Protein 4LZK (pdb70)

Radius of gyration: 27.12 Å; Cα contacts (8 Å, |Δi|>4): 2802; chains: 6; bounding box: 60×75×78 Å

Sequence (962 aa):
SINLEKAAQSIQILAVIDTNYIIKRSHPNPSLNAQNPTSIPSTALFLNGHAPGVSSSEGNGNLGLKLNVGDKVSLGTSLADNSGDAALIYHVQQYSGAQVFAPFTAVTIEQQVFQAFESVAKSAGSEYLATSFALYTRSQNRKSLFGYFFWVWQAAAAAKVDPNSINLEKAAQSIQILAVIDTNYIIKRSHPNPSLNAQNPTSIPSTTALFLNGHAPGVSSSEGNGNLGLKLNVGDKVSLGTSLADNSGDAALIYHVQQYSGAQVFAPFTTAVTIEQQVFQAFESVAKSAGSEYLATSFALYTRSQNRKSLFGYFFWVWQAAAAINLEKAAQSIQILAVIDTNYIKRSHPNPSLNAQNPTSIPSTALFLNGHAPGVSSSEGNGNLGLKLNVGDKVSLGTSLADNSGDAALIYHVQQYSGAQVFAPFTAVTIEQAGAASAAETPDLIATSQVFQAFESVAKSAGSEYLATSFALYTRSQNRKSLFGYFFWVWQAAAASINLEKAAQSIQILAVIDTNYIIKRSHPNPSLNAQNPTSIPSTALFLNGHAPGVSSSEGNGNLGLKLNVGDKVSLGTSLADNSGDAALIYHVQQYSGAQVFAPFTAVTIEQVFQAFESVAKSAGSEYLATSFALYTRSQNRKSLFGYFFWVWQAAAAINLEKAAQSIQILAVIDTNYIKRSHPNPSLNAQNPTSIPSTALFLNGHAPGVSSSEGNGNLGLKLNVGDKVSLGTSLADNSGDAALIYHVQQYSGAQVFAPFTAVTIEQVFQAFESVAKSAGSEYLATSFALYTRSQNRKSLFGYFFWVWQAAAAPNSINLEKAAQSIQILAVIDTNYIKRSHPNNPSLNAQNPTSIPSTALFLNGHAPGVSSSEGNGNLGLKLNVGDKVSLGTSLADNSGDAALIYHVQQYSGAQVFAPFTAVTIEQQVFQAFESVAKSAGSEYLATSFALYTRSQNRKSLFGYFFWVWQAAAA

Structure (mmCIF, N/CA/C/O backbone):
data_4LZK
#
_entry.id   4LZK
#
_cell.length_a   62.852
_cell.length_b   120.725
_cell.length_c   125.274
_cell.angle_alpha   90.00
_cell.angle_beta   90.00
_cell.angle_gamma   90.00
#
_symmetry.space_group_name_H-M   'P 21 21 21'
#
loop_
_entity.id
_entity.type
_entity.pdbx_description
1 polymer 'PixA inclusion body protein'
2 water water
#
loop_
_atom_site.group_PDB
_atom_site.id
_atom_site.type_symbol
_atom_site.label_atom_id
_atom_site.label_alt_id
_atom_site.label_comp_id
_atom_site.label_asym_id
_atom_site.label_entity_id
_atom_site.label_seq_id
_atom_site.pdbx_PDB_ins_code
_atom_site.Cartn_x
_atom_site.Cartn_y
_atom_site.Cartn_z
_atom_site.occupancy
_atom_site.B_iso_or_equiv
_atom_site.auth_seq_id
_atom_site.auth_comp_id
_atom_site.auth_asym_id
_atom_site.auth_atom_id
_atom_site.pdbx_PDB_model_num
ATOM 1 N N . SER A 1 10 ? -3.565 13.634 -11.761 1.00 52.31 7 SER A N 1
ATOM 2 C CA . SER A 1 10 ? -2.934 12.357 -12.165 1.00 46.21 7 SER A CA 1
ATOM 3 C C . SER A 1 10 ? -1.457 12.556 -12.521 1.00 43.98 7 SER A C 1
ATOM 4 O O . SER A 1 10 ? -1.105 13.134 -13.560 1.00 43.71 7 SER A O 1
ATOM 7 N N . ILE A 1 11 ? -0.552 12.042 -11.702 1.00 36.65 8 ILE A N 1
ATOM 8 C CA . ILE A 1 11 ? 0.807 12.412 -11.987 1.00 30.69 8 ILE A CA 1
ATOM 9 C C . ILE A 1 11 ? 1.598 11.291 -12.596 1.00 23.83 8 ILE A C 1
ATOM 10 O O . ILE A 1 11 ? 1.473 10.172 -12.183 1.00 28.50 8 ILE A O 1
ATOM 15 N N . ASN A 1 12 ? 2.427 11.614 -13.576 1.00 21.11 9 ASN A N 1
ATOM 16 C CA . ASN A 1 12 ? 3.049 10.643 -14.505 1.00 19.44 9 ASN A CA 1
ATOM 17 C C . ASN A 1 12 ? 4.474 10.418 -13.999 1.00 16.74 9 ASN A C 1
ATOM 18 O O . ASN A 1 12 ? 5.272 11.336 -14.075 1.00 14.47 9 ASN A O 1
ATOM 23 N N . LEU A 1 13 ? 4.737 9.251 -13.427 1.00 15.97 10 LEU A N 1
ATOM 24 C CA . LEU A 1 13 ? 6.039 8.899 -12.903 1.00 16.04 10 LEU A CA 1
ATOM 25 C C . LEU A 1 13 ? 6.914 8.239 -13.978 1.00 17.40 10 LEU A C 1
ATOM 26 O O . LEU A 1 13 ? 8.092 8.047 -13.769 1.00 14.89 10 LEU A O 1
ATOM 31 N N . GLU A 1 14 ? 6.278 7.783 -15.057 1.00 16.69 11 GLU A N 1
ATOM 32 C CA . GLU A 1 14 ? 6.968 7.094 -16.157 1.00 19.03 11 GLU A CA 1
ATOM 33 C C . GLU A 1 14 ? 7.742 5.874 -15.703 1.00 16.22 11 GLU A C 1
ATOM 34 O O . GLU A 1 14 ? 8.887 5.671 -16.100 1.00 14.85 11 GLU A O 1
ATOM 40 N N . LYS A 1 15 ? 7.086 5.028 -14.921 1.00 13.71 12 LYS A N 1
ATOM 41 C CA . LYS A 1 15 ? 7.680 3.821 -14.511 1.00 15.34 12 LYS A CA 1
ATOM 42 C C . LYS A 1 15 ? 7.980 2.987 -15.760 1.00 16.04 12 LYS A C 1
ATOM 43 O O . LYS A 1 15 ? 7.165 2.917 -16.649 1.00 16.30 12 LYS A O 1
ATOM 49 N N . ALA A 1 16 ? 9.174 2.457 -15.841 1.00 15.50 13 ALA A N 1
ATOM 50 C CA . ALA A 1 16 ? 9.537 1.441 -16.856 1.00 16.82 13 ALA A CA 1
ATOM 51 C C . ALA A 1 16 ? 10.575 0.468 -16.262 1.00 17.16 13 ALA A C 1
ATOM 52 O O . ALA A 1 16 ? 11.056 0.658 -15.114 1.00 14.57 13 ALA A O 1
ATOM 54 N N . ALA A 1 17 ? 10.910 -0.579 -17.016 1.00 15.30 14 ALA A N 1
ATOM 55 C CA . ALA A 1 17 ? 11.833 -1.610 -16.529 1.00 16.31 14 ALA A CA 1
ATOM 56 C C . ALA A 1 17 ? 13.156 -1.012 -16.222 1.00 16.44 14 ALA A C 1
ATOM 57 O O . ALA A 1 17 ? 13.651 -0.141 -16.956 1.00 16.26 14 ALA A O 1
ATOM 59 N N . GLN A 1 18 ? 13.766 -1.421 -15.120 1.00 15.20 15 GLN A N 1
ATOM 60 C CA . GLN A 1 18 ? 15.135 -1.089 -14.823 1.00 17.03 15 GLN A CA 1
ATOM 61 C C . GLN A 1 18 ? 16.057 -2.223 -15.243 1.00 18.76 15 GLN A C 1
ATOM 62 O O . GLN A 1 18 ? 15.628 -3.392 -15.466 1.00 19.95 15 GLN A O 1
ATOM 68 N N . SER A 1 19 ? 17.318 -1.869 -15.375 1.00 17.77 16 SER A N 1
ATOM 69 C CA . SER A 1 19 ? 18.388 -2.798 -15.669 1.00 19.16 16 SER A CA 1
ATOM 70 C C . SER A 1 19 ? 19.411 -2.716 -14.521 1.00 17.49 16 SER A C 1
ATOM 71 O O . SER A 1 19 ? 20.161 -1.810 -14.443 1.00 17.72 16 SER A O 1
ATOM 74 N N . ILE A 1 20 ? 19.433 -3.703 -13.630 1.00 13.28 17 ILE A N 1
ATOM 75 C CA . ILE A 1 20 ? 20.185 -3.594 -12.411 1.00 12.64 17 ILE A CA 1
ATOM 76 C C . ILE A 1 20 ? 21.469 -4.422 -12.575 1.00 12.54 17 ILE A C 1
ATOM 77 O O . ILE A 1 20 ? 21.377 -5.628 -13.011 1.00 13.65 17 ILE A O 1
ATOM 82 N N . GLN A 1 21 ? 22.615 -3.832 -12.274 1.00 11.54 18 GLN A N 1
ATOM 83 C CA . GLN A 1 21 ? 23.879 -4.606 -12.279 1.00 12.84 18 GLN A CA 1
ATOM 84 C C . GLN A 1 21 ? 24.168 -5.097 -10.825 1.00 11.15 18 GLN A C 1
ATOM 85 O O . GLN A 1 21 ? 24.054 -4.284 -9.853 1.00 11.24 18 GLN A O 1
ATOM 91 N N . ILE A 1 22 ? 24.428 -6.365 -10.657 1.00 10.49 19 ILE A N 1
ATOM 92 C CA . ILE A 1 22 ? 24.733 -6.991 -9.352 1.00 10.19 19 ILE A CA 1
ATOM 93 C C . ILE A 1 22 ? 26.169 -7.548 -9.408 1.00 10.84 19 ILE A C 1
ATOM 94 O O . ILE A 1 22 ? 26.528 -8.264 -10.401 1.00 9.79 19 ILE A O 1
ATOM 99 N N . LEU A 1 23 ? 27.007 -7.235 -8.404 1.00 9.41 20 LEU A N 1
ATOM 100 C CA . LEU A 1 23 ? 28.351 -7.744 -8.329 1.00 9.68 20 LEU A CA 1
ATOM 101 C C . LEU A 1 23 ? 28.508 -8.495 -7.025 1.00 10.97 20 LEU A C 1
ATOM 102 O O . LEU A 1 23 ? 28.225 -7.932 -5.951 1.00 12.92 20 LEU A O 1
ATOM 107 N N . ALA A 1 24 ? 28.865 -9.725 -7.104 1.00 10.06 21 ALA A N 1
ATOM 108 C CA . ALA A 1 24 ? 29.188 -10.504 -5.935 1.00 11.43 21 ALA A CA 1
ATOM 109 C C . ALA A 1 24 ? 30.702 -10.503 -5.748 1.00 12.82 21 ALA A C 1
ATOM 110 O O . ALA A 1 24 ? 31.467 -10.802 -6.693 1.00 14.71 21 ALA A O 1
ATOM 112 N N . VAL A 1 25 ? 31.178 -10.061 -4.582 1.00 11.71 22 VAL A N 1
ATOM 113 C CA . VAL A 1 25 ? 32.571 -9.978 -4.285 1.00 12.32 22 VAL A CA 1
ATOM 114 C C . VAL A 1 25 ? 32.876 -10.998 -3.172 1.00 15.25 22 VAL A C 1
ATOM 115 O O . VAL A 1 25 ? 32.359 -10.908 -2.042 1.00 14.00 22 VAL A O 1
ATOM 119 N N . ILE A 1 26 ? 33.694 -11.977 -3.539 1.00 14.57 23 ILE A N 1
ATOM 120 C CA . ILE A 1 26 ? 33.919 -13.176 -2.765 1.00 14.77 23 ILE A CA 1
ATOM 121 C C . ILE A 1 26 ? 35.254 -13.131 -2.007 1.00 16.30 23 ILE A C 1
ATOM 122 O O . ILE A 1 26 ? 36.306 -12.872 -2.586 1.00 13.47 23 ILE A O 1
ATOM 127 N N . ASP A 1 27 ? 35.201 -13.377 -0.698 1.00 16.16 24 ASP A N 1
ATOM 128 C CA . ASP A 1 27 ? 36.450 -13.383 0.139 1.00 15.38 24 ASP A CA 1
ATOM 129 C C . ASP A 1 27 ? 37.100 -14.765 -0.024 1.00 14.95 24 ASP A C 1
ATOM 130 O O . ASP A 1 27 ? 36.848 -15.681 0.749 1.00 12.64 24 ASP A O 1
ATOM 135 N N . THR A 1 28 ? 37.870 -14.923 -1.082 1.00 14.83 25 THR A N 1
ATOM 136 C CA . THR A 1 28 ? 38.473 -16.202 -1.397 1.00 14.55 25 THR A CA 1
ATOM 137 C C . THR A 1 28 ? 39.481 -16.658 -0.336 1.00 15.76 25 THR A C 1
ATOM 138 O O . THR A 1 28 ? 39.588 -17.858 -0.039 1.00 15.83 25 THR A O 1
ATOM 142 N N . ASN A 1 29 ? 40.157 -15.730 0.294 1.00 17.99 26 ASN A N 1
ATOM 143 C CA . ASN A 1 29 ? 41.123 -16.182 1.371 1.00 19.00 26 ASN A CA 1
ATOM 144 C C . ASN A 1 29 ? 40.369 -16.760 2.584 1.00 17.46 26 ASN A C 1
ATOM 145 O O . ASN A 1 29 ? 40.769 -17.757 3.201 1.00 17.89 26 ASN A O 1
ATOM 150 N N . TYR A 1 30 ? 39.255 -16.150 2.928 1.00 15.07 27 TYR A N 1
ATOM 151 C CA . TYR A 1 30 ? 38.331 -16.715 3.938 1.00 19.09 27 TYR A CA 1
ATOM 152 C C . TYR A 1 30 ? 37.824 -18.113 3.559 1.00 18.15 27 TYR A C 1
ATOM 153 O O . TYR A 1 30 ? 37.849 -19.051 4.348 1.00 17.25 27 TYR A O 1
ATOM 162 N N . ILE A 1 31 ? 37.359 -18.263 2.337 1.00 14.73 28 ILE A N 1
ATOM 163 C CA A ILE A 1 31 ? 36.872 -19.557 1.887 0.29 15.31 28 ILE A CA 1
ATOM 164 C CA B ILE A 1 31 ? 36.850 -19.556 1.928 0.71 15.08 28 ILE A CA 1
ATOM 165 C C . ILE A 1 31 ? 37.939 -20.622 2.022 1.00 14.99 28 ILE A C 1
ATOM 166 O O . ILE A 1 31 ? 37.659 -21.731 2.532 1.00 16.50 28 ILE A O 1
ATOM 175 N N . LYS A 1 32 ? 39.126 -20.306 1.563 1.00 14.85 29 LYS A N 1
ATOM 176 C CA . LYS A 1 32 ? 40.174 -21.334 1.464 1.00 20.02 29 LYS A CA 1
ATOM 177 C C . LYS A 1 32 ? 40.554 -21.844 2.863 1.00 22.25 29 LYS A C 1
ATOM 178 O O . LYS A 1 32 ? 40.793 -23.025 3.032 1.00 21.63 29 LYS A O 1
ATOM 184 N N . ARG A 1 33 ? 40.556 -20.920 3.824 1.00 23.55 30 ARG A N 1
ATOM 185 C CA . ARG A 1 33 ? 40.863 -21.195 5.213 1.00 25.29 30 ARG A CA 1
ATOM 186 C C . ARG A 1 33 ? 39.777 -21.997 5.853 1.00 24.69 30 ARG A C 1
ATOM 187 O O . ARG A 1 33 ? 40.038 -22.883 6.665 1.00 24.60 30 ARG A O 1
ATOM 195 N N . SER A 1 34 ? 38.525 -21.686 5.561 1.00 21.74 31 SER A N 1
ATOM 196 C CA . SER A 1 34 ? 37.440 -22.347 6.296 1.00 21.71 31 SER A CA 1
ATOM 197 C C . SER A 1 34 ? 36.942 -23.607 5.583 1.00 24.18 31 SER A C 1
ATOM 198 O O . SER A 1 34 ? 36.217 -24.416 6.161 1.00 24.07 31 SER A O 1
ATOM 201 N N . HIS A 1 35 ? 37.306 -23.806 4.324 1.00 22.33 32 HIS A N 1
ATOM 202 C CA . HIS A 1 35 ? 36.828 -24.995 3.593 1.00 21.87 32 HIS A CA 1
ATOM 203 C C . HIS A 1 35 ? 37.985 -25.589 2.904 1.00 25.23 32 HIS A C 1
ATOM 204 O O . HIS A 1 35 ? 38.034 -25.551 1.697 1.00 27.45 32 HIS A O 1
ATOM 211 N N . PRO A 1 36 ? 38.942 -26.130 3.661 1.00 24.81 33 PRO A N 1
ATOM 212 C CA . PRO A 1 36 ? 40.226 -26.568 3.136 1.00 27.85 33 PRO A CA 1
ATOM 213 C C . PRO A 1 36 ? 40.148 -27.788 2.207 1.00 28.31 33 PRO A C 1
ATOM 214 O O . PRO A 1 36 ? 41.062 -27.957 1.418 1.00 27.08 33 PRO A O 1
ATOM 218 N N . ASN A 1 37 ? 39.124 -28.638 2.364 1.00 27.19 34 ASN A N 1
ATOM 219 C CA . ASN A 1 37 ? 38.893 -29.783 1.450 1.00 26.01 34 ASN A CA 1
ATOM 220 C C . ASN A 1 37 ? 37.482 -29.727 0.861 1.00 21.09 34 ASN A C 1
ATOM 221 O O . ASN A 1 37 ? 36.597 -30.528 1.175 1.00 16.83 34 ASN A O 1
ATOM 226 N N . PRO A 1 38 ? 37.257 -28.770 -0.074 1.00 17.50 35 PRO A N 1
ATOM 227 C CA . PRO A 1 38 ? 35.948 -28.641 -0.616 1.00 16.52 35 PRO A CA 1
ATOM 228 C C . PRO A 1 38 ? 35.671 -29.640 -1.708 1.00 18.04 35 PRO A C 1
ATOM 229 O O . PRO A 1 38 ? 36.547 -30.417 -2.108 1.00 17.91 35 PRO A O 1
ATOM 233 N N . SER A 1 39 ? 34.463 -29.572 -2.223 1.00 17.50 36 SER A N 1
ATOM 234 C CA . SER A 1 39 ? 34.059 -30.255 -3.358 1.00 17.84 36 SER A CA 1
ATOM 235 C C . SER A 1 39 ? 34.853 -29.929 -4.590 1.00 18.33 36 SER A C 1
ATOM 236 O O . SER A 1 39 ? 35.087 -28.763 -4.886 1.00 16.67 36 SER A O 1
ATOM 239 N N . LEU A 1 40 ? 35.195 -30.999 -5.350 1.00 18.81 37 LEU A N 1
ATOM 240 C CA . LEU A 1 40 ? 35.805 -30.881 -6.631 1.00 19.21 37 LEU A CA 1
ATOM 241 C C . LEU A 1 40 ? 34.830 -31.362 -7.666 1.00 20.60 37 LEU A C 1
ATOM 242 O O . LEU A 1 40 ? 35.185 -31.576 -8.805 1.00 17.18 37 LEU A O 1
ATOM 247 N N . ASN A 1 41 ? 33.578 -31.531 -7.287 1.00 20.60 38 ASN A N 1
ATOM 248 C CA . ASN A 1 41 ? 32.533 -31.873 -8.238 1.00 19.26 38 ASN A CA 1
ATOM 249 C C . ASN A 1 41 ? 31.651 -30.691 -8.553 1.00 18.44 38 ASN A C 1
ATOM 250 O O . ASN A 1 41 ? 30.924 -30.179 -7.670 1.00 18.45 38 ASN A O 1
ATOM 255 N N . ALA A 1 42 ? 31.706 -30.199 -9.790 1.00 18.37 39 ALA A N 1
ATOM 256 C CA . ALA A 1 42 ? 30.904 -29.054 -10.150 1.00 17.95 39 ALA A CA 1
ATOM 257 C C . ALA A 1 42 ? 29.362 -29.294 -10.099 1.00 21.06 39 ALA A C 1
ATOM 258 O O . ALA A 1 42 ? 28.603 -28.351 -10.045 1.00 18.94 39 ALA A O 1
ATOM 260 N N . GLN A 1 43 ? 28.922 -30.551 -10.149 1.00 19.08 40 GLN A N 1
ATOM 261 C CA . GLN A 1 43 ? 27.527 -30.905 -10.049 1.00 20.29 40 GLN A CA 1
ATOM 262 C C . GLN A 1 43 ? 27.112 -30.958 -8.618 1.00 21.04 40 GLN A C 1
ATOM 263 O O . GLN A 1 43 ? 25.935 -31.094 -8.355 1.00 22.51 40 GLN A O 1
ATOM 269 N N . ASN A 1 44 ? 28.064 -30.841 -7.683 1.00 21.23 41 ASN A N 1
ATOM 270 C CA . ASN A 1 44 ? 27.792 -30.940 -6.253 1.00 21.09 41 ASN A CA 1
ATOM 271 C C . ASN A 1 44 ? 28.611 -29.934 -5.372 1.00 18.71 41 ASN A C 1
ATOM 272 O O . ASN A 1 44 ? 29.439 -30.333 -4.523 1.00 17.41 41 ASN A O 1
ATOM 277 N N . PRO A 1 45 ? 28.371 -28.627 -5.565 1.00 17.42 42 PRO A N 1
ATOM 278 C CA . PRO A 1 45 ? 29.245 -27.641 -4.934 1.00 15.22 42 PRO A CA 1
ATOM 279 C C . PRO A 1 45 ? 29.078 -27.578 -3.417 1.00 15.73 42 PRO A C 1
ATOM 280 O O . PRO A 1 45 ? 28.063 -27.948 -2.878 1.00 16.09 42 PRO A O 1
ATOM 284 N N . THR A 1 46 ? 30.083 -27.064 -2.773 1.00 16.82 43 THR A N 1
ATOM 285 C CA . THR A 1 46 ? 30.101 -26.888 -1.346 1.00 18.42 43 THR A CA 1
ATOM 286 C C . THR A 1 46 ? 29.352 -25.630 -0.959 1.00 15.74 43 THR A C 1
ATOM 287 O O . THR A 1 46 ? 29.576 -24.538 -1.480 1.00 14.13 43 THR A O 1
ATOM 291 N N . SER A 1 47 ? 28.467 -25.775 0.007 1.00 16.69 44 SER A N 1
ATOM 292 C CA . SER A 1 47 ? 27.727 -24.614 0.538 1.00 19.09 44 SER A CA 1
ATOM 293 C C . SER A 1 47 ? 28.655 -23.702 1.283 1.00 20.68 44 SER A C 1
ATOM 294 O O . SER A 1 47 ? 29.479 -24.170 2.086 1.00 19.87 44 SER A O 1
ATOM 297 N N . ILE A 1 48 ? 28.586 -22.402 1.045 1.00 20.01 45 ILE A N 1
ATOM 298 C CA . ILE A 1 48 ? 29.325 -21.457 1.894 1.00 18.94 45 ILE A CA 1
ATOM 299 C C . ILE A 1 48 ? 28.326 -20.469 2.496 1.00 17.92 45 ILE A C 1
ATOM 300 O O . ILE A 1 48 ? 27.321 -20.144 1.876 1.00 18.66 45 ILE A O 1
ATOM 305 N N . PRO A 1 49 ? 28.632 -19.962 3.689 1.00 19.02 46 PRO A N 1
ATOM 306 C CA . PRO A 1 49 ? 27.722 -19.010 4.307 1.00 18.74 46 PRO A CA 1
ATOM 307 C C . PRO A 1 49 ? 27.835 -17.637 3.608 1.00 19.49 46 PRO A C 1
ATOM 308 O O . PRO A 1 49 ? 28.851 -17.307 2.979 1.00 18.72 46 PRO A O 1
ATOM 312 N N . SER A 1 50 ? 26.773 -16.848 3.718 1.00 21.46 47 SER A N 1
ATOM 313 C CA . SER A 1 50 ? 26.759 -15.504 3.156 1.00 22.29 47 SER A CA 1
ATOM 314 C C . SER A 1 50 ? 27.756 -14.596 3.821 1.00 19.92 47 SER A C 1
ATOM 315 O O . SER A 1 50 ? 28.115 -13.612 3.231 1.00 20.12 47 SER A O 1
ATOM 318 N N . THR A 1 51 ? 28.316 -14.956 4.947 1.00 18.74 48 THR A N 1
ATOM 319 C CA . THR A 1 51 ? 29.386 -14.137 5.564 1.00 19.31 48 THR A CA 1
ATOM 320 C C . THR A 1 51 ? 30.668 -14.097 4.749 1.00 17.74 48 THR A C 1
ATOM 321 O O . THR A 1 51 ? 31.543 -13.294 5.000 1.00 14.56 48 THR A O 1
ATOM 325 N N . ALA A 1 52 ? 30.827 -15.006 3.801 1.00 14.66 49 ALA A N 1
ATOM 326 C CA . ALA A 1 52 ? 32.076 -15.108 3.063 1.00 16.14 49 ALA A CA 1
ATOM 327 C C . ALA A 1 52 ? 32.116 -14.236 1.789 1.00 15.10 49 ALA A C 1
ATOM 328 O O . ALA A 1 52 ? 33.071 -14.252 1.026 1.00 18.40 49 ALA A O 1
ATOM 330 N N . LEU A 1 53 ? 31.049 -13.556 1.494 1.00 13.70 50 LEU A N 1
ATOM 331 C CA . LEU A 1 53 ? 31.048 -12.660 0.334 1.00 13.60 50 LEU A CA 1
ATOM 332 C C . LEU A 1 53 ? 30.214 -11.458 0.581 1.00 13.13 50 LEU A C 1
ATOM 333 O O . LEU A 1 53 ? 29.566 -11.364 1.626 1.00 11.32 50 LEU A O 1
ATOM 338 N N . PHE A 1 54 ? 30.254 -10.543 -0.393 1.00 11.34 51 PHE A N 1
ATOM 339 C CA . PHE A 1 54 ? 29.517 -9.291 -0.345 1.00 14.94 51 PHE A CA 1
ATOM 340 C C . PHE A 1 54 ? 28.818 -9.079 -1.707 1.00 13.89 51 PHE A C 1
ATOM 341 O O . PHE A 1 54 ? 29.317 -9.519 -2.749 1.00 15.28 51 PHE A O 1
ATOM 357 N N . LEU A 1 56 ? 26.593 -6.405 -4.167 1.00 11.10 53 LEU A N 1
ATOM 358 C CA . LEU A 1 56 ? 26.353 -4.962 -4.355 1.00 11.36 53 LEU A CA 1
ATOM 359 C C . LEU A 1 56 ? 25.446 -4.818 -5.577 1.00 11.93 53 LEU A C 1
ATOM 360 O O . LEU A 1 56 ? 25.612 -5.624 -6.547 1.00 9.53 53 LEU A O 1
ATOM 365 N N . ASN A 1 57 ? 24.614 -3.813 -5.606 1.00 10.82 54 ASN A N 1
ATOM 366 C CA . ASN A 1 57 ? 23.884 -3.507 -6.846 1.00 12.43 54 ASN A CA 1
ATOM 367 C C . ASN A 1 57 ? 23.773 -2.019 -7.068 1.00 14.26 54 ASN A C 1
ATOM 368 O O . ASN A 1 57 ? 23.822 -1.202 -6.100 1.00 13.42 54 ASN A O 1
ATOM 373 N N . GLY A 1 58 ? 23.644 -1.632 -8.326 1.00 14.46 55 GLY A N 1
ATOM 374 C CA . GLY A 1 58 ? 23.387 -0.220 -8.602 1.00 15.96 55 GLY A CA 1
ATOM 375 C C . GLY A 1 58 ? 22.005 0.220 -8.213 1.00 16.96 55 GLY A C 1
ATOM 376 O O . GLY A 1 58 ? 21.046 -0.562 -8.220 1.00 15.13 55 GLY A O 1
ATOM 377 N N . HIS A 1 59 ? 21.906 1.463 -7.767 1.00 20.11 56 HIS A N 1
ATOM 378 C CA . HIS A 1 59 ? 20.637 2.021 -7.347 1.00 23.38 56 HIS A CA 1
ATOM 379 C C . HIS A 1 59 ? 19.712 2.290 -8.561 1.00 21.28 56 HIS A C 1
ATOM 380 O O . HIS A 1 59 ? 20.169 2.480 -9.673 1.00 20.89 56 HIS A O 1
ATOM 387 N N . ALA A 1 60 ? 18.408 2.289 -8.309 1.00 18.81 57 ALA A N 1
ATOM 388 C CA . ALA A 1 60 ? 17.394 2.562 -9.321 1.00 20.44 57 ALA A CA 1
ATOM 389 C C . ALA A 1 60 ? 16.055 2.785 -8.619 1.00 18.07 57 ALA A C 1
ATOM 390 O O . ALA A 1 60 ? 15.844 2.309 -7.501 1.00 16.30 57 ALA A O 1
ATOM 392 N N . PRO A 1 61 ? 15.106 3.481 -9.301 1.00 20.37 58 PRO A N 1
ATOM 393 C CA . PRO A 1 61 ? 13.814 3.763 -8.716 1.00 18.26 58 PRO A CA 1
ATOM 394 C C . PRO A 1 61 ? 13.057 2.500 -8.254 1.00 18.03 58 PRO A C 1
ATOM 395 O O . PRO A 1 61 ? 12.725 1.576 -9.052 1.00 19.12 58 PRO A O 1
ATOM 399 N N . GLY A 1 62 ? 12.749 2.447 -6.996 1.00 15.93 59 GLY A N 1
ATOM 400 C CA . GLY A 1 62 ? 12.029 1.305 -6.474 1.00 16.11 59 GLY A CA 1
ATOM 401 C C . GLY A 1 62 ? 12.880 0.052 -6.267 1.00 17.58 59 GLY A C 1
ATOM 402 O O . GLY A 1 62 ? 12.352 -1.048 -6.020 1.00 17.26 59 GLY A O 1
ATOM 403 N N . VAL A 1 63 ? 14.206 0.159 -6.383 1.00 16.12 60 VAL A N 1
ATOM 404 C CA . VAL A 1 63 ? 15.061 -1.009 -6.095 1.00 16.20 60 VAL A CA 1
ATOM 405 C C . VAL A 1 63 ? 15.786 -0.715 -4.774 1.00 16.39 60 VAL A C 1
ATOM 406 O O . VAL A 1 63 ? 16.255 0.419 -4.563 1.00 16.32 60 VAL A O 1
ATOM 410 N N . SER A 1 64 ? 15.818 -1.706 -3.880 1.00 14.52 61 SER A N 1
ATOM 411 C CA . SER A 1 64 ? 16.598 -1.528 -2.655 1.00 17.05 61 SER A CA 1
ATOM 412 C C . SER A 1 64 ? 17.307 -2.824 -2.313 1.00 16.76 61 SER A C 1
ATOM 413 O O . SER A 1 64 ? 17.019 -3.859 -2.866 1.00 14.50 61 SER A O 1
ATOM 416 N N . SER A 1 65 ? 18.263 -2.752 -1.405 1.00 16.17 62 SER A N 1
ATOM 417 C CA . SER A 1 65 ? 18.971 -3.943 -0.984 1.00 16.90 62 SER A CA 1
ATOM 418 C C . SER A 1 65 ? 19.685 -3.649 0.297 1.00 19.17 62 SER A C 1
ATOM 419 O O . SER A 1 65 ? 19.755 -2.470 0.703 1.00 16.97 62 SER A O 1
ATOM 422 N N . SER A 1 66 ? 20.213 -4.697 0.923 1.00 18.84 63 SER A N 1
ATOM 423 C CA . SER A 1 66 ? 21.198 -4.538 2.023 1.00 22.23 63 SER A CA 1
ATOM 424 C C . SER A 1 66 ? 22.614 -4.492 1.499 1.00 24.39 63 SER A C 1
ATOM 425 O O . SER A 1 66 ? 23.221 -5.566 1.335 1.00 27.34 63 SER A O 1
ATOM 428 N N . GLU A 1 67 ? 23.120 -3.309 1.155 1.00 25.69 64 GLU A N 1
ATOM 429 C CA . GLU A 1 67 ? 24.293 -3.237 0.248 1.00 26.79 64 GLU A CA 1
ATOM 430 C C . GLU A 1 67 ? 25.489 -3.783 1.023 1.00 23.74 64 GLU A C 1
ATOM 431 O O . GLU A 1 67 ? 25.714 -3.395 2.181 1.00 26.67 64 GLU A O 1
ATOM 437 N N . GLY A 1 68 ? 26.210 -4.711 0.426 1.00 21.22 65 GLY A N 1
ATOM 438 C CA . GLY A 1 68 ? 27.415 -5.226 1.038 1.00 21.72 65 GLY A CA 1
ATOM 439 C C . GLY A 1 68 ? 27.080 -6.594 1.681 1.00 21.15 65 GLY A C 1
ATOM 440 O O . GLY A 1 68 ? 27.934 -7.446 1.822 1.00 26.84 65 GLY A O 1
ATOM 441 N N . ASN A 1 69 ? 25.852 -6.808 2.099 1.00 18.35 66 ASN A N 1
ATOM 442 C CA . ASN A 1 69 ? 25.526 -8.132 2.637 1.00 19.38 66 ASN A CA 1
ATOM 443 C C . ASN A 1 69 ? 25.598 -9.280 1.579 1.00 17.02 66 ASN A C 1
ATOM 444 O O . ASN A 1 69 ? 24.989 -9.170 0.534 1.00 14.30 66 ASN A O 1
ATOM 449 N N . GLY A 1 70 ? 26.160 -10.419 1.942 1.00 17.88 67 GLY A N 1
ATOM 450 C CA . GLY A 1 70 ? 26.218 -11.615 1.092 1.00 15.81 67 GLY A CA 1
ATOM 451 C C . GLY A 1 70 ? 24.869 -12.154 0.664 1.00 15.78 67 GLY A C 1
ATOM 452 O O . GLY A 1 70 ? 24.757 -12.802 -0.385 1.00 16.13 67 GLY A O 1
ATOM 453 N N . ASN A 1 71 ? 23.850 -11.913 1.486 1.00 14.18 68 ASN A N 1
ATOM 454 C CA . ASN A 1 71 ? 22.483 -12.280 1.169 1.00 16.72 68 ASN A CA 1
ATOM 455 C C . ASN A 1 71 ? 21.718 -11.371 0.206 1.00 15.37 68 ASN A C 1
ATOM 456 O O . ASN A 1 71 ? 20.620 -11.770 -0.331 1.00 15.62 68 ASN A O 1
ATOM 461 N N . LEU A 1 72 ? 22.230 -10.173 0.081 1.00 14.46 69 LEU A N 1
ATOM 462 C CA . LEU A 1 72 ? 21.708 -9.058 -0.725 1.00 13.52 69 LEU A CA 1
ATOM 463 C C . LEU A 1 72 ? 20.308 -8.503 -0.289 1.00 11.59 69 LEU A C 1
ATOM 464 O O . LEU A 1 72 ? 20.216 -7.297 -0.037 1.00 16.42 69 LEU A O 1
ATOM 469 N N . GLY A 1 73 ? 19.299 -9.325 -0.150 1.00 10.98 70 GLY A N 1
ATOM 470 C CA . GLY A 1 73 ? 17.915 -8.916 0.250 1.00 10.38 70 GLY A CA 1
ATOM 471 C C . GLY A 1 73 ? 17.455 -7.894 -0.831 1.00 10.95 70 GLY A C 1
ATOM 472 O O . GLY A 1 73 ? 16.995 -6.816 -0.502 1.00 9.09 70 GLY A O 1
ATOM 473 N N . LEU A 1 74 ? 17.559 -8.279 -2.119 1.00 9.95 71 LEU A N 1
ATOM 474 C CA . LEU A 1 74 ? 17.245 -7.411 -3.219 1.00 11.14 71 LEU A CA 1
ATOM 475 C C . LEU A 1 74 ? 15.707 -7.224 -3.323 1.00 13.44 71 LEU A C 1
ATOM 476 O O . LEU A 1 74 ? 14.982 -8.163 -3.268 1.00 14.19 71 LEU A O 1
ATOM 481 N N . LYS A 1 75 ? 15.214 -5.994 -3.390 1.00 12.03 72 LYS A N 1
ATOM 482 C CA . LYS A 1 75 ? 13.809 -5.800 -3.581 1.00 13.55 72 LYS A CA 1
ATOM 483 C C . LYS A 1 75 ? 13.637 -4.961 -4.851 1.00 13.70 72 LYS A C 1
ATOM 484 O O . LYS A 1 75 ? 14.170 -3.872 -4.887 1.00 14.26 72 LYS A O 1
ATOM 490 N N . LEU A 1 76 ? 13.003 -5.492 -5.897 1.00 12.23 73 LEU A N 1
ATOM 491 C CA . LEU A 1 76 ? 12.857 -4.728 -7.097 1.00 13.22 73 LEU A CA 1
ATOM 492 C C . LEU A 1 76 ? 11.451 -4.828 -7.693 1.00 13.70 73 LEU A C 1
ATOM 493 O O . LEU A 1 76 ? 10.568 -5.351 -7.055 1.00 13.52 73 LEU A O 1
ATOM 498 N N . ASN A 1 77 ? 11.235 -4.253 -8.845 1.00 11.76 74 ASN A N 1
ATOM 499 C CA . ASN A 1 77 ? 9.976 -4.224 -9.498 1.00 12.68 74 ASN A CA 1
ATOM 500 C C . ASN A 1 77 ? 9.849 -5.408 -10.455 1.00 12.86 74 ASN A C 1
ATOM 501 O O . ASN A 1 77 ? 10.811 -5.736 -11.136 1.00 11.41 74 ASN A O 1
ATOM 506 N N . VAL A 1 78 ? 8.645 -5.970 -10.526 1.00 13.97 75 VAL A N 1
ATOM 507 C CA . VAL A 1 78 ? 8.266 -6.834 -11.660 1.00 14.78 75 VAL A CA 1
ATOM 508 C C . VAL A 1 78 ? 8.564 -6.142 -12.994 1.00 17.06 75 VAL A C 1
ATOM 509 O O . VAL A 1 78 ? 8.230 -4.968 -13.194 1.00 17.00 75 VAL A O 1
ATOM 513 N N . GLY A 1 79 ? 9.262 -6.844 -13.897 1.00 16.96 76 GLY A N 1
ATOM 514 C CA . GLY A 1 79 ? 9.709 -6.247 -15.161 1.00 17.32 76 GLY A CA 1
ATOM 515 C C . GLY A 1 79 ? 11.211 -5.941 -15.179 1.00 16.41 76 GLY A C 1
ATOM 516 O O . GLY A 1 79 ? 11.828 -5.829 -16.237 1.00 14.05 76 GLY A O 1
ATOM 517 N N . ASP A 1 80 ? 11.832 -5.783 -14.009 1.00 14.43 77 ASP A N 1
ATOM 518 C CA . ASP A 1 80 ? 13.257 -5.378 -13.953 1.00 13.70 77 ASP A CA 1
ATOM 519 C C . ASP A 1 80 ? 14.182 -6.496 -14.433 1.00 13.97 77 ASP A C 1
ATOM 520 O O . ASP A 1 80 ? 13.965 -7.706 -14.178 1.00 16.64 77 ASP A O 1
ATOM 525 N N . LYS A 1 81 ? 15.215 -6.088 -15.121 1.00 15.82 78 LYS A N 1
ATOM 526 C CA . LYS A 1 81 ? 16.299 -7.008 -15.578 1.00 18.27 78 LYS A CA 1
ATOM 527 C C . LYS A 1 81 ? 17.386 -7.023 -14.545 1.00 15.54 78 LYS A C 1
ATOM 528 O O . LYS A 1 81 ? 17.665 -5.998 -13.958 1.00 15.69 78 LYS A O 1
ATOM 534 N N . VAL A 1 82 ? 18.040 -8.148 -14.338 1.00 13.90 79 VAL A N 1
ATOM 535 C CA . VAL A 1 82 ? 19.246 -8.165 -13.514 1.00 13.32 79 VAL A CA 1
ATOM 536 C C . VAL A 1 82 ? 20.400 -8.765 -14.268 1.00 14.13 79 VAL A C 1
ATOM 537 O O . VAL A 1 82 ? 20.184 -9.658 -15.146 1.00 11.83 79 VAL A O 1
ATOM 541 N N . SER A 1 83 ? 21.614 -8.330 -13.937 1.00 13.56 80 SER A N 1
ATOM 542 C CA . SER A 1 83 ? 22.803 -8.927 -14.581 1.00 13.05 80 SER A CA 1
ATOM 543 C C . SER A 1 83 ? 23.822 -9.145 -13.482 1.00 12.23 80 SER A C 1
ATOM 544 O O . SER A 1 83 ? 24.201 -8.157 -12.838 1.00 11.69 80 SER A O 1
ATOM 547 N N . LEU A 1 84 ? 24.117 -10.413 -13.163 1.00 11.00 81 LEU A N 1
ATOM 548 C CA . LEU A 1 84 ? 25.001 -10.786 -12.071 1.00 10.72 81 LEU A CA 1
ATOM 549 C C . LEU A 1 84 ? 26.408 -11.169 -12.563 1.00 12.41 81 LEU A C 1
ATOM 550 O O . LEU A 1 84 ? 26.539 -11.969 -13.515 1.00 11.65 81 LEU A O 1
ATOM 563 N N . GLY A 1 86 ? 30.662 -11.966 -10.862 1.00 12.76 83 GLY A N 1
ATOM 564 C CA . GLY A 1 86 ? 31.348 -12.301 -9.648 1.00 15.07 83 GLY A CA 1
ATOM 565 C C . GLY A 1 86 ? 32.836 -12.146 -9.791 1.00 13.99 83 GLY A C 1
ATOM 566 O O . GLY A 1 86 ? 33.391 -12.273 -10.911 1.00 12.80 83 GLY A O 1
ATOM 567 N N . THR A 1 87 ? 33.475 -11.811 -8.679 1.00 12.07 84 THR A N 1
ATOM 568 C CA . THR A 1 87 ? 34.890 -11.604 -8.658 1.00 13.02 84 THR A CA 1
ATOM 569 C C . THR A 1 87 ? 35.395 -11.697 -7.246 1.00 12.12 84 THR A C 1
ATOM 570 O O . THR A 1 87 ? 34.595 -11.799 -6.344 1.00 11.60 84 THR A O 1
ATOM 574 N N . SER A 1 88 ? 36.722 -11.678 -7.034 1.00 10.74 85 SER A N 1
ATOM 575 C CA . SER A 1 88 ? 37.305 -11.792 -5.670 1.00 12.14 85 SER A CA 1
ATOM 576 C C . SER A 1 88 ? 37.579 -10.387 -5.148 1.00 13.91 85 SER A C 1
ATOM 577 O O . SER A 1 88 ? 37.463 -9.420 -5.907 1.00 12.76 85 SER A O 1
ATOM 580 N N . LEU A 1 89 ? 37.986 -10.272 -3.896 1.00 13.15 86 LEU A N 1
ATOM 581 C CA . LEU A 1 89 ? 38.416 -8.975 -3.328 1.00 14.85 86 LEU A CA 1
ATOM 582 C C . LEU A 1 89 ? 39.618 -8.358 -4.053 1.00 15.49 86 LEU A C 1
ATOM 583 O O . LEU A 1 89 ? 39.883 -7.187 -3.894 1.00 15.66 86 LEU A O 1
ATOM 588 N N . ALA A 1 90 ? 40.391 -9.193 -4.774 1.00 14.94 87 ALA A N 1
ATOM 589 C CA . ALA A 1 90 ? 41.517 -8.715 -5.561 1.00 15.73 87 ALA A CA 1
ATOM 590 C C . ALA A 1 90 ? 41.135 -8.783 -7.018 1.00 13.49 87 ALA A C 1
ATOM 591 O O . ALA A 1 90 ? 42.018 -8.782 -7.915 1.00 12.26 87 ALA A O 1
ATOM 593 N N . ASP A 1 91 ? 39.813 -8.716 -7.267 1.00 13.86 88 ASP A N 1
ATOM 594 C CA . ASP A 1 91 ? 39.306 -8.580 -8.621 1.00 12.71 88 ASP A CA 1
ATOM 595 C C . ASP A 1 91 ? 39.758 -9.707 -9.561 1.00 11.81 88 ASP A C 1
ATOM 596 O O . ASP A 1 91 ? 40.013 -9.442 -10.761 1.00 11.92 88 ASP A O 1
ATOM 601 N N . ASN A 1 92 ? 39.868 -10.898 -9.003 1.00 11.01 89 ASN A N 1
ATOM 602 C CA . ASN A 1 92 ? 40.244 -12.094 -9.794 1.00 12.61 89 ASN A CA 1
ATOM 603 C C . ASN A 1 92 ? 41.663 -11.993 -10.393 1.00 13.65 89 ASN A C 1
ATOM 604 O O . ASN A 1 92 ? 41.978 -12.671 -11.362 1.00 15.13 89 ASN A O 1
ATOM 609 N N . SER A 1 93 ? 42.502 -11.211 -9.795 1.00 14.85 90 SER A N 1
ATOM 610 C CA . SER A 1 93 ? 43.843 -11.038 -10.299 1.00 15.46 90 SER A CA 1
ATOM 611 C C . SER A 1 93 ? 44.804 -12.058 -9.744 1.00 18.22 90 SER A C 1
ATOM 612 O O . SER A 1 93 ? 45.878 -12.205 -10.317 1.00 20.17 90 SER A O 1
ATOM 615 N N . GLY A 1 94 ? 44.466 -12.678 -8.605 1.00 17.81 91 GLY A N 1
ATOM 616 C CA . GLY A 1 94 ? 45.275 -13.758 -7.992 1.00 22.11 91 GLY A CA 1
ATOM 617 C C . GLY A 1 94 ? 44.474 -15.058 -7.921 1.00 19.77 91 GLY A C 1
ATOM 618 O O . GLY A 1 94 ? 44.390 -15.768 -8.928 1.00 20.51 91 GLY A O 1
ATOM 619 N N . ASP A 1 95 ? 43.891 -15.365 -6.750 1.00 20.76 92 ASP A N 1
ATOM 620 C CA . ASP A 1 95 ? 42.754 -16.260 -6.676 1.00 21.49 92 ASP A CA 1
ATOM 621 C C . ASP A 1 95 ? 41.706 -15.735 -7.660 1.00 20.78 92 ASP A C 1
ATOM 622 O O . ASP A 1 95 ? 41.613 -14.534 -7.910 1.00 18.77 92 ASP A O 1
ATOM 627 N N . ALA A 1 96 ? 40.859 -16.620 -8.170 1.00 18.15 93 ALA A N 1
ATOM 628 C CA . ALA A 1 96 ? 39.740 -16.143 -8.964 1.00 18.03 93 ALA A CA 1
ATOM 629 C C . ALA A 1 96 ? 38.461 -16.847 -8.553 1.00 16.38 93 ALA A C 1
ATOM 630 O O . ALA A 1 96 ? 38.482 -18.050 -8.271 1.00 17.74 93 ALA A O 1
ATOM 632 N N . ALA A 1 97 ? 37.358 -16.091 -8.502 1.00 13.13 94 ALA A N 1
ATOM 633 C CA . ALA A 1 97 ? 36.029 -16.634 -8.267 1.00 12.06 94 ALA A CA 1
ATOM 634 C C . ALA A 1 97 ? 35.219 -16.422 -9.518 1.00 13.79 94 ALA A C 1
ATOM 635 O O . ALA A 1 97 ? 35.020 -15.293 -9.920 1.00 14.66 94 ALA A O 1
ATOM 637 N N . LEU A 1 98 ? 34.759 -17.510 -10.170 1.00 12.61 95 LEU A N 1
ATOM 638 C CA . LEU A 1 98 ? 34.029 -17.441 -11.423 1.00 12.46 95 LEU A CA 1
ATOM 639 C C . LEU A 1 98 ? 32.675 -18.179 -11.365 1.00 11.57 95 LEU A C 1
ATOM 640 O O . LEU A 1 98 ? 32.619 -19.403 -11.261 1.00 13.29 95 LEU A O 1
ATOM 645 N N . ILE A 1 99 ? 31.598 -17.418 -11.417 1.00 11.23 96 ILE A N 1
ATOM 646 C CA . ILE A 1 99 ? 30.220 -17.954 -11.461 1.00 11.60 96 ILE A CA 1
ATOM 647 C C . ILE A 1 99 ? 30.039 -18.885 -12.662 1.00 11.55 96 ILE A C 1
ATOM 648 O O . ILE A 1 99 ? 30.452 -18.552 -13.805 1.00 10.40 96 ILE A O 1
ATOM 653 N N . TYR A 1 100 ? 29.464 -20.043 -12.389 1.00 12.48 97 TYR A N 1
ATOM 654 C CA . TYR A 1 100 ? 29.049 -20.877 -13.522 1.00 12.53 97 TYR A CA 1
ATOM 655 C C . TYR A 1 100 ? 27.601 -21.253 -13.600 1.00 13.89 97 TYR A C 1
ATOM 656 O O . TYR A 1 100 ? 27.210 -21.842 -14.623 1.00 15.01 97 TYR A O 1
ATOM 665 N N . HIS A 1 101 ? 26.762 -20.897 -12.621 1.00 15.17 98 HIS A N 1
ATOM 666 C CA . HIS A 1 101 ? 25.353 -21.275 -12.670 1.00 16.61 98 HIS A CA 1
ATOM 667 C C . HIS A 1 101 ? 24.549 -20.494 -11.605 1.00 15.68 98 HIS A C 1
ATOM 668 O O . HIS A 1 101 ? 25.059 -20.129 -10.578 1.00 13.77 98 HIS A O 1
ATOM 675 N N . VAL A 1 102 ? 23.332 -20.178 -11.958 1.00 15.58 99 VAL A N 1
ATOM 676 C CA . VAL A 1 102 ? 22.357 -19.551 -11.037 1.00 15.97 99 VAL A CA 1
ATOM 677 C C . VAL A 1 102 ? 21.078 -20.319 -11.102 1.00 18.63 99 VAL A C 1
ATOM 678 O O . VAL A 1 102 ? 20.617 -20.577 -12.188 1.00 16.58 99 VAL A O 1
ATOM 682 N N . GLN A 1 103 ? 20.495 -20.701 -9.957 1.00 16.96 100 GLN A N 1
ATOM 683 C CA . GLN A 1 103 ? 19.230 -21.446 -10.001 1.00 18.07 100 GLN A CA 1
ATOM 684 C C . GLN A 1 103 ? 18.326 -21.143 -8.799 1.00 16.18 100 GLN A C 1
ATOM 685 O O . GLN A 1 103 ? 18.797 -20.652 -7.778 1.00 13.79 100 GLN A O 1
ATOM 691 N N . GLN A 1 104 ? 17.040 -21.455 -8.912 1.00 15.31 101 GLN A N 1
ATOM 692 C CA . GLN A 1 104 ? 16.115 -21.342 -7.806 1.00 15.83 101 GLN A CA 1
ATOM 693 C C . GLN A 1 104 ? 16.538 -22.256 -6.679 1.00 18.58 101 GLN A C 1
ATOM 694 O O . GLN A 1 104 ? 16.896 -23.402 -6.897 1.00 18.40 101 GLN A O 1
ATOM 700 N N . TYR A 1 105 ? 16.502 -21.740 -5.461 1.00 15.79 102 TYR A N 1
ATOM 701 C CA . TYR A 1 105 ? 16.714 -22.536 -4.281 1.00 17.41 102 TYR A CA 1
ATOM 702 C C . TYR A 1 105 ? 15.462 -22.669 -3.434 1.00 19.84 102 TYR A C 1
ATOM 703 O O . TYR A 1 105 ? 15.219 -23.739 -2.853 1.00 19.37 102 TYR A O 1
ATOM 712 N N . SER A 1 106 ? 14.769 -21.541 -3.207 1.00 20.59 103 SER A N 1
ATOM 713 C CA . SER A 1 106 ? 13.518 -21.530 -2.456 1.00 20.81 103 SER A CA 1
ATOM 714 C C . SER A 1 106 ? 12.574 -20.547 -3.050 1.00 19.87 103 SER A C 1
ATOM 715 O O . SER A 1 106 ? 12.964 -19.679 -3.805 1.00 18.12 103 SER A O 1
ATOM 718 N N . GLY A 1 107 ? 11.288 -20.713 -2.776 1.00 20.41 104 GLY A N 1
ATOM 719 C CA . GLY A 1 107 ? 10.364 -19.587 -3.004 1.00 19.84 104 GLY A CA 1
ATOM 720 C C . GLY A 1 107 ? 9.740 -19.634 -4.366 1.00 22.33 104 GLY A C 1
ATOM 721 O O . GLY A 1 107 ? 9.746 -20.683 -5.019 1.00 23.03 104 GLY A O 1
ATOM 722 N N . ALA A 1 108 ? 9.201 -18.508 -4.791 1.00 21.47 105 ALA A N 1
ATOM 723 C CA . ALA A 1 108 ? 8.435 -18.458 -6.014 1.00 25.34 105 ALA A CA 1
ATOM 724 C C . ALA A 1 108 ? 9.374 -18.344 -7.148 1.00 22.93 105 ALA A C 1
ATOM 725 O O . ALA A 1 108 ? 10.540 -18.062 -6.940 1.00 19.82 105 ALA A O 1
ATOM 727 N N . GLN A 1 109 ? 8.891 -18.550 -8.366 1.00 21.27 106 GLN A N 1
ATOM 728 C CA . GLN A 1 109 ? 9.733 -18.356 -9.527 1.00 23.18 106 GLN A CA 1
ATOM 729 C C . GLN A 1 109 ? 9.605 -16.893 -9.997 1.00 21.31 106 GLN A C 1
ATOM 730 O O . GLN A 1 109 ? 8.999 -16.620 -11.015 1.00 18.25 106 GLN A O 1
ATOM 736 N N . VAL A 1 110 ? 10.163 -15.979 -9.209 1.00 16.05 107 VAL A N 1
ATOM 737 C CA . VAL A 1 110 ? 10.204 -14.572 -9.521 1.00 16.20 107 VAL A CA 1
ATOM 738 C C . VAL A 1 110 ? 11.014 -14.316 -10.791 1.00 15.85 107 VAL A C 1
ATOM 739 O O . VAL A 1 110 ? 10.603 -13.547 -11.665 1.00 16.68 107 VAL A O 1
ATOM 743 N N . PHE A 1 111 ? 12.195 -14.930 -10.859 1.00 14.90 108 PHE A N 1
ATOM 744 C CA . PHE A 1 111 ? 13.089 -14.740 -11.972 1.00 14.51 108 PHE A CA 1
ATOM 745 C C . PHE A 1 111 ? 12.954 -15.780 -13.096 1.00 13.24 108 PHE A C 1
ATOM 746 O O . PHE A 1 111 ? 12.653 -16.906 -12.829 1.00 14.32 108 PHE A O 1
ATOM 754 N N . ALA A 1 112 ? 13.093 -15.346 -14.350 1.00 12.76 109 ALA A N 1
ATOM 755 C CA . ALA A 1 112 ? 13.198 -16.298 -15.473 1.00 15.60 109 ALA A CA 1
ATOM 756 C C . ALA A 1 112 ? 14.476 -17.060 -15.265 1.00 16.85 109 ALA A C 1
ATOM 757 O O . ALA A 1 112 ? 15.405 -16.550 -14.574 1.00 15.78 109 ALA A O 1
ATOM 759 N N . PRO A 1 113 ? 14.627 -18.238 -15.897 1.00 21.26 110 PRO A N 1
ATOM 760 C CA . PRO A 1 113 ? 15.911 -18.923 -15.835 1.00 22.12 110 PRO A CA 1
ATOM 761 C C . PRO A 1 113 ? 17.004 -18.036 -16.268 1.00 18.42 110 PRO A C 1
ATOM 762 O O . PRO A 1 113 ? 16.869 -17.313 -17.256 1.00 18.68 110 PRO A O 1
ATOM 766 N N . PHE A 1 114 ? 18.142 -18.082 -15.573 1.00 17.29 111 PHE A N 1
ATOM 767 C CA . PHE A 1 114 ? 19.250 -17.190 -15.895 1.00 15.79 111 PHE A CA 1
ATOM 768 C C . PHE A 1 114 ? 19.934 -17.602 -17.185 1.00 20.23 111 PHE A C 1
ATOM 769 O O . PHE A 1 114 ? 20.006 -18.806 -17.508 1.00 22.02 111 PHE A O 1
ATOM 777 N N . THR A 1 115 ? 20.448 -16.639 -17.929 1.00 18.37 112 THR A N 1
ATOM 778 C CA . THR A 1 115 ? 21.193 -17.036 -19.122 1.00 21.62 112 THR A CA 1
ATOM 779 C C . THR A 1 115 ? 22.543 -16.371 -19.061 1.00 20.65 112 THR A C 1
ATOM 780 O O . THR A 1 115 ? 22.649 -15.211 -18.646 1.00 19.73 112 THR A O 1
ATOM 784 N N . ALA A 1 116 ? 23.575 -17.105 -19.411 1.00 18.99 113 ALA A N 1
ATOM 785 C CA . ALA A 1 116 ? 24.939 -16.639 -19.402 1.00 17.98 113 ALA A CA 1
ATOM 786 C C . ALA A 1 116 ? 25.165 -15.790 -20.613 1.00 20.45 113 ALA A C 1
ATOM 787 O O . ALA A 1 116 ? 24.694 -16.122 -21.723 1.00 20.52 113 ALA A O 1
ATOM 789 N N . VAL A 1 117 ? 25.798 -14.659 -20.416 1.00 20.57 114 VAL A N 1
ATOM 790 C CA . VAL A 1 117 ? 26.249 -13.801 -21.521 1.00 21.36 114 VAL A CA 1
ATOM 791 C C . VAL A 1 117 ? 27.755 -13.595 -21.460 1.00 19.55 114 VAL A C 1
ATOM 792 O O . VAL A 1 117 ? 28.345 -13.400 -20.413 1.00 18.13 114 VAL A O 1
ATOM 796 N N . THR A 1 118 ? 28.384 -13.673 -22.604 1.00 20.55 115 THR A N 1
ATOM 797 C CA . THR A 1 118 ? 29.820 -13.486 -22.737 1.00 21.75 115 THR A CA 1
ATOM 798 C C . THR A 1 118 ? 30.086 -12.065 -23.074 1.00 23.45 115 THR A C 1
ATOM 799 O O . THR A 1 118 ? 29.386 -11.481 -23.899 1.00 22.98 115 THR A O 1
ATOM 803 N N . ILE A 1 119 ? 31.073 -11.454 -22.417 1.00 22.09 116 ILE A N 1
ATOM 804 C CA . ILE A 1 119 ? 31.380 -10.137 -22.794 1.00 23.89 116 ILE A CA 1
ATOM 805 C C . ILE A 1 119 ? 32.866 -10.050 -23.207 1.00 25.76 116 ILE A C 1
ATOM 806 O O . ILE A 1 119 ? 33.777 -10.482 -22.469 1.00 25.78 116 ILE A O 1
ATOM 811 N N . GLU A 1 120 ? 33.066 -9.604 -24.450 1.00 27.28 117 GLU A N 1
ATOM 812 C CA . GLU A 1 120 ? 34.374 -9.593 -25.139 1.00 38.84 117 GLU A CA 1
ATOM 813 C C . GLU A 1 120 ? 35.190 -8.328 -24.924 1.00 42.34 117 GLU A C 1
ATOM 814 O O . GLU A 1 120 ? 34.661 -7.234 -24.591 1.00 39.17 117 GLU A O 1
ATOM 816 N N . GLN A 1 121 ? 36.489 -8.478 -25.192 1.00 49.13 118 GLN A N 1
ATOM 817 C CA . GLN A 1 121 ? 37.585 -7.614 -24.661 1.00 50.23 118 GLN A CA 1
ATOM 818 C C . GLN A 1 121 ? 37.264 -6.165 -24.309 1.00 43.24 118 GLN A C 1
ATOM 819 O O . GLN A 1 121 ? 37.773 -5.261 -24.953 1.00 48.79 118 GLN A O 1
ATOM 821 N N . GLN A 1 141 ? 40.427 -10.525 -19.844 1.00 50.57 138 GLN A N 1
ATOM 822 C CA . GLN A 1 141 ? 39.881 -9.879 -21.015 1.00 42.24 138 GLN A CA 1
ATOM 823 C C . GLN A 1 141 ? 38.423 -10.391 -21.325 1.00 35.35 138 GLN A C 1
ATOM 824 O O . GLN A 1 141 ? 37.607 -9.602 -21.803 1.00 36.75 138 GLN A O 1
ATOM 826 N N . VAL A 1 142 ? 38.118 -11.678 -21.095 1.00 30.44 139 VAL A N 1
ATOM 827 C CA . VAL A 1 142 ? 36.775 -12.213 -21.399 1.00 27.58 139 VAL A CA 1
ATOM 828 C C . VAL A 1 142 ? 35.999 -12.351 -20.113 1.00 25.83 139 VAL A C 1
ATOM 829 O O . VAL A 1 142 ? 36.514 -12.908 -19.143 1.00 29.27 139 VAL A O 1
ATOM 833 N N . PHE A 1 143 ? 34.749 -11.912 -20.115 1.00 23.35 140 PHE A N 1
ATOM 834 C CA . PHE A 1 143 ? 33.948 -11.919 -18.912 1.00 19.71 140 PHE A CA 1
ATOM 835 C C . PHE A 1 143 ? 32.640 -12.593 -19.213 1.00 20.00 140 PHE A C 1
ATOM 836 O O . PHE A 1 143 ? 32.180 -12.712 -20.366 1.00 17.98 140 PHE A O 1
ATOM 844 N N . GLN A 1 144 ? 31.923 -12.897 -18.152 1.00 18.78 141 GLN A N 1
ATOM 845 C CA . GLN A 1 144 ? 30.639 -13.488 -18.296 1.00 19.52 141 GLN A CA 1
ATOM 846 C C . GLN A 1 144 ? 29.684 -12.942 -17.227 1.00 15.88 141 GLN A C 1
ATOM 847 O O . GLN A 1 144 ? 30.111 -12.691 -16.129 1.00 14.20 141 GLN A O 1
ATOM 853 N N . ALA A 1 145 ? 28.414 -12.806 -17.560 1.00 14.75 142 ALA A N 1
ATOM 854 C CA . ALA A 1 145 ? 27.422 -12.250 -16.675 1.00 13.07 142 ALA A CA 1
ATOM 855 C C . ALA A 1 145 ? 26.228 -13.143 -16.794 1.00 15.34 142 ALA A C 1
ATOM 856 O O . ALA A 1 145 ? 26.025 -13.804 -17.848 1.00 16.36 142 ALA A O 1
ATOM 858 N N . PHE A 1 146 ? 25.388 -13.184 -15.755 1.00 12.57 143 PHE A N 1
ATOM 859 C CA . PHE A 1 146 ? 24.282 -14.048 -15.718 1.00 13.40 143 PHE A CA 1
ATOM 860 C C . PHE A 1 146 ? 23.074 -13.198 -15.565 1.00 13.63 143 PHE A C 1
ATOM 861 O O . PHE A 1 146 ? 22.939 -12.509 -14.529 1.00 11.26 143 PHE A O 1
ATOM 869 N N . GLU A 1 147 ? 22.153 -13.321 -16.512 1.00 14.15 144 GLU A N 1
ATOM 870 C CA . GLU A 1 147 ? 21.082 -12.316 -16.703 1.00 15.60 144 GLU A CA 1
ATOM 871 C C . GLU A 1 147 ? 19.735 -12.922 -16.582 1.00 14.07 144 GLU A C 1
ATOM 872 O O . GLU A 1 147 ? 19.499 -14.078 -16.922 1.00 14.17 144 GLU A O 1
ATOM 878 N N . SER A 1 148 ? 18.782 -12.112 -16.142 1.00 14.53 145 SER A N 1
ATOM 879 C CA . SER A 1 148 ? 17.438 -12.587 -16.006 1.00 14.32 145 SER A CA 1
ATOM 880 C C . SER A 1 148 ? 16.501 -11.383 -15.895 1.00 14.23 145 SER A C 1
ATOM 881 O O . SER A 1 148 ? 16.935 -10.238 -16.038 1.00 15.07 145 SER A O 1
ATOM 884 N N . VAL A 1 149 ? 15.243 -11.687 -15.744 1.00 14.17 146 VAL A N 1
ATOM 885 C CA . VAL A 1 149 ? 14.200 -10.667 -15.641 1.00 15.60 146 VAL A CA 1
ATOM 886 C C . VAL A 1 149 ? 13.201 -11.131 -14.601 1.00 13.75 146 VAL A C 1
ATOM 887 O O . VAL A 1 149 ? 12.913 -12.309 -14.492 1.00 15.24 146 VAL A O 1
ATOM 891 N N . ALA A 1 150 ? 12.696 -10.204 -13.787 1.00 12.74 147 ALA A N 1
ATOM 892 C CA . ALA A 1 150 ? 11.779 -10.537 -12.753 1.00 13.38 147 ALA A CA 1
ATOM 893 C C . ALA A 1 150 ? 10.407 -10.579 -13.402 1.00 18.36 147 ALA A C 1
ATOM 894 O O . ALA A 1 150 ? 9.833 -9.556 -13.779 1.00 20.78 147 ALA A O 1
ATOM 896 N N . LYS A 1 151 ? 9.884 -11.755 -13.651 1.00 20.01 148 LYS A N 1
ATOM 897 C CA . LYS A 1 151 ? 8.627 -11.781 -14.384 1.00 20.32 148 LYS A CA 1
ATOM 898 C C . LYS A 1 151 ? 7.430 -12.010 -13.532 1.00 21.02 148 LYS A C 1
ATOM 899 O O . LYS A 1 151 ? 6.289 -11.933 -14.042 1.00 22.12 148 LYS A O 1
ATOM 905 N N . SER A 1 152 ? 7.619 -12.339 -12.264 1.00 18.29 149 SER A N 1
ATOM 906 C CA . SER A 1 152 ? 6.475 -12.553 -11.380 1.00 20.23 149 SER A CA 1
ATOM 907 C C . SER A 1 152 ? 6.715 -11.901 -10.040 1.00 18.41 149 SER A C 1
ATOM 908 O O . SER A 1 152 ? 7.858 -11.840 -9.595 1.00 17.33 149 SER A O 1
ATOM 911 N N . ALA A 1 153 ? 5.661 -11.550 -9.348 1.00 16.46 150 ALA A N 1
ATOM 912 C CA . ALA A 1 153 ? 5.810 -11.018 -7.986 1.00 16.28 150 ALA A CA 1
ATOM 913 C C . ALA A 1 153 ? 6.023 -12.155 -6.958 1.00 17.66 150 ALA A C 1
ATOM 914 O O . ALA A 1 153 ? 5.568 -13.275 -7.132 1.00 19.69 150 ALA A O 1
ATOM 916 N N . GLY A 1 154 ? 6.778 -11.870 -5.920 1.00 14.19 151 GLY A N 1
ATOM 917 C CA . GLY A 1 154 ? 6.912 -12.794 -4.799 1.00 15.09 151 GLY A CA 1
ATOM 918 C C . GLY A 1 154 ? 8.350 -12.759 -4.293 1.00 13.87 151 GLY A C 1
ATOM 919 O O . GLY A 1 154 ? 9.105 -11.836 -4.614 1.00 12.98 151 GLY A O 1
ATOM 920 N N . SER A 1 155 ? 8.716 -13.730 -3.474 1.00 14.83 152 SER A N 1
ATOM 921 C CA . SER A 1 155 ? 10.050 -13.796 -2.888 1.00 16.30 152 SER A CA 1
ATOM 922 C C . SER A 1 155 ? 10.742 -15.071 -3.392 1.00 14.41 152 SER A C 1
ATOM 923 O O . SER A 1 155 ? 10.148 -16.147 -3.412 1.00 12.47 152 SER A O 1
ATOM 926 N N . GLU A 1 156 ? 12.005 -14.960 -3.812 1.00 14.24 153 GLU A N 1
ATOM 927 C CA . GLU A 1 156 ? 12.755 -16.080 -4.297 1.00 13.42 153 GLU A CA 1
ATOM 928 C C . GLU A 1 156 ? 14.140 -16.113 -3.709 1.00 13.60 153 GLU A C 1
ATOM 929 O O . GLU A 1 156 ? 14.742 -15.043 -3.493 1.00 12.44 153 GLU A O 1
ATOM 935 N N . TYR A 1 157 ? 14.626 -17.290 -3.330 1.00 12.65 154 TYR A N 1
ATOM 936 C CA . TYR A 1 157 ? 16.014 -17.407 -2.902 1.00 11.68 154 TYR A CA 1
ATOM 937 C C . TYR A 1 157 ? 16.735 -18.112 -4.062 1.00 12.53 154 TYR A C 1
ATOM 938 O O . TYR A 1 157 ? 16.185 -19.097 -4.637 1.00 12.91 154 TYR A O 1
ATOM 947 N N . LEU A 1 158 ? 17.921 -17.635 -4.384 1.00 12.88 155 LEU A N 1
ATOM 948 C CA . LEU A 1 158 ? 18.640 -18.099 -5.590 1.00 14.11 155 LEU A CA 1
ATOM 949 C C . LEU A 1 158 ? 19.952 -18.643 -5.127 1.00 13.83 155 LEU A C 1
ATOM 950 O O . LEU A 1 158 ? 20.551 -18.139 -4.197 1.00 13.35 155 LEU A O 1
ATOM 955 N N . ALA A 1 159 ? 20.381 -19.744 -5.723 1.00 13.41 156 ALA A N 1
ATOM 956 C CA . ALA A 1 159 ? 21.686 -20.297 -5.427 1.00 13.30 156 ALA A CA 1
ATOM 957 C C . ALA A 1 159 ? 22.642 -20.029 -6.565 1.00 12.77 156 ALA A C 1
ATOM 958 O O . ALA A 1 159 ? 22.302 -20.313 -7.710 1.00 17.14 156 ALA A O 1
ATOM 960 N N . THR A 1 160 ? 23.816 -19.492 -6.298 1.00 12.01 157 THR A N 1
ATOM 961 C CA . THR A 1 160 ? 24.817 -19.142 -7.315 1.00 11.80 157 THR A CA 1
ATOM 962 C C . THR A 1 160 ? 26.003 -20.011 -7.059 1.00 13.02 157 THR A C 1
ATOM 963 O O . THR A 1 160 ? 26.569 -19.960 -5.967 1.00 11.29 157 THR A O 1
ATOM 967 N N . SER A 1 161 ? 26.340 -20.897 -8.036 1.00 12.13 158 SER A N 1
ATOM 968 C CA . SER A 1 161 ? 27.504 -21.738 -7.978 1.00 11.90 158 SER A CA 1
ATOM 969 C C . SER A 1 161 ? 28.735 -21.119 -8.672 1.00 11.34 158 SER A C 1
ATOM 970 O O . SER A 1 161 ? 28.644 -20.502 -9.752 1.00 11.22 158 SER A O 1
ATOM 973 N N . PHE A 1 162 ? 29.927 -21.302 -8.082 1.00 11.53 159 PHE A N 1
ATOM 974 C CA . PHE A 1 162 ? 31.135 -20.709 -8.664 1.00 10.64 159 PHE A CA 1
ATOM 975 C C . PHE A 1 162 ? 32.315 -21.606 -8.447 1.00 10.63 159 PHE A C 1
ATOM 976 O O . PHE A 1 162 ? 32.349 -22.454 -7.505 1.00 9.87 159 PHE A O 1
ATOM 984 N N . ALA A 1 163 ? 33.293 -21.467 -9.326 1.00 11.17 160 ALA A N 1
ATOM 985 C CA . ALA A 1 163 ? 34.584 -22.173 -9.211 1.00 11.17 160 ALA A CA 1
ATOM 986 C C . ALA A 1 163 ? 35.608 -21.221 -8.592 1.00 12.77 160 ALA A C 1
ATOM 987 O O . ALA A 1 163 ? 35.717 -20.034 -8.997 1.00 13.37 160 ALA A O 1
ATOM 989 N N . LEU A 1 164 ? 36.411 -21.702 -7.677 1.00 12.10 161 LEU A N 1
ATOM 990 C CA . LEU A 1 164 ? 37.439 -20.906 -7.031 1.00 13.47 161 LEU A CA 1
ATOM 991 C C . LEU A 1 164 ? 38.814 -21.518 -7.455 1.00 13.17 161 LEU A C 1
ATOM 992 O O . LEU A 1 164 ? 39.077 -22.693 -7.259 1.00 13.22 161 LEU A O 1
ATOM 997 N N . TYR A 1 165 ? 39.658 -20.702 -8.094 1.00 13.60 162 TYR A N 1
ATOM 998 C CA . TYR A 1 165 ? 41.005 -21.048 -8.555 1.00 13.73 162 TYR A CA 1
ATOM 999 C C . TYR A 1 165 ? 42.027 -20.318 -7.752 1.00 17.26 162 TYR A C 1
ATOM 1000 O O . TYR A 1 165 ? 41.784 -19.163 -7.361 1.00 18.36 162 TYR A O 1
ATOM 1009 N N . THR A 1 166 ? 43.179 -20.957 -7.512 1.00 17.10 163 THR A N 1
ATOM 1010 C CA . THR A 1 166 ? 44.301 -20.263 -6.917 1.00 19.43 163 THR A CA 1
ATOM 1011 C C . THR A 1 166 ? 45.345 -20.117 -7.987 1.00 21.08 163 THR A C 1
ATOM 1012 O O . THR A 1 166 ? 45.322 -20.775 -9.050 1.00 18.30 163 THR A O 1
ATOM 1016 N N . ARG A 1 167 ? 46.297 -19.259 -7.723 1.00 20.26 164 ARG A N 1
ATOM 1017 C CA . ARG A 1 167 ? 47.254 -18.923 -8.701 1.00 25.67 164 ARG A CA 1
ATOM 1018 C C . ARG A 1 167 ? 48.562 -19.340 -8.122 1.00 29.19 164 ARG A C 1
ATOM 1019 O O . ARG A 1 167 ? 48.870 -18.963 -7.026 1.00 25.71 164 ARG A O 1
ATOM 1027 N N . SER A 1 168 ? 49.332 -20.052 -8.903 1.00 32.34 165 SER A N 1
ATOM 1028 C CA . SER A 1 168 ? 50.626 -20.567 -8.463 1.00 43.81 165 SER A CA 1
ATOM 1029 C C . SER A 1 168 ? 51.534 -20.404 -9.674 1.00 38.73 165 SER A C 1
ATOM 1030 O O . SER A 1 168 ? 51.198 -20.871 -10.739 1.00 35.51 165 SER A O 1
ATOM 1033 N N . GLN A 1 169 ? 52.613 -19.653 -9.546 1.00 46.92 166 GLN A N 1
ATOM 1034 C CA . GLN A 1 169 ? 53.572 -19.496 -10.672 1.00 51.10 166 GLN A CA 1
ATOM 1035 C C . GLN A 1 169 ? 52.948 -19.107 -12.014 1.00 49.30 166 GLN A C 1
ATOM 1036 O O . GLN A 1 169 ? 53.206 -19.759 -13.044 1.00 44.10 166 GLN A O 1
ATOM 1042 N N . ASN A 1 170 ? 52.134 -18.054 -12.005 1.00 42.90 167 ASN A N 1
ATOM 1043 C CA . ASN A 1 170 ? 51.509 -17.572 -13.224 1.00 43.78 167 ASN A CA 1
ATOM 1044 C C . ASN A 1 170 ? 50.571 -18.595 -13.894 1.00 41.15 167 ASN A C 1
ATOM 1045 O O . ASN A 1 170 ? 50.118 -18.395 -15.042 1.00 33.71 167 ASN A O 1
ATOM 1050 N N . ARG A 1 171 ? 50.249 -19.658 -13.155 1.00 36.70 168 ARG A N 1
ATOM 1051 C CA . ARG A 1 171 ? 49.255 -20.609 -13.577 1.00 35.00 168 ARG A CA 1
ATOM 1052 C C . ARG A 1 171 ? 48.088 -20.779 -12.531 1.00 33.93 168 ARG A C 1
ATOM 1053 O O . ARG A 1 171 ? 48.312 -20.895 -11.312 1.00 33.09 168 ARG A O 1
ATOM 1055 N N . LYS A 1 172 ? 46.872 -20.847 -13.042 1.00 25.03 169 LYS A N 1
ATOM 1056 C CA . LYS A 1 172 ? 45.685 -21.197 -12.246 1.00 25.72 169 LYS A CA 1
ATOM 1057 C C . LYS A 1 172 ? 45.450 -22.683 -11.983 1.00 24.21 169 LYS A C 1
ATOM 1058 O O . LYS A 1 172 ? 45.676 -23.501 -12.837 1.00 24.90 169 LYS A O 1
ATOM 1064 N N . SER A 1 173 ? 44.943 -22.989 -10.794 1.00 20.30 170 SER A N 1
ATOM 1065 C CA . SER A 1 173 ? 44.654 -24.343 -10.321 1.00 21.86 170 SER A CA 1
ATOM 1066 C C . SER A 1 173 ? 43.311 -24.317 -9.638 1.00 18.48 170 SER A C 1
ATOM 1067 O O . SER A 1 173 ? 42.991 -23.321 -8.913 1.00 15.32 170 SER A O 1
ATOM 1070 N N . LEU A 1 174 ? 42.526 -25.337 -9.855 1.00 16.56 171 LEU A N 1
ATOM 1071 C CA . LEU A 1 174 ? 41.189 -25.409 -9.228 1.00 16.41 171 LEU A CA 1
ATOM 1072 C C . LEU A 1 174 ? 41.395 -25.639 -7.724 1.00 16.49 171 LEU A C 1
ATOM 1073 O O . LEU A 1 174 ? 42.180 -26.461 -7.322 1.00 15.60 171 LEU A O 1
ATOM 1078 N N . PHE A 1 175 ? 40.694 -24.878 -6.913 1.00 13.87 172 PHE A N 1
ATOM 1079 C CA . PHE A 1 175 ? 40.667 -25.085 -5.486 1.00 14.27 172 PHE A CA 1
ATOM 1080 C C . PHE A 1 175 ? 39.357 -25.835 -5.175 1.00 15.38 172 PHE A C 1
ATOM 1081 O O . PHE A 1 175 ? 39.388 -26.835 -4.469 1.00 14.44 172 PHE A O 1
ATOM 1089 N N . GLY A 1 176 ? 38.219 -25.398 -5.743 1.00 12.94 173 GLY A N 1
ATOM 1090 C CA . GLY A 1 176 ? 36.993 -26.079 -5.443 1.00 14.35 173 GLY A CA 1
ATOM 1091 C C . GLY A 1 176 ? 35.760 -25.426 -6.036 1.00 12.98 173 GLY A C 1
ATOM 1092 O O . GLY A 1 176 ? 35.853 -24.399 -6.697 1.00 14.99 173 GLY A O 1
ATOM 1093 N N . TYR A 1 177 ? 34.619 -26.062 -5.871 1.00 12.99 174 TYR A N 1
ATOM 1094 C CA . TYR A 1 177 ? 33.397 -25.565 -6.459 1.00 12.50 174 TYR A CA 1
ATOM 1095 C C . TYR A 1 177 ? 32.482 -25.301 -5.309 1.00 12.18 174 TYR A C 1
ATOM 1096 O O . TYR A 1 177 ? 32.367 -26.151 -4.399 1.00 11.80 174 TYR A O 1
ATOM 1105 N N . PHE A 1 178 ? 31.906 -24.117 -5.320 1.00 12.03 175 PHE A N 1
ATOM 1106 C CA . PHE A 1 178 ? 31.088 -23.675 -4.147 1.00 13.08 175 PHE A CA 1
ATOM 1107 C C . PHE A 1 178 ? 29.765 -23.095 -4.589 1.00 12.33 175 PHE A C 1
ATOM 1108 O O . PHE A 1 178 ? 29.604 -22.663 -5.761 1.00 10.97 175 PHE A O 1
ATOM 1116 N N . PHE A 1 179 ? 28.835 -22.935 -3.645 1.00 13.01 176 PHE A N 1
ATOM 1117 C CA . PHE A 1 179 ? 27.649 -22.120 -3.883 1.00 12.20 176 PHE A CA 1
ATOM 1118 C C . PHE A 1 179 ? 27.181 -21.296 -2.692 1.00 12.34 176 PHE A C 1
ATOM 1119 O O . PHE A 1 179 ? 27.418 -21.711 -1.541 1.00 11.90 176 PHE A O 1
ATOM 1127 N N . TRP A 1 180 ? 26.570 -20.159 -2.971 1.00 10.06 177 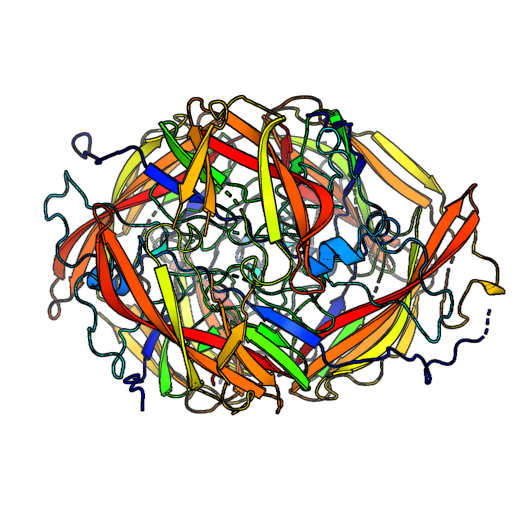TRP A N 1
ATOM 1128 C CA . TRP A 1 180 ? 25.912 -19.383 -1.886 1.00 10.84 177 TRP A CA 1
ATOM 1129 C C . TRP A 1 180 ? 24.452 -19.163 -2.256 1.00 11.84 177 TRP A C 1
ATOM 1130 O O . TRP A 1 180 ? 24.040 -19.338 -3.381 1.00 10.71 177 TRP A O 1
ATOM 1141 N N . VAL A 1 181 ? 23.629 -18.836 -1.266 1.00 10.48 178 VAL A N 1
ATOM 1142 C CA . VAL A 1 181 ? 22.226 -18.661 -1.474 1.00 9.93 178 VAL A CA 1
ATOM 1143 C C . VAL A 1 181 ? 21.904 -17.154 -1.134 1.00 10.45 178 VAL A C 1
ATOM 1144 O O . VAL A 1 181 ? 22.401 -16.627 -0.117 1.00 10.38 178 VAL A O 1
ATOM 1148 N N . TRP A 1 182 ? 21.260 -16.449 -2.049 1.00 10.42 179 TRP A N 1
ATOM 1149 C CA . TRP A 1 182 ? 20.841 -15.065 -1.758 1.00 11.13 179 TRP A CA 1
ATOM 1150 C C . TRP A 1 182 ? 19.321 -14.883 -1.975 1.00 11.65 179 TRP A C 1
ATOM 1151 O O . TRP A 1 182 ? 18.626 -15.755 -2.527 1.00 13.46 179 TRP A O 1
ATOM 1162 N N . GLN A 1 183 ? 18.814 -13.748 -1.568 1.00 11.27 180 GLN A N 1
ATOM 1163 C CA . GLN A 1 183 ? 17.357 -13.507 -1.437 1.00 13.48 180 GLN A CA 1
ATOM 1164 C C . GLN A 1 183 ? 16.972 -12.284 -2.273 1.00 12.50 180 GLN A C 1
ATOM 1165 O O . GLN A 1 183 ? 17.662 -11.296 -2.213 1.00 13.59 180 GLN A O 1
ATOM 1171 N N . ALA A 1 184 ? 15.843 -12.378 -2.971 1.00 13.07 181 ALA A N 1
ATOM 1172 C CA . ALA A 1 184 ? 15.359 -11.331 -3.844 1.00 14.95 181 ALA A CA 1
ATOM 1173 C C . ALA A 1 184 ? 13.820 -11.342 -3.759 1.00 17.21 181 ALA A C 1
ATOM 1174 O O . ALA A 1 184 ? 13.224 -12.363 -3.394 1.00 19.56 181 ALA A O 1
ATOM 1176 N N . ALA A 1 185 ? 13.190 -10.223 -4.074 1.00 16.09 182 ALA A N 1
ATOM 1177 C CA . ALA A 1 185 ? 11.741 -10.127 -4.027 1.00 14.49 182 ALA A CA 1
ATOM 1178 C C . ALA A 1 185 ? 11.384 -9.093 -5.125 1.00 14.47 182 ALA A C 1
ATOM 1179 O O . ALA A 1 185 ? 12.172 -8.171 -5.468 1.00 14.17 182 ALA A O 1
ATOM 1181 N N . ALA A 1 186 ? 10.263 -9.332 -5.805 1.00 14.22 183 ALA A N 1
ATOM 1182 C CA . ALA A 1 186 ? 9.779 -8.361 -6.780 1.00 13.51 183 ALA A CA 1
ATOM 1183 C C . ALA A 1 186 ? 8.356 -7.996 -6.428 1.00 14.77 183 ALA A C 1
ATOM 1184 O O . ALA A 1 186 ? 7.580 -8.876 -5.981 1.00 13.39 183 ALA A O 1
ATOM 1186 N N . ALA A 1 187 ? 7.992 -6.733 -6.673 1.00 18.18 184 ALA A N 1
ATOM 1187 C CA . ALA A 1 187 ? 6.615 -6.249 -6.482 1.00 19.68 184 ALA A CA 1
ATOM 1188 C C . ALA A 1 187 ? 6.065 -5.688 -7.807 1.00 21.11 184 ALA A C 1
ATOM 1189 O O . ALA A 1 187 ? 4.822 -5.641 -7.997 1.00 22.36 184 ALA A O 1
ATOM 1192 N N . ALA B 1 3 ? 37.517 -27.345 -20.602 1.00 49.67 0 ALA B N 1
ATOM 1193 C CA . ALA B 1 3 ? 36.263 -27.691 -21.315 1.00 44.99 0 ALA B CA 1
ATOM 1194 C C . ALA B 1 3 ? 35.567 -28.927 -20.727 1.00 35.09 0 ALA B C 1
ATOM 1195 O O . ALA B 1 3 ? 34.955 -29.666 -21.449 1.00 35.64 0 ALA B O 1
ATOM 1205 N N . LYS B 1 5 ? 32.590 -31.012 -19.318 1.00 31.79 2 LYS B N 1
ATOM 1206 C CA . LYS B 1 5 ? 31.140 -30.869 -19.458 1.00 34.75 2 LYS B CA 1
ATOM 1207 C C . LYS B 1 5 ? 30.529 -30.740 -18.097 1.00 32.31 2 LYS B C 1
ATOM 1208 O O . LYS B 1 5 ? 30.694 -31.623 -17.254 1.00 36.14 2 LYS B O 1
ATOM 1210 N N . VAL B 1 6 ? 29.810 -29.654 -17.865 1.00 29.86 3 VAL B N 1
ATOM 1211 C CA . VAL B 1 6 ? 29.027 -29.550 -16.676 1.00 28.06 3 VAL B CA 1
ATOM 1212 C C . VAL B 1 6 ? 27.598 -29.516 -17.158 1.00 28.14 3 VAL B C 1
ATOM 1213 O O . VAL B 1 6 ? 27.276 -28.786 -18.083 1.00 32.24 3 VAL B O 1
ATOM 1217 N N . ASP B 1 7 ? 26.755 -30.326 -16.554 1.00 28.46 4 ASP B N 1
ATOM 1218 C CA . ASP B 1 7 ? 25.332 -30.310 -16.907 1.00 34.58 4 ASP B CA 1
ATOM 1219 C C . ASP B 1 7 ? 24.561 -29.301 -16.007 1.00 27.88 4 ASP B C 1
ATOM 1220 O O . ASP B 1 7 ? 24.380 -29.510 -14.809 1.00 25.26 4 ASP B O 1
ATOM 1225 N N . PRO B 1 8 ? 24.129 -28.207 -16.595 1.00 30.96 5 PRO B N 1
ATOM 1226 C CA . PRO B 1 8 ? 23.445 -27.104 -15.821 1.00 29.86 5 PRO B CA 1
ATOM 1227 C C . PRO B 1 8 ? 22.137 -27.540 -15.208 1.00 34.69 5 PRO B C 1
ATOM 1228 O O . PRO B 1 8 ? 21.590 -26.834 -14.337 1.00 41.20 5 PRO B O 1
ATOM 1232 N N . ASN B 1 9 ? 21.631 -28.708 -15.600 1.00 38.27 6 ASN B N 1
ATOM 1233 C CA . ASN B 1 9 ? 20.367 -29.184 -15.075 1.00 39.70 6 ASN B CA 1
ATOM 1234 C C . ASN B 1 9 ? 20.480 -30.202 -13.985 1.00 37.15 6 ASN B C 1
ATOM 1235 O O . ASN B 1 9 ? 19.461 -30.642 -13.484 1.00 37.88 6 ASN B O 1
ATOM 1240 N N . SER B 1 10 ? 21.686 -30.617 -13.615 1.00 40.91 7 SER B N 1
ATOM 1241 C CA . SER B 1 10 ? 21.854 -31.490 -12.437 1.00 36.00 7 SER B CA 1
ATOM 1242 C C . SER B 1 10 ? 22.939 -30.984 -11.493 1.00 31.11 7 SER B C 1
ATOM 1243 O O . SER B 1 10 ? 23.764 -31.711 -11.005 1.00 27.63 7 SER B O 1
ATOM 1246 N N . ILE B 1 11 ? 22.898 -29.700 -11.197 1.00 28.85 8 ILE B N 1
ATOM 1247 C CA . ILE B 1 11 ? 23.742 -29.161 -10.172 1.00 27.38 8 ILE B CA 1
ATOM 1248 C C . ILE B 1 11 ? 22.964 -29.336 -8.890 1.00 31.95 8 ILE B C 1
ATOM 1249 O O . ILE B 1 11 ? 22.034 -28.605 -8.621 1.00 29.85 8 ILE B O 1
ATOM 1254 N N . ASN B 1 12 ? 23.380 -30.291 -8.082 1.00 33.51 9 ASN B N 1
ATOM 1255 C CA . ASN B 1 12 ? 22.639 -30.634 -6.902 1.00 37.74 9 ASN B CA 1
ATOM 1256 C C . ASN B 1 12 ? 23.188 -29.989 -5.623 1.00 33.72 9 ASN B C 1
ATOM 1257 O O . ASN B 1 12 ? 24.367 -30.130 -5.271 1.00 32.33 9 ASN B O 1
ATOM 1262 N N . LEU B 1 13 ? 22.309 -29.262 -4.924 1.00 30.51 10 LEU B N 1
ATOM 1263 C CA . LEU B 1 13 ? 22.686 -28.427 -3.746 1.00 29.58 10 LEU B CA 1
ATOM 1264 C C . LEU B 1 13 ? 22.419 -29.084 -2.400 1.00 31.92 10 LEU B C 1
ATOM 1265 O O . LEU B 1 13 ? 22.615 -28.475 -1.314 1.00 28.29 10 LEU B O 1
ATOM 1270 N N . GLU B 1 14 ? 21.834 -30.274 -2.447 1.00 31.50 11 GLU B N 1
ATOM 1271 C CA . GLU B 1 14 ? 21.488 -31.017 -1.223 1.00 35.39 11 GLU B CA 1
ATOM 1272 C C . GLU B 1 14 ? 20.838 -30.107 -0.123 1.00 35.23 11 GLU B C 1
ATOM 1273 O O . GLU B 1 14 ? 21.285 -30.060 1.037 1.00 32.54 11 GLU B O 1
ATOM 1279 N N . LYS B 1 15 ? 19.774 -29.420 -0.519 1.00 25.99 12 LYS B N 1
ATOM 1280 C CA . LYS B 1 15 ? 18.979 -28.622 0.394 1.00 24.34 12 LYS B CA 1
ATOM 1281 C C . LYS B 1 15 ? 18.398 -29.491 1.480 1.00 24.19 12 LYS B C 1
ATOM 1282 O O . LYS B 1 15 ? 17.871 -30.546 1.219 1.00 23.28 12 LYS B O 1
ATOM 1288 N N . ALA B 1 16 ? 18.546 -29.086 2.719 1.00 22.30 13 ALA B N 1
ATOM 1289 C CA . ALA B 1 16 ? 18.002 -29.848 3.845 1.00 24.17 13 ALA B CA 1
ATOM 1290 C C . ALA B 1 16 ? 17.445 -28.789 4.794 1.00 24.52 13 ALA B C 1
ATOM 1291 O O . ALA B 1 16 ? 17.879 -27.619 4.758 1.00 20.95 13 ALA B O 1
ATOM 1293 N N . ALA B 1 17 ? 16.499 -29.201 5.616 1.00 23.55 14 ALA B N 1
ATOM 1294 C CA . ALA B 1 17 ? 15.929 -28.300 6.622 1.00 22.87 14 ALA B CA 1
ATOM 1295 C C . ALA B 1 17 ? 17.020 -27.875 7.578 1.00 22.19 14 ALA B C 1
ATOM 1296 O O . ALA B 1 17 ? 17.818 -28.667 7.945 1.00 19.25 14 ALA B O 1
ATOM 1298 N N . GLN B 1 18 ? 17.066 -26.607 7.974 1.00 19.33 15 GLN B N 1
ATOM 1299 C CA . GLN B 1 18 ? 18.077 -26.151 8.926 1.00 20.85 15 GLN B CA 1
ATOM 1300 C C . GLN B 1 18 ? 17.458 -26.041 10.304 1.00 19.66 15 GLN B C 1
ATOM 1301 O O . GLN B 1 18 ? 16.301 -25.731 10.396 1.00 17.76 15 GLN B O 1
ATOM 1307 N N . SER B 1 19 ? 18.238 -26.249 11.358 1.00 18.96 16 SER B N 1
ATOM 1308 C CA . SER B 1 19 ? 17.799 -25.957 12.686 1.00 20.49 16 SER B CA 1
ATOM 1309 C C . SER B 1 19 ? 18.417 -24.648 13.048 1.00 19.33 16 SER B C 1
ATOM 1310 O O . SER B 1 19 ? 19.644 -24.552 13.157 1.00 20.29 16 SER B O 1
ATOM 1313 N N . ILE B 1 20 ? 17.602 -23.620 13.169 1.00 15.12 17 ILE B N 1
ATOM 1314 C CA . ILE B 1 20 ? 18.127 -22.307 13.475 1.00 14.68 17 ILE B CA 1
ATOM 1315 C C . ILE B 1 20 ? 18.026 -22.037 14.975 1.00 14.70 17 ILE B C 1
ATOM 1316 O O . ILE B 1 20 ? 16.920 -22.001 15.521 1.00 15.41 17 ILE B O 1
ATOM 1321 N N . GLN B 1 21 ? 19.119 -21.762 15.613 1.00 14.05 18 GLN B N 1
ATOM 1322 C CA . GLN B 1 21 ? 19.062 -21.335 17.016 1.00 14.77 18 GLN B CA 1
ATOM 1323 C C . GLN B 1 21 ? 18.978 -19.823 17.099 1.00 13.54 18 GLN B C 1
ATOM 1324 O O . GLN B 1 21 ? 19.732 -19.105 16.404 1.00 14.33 18 GLN B O 1
ATOM 1330 N N . ILE B 1 22 ? 18.039 -19.326 17.895 1.00 12.59 19 ILE B N 1
ATOM 1331 C CA . ILE B 1 22 ? 17.768 -17.900 18.068 1.00 12.32 19 ILE B CA 1
ATOM 1332 C C . ILE B 1 22 ? 17.871 -17.588 19.550 1.00 12.83 19 ILE B C 1
ATOM 1333 O O . ILE B 1 22 ? 17.297 -18.296 20.379 1.00 13.69 19 ILE B O 1
ATOM 1338 N N . LEU B 1 23 ? 18.624 -16.557 19.868 1.00 11.91 20 LEU B N 1
ATOM 1339 C CA . LEU B 1 23 ? 18.747 -16.082 21.250 1.00 12.07 20 LEU B CA 1
ATOM 1340 C C . LEU B 1 23 ? 18.204 -14.684 21.357 1.00 12.83 20 LEU B C 1
ATOM 1341 O O . LEU B 1 23 ? 18.584 -13.796 20.581 1.00 14.36 20 LEU B O 1
ATOM 1346 N N . ALA B 1 24 ? 17.243 -14.480 22.240 1.00 11.89 21 ALA B N 1
ATOM 1347 C CA . ALA B 1 24 ? 16.784 -13.177 22.579 1.00 12.17 21 ALA B CA 1
ATOM 1348 C C . ALA B 1 24 ? 17.540 -12.702 23.783 1.00 13.74 21 ALA B C 1
ATOM 1349 O O . ALA B 1 24 ? 17.529 -13.376 24.835 1.00 13.83 21 ALA B O 1
ATOM 1351 N N . VAL B 1 25 ? 18.179 -11.539 23.657 1.00 13.78 22 VAL B N 1
ATOM 1352 C CA . VAL B 1 25 ? 18.947 -10.979 24.805 1.00 14.40 22 VAL B CA 1
ATOM 1353 C C . VAL B 1 25 ? 18.278 -9.693 25.239 1.00 13.27 22 VAL B C 1
ATOM 1354 O O . VAL B 1 25 ? 18.231 -8.713 24.480 1.00 12.49 22 VAL B O 1
ATOM 1358 N N . ILE B 1 26 ? 17.725 -9.730 26.441 1.00 13.56 23 ILE B N 1
ATOM 1359 C CA . ILE B 1 26 ? 16.866 -8.683 26.951 1.00 14.27 23 ILE B CA 1
ATOM 1360 C C . ILE B 1 26 ? 17.594 -7.716 27.900 1.00 14.77 23 ILE B C 1
ATOM 1361 O O . ILE B 1 26 ? 18.273 -8.130 28.834 1.00 15.59 23 ILE B O 1
ATOM 1366 N N . ASP B 1 27 ? 17.490 -6.439 27.643 1.00 13.77 24 ASP B N 1
ATOM 1367 C CA . ASP B 1 27 ? 18.145 -5.439 28.517 1.00 15.36 24 ASP B CA 1
ATOM 1368 C C . ASP B 1 27 ? 17.232 -5.185 29.693 1.00 15.30 24 ASP B C 1
ATOM 1369 O O . ASP B 1 27 ? 16.372 -4.308 29.660 1.00 15.48 24 ASP B O 1
ATOM 1374 N N . THR B 1 28 ? 17.365 -6.008 30.721 1.00 13.88 25 THR B N 1
ATOM 1375 C CA . THR B 1 28 ? 16.424 -6.047 31.768 1.00 14.62 25 THR B CA 1
ATOM 1376 C C . THR B 1 28 ? 16.509 -4.750 32.602 1.00 17.39 25 THR B C 1
ATOM 1377 O O . THR B 1 28 ? 15.516 -4.323 33.211 1.00 20.24 25 THR B O 1
ATOM 1381 N N . ASN B 1 29 ? 17.671 -4.156 32.624 1.00 18.62 26 ASN B N 1
ATOM 1382 C CA . ASN B 1 29 ? 17.845 -2.907 33.364 1.00 20.68 26 ASN B CA 1
ATOM 1383 C C . ASN B 1 29 ? 17.041 -1.787 32.732 1.00 23.52 26 ASN B C 1
ATOM 1384 O O . ASN B 1 29 ? 16.437 -0.975 33.422 1.00 22.00 26 ASN B O 1
ATOM 1389 N N . TYR B 1 30 ? 16.990 -1.771 31.412 1.00 19.93 27 TYR B N 1
ATOM 1390 C CA . TYR B 1 30 ? 16.193 -0.810 30.718 1.00 22.82 27 TYR B CA 1
ATOM 1391 C C . TYR B 1 30 ? 14.647 -0.995 30.955 1.00 24.12 27 TYR B C 1
ATOM 1392 O O . TYR B 1 30 ? 13.910 -0.012 31.216 1.00 26.99 27 TYR B O 1
ATOM 1401 N N . ILE B 1 31 ? 14.185 -2.231 30.900 1.00 22.10 28 ILE B N 1
ATOM 1402 C CA A ILE B 1 31 ? 12.802 -2.586 31.179 0.27 23.01 28 ILE B CA 1
ATOM 1403 C CA B ILE B 1 31 ? 12.803 -2.532 31.132 0.73 22.76 28 ILE B CA 1
ATOM 1404 C C . ILE B 1 31 ? 12.353 -2.089 32.550 1.00 23.58 28 ILE B C 1
ATOM 1405 O O . ILE B 1 31 ? 11.268 -1.535 32.704 1.00 20.77 28 ILE B O 1
ATOM 1414 N N . LYS B 1 32 ? 13.176 -2.341 33.551 1.00 25.30 29 LYS B N 1
ATOM 1415 C CA . LYS B 1 32 ? 12.805 -1.966 34.931 1.00 28.01 29 LYS B CA 1
ATOM 1416 C C . LYS B 1 32 ? 12.662 -0.464 35.047 1.00 28.07 29 LYS B C 1
ATOM 1417 O O . LYS B 1 32 ? 11.778 -0.018 35.714 1.00 32.10 29 LYS B O 1
ATOM 1423 N N . ARG B 1 33 ? 13.514 0.297 34.366 1.00 26.79 30 ARG B N 1
ATOM 1424 C CA . ARG B 1 33 ? 13.509 1.750 34.510 1.00 28.38 30 ARG B CA 1
ATOM 1425 C C . ARG B 1 33 ? 12.335 2.245 33.733 1.00 27.15 30 ARG B C 1
ATOM 1426 O O . ARG B 1 33 ? 11.647 3.116 34.196 1.00 30.71 30 ARG B O 1
ATOM 1434 N N . SER B 1 34 ? 12.089 1.689 32.544 1.00 24.14 31 SER B N 1
ATOM 1435 C CA . SER B 1 34 ? 11.101 2.285 31.625 1.00 26.38 31 SER B CA 1
ATOM 1436 C C . SER B 1 34 ? 9.691 1.704 31.790 1.00 29.38 31 SER B C 1
ATOM 1437 O O . SER B 1 34 ? 8.728 2.229 31.236 1.00 28.89 31 SER B O 1
ATOM 1440 N N . HIS B 1 35 ? 9.565 0.624 32.555 1.00 28.01 32 HIS B N 1
ATOM 1441 C CA . HIS B 1 35 ? 8.290 -0.016 32.749 1.00 27.45 32 HIS B CA 1
ATOM 1442 C C . HIS B 1 35 ? 8.145 -0.314 34.227 1.00 30.65 32 HIS B C 1
ATOM 1443 O O . HIS B 1 35 ? 8.096 -1.467 34.651 1.00 26.83 32 HIS B O 1
ATOM 1450 N N . PRO B 1 36 ? 8.109 0.757 35.033 1.00 31.77 33 PRO B N 1
ATOM 1451 C CA . PRO B 1 36 ? 8.142 0.566 36.479 1.00 32.84 33 PRO B CA 1
ATOM 1452 C C . PRO B 1 36 ? 6.853 -0.049 37.049 1.00 33.09 33 PRO B C 1
ATOM 1453 O O . PRO B 1 36 ? 6.899 -0.572 38.141 1.00 37.19 33 PRO B O 1
ATOM 1457 N N . ASN B 1 37 ? 5.729 -0.005 36.330 1.00 30.92 34 ASN B N 1
ATOM 1458 C CA . ASN B 1 37 ? 4.459 -0.630 36.809 1.00 31.08 34 ASN B CA 1
ATOM 1459 C C . ASN B 1 37 ? 3.936 -1.704 35.873 1.00 26.40 34 ASN B C 1
ATOM 1460 O O . ASN B 1 37 ? 2.919 -1.530 35.196 1.00 20.59 34 ASN B O 1
ATOM 1465 N N . PRO B 1 38 ? 4.645 -2.815 35.790 1.00 24.73 35 PRO B N 1
ATOM 1466 C CA . PRO B 1 38 ? 4.250 -3.826 34.780 1.00 23.95 35 PRO B CA 1
ATOM 1467 C C . PRO B 1 38 ? 3.146 -4.715 35.255 1.00 23.40 35 PRO B C 1
ATOM 1468 O O . PRO B 1 38 ? 2.814 -4.728 36.433 1.00 21.42 35 PRO B O 1
ATOM 1472 N N . SER B 1 39 ? 2.625 -5.525 34.348 1.00 19.94 36 SER B N 1
ATOM 1473 C CA . SER B 1 39 ? 1.674 -6.527 34.699 1.00 20.07 36 SER B CA 1
ATOM 1474 C C . SER B 1 39 ? 2.216 -7.637 35.532 1.00 19.22 36 SER B C 1
ATOM 1475 O O . SER B 1 39 ? 3.310 -8.112 35.321 1.00 16.63 36 SER B O 1
ATOM 1478 N N . LEU B 1 40 ? 1.426 -8.084 36.511 1.00 18.79 37 LEU B N 1
ATOM 1479 C CA . LEU B 1 40 ? 1.775 -9.162 37.380 1.00 20.92 37 LEU B CA 1
ATOM 1480 C C . LEU B 1 40 ? 0.850 -10.312 37.100 1.00 20.18 37 LEU B C 1
ATOM 1481 O O . LEU B 1 40 ? 0.794 -11.296 37.847 1.00 25.28 37 LEU B O 1
ATOM 1486 N N . ASN B 1 41 ? 0.186 -10.217 35.955 1.00 19.79 38 ASN B N 1
ATOM 1487 C CA . ASN B 1 41 ? -0.703 -11.231 35.484 1.00 20.79 38 ASN B CA 1
ATOM 1488 C C . ASN B 1 41 ? -0.154 -11.752 34.125 1.00 20.28 38 ASN B C 1
ATOM 1489 O O . ASN B 1 41 ? -0.074 -11.021 33.163 1.00 19.14 38 ASN B O 1
ATOM 1494 N N . ALA B 1 42 ? 0.168 -13.018 34.110 1.00 19.86 39 ALA B N 1
ATOM 1495 C CA . ALA B 1 42 ? 0.888 -13.628 33.013 1.00 22.16 39 ALA B CA 1
ATOM 1496 C C . ALA B 1 42 ? 0.017 -13.855 31.777 1.00 22.31 39 ALA B C 1
ATOM 1497 O O . ALA B 1 42 ? 0.501 -13.918 30.676 1.00 20.51 39 ALA B O 1
ATOM 1499 N N . GLN B 1 43 ? -1.291 -13.866 31.942 1.00 22.65 40 GLN B N 1
ATOM 1500 C CA . GLN B 1 43 ? -2.216 -13.934 30.788 1.00 22.94 40 GLN B CA 1
ATOM 1501 C C . GLN B 1 43 ? -2.401 -12.567 30.168 1.00 20.50 40 GLN B C 1
ATOM 1502 O O . GLN B 1 43 ? -3.000 -12.458 29.087 1.00 19.37 40 GLN B O 1
ATOM 1508 N N . ASN B 1 44 ? -1.924 -11.495 30.830 1.00 19.02 41 ASN B N 1
ATOM 1509 C CA . ASN B 1 44 ? -1.975 -10.153 30.269 1.00 18.43 41 ASN B CA 1
ATOM 1510 C C . ASN B 1 44 ? -0.625 -9.463 30.355 1.00 17.25 41 ASN B C 1
ATOM 1511 O O . ASN B 1 44 ? -0.453 -8.548 31.144 1.00 15.72 41 ASN B O 1
ATOM 1516 N N . PRO B 1 45 ? 0.347 -9.904 29.554 1.00 15.68 42 PRO B N 1
ATOM 1517 C CA . PRO B 1 45 ? 1.674 -9.327 29.754 1.00 15.81 42 PRO B CA 1
ATOM 1518 C C . PRO B 1 45 ? 1.734 -7.876 29.193 1.00 16.12 42 PRO B C 1
ATOM 1519 O O . PRO B 1 45 ? 0.964 -7.521 28.325 1.00 16.58 42 PRO B O 1
ATOM 1523 N N . THR B 1 46 ? 2.693 -7.109 29.673 1.00 15.00 43 THR B N 1
ATOM 1524 C CA . THR B 1 46 ? 2.922 -5.779 29.312 1.00 16.66 43 THR B CA 1
ATOM 1525 C C . THR B 1 46 ? 3.796 -5.719 28.009 1.00 15.65 43 THR B C 1
ATOM 1526 O O . THR B 1 46 ? 4.855 -6.258 27.979 1.00 15.26 43 THR B O 1
ATOM 1530 N N . SER B 1 47 ? 3.372 -4.934 27.051 1.00 17.97 44 SER B N 1
ATOM 1531 C CA . SER B 1 47 ? 4.123 -4.682 25.778 1.00 18.01 44 SER B CA 1
ATOM 1532 C C . SER B 1 47 ? 5.409 -3.901 25.988 1.00 18.06 44 SER B C 1
ATOM 1533 O O . SER B 1 47 ? 5.419 -2.853 26.649 1.00 20.81 44 SER B O 1
ATOM 1536 N N . ILE B 1 48 ? 6.504 -4.363 25.417 1.00 17.33 45 ILE B N 1
ATOM 1537 C CA . ILE B 1 48 ? 7.737 -3.627 25.444 1.00 18.47 45 ILE B CA 1
ATOM 1538 C C . ILE B 1 48 ? 8.224 -3.430 24.001 1.00 18.34 45 ILE B C 1
ATOM 1539 O O . ILE B 1 48 ? 7.924 -4.250 23.098 1.00 15.98 45 ILE B O 1
ATOM 1544 N N . PRO B 1 49 ? 8.912 -2.335 23.752 1.00 20.16 46 PRO B N 1
ATOM 1545 C CA . PRO B 1 49 ? 9.347 -2.092 22.360 1.00 21.60 46 PRO B CA 1
ATOM 1546 C C . PRO B 1 49 ? 10.476 -3.013 21.980 1.00 20.39 46 PRO B C 1
ATOM 1547 O O . PRO B 1 49 ? 11.207 -3.477 22.828 1.00 20.32 46 PRO B O 1
ATOM 1551 N N . SER B 1 50 ? 10.658 -3.307 20.693 1.00 20.50 47 SER B N 1
ATOM 1552 C CA . SER B 1 50 ? 11.712 -4.234 20.323 1.00 20.38 47 SER B CA 1
ATOM 1553 C C . SER B 1 50 ? 13.091 -3.599 20.549 1.00 21.33 47 SER B C 1
ATOM 1554 O O . SER B 1 50 ? 14.120 -4.303 20.579 1.00 19.81 47 SER B O 1
ATOM 1557 N N . THR B 1 51 ? 13.129 -2.283 20.816 1.00 20.22 48 THR B N 1
ATOM 1558 C CA A THR B 1 51 ? 14.325 -1.583 21.241 0.32 20.26 48 THR B CA 1
ATOM 1559 C CA B THR B 1 51 ? 14.379 -1.670 21.202 0.68 21.38 48 THR B CA 1
ATOM 1560 C C . THR B 1 51 ? 14.894 -2.022 22.593 1.00 20.02 48 THR B C 1
ATOM 1561 O O . THR B 1 51 ? 16.060 -1.733 22.947 1.00 18.34 48 THR B O 1
ATOM 1568 N N . ALA B 1 52 ? 14.077 -2.670 23.378 1.00 18.39 49 ALA B N 1
ATOM 1569 C CA . ALA B 1 52 ? 14.499 -3.109 24.674 1.00 17.35 49 ALA B CA 1
ATOM 1570 C C . ALA B 1 52 ? 15.372 -4.348 24.655 1.00 18.16 49 ALA B C 1
ATOM 1571 O O . ALA B 1 52 ? 15.746 -4.860 25.738 1.00 16.69 49 ALA B O 1
ATOM 1573 N N . LEU B 1 53 ? 15.575 -4.947 23.458 1.00 16.09 50 LEU B N 1
ATOM 1574 C CA . LEU B 1 53 ? 16.183 -6.260 23.400 1.00 16.08 50 LEU B CA 1
ATOM 1575 C C . LEU B 1 53 ? 16.914 -6.445 22.082 1.00 14.10 50 LEU B C 1
ATOM 1576 O O . LEU B 1 53 ? 16.848 -5.548 21.221 1.00 14.08 50 LEU B O 1
ATOM 1581 N N . PHE B 1 54 ? 17.663 -7.528 21.998 1.00 13.25 51 PHE B N 1
ATOM 1582 C CA . PHE B 1 54 ? 18.438 -7.854 20.775 1.00 13.58 51 PHE B CA 1
ATOM 1583 C C . PHE B 1 54 ? 18.063 -9.260 20.411 1.00 13.93 51 PHE B C 1
ATOM 1584 O O . PHE B 1 54 ? 17.834 -10.091 21.309 1.00 13.06 51 PHE B O 1
ATOM 1600 N N . LEU B 1 56 ? 19.428 -12.643 18.046 1.00 12.62 53 LEU B N 1
ATOM 1601 C CA . LEU B 1 56 ? 20.556 -13.169 17.269 1.00 13.53 53 LEU B CA 1
ATOM 1602 C C . LEU B 1 56 ? 20.203 -14.536 16.742 1.00 14.24 53 LEU B C 1
ATOM 1603 O O . LEU B 1 56 ? 19.524 -15.331 17.460 1.00 15.06 53 LEU B O 1
ATOM 1608 N N . ASN B 1 57 ? 20.711 -14.899 15.579 1.00 13.66 54 ASN B N 1
ATOM 1609 C CA . ASN B 1 57 ? 20.501 -16.270 15.058 1.00 14.18 54 ASN B CA 1
ATOM 1610 C C . ASN B 1 57 ? 21.725 -16.809 14.392 1.00 13.77 54 ASN B C 1
ATOM 1611 O O . ASN B 1 57 ? 22.543 -16.057 13.936 1.00 13.57 54 ASN B O 1
ATOM 1616 N N . GLY B 1 58 ? 21.838 -18.113 14.344 1.00 14.84 55 GLY B N 1
ATOM 1617 C CA . GLY B 1 58 ? 22.970 -18.750 13.655 1.00 17.72 55 GLY B CA 1
ATOM 1618 C C . GLY B 1 58 ? 22.828 -18.623 12.152 1.00 17.75 55 GLY B C 1
ATOM 1619 O O . GLY B 1 58 ? 21.705 -18.489 11.626 1.00 16.16 55 GLY B O 1
ATOM 1620 N N . HIS B 1 59 ? 23.950 -18.697 11.469 1.00 24.61 56 HIS B N 1
ATOM 1621 C CA . HIS B 1 59 ? 23.936 -18.596 10.011 1.00 27.52 56 HIS B CA 1
ATOM 1622 C C . HIS B 1 59 ? 23.586 -19.945 9.385 1.00 23.42 56 HIS B C 1
ATOM 1623 O O . HIS B 1 59 ? 23.816 -21.000 9.964 1.00 23.74 56 HIS B O 1
ATOM 1630 N N . ALA B 1 60 ? 22.989 -19.890 8.207 1.00 20.20 57 ALA B N 1
ATOM 1631 C CA . ALA B 1 60 ? 22.613 -21.073 7.438 1.00 18.74 57 ALA B CA 1
ATOM 1632 C C . ALA B 1 60 ? 22.245 -20.615 6.045 1.00 17.64 57 ALA B C 1
ATOM 1633 O O . ALA B 1 60 ? 21.940 -19.450 5.858 1.00 16.96 57 ALA B O 1
ATOM 1635 N N . PRO B 1 61 ? 22.337 -21.500 5.030 1.00 19.77 58 PRO B N 1
ATOM 1636 C CA . PRO B 1 61 ? 21.945 -21.125 3.688 1.00 18.96 58 PRO B CA 1
ATOM 1637 C C . PRO B 1 61 ? 20.491 -20.727 3.566 1.00 17.26 58 PRO B C 1
ATOM 1638 O O . PRO B 1 61 ? 19.615 -21.483 4.036 1.00 15.42 58 PRO B O 1
ATOM 1642 N N . GLY B 1 62 ? 20.217 -19.601 2.891 1.00 13.83 59 GLY B N 1
ATOM 1643 C CA . GLY B 1 62 ? 18.917 -19.087 2.734 1.00 13.88 59 GLY B CA 1
ATOM 1644 C C . GLY B 1 62 ? 18.368 -18.510 4.024 1.00 13.75 59 GLY B C 1
ATOM 1645 O O . GLY B 1 62 ? 17.179 -18.321 4.163 1.00 14.05 59 GLY B O 1
ATOM 1646 N N . VAL B 1 63 ? 19.201 -18.299 5.013 1.00 12.97 60 VAL B N 1
ATOM 1647 C CA . VAL B 1 63 ? 18.680 -17.693 6.273 1.00 13.83 60 VAL B CA 1
ATOM 1648 C C . VAL B 1 63 ? 19.334 -16.384 6.486 1.00 15.01 60 VAL B C 1
ATOM 1649 O O . VAL B 1 63 ? 20.552 -16.281 6.341 1.00 17.68 60 VAL B O 1
ATOM 1653 N N . SER B 1 64 ? 18.556 -15.348 6.801 1.00 14.28 61 SER B N 1
ATOM 1654 C CA . SER B 1 64 ? 19.157 -14.037 7.014 1.00 15.99 61 SER B CA 1
ATOM 1655 C C . SER B 1 64 ? 18.381 -13.285 8.038 1.00 15.58 61 SER B C 1
ATOM 1656 O O . SER B 1 64 ? 17.267 -13.629 8.374 1.00 12.62 61 SER B O 1
ATOM 1659 N N . SER B 1 65 ? 18.995 -12.272 8.610 1.00 15.69 62 SER B N 1
ATOM 1660 C CA . SER B 1 65 ? 18.281 -11.482 9.593 1.00 16.34 62 SER B CA 1
ATOM 1661 C C . SER B 1 65 ? 18.968 -10.137 9.745 1.00 18.28 62 SER B C 1
ATOM 1662 O O . SER B 1 65 ? 20.055 -9.944 9.234 1.00 14.36 62 SER B O 1
ATOM 1665 N N . SER B 1 66 ? 18.322 -9.253 10.494 1.00 20.74 63 SER B N 1
ATOM 1666 C CA . SER B 1 66 ? 18.939 -8.018 10.981 1.00 23.81 63 SER B CA 1
ATOM 1667 C C . SER B 1 66 ? 19.543 -8.356 12.291 1.00 25.45 63 SER B C 1
ATOM 1668 O O . SER B 1 66 ? 18.857 -8.180 13.357 1.00 30.33 63 SER B O 1
ATOM 1671 N N . GLU B 1 67 ? 20.808 -8.792 12.267 1.00 24.04 64 GLU B N 1
ATOM 1672 C CA . GLU B 1 67 ? 21.431 -9.375 13.444 1.00 27.29 64 GLU B CA 1
ATOM 1673 C C . GLU B 1 67 ? 21.552 -8.279 14.549 1.00 23.48 64 GLU B C 1
ATOM 1674 O O . GLU B 1 67 ? 22.062 -7.207 14.333 1.00 26.77 64 GLU B O 1
ATOM 1680 N N . GLY B 1 68 ? 21.015 -8.547 15.701 1.00 23.64 65 GLY B N 1
ATOM 1681 C CA . GLY B 1 68 ? 21.156 -7.625 16.783 1.00 24.91 65 GLY B CA 1
ATOM 1682 C C . GLY B 1 68 ? 19.805 -7.010 17.023 1.00 24.54 65 GLY B C 1
ATOM 1683 O O . GLY B 1 68 ? 19.404 -6.842 18.157 1.00 25.76 65 GLY B O 1
ATOM 1684 N N . ASN B 1 69 ? 19.100 -6.678 15.964 1.00 20.59 66 ASN B N 1
ATOM 1685 C CA . ASN B 1 69 ? 17.819 -5.978 16.138 1.00 22.31 66 ASN B CA 1
ATOM 1686 C C . ASN B 1 69 ? 16.763 -6.796 16.940 1.00 19.00 66 ASN B C 1
ATOM 1687 O O . ASN B 1 69 ? 16.590 -7.941 16.709 1.00 19.57 66 ASN B O 1
ATOM 1692 N N . GLY B 1 70 ? 16.051 -6.184 17.868 1.00 16.11 67 GLY B N 1
ATOM 1693 C CA . GLY B 1 70 ? 15.024 -6.886 18.654 1.00 17.17 67 GLY B CA 1
ATOM 1694 C C . GLY B 1 70 ? 13.853 -7.424 17.781 1.00 16.27 67 GLY B C 1
ATOM 1695 O O . GLY B 1 70 ? 13.152 -8.301 18.137 1.00 13.17 67 GLY B O 1
ATOM 1696 N N . ASN B 1 71 ? 13.632 -6.794 16.657 1.00 13.51 68 ASN B N 1
ATOM 1697 C CA . ASN B 1 71 ? 12.613 -7.210 15.707 1.00 17.04 68 ASN B CA 1
ATOM 1698 C C . ASN B 1 71 ? 13.000 -8.447 14.842 1.00 13.06 68 ASN B C 1
ATOM 1699 O O . ASN B 1 71 ? 12.122 -9.093 14.213 1.00 13.15 68 ASN B O 1
ATOM 1704 N N . LEU B 1 72 ? 14.274 -8.722 14.780 1.00 11.69 69 LEU B N 1
ATOM 1705 C CA . LEU B 1 72 ? 14.960 -9.844 14.023 1.00 12.45 69 LEU B CA 1
ATOM 1706 C C . LEU B 1 72 ? 14.848 -9.712 12.489 1.00 11.55 69 LEU B C 1
ATOM 1707 O O . LEU B 1 72 ? 15.857 -9.760 11.776 1.00 14.16 69 LEU B O 1
ATOM 1712 N N . GLY B 1 73 ? 13.637 -9.662 11.992 1.00 9.45 70 GLY B N 1
ATOM 1713 C CA . GLY B 1 73 ? 13.461 -9.615 10.509 1.00 11.34 70 GLY B CA 1
ATOM 1714 C C . GLY B 1 73 ? 14.001 -10.891 9.908 1.00 11.26 70 GLY B C 1
ATOM 1715 O O . GLY B 1 73 ? 14.754 -10.906 8.954 1.00 11.65 70 GLY B O 1
ATOM 1716 N N . LEU B 1 74 ? 13.667 -12.009 10.521 1.00 11.12 71 LEU B N 1
ATOM 1717 C CA . LEU B 1 74 ? 14.216 -13.221 10.136 1.00 11.67 71 LEU B CA 1
ATOM 1718 C C . LEU B 1 74 ? 13.651 -13.646 8.747 1.00 11.37 71 LEU B C 1
ATOM 1719 O O . LEU B 1 74 ? 12.450 -13.598 8.496 1.00 12.59 71 LEU B O 1
ATOM 1724 N N . LYS B 1 75 ? 14.530 -14.075 7.864 1.00 11.51 72 LYS B N 1
ATOM 1725 C CA . LYS B 1 75 ? 14.109 -14.702 6.605 1.00 12.93 72 LYS B CA 1
ATOM 1726 C C . LYS B 1 75 ? 14.628 -16.064 6.533 1.00 13.70 72 LYS B C 1
ATOM 1727 O O . LYS B 1 75 ? 15.856 -16.260 6.646 1.00 15.78 72 LYS B O 1
ATOM 1733 N N . LEU B 1 76 ? 13.759 -17.069 6.400 1.00 13.34 73 LEU B N 1
ATOM 1734 C CA . LEU B 1 76 ? 14.221 -18.458 6.391 1.00 14.40 73 LEU B CA 1
ATOM 1735 C C . LEU B 1 76 ? 13.499 -19.312 5.285 1.00 12.69 73 LEU B C 1
ATOM 1736 O O . LEU B 1 76 ? 12.725 -18.789 4.467 1.00 12.39 73 LEU B O 1
ATOM 1741 N N . ASN B 1 77 ? 13.836 -20.587 5.264 1.00 13.16 74 ASN B N 1
ATOM 1742 C CA . ASN B 1 77 ? 13.279 -21.506 4.222 1.00 12.72 74 ASN B CA 1
ATOM 1743 C C . ASN B 1 77 ? 12.095 -22.215 4.840 1.00 15.26 74 ASN B C 1
ATOM 1744 O O . ASN B 1 77 ? 12.146 -22.630 6.002 1.00 13.47 74 ASN B O 1
ATOM 1749 N N . VAL B 1 78 ? 11.056 -22.402 4.072 1.00 14.76 75 VAL B N 1
ATOM 1750 C CA . VAL B 1 78 ? 9.993 -23.296 4.471 1.00 16.28 75 VAL B CA 1
ATOM 1751 C C . VAL B 1 78 ? 10.619 -24.648 4.766 1.00 14.59 75 VAL B C 1
ATOM 1752 O O . VAL B 1 78 ? 11.459 -25.116 4.016 1.00 17.14 75 VAL B O 1
ATOM 1756 N N . GLY B 1 79 ? 10.329 -25.231 5.914 1.00 13.09 76 GLY B N 1
ATOM 1757 C CA . GLY B 1 79 ? 10.955 -26.460 6.313 1.00 14.14 76 GLY B CA 1
ATOM 1758 C C . GLY B 1 79 ? 11.935 -26.334 7.432 1.00 13.09 76 GLY B C 1
ATOM 1759 O O . GLY B 1 79 ? 12.152 -27.258 8.213 1.00 14.93 76 GLY B O 1
ATOM 1760 N N . ASP B 1 80 ? 12.563 -25.186 7.559 1.00 16.12 77 ASP B N 1
ATOM 1761 C CA . ASP B 1 80 ? 13.470 -24.942 8.666 1.00 15.73 77 ASP B CA 1
ATOM 1762 C C . ASP B 1 80 ? 12.780 -24.937 10.015 1.00 13.90 77 ASP B C 1
ATOM 1763 O O . ASP B 1 80 ? 11.610 -24.542 10.178 1.00 15.31 77 ASP B O 1
ATOM 1768 N N . LYS B 1 81 ? 13.531 -25.338 10.995 1.00 13.28 78 LYS B N 1
ATOM 1769 C CA . LYS B 1 81 ? 13.060 -25.233 12.394 1.00 16.00 78 LYS B CA 1
ATOM 1770 C C . LYS B 1 81 ? 13.756 -24.108 13.237 1.00 15.02 78 LYS B C 1
ATOM 1771 O O . LYS B 1 81 ? 15.009 -23.906 13.191 1.00 18.35 78 LYS B O 1
ATOM 1777 N N . VAL B 1 82 ? 12.975 -23.343 13.978 1.00 14.44 79 VAL B N 1
ATOM 1778 C CA . VAL B 1 82 ? 13.576 -22.343 14.817 1.00 13.23 79 VAL B CA 1
ATOM 1779 C C . VAL B 1 82 ? 13.530 -22.900 16.240 1.00 17.06 79 VAL B C 1
ATOM 1780 O O . VAL B 1 82 ? 12.629 -23.657 16.611 1.00 15.22 79 VAL B O 1
ATOM 1784 N N . SER B 1 83 ? 14.513 -22.512 17.032 1.00 15.92 80 SER B N 1
ATOM 1785 C CA . SER B 1 83 ? 14.515 -22.794 18.443 1.00 16.94 80 SER B CA 1
ATOM 1786 C C . SER B 1 83 ? 14.942 -21.509 19.211 1.00 14.34 80 SER B C 1
ATOM 1787 O O . SER B 1 83 ? 16.114 -21.059 19.145 1.00 14.32 80 SER B O 1
ATOM 1790 N N . LEU B 1 84 ? 14.030 -20.935 19.944 1.00 13.61 81 LEU B N 1
ATOM 1791 C CA . LEU B 1 84 ? 14.165 -19.646 20.578 1.00 14.97 81 LEU B CA 1
ATOM 1792 C C . LEU B 1 84 ? 14.435 -19.784 22.049 1.00 15.70 81 LEU B C 1
ATOM 1793 O O . LEU B 1 84 ? 13.709 -20.488 22.743 1.00 14.38 81 LEU B O 1
ATOM 1806 N N . GLY B 1 86 ? 15.792 -17.272 25.613 1.00 14.81 83 GLY B N 1
ATOM 1807 C CA . GLY B 1 86 ? 15.828 -15.890 26.098 1.00 15.60 83 GLY B CA 1
ATOM 1808 C C . GLY B 1 86 ? 16.793 -15.755 27.269 1.00 16.82 83 GLY B C 1
ATOM 1809 O O . GLY B 1 86 ? 16.854 -16.654 28.097 1.00 16.09 83 GLY B O 1
ATOM 1810 N N . THR B 1 87 ? 17.521 -14.658 27.341 1.00 15.25 84 THR B N 1
ATOM 1811 C CA . THR B 1 87 ? 18.381 -14.398 28.492 1.00 16.72 84 THR B CA 1
ATOM 1812 C C . THR B 1 87 ? 18.581 -12.931 28.664 1.00 16.68 84 THR B C 1
ATOM 1813 O O . THR B 1 87 ? 18.170 -12.154 27.784 1.00 19.83 84 THR B O 1
ATOM 1817 N N . SER B 1 88 ? 19.182 -12.479 29.766 1.00 16.24 85 SER B N 1
ATOM 1818 C CA . SER B 1 88 ? 19.497 -11.069 29.949 1.00 14.34 85 SER B CA 1
ATOM 1819 C C . SER B 1 88 ? 20.878 -10.741 29.442 1.00 14.13 85 SER B C 1
ATOM 1820 O O . SER B 1 88 ? 21.645 -11.640 29.017 1.00 13.14 85 SER B O 1
ATOM 1823 N N . LEU B 1 89 ? 21.249 -9.460 29.521 1.00 14.70 86 LEU B N 1
ATOM 1824 C CA . LEU B 1 89 ? 22.611 -9.034 29.187 1.00 15.57 86 LEU B CA 1
ATOM 1825 C C . LEU B 1 89 ? 23.655 -9.598 30.084 1.00 18.31 86 LEU B C 1
ATOM 1826 O O . LEU B 1 89 ? 24.838 -9.707 29.670 1.00 17.10 86 LEU B O 1
ATOM 1831 N N . ALA B 1 90 ? 23.262 -10.026 31.273 1.00 16.54 87 ALA B N 1
ATOM 1832 C CA . ALA B 1 90 ? 24.214 -10.668 32.178 1.00 18.26 87 ALA B CA 1
ATOM 1833 C C . ALA B 1 90 ? 23.972 -12.165 32.233 1.00 15.89 87 ALA B C 1
ATOM 1834 O O . ALA B 1 90 ? 24.287 -12.839 33.218 1.00 14.18 87 ALA B O 1
ATOM 1836 N N . ASP B 1 91 ? 23.337 -12.661 31.178 1.00 17.61 88 ASP B N 1
ATOM 1837 C CA . ASP B 1 91 ? 23.079 -14.057 30.947 1.00 15.57 88 ASP B CA 1
ATOM 1838 C C . ASP B 1 91 ? 22.241 -14.728 32.059 1.00 16.86 88 ASP B C 1
ATOM 1839 O O . ASP B 1 91 ? 22.527 -15.836 32.518 1.00 17.78 88 ASP B O 1
ATOM 1844 N N . ASN B 1 92 ? 21.271 -13.974 32.535 1.00 15.71 89 ASN B N 1
ATOM 1845 C CA . ASN B 1 92 ? 20.398 -14.384 33.629 1.00 15.70 89 ASN B CA 1
ATOM 1846 C C . ASN B 1 92 ? 21.110 -14.703 34.922 1.00 18.47 89 ASN B C 1
ATOM 1847 O O . ASN B 1 92 ? 20.593 -15.477 35.741 1.00 19.40 89 ASN B O 1
ATOM 1852 N N . SER B 1 93 ? 22.265 -14.097 35.163 1.00 19.67 90 SER B N 1
ATOM 1853 C CA . SER B 1 93 ? 23.003 -14.367 36.391 1.00 22.60 90 SER B CA 1
ATOM 1854 C C . SER B 1 93 ? 22.510 -13.464 37.509 1.00 26.20 90 SER B C 1
ATOM 1855 O O . SER B 1 93 ? 22.620 -13.825 38.668 1.00 31.60 90 SER B O 1
ATOM 1858 N N . GLY B 1 94 ? 22.024 -12.271 37.195 1.00 24.89 91 GLY B N 1
ATOM 1859 C CA . GLY B 1 94 ? 21.356 -11.454 38.244 1.00 27.70 91 GLY B CA 1
ATOM 1860 C C . GLY B 1 94 ? 19.836 -11.443 38.034 1.00 21.41 91 GLY B C 1
ATOM 1861 O O . GLY B 1 94 ? 19.126 -12.331 38.395 1.00 19.90 91 GLY B O 1
ATOM 1862 N N . ASP B 1 95 ? 19.350 -10.403 37.418 1.00 20.33 92 ASP B N 1
ATOM 1863 C CA . ASP B 1 95 ? 17.988 -10.454 36.947 1.00 20.09 92 ASP B CA 1
ATOM 1864 C C . ASP B 1 95 ? 17.881 -11.627 35.957 1.00 20.75 92 ASP B C 1
ATOM 1865 O O . ASP B 1 95 ? 18.885 -12.123 35.482 1.00 19.78 92 ASP B O 1
ATOM 1870 N N . ALA B 1 96 ? 16.689 -12.147 35.721 1.00 19.46 93 ALA B N 1
ATOM 1871 C CA . ALA B 1 96 ? 16.547 -13.185 34.748 1.00 18.99 93 ALA B CA 1
ATOM 1872 C C . ALA B 1 96 ? 15.286 -12.998 33.933 1.00 18.20 93 ALA B C 1
ATOM 1873 O O . ALA B 1 96 ? 14.190 -12.737 34.478 1.00 20.45 93 ALA B O 1
ATOM 1875 N N . ALA B 1 97 ? 15.395 -13.232 32.646 1.00 15.26 94 ALA B N 1
ATOM 1876 C CA . ALA B 1 97 ? 14.274 -13.042 31.749 1.00 15.69 94 ALA B CA 1
ATOM 1877 C C . ALA B 1 97 ? 14.034 -14.451 31.236 1.00 15.76 94 ALA B C 1
ATOM 1878 O O . ALA B 1 97 ? 14.969 -15.035 30.707 1.00 14.66 94 ALA B O 1
ATOM 1880 N N . LEU B 1 98 ? 12.824 -14.983 31.417 1.00 14.12 95 LEU B N 1
ATOM 1881 C CA . LEU B 1 98 ? 12.474 -16.321 31.082 1.00 15.62 95 LEU B CA 1
ATOM 1882 C C . LEU B 1 98 ? 11.212 -16.389 30.228 1.00 13.92 95 LEU B C 1
ATOM 1883 O O . LEU B 1 98 ? 10.114 -16.093 30.668 1.00 12.82 95 LEU B O 1
ATOM 1888 N N . ILE B 1 99 ? 11.380 -16.880 28.999 1.00 13.21 96 ILE B N 1
ATOM 1889 C CA . ILE B 1 99 ? 10.225 -16.940 28.068 1.00 13.34 96 ILE B CA 1
ATOM 1890 C C . ILE B 1 99 ? 9.265 -17.984 28.554 1.00 13.27 96 ILE B C 1
ATOM 1891 O O . ILE B 1 99 ? 9.686 -19.035 28.955 1.00 12.36 96 ILE B O 1
ATOM 1896 N N . TYR B 1 100 ? 7.970 -17.729 28.465 1.00 15.91 97 TYR B N 1
ATOM 1897 C CA . TYR B 1 100 ? 7.008 -18.755 28.733 1.00 15.99 97 TYR B CA 1
ATOM 1898 C C . TYR B 1 100 ? 6.009 -19.014 27.607 1.00 17.69 97 TYR B C 1
ATOM 1899 O O . TYR B 1 100 ? 5.227 -19.990 27.697 1.00 13.96 97 TYR B O 1
ATOM 1908 N N . HIS B 1 101 ? 5.964 -18.153 26.574 1.00 15.92 98 HIS B N 1
ATOM 1909 C CA . HIS B 1 101 ? 5.054 -18.427 25.478 1.00 15.71 98 HIS B CA 1
ATOM 1910 C C . HIS B 1 101 ? 5.476 -17.667 24.202 1.00 15.76 98 HIS B C 1
ATOM 1911 O O . HIS B 1 101 ? 5.981 -16.556 24.273 1.00 16.83 98 HIS B O 1
ATOM 1918 N N . VAL B 1 102 ? 5.174 -18.272 23.032 1.00 12.51 99 VAL B N 1
ATOM 1919 C CA . VAL B 1 102 ? 5.349 -17.601 21.747 1.00 12.85 99 VAL B CA 1
ATOM 1920 C C . VAL B 1 102 ? 4.054 -17.869 20.986 1.00 14.90 99 VAL B C 1
ATOM 1921 O O . VAL B 1 102 ? 3.550 -19.045 20.938 1.00 15.56 99 VAL B O 1
ATOM 1925 N N . GLN B 1 103 ? 3.503 -16.847 20.372 1.00 15.33 100 GLN B N 1
ATOM 1926 C CA . GLN B 1 103 ? 2.234 -16.991 19.656 1.00 15.50 100 GLN B CA 1
ATOM 1927 C C . GLN B 1 103 ? 2.233 -16.044 18.440 1.00 14.53 100 GLN B C 1
ATOM 1928 O O . GLN B 1 103 ? 3.000 -15.109 18.337 1.00 15.61 100 GLN B O 1
ATOM 1934 N N . GLN B 1 104 ? 1.325 -16.301 17.534 1.00 16.60 101 GLN B N 1
ATOM 1935 C CA . GLN B 1 104 ? 1.027 -15.419 16.380 1.00 16.54 101 GLN B CA 1
ATOM 1936 C C . GLN B 1 104 ? 0.512 -14.113 16.879 1.00 17.58 101 GLN B C 1
ATOM 1937 O O . GLN B 1 104 ? -0.378 -14.077 17.714 1.00 19.29 101 GLN B O 1
ATOM 1943 N N . TYR B 1 105 ? 1.024 -13.029 16.331 1.00 14.42 102 TYR B N 1
ATOM 1944 C CA . TYR B 1 105 ? 0.538 -11.695 16.556 1.00 14.46 102 TYR B CA 1
ATOM 1945 C C . TYR B 1 105 ? -0.101 -11.102 15.274 1.00 15.49 102 TYR B C 1
ATOM 1946 O O . TYR B 1 105 ? -1.159 -10.527 15.326 1.00 15.03 102 TYR B O 1
ATOM 1955 N N . SER B 1 106 ? 0.522 -11.216 14.131 1.00 16.57 103 SER B N 1
ATOM 1956 C CA . SER B 1 106 ? -0.110 -10.779 12.876 1.00 16.49 103 SER B CA 1
ATOM 1957 C C . SER B 1 106 ? 0.340 -11.673 11.757 1.00 16.24 103 SER B C 1
ATOM 1958 O O . SER B 1 106 ? 1.341 -12.337 11.885 1.00 13.81 103 SER B O 1
ATOM 1961 N N . GLY B 1 107 ? -0.378 -11.626 10.629 1.00 16.03 104 GLY B N 1
ATOM 1962 C CA . GLY B 1 107 ? 0.074 -12.211 9.403 1.00 17.47 104 GLY B CA 1
ATOM 1963 C C . GLY B 1 107 ? -0.279 -13.667 9.269 1.00 19.08 104 GLY B C 1
ATOM 1964 O O . GLY B 1 107 ? -1.145 -14.164 9.954 1.00 19.62 104 GLY B O 1
ATOM 1965 N N . ALA B 1 108 ? 0.455 -14.366 8.410 1.00 20.68 105 ALA B N 1
ATOM 1966 C CA . ALA B 1 108 ? 0.101 -15.734 7.993 1.00 20.47 105 ALA B CA 1
ATOM 1967 C C . ALA B 1 108 ? 0.579 -16.649 9.082 1.00 21.67 105 ALA B C 1
ATOM 1968 O O . ALA B 1 108 ? 1.382 -16.221 9.970 1.00 20.35 105 ALA B O 1
ATOM 1970 N N . GLN B 1 109 ? 0.136 -17.884 9.051 1.00 17.89 106 GLN B N 1
ATOM 1971 C CA . GLN B 1 109 ? 0.602 -18.875 10.006 1.00 20.18 106 GLN B CA 1
ATOM 1972 C C . GLN B 1 109 ? 1.843 -19.558 9.435 1.00 19.12 106 GLN B C 1
ATOM 1973 O O . GLN B 1 109 ? 1.767 -20.669 8.912 1.00 21.43 106 GLN B O 1
ATOM 1979 N N . VAL B 1 110 ? 2.979 -18.886 9.479 1.00 16.10 107 VAL B N 1
ATOM 1980 C CA . VAL B 1 110 ? 4.186 -19.407 8.919 1.00 15.21 107 VAL B CA 1
ATOM 1981 C C . VAL B 1 110 ? 4.594 -20.550 9.811 1.00 15.97 107 VAL B C 1
ATOM 1982 O O . VAL B 1 110 ? 5.032 -21.607 9.288 1.00 16.89 107 VAL B O 1
ATOM 1986 N N . PHE B 1 111 ? 4.463 -20.365 11.119 1.00 14.70 108 PHE B N 1
ATOM 1987 C CA . PHE B 1 111 ? 4.938 -21.361 12.074 1.00 15.93 108 PHE B CA 1
ATOM 1988 C C . PHE B 1 111 ? 3.788 -22.073 12.637 1.00 18.71 108 PHE B C 1
ATOM 1989 O O . PHE B 1 111 ? 2.733 -21.471 12.902 1.00 17.90 108 PHE B O 1
ATOM 1997 N N . ALA B 1 112 ? 4.038 -23.365 12.877 1.00 22.10 109 ALA B N 1
ATOM 1998 C CA . ALA B 1 112 ? 3.169 -24.166 13.656 1.00 22.66 109 ALA B CA 1
ATOM 1999 C C . ALA B 1 112 ? 3.223 -23.606 15.087 1.00 24.70 109 ALA B C 1
ATOM 2000 O O . ALA B 1 112 ? 4.188 -22.976 15.441 1.00 20.98 109 ALA B O 1
ATOM 2002 N N . PRO B 1 113 ? 2.223 -23.902 15.912 1.00 25.24 110 PRO B N 1
ATOM 2003 C CA . PRO B 1 113 ? 2.235 -23.521 17.306 1.00 23.27 110 PRO B CA 1
ATOM 2004 C C . PRO B 1 113 ? 3.501 -23.996 17.994 1.00 20.69 110 PRO B C 1
ATOM 2005 O O . PRO B 1 113 ? 3.941 -25.133 17.798 1.00 20.82 110 PRO B O 1
ATOM 2009 N N . PHE B 1 114 ? 4.132 -23.120 18.786 1.00 17.49 111 PHE B N 1
ATOM 2010 C CA . PHE B 1 114 ? 5.428 -23.437 19.310 1.00 16.84 111 PHE B CA 1
ATOM 2011 C C . PHE B 1 114 ? 5.323 -24.459 20.449 1.00 17.39 111 PHE B C 1
ATOM 2012 O O . PHE B 1 114 ? 4.290 -24.537 21.116 1.00 16.33 111 PHE B O 1
ATOM 2020 N N . THR B 1 115 ? 6.348 -25.268 20.579 1.00 17.86 112 THR B N 1
ATOM 2021 C CA A THR B 1 115 ? 6.427 -26.289 21.635 0.39 18.05 112 THR B CA 1
ATOM 2022 C CA B THR B 1 115 ? 6.433 -26.313 21.632 0.61 18.65 112 THR B CA 1
ATOM 2023 C C . THR B 1 115 ? 7.583 -25.956 22.574 1.00 18.00 112 THR B C 1
ATOM 2024 O O . THR B 1 115 ? 8.659 -25.560 22.140 1.00 19.00 112 THR B O 1
ATOM 2031 N N . ALA B 1 116 ? 7.361 -26.086 23.880 1.00 19.93 113 ALA B N 1
ATOM 2032 C CA . ALA B 1 116 ? 8.415 -25.790 24.835 1.00 22.52 113 ALA B CA 1
ATOM 2033 C C . ALA B 1 116 ? 9.183 -27.057 25.010 1.00 24.13 113 ALA B C 1
ATOM 2034 O O . ALA B 1 116 ? 8.601 -28.133 25.182 1.00 25.24 113 ALA B O 1
ATOM 2036 N N . VAL B 1 117 ? 10.488 -26.990 24.866 1.00 19.98 114 VAL B N 1
ATOM 2037 C CA . VAL B 1 117 ? 11.253 -28.162 25.101 1.00 24.10 114 VAL B CA 1
ATOM 2038 C C . VAL B 1 117 ? 12.273 -27.918 26.184 1.00 25.83 114 VAL B C 1
ATOM 2039 O O . VAL B 1 117 ? 12.969 -26.872 26.209 1.00 20.01 114 VAL B O 1
ATOM 2043 N N . THR B 1 118 ? 12.390 -28.927 27.043 1.00 22.81 115 THR B N 1
ATOM 2044 C CA . THR B 1 118 ? 13.335 -28.874 28.131 1.00 28.55 115 THR B CA 1
ATOM 2045 C C . THR B 1 118 ? 14.693 -29.387 27.727 1.00 30.83 115 THR B C 1
ATOM 2046 O O . THR B 1 118 ? 14.803 -30.403 27.056 1.00 34.40 115 THR B O 1
ATOM 2050 N N . ILE B 1 119 ? 15.743 -28.691 28.113 1.00 34.91 116 ILE B N 1
ATOM 2051 C CA . ILE B 1 119 ? 17.073 -29.222 27.897 1.00 39.56 116 ILE B CA 1
ATOM 2052 C C . ILE B 1 119 ? 17.878 -29.188 29.222 1.00 47.74 116 ILE B C 1
ATOM 2053 O O . ILE B 1 119 ? 17.974 -28.160 29.905 1.00 47.13 116 ILE B O 1
ATOM 2058 N N . GLU B 1 120 ? 18.480 -30.318 29.576 1.00 61.15 117 GLU B N 1
ATOM 2059 C CA . GLU B 1 120 ? 18.864 -30.556 30.987 1.00 60.57 117 GLU B CA 1
ATOM 2060 C C . GLU B 1 120 ? 20.332 -30.366 31.367 1.00 63.18 117 GLU B C 1
ATOM 2061 O O . GLU B 1 120 ? 20.779 -29.243 31.647 1.00 59.98 117 GLU B O 1
ATOM 2063 N N . GLN B 1 121 ? 21.046 -31.493 31.394 1.00 63.70 118 GLN B N 1
ATOM 2064 C CA . GLN B 1 121 ? 22.365 -31.624 32.011 1.00 63.12 118 GLN B CA 1
ATOM 2065 C C . GLN B 1 121 ? 23.335 -30.495 31.710 1.00 63.45 118 GLN B C 1
ATOM 2066 O O . GLN B 1 121 ? 23.832 -29.861 32.641 1.00 64.96 118 GLN B O 1
ATOM 2068 N N . GLN B 1 141 ? 21.846 -26.502 35.790 1.00 51.24 138 GLN B N 1
ATOM 2069 C CA . GLN B 1 141 ? 20.763 -25.640 35.333 1.00 48.69 138 GLN B CA 1
ATOM 2070 C C . GLN B 1 141 ? 19.872 -26.316 34.275 1.00 48.48 138 GLN B C 1
ATOM 2071 O O . GLN B 1 141 ? 20.353 -27.037 33.386 1.00 47.17 138 GLN B O 1
ATOM 2073 N N . VAL B 1 142 ? 18.563 -26.072 34.382 1.00 50.97 139 VAL B N 1
ATOM 2074 C CA . VAL B 1 142 ? 17.573 -26.526 33.381 1.00 47.19 139 VAL B CA 1
ATOM 2075 C C . VAL B 1 142 ? 17.184 -25.386 32.419 1.00 40.12 139 VAL B C 1
ATOM 2076 O O . VAL B 1 142 ? 16.942 -24.247 32.819 1.00 36.72 139 VAL B O 1
ATOM 2080 N N . PHE B 1 143 ? 17.182 -25.697 31.126 1.00 35.00 140 PHE B N 1
ATOM 2081 C CA . PHE B 1 143 ? 17.072 -24.675 30.091 1.00 26.93 140 PHE B CA 1
ATOM 2082 C C . PHE B 1 143 ? 15.831 -25.026 29.302 1.00 26.15 140 PHE B C 1
ATOM 2083 O O . PHE B 1 143 ? 15.423 -26.183 29.297 1.00 27.72 140 PHE B O 1
ATOM 2091 N N . GLN B 1 144 ? 15.121 -24.044 28.770 1.00 22.20 141 GLN B N 1
ATOM 2092 C CA . GLN B 1 144 ? 13.949 -24.363 27.952 1.00 22.16 141 GLN B CA 1
ATOM 2093 C C . GLN B 1 144 ? 14.058 -23.559 26.637 1.00 22.01 141 GLN B C 1
ATOM 2094 O O . GLN B 1 144 ? 14.548 -22.460 26.658 1.00 22.92 141 GLN B O 1
ATOM 2100 N N . ALA B 1 145 ? 13.645 -24.158 25.525 1.00 19.32 142 ALA B N 1
ATOM 2101 C CA . ALA B 1 145 ? 13.645 -23.515 24.250 1.00 17.80 142 ALA B CA 1
ATOM 2102 C C . ALA B 1 145 ? 12.273 -23.679 23.693 1.00 17.28 142 ALA B C 1
ATOM 2103 O O . ALA B 1 145 ? 11.537 -24.582 24.110 1.00 19.85 142 ALA B O 1
ATOM 2105 N N . PHE B 1 146 ? 11.880 -22.774 22.806 1.00 16.09 143 PHE B N 1
ATOM 2106 C CA . PHE B 1 146 ? 10.579 -22.770 22.231 1.00 14.42 143 PHE B CA 1
ATOM 2107 C C . PHE B 1 146 ? 10.802 -22.995 20.720 1.00 16.97 143 PHE B C 1
ATOM 2108 O O . PHE B 1 146 ? 11.459 -22.154 20.036 1.00 15.30 143 PHE B O 1
ATOM 2116 N N . GLU B 1 147 ? 10.312 -24.135 20.236 1.00 17.28 144 GLU B N 1
ATOM 2117 C CA . GLU B 1 147 ? 10.598 -24.605 18.888 1.00 15.48 144 GLU B CA 1
ATOM 2118 C C . GLU B 1 147 ? 9.397 -24.692 17.969 1.00 15.49 144 GLU B C 1
ATOM 2119 O O . GLU B 1 147 ? 8.292 -25.069 18.382 1.00 13.17 144 GLU B O 1
ATOM 2125 N N . SER B 1 148 ? 9.604 -24.299 16.694 1.00 13.49 145 SER B N 1
ATOM 2126 C CA . SER B 1 148 ? 8.588 -24.480 15.685 1.00 13.06 145 SER B CA 1
ATOM 2127 C C . SER B 1 148 ? 9.171 -24.647 14.279 1.00 12.81 145 SER B C 1
ATOM 2128 O O . SER B 1 148 ? 10.258 -24.180 14.006 1.00 14.19 145 SER B O 1
ATOM 2131 N N . VAL B 1 149 ? 8.458 -25.297 13.397 1.00 12.09 146 VAL B N 1
ATOM 2132 C CA . VAL B 1 149 ? 8.885 -25.482 12.024 1.00 13.01 146 VAL B CA 1
ATOM 2133 C C . VAL B 1 149 ? 8.174 -24.427 11.186 1.00 12.14 146 VAL B C 1
ATOM 2134 O O . VAL B 1 149 ? 6.980 -24.214 11.329 1.00 13.32 146 VAL B O 1
ATOM 2138 N N . ALA B 1 150 ? 8.885 -23.776 10.280 1.00 11.44 147 ALA B N 1
ATOM 2139 C CA . ALA B 1 150 ? 8.266 -22.908 9.310 1.00 12.23 147 ALA B CA 1
ATOM 2140 C C . ALA B 1 150 ? 7.553 -23.818 8.278 1.00 13.21 147 ALA B C 1
ATOM 2141 O O . ALA B 1 150 ? 8.167 -24.400 7.385 1.00 13.54 147 ALA B O 1
ATOM 2143 N N . LYS B 1 151 ? 6.250 -23.895 8.411 1.00 15.18 148 LYS B N 1
ATOM 2144 C CA . LYS B 1 151 ? 5.406 -24.801 7.647 1.00 16.87 148 LYS B CA 1
ATOM 2145 C C . LYS B 1 151 ? 4.839 -24.208 6.391 1.00 18.47 148 LYS B C 1
ATOM 2146 O O . LYS B 1 151 ? 4.432 -24.986 5.530 1.00 20.41 148 LYS B O 1
ATOM 2152 N N . SER B 1 152 ? 4.706 -22.886 6.288 1.00 18.07 149 SER B N 1
ATOM 2153 C CA . SER B 1 152 ? 4.152 -22.269 5.086 1.00 20.38 149 SER B CA 1
ATOM 2154 C C . SER B 1 152 ? 4.927 -21.006 4.712 1.00 20.27 149 SER B C 1
ATOM 2155 O O . SER B 1 152 ? 5.429 -20.318 5.592 1.00 19.31 149 SER B O 1
ATOM 2158 N N . ALA B 1 153 ? 4.914 -20.658 3.426 1.00 16.92 150 ALA B N 1
ATOM 2159 C CA . ALA B 1 153 ? 5.542 -19.453 2.918 1.00 16.02 150 ALA B CA 1
ATOM 2160 C C . ALA B 1 153 ? 4.698 -18.263 3.312 1.00 15.61 150 ALA B C 1
ATOM 2161 O O . ALA B 1 153 ? 3.490 -18.330 3.378 1.00 17.52 150 ALA B O 1
ATOM 2163 N N . GLY B 1 154 ? 5.327 -17.153 3.614 1.00 14.62 151 GLY B N 1
ATOM 2164 C CA . GLY B 1 154 ? 4.585 -15.940 3.946 1.00 14.02 151 GLY B CA 1
ATOM 2165 C C . GLY B 1 154 ? 5.327 -15.196 5.076 1.00 16.05 151 GLY B C 1
ATOM 2166 O O . GLY B 1 154 ? 6.522 -15.461 5.335 1.00 12.01 151 GLY B O 1
ATOM 2167 N N . SER B 1 155 ? 4.616 -14.265 5.711 1.00 14.36 152 SER B N 1
ATOM 2168 C CA . SER B 1 155 ? 5.239 -13.364 6.660 1.00 15.57 152 SER B CA 1
ATOM 2169 C C . SER B 1 155 ? 4.381 -13.361 7.891 1.00 14.73 152 SER B C 1
ATOM 2170 O O . SER B 1 155 ? 3.138 -13.243 7.840 1.00 13.76 152 SER B O 1
ATOM 2173 N N . GLU B 1 156 ? 5.027 -13.531 9.037 1.00 13.21 153 GLU B N 1
ATOM 2174 C CA . GLU B 1 156 ? 4.306 -13.619 10.286 1.00 11.67 153 GLU B CA 1
ATOM 2175 C C . GLU B 1 156 ? 4.983 -12.768 11.337 1.00 11.35 153 GLU B C 1
ATOM 2176 O O . GLU B 1 156 ? 6.233 -12.717 11.402 1.00 11.79 153 GLU B O 1
ATOM 2182 N N . TYR B 1 157 ? 4.207 -12.108 12.157 1.00 10.13 154 TYR B N 1
ATOM 2183 C CA . TYR B 1 157 ? 4.806 -11.430 13.303 1.00 10.62 154 TYR B CA 1
ATOM 2184 C C . TYR B 1 157 ? 4.438 -12.333 14.551 1.00 10.69 154 TYR B C 1
ATOM 2185 O O . TYR B 1 157 ? 3.265 -12.760 14.690 1.00 10.55 154 TYR B O 1
ATOM 2194 N N . LEU B 1 158 ? 5.409 -12.572 15.407 1.00 9.04 155 LEU B N 1
ATOM 2195 C CA . LEU B 1 158 ? 5.266 -13.427 16.570 1.00 10.61 155 LEU B CA 1
ATOM 2196 C C . LEU B 1 158 ? 5.393 -12.525 17.858 1.00 10.62 155 LEU B C 1
ATOM 2197 O O . LEU B 1 158 ? 6.245 -11.599 17.925 1.00 12.24 155 LEU B O 1
ATOM 2202 N N . ALA B 1 159 ? 4.598 -12.842 18.859 1.00 10.60 156 ALA B N 1
ATOM 2203 C CA . ALA B 1 159 ? 4.687 -12.217 20.191 1.00 10.92 156 ALA B CA 1
ATOM 2204 C C . ALA B 1 159 ? 5.310 -13.223 21.133 1.00 13.54 156 ALA B C 1
ATOM 2205 O O . ALA B 1 159 ? 4.823 -14.361 21.218 1.00 15.81 156 ALA B O 1
ATOM 2207 N N . THR B 1 160 ? 6.362 -12.816 21.882 1.00 13.74 157 THR B N 1
ATOM 2208 C CA . THR B 1 160 ? 7.022 -13.738 22.825 1.00 13.26 157 THR B CA 1
ATOM 2209 C C . THR B 1 160 ? 6.845 -13.093 24.202 1.00 13.29 157 THR B C 1
ATOM 2210 O O . THR B 1 160 ? 7.127 -11.915 24.371 1.00 10.76 157 THR B O 1
ATOM 2214 N N . SER B 1 161 ? 6.250 -13.870 25.102 1.00 12.72 158 SER B N 1
ATOM 2215 C CA . SER B 1 161 ? 6.011 -13.388 26.460 1.00 12.00 158 SER B CA 1
ATOM 2216 C C . SER B 1 161 ? 7.051 -13.983 27.382 1.00 12.42 158 SER B C 1
ATOM 2217 O O . SER B 1 161 ? 7.444 -15.136 27.204 1.00 12.41 158 SER B O 1
ATOM 2220 N N . PHE B 1 162 ? 7.538 -13.176 28.345 1.00 12.21 159 PHE B N 1
ATOM 2221 C CA . PHE B 1 162 ? 8.516 -13.601 29.221 1.00 11.92 159 PHE B CA 1
ATOM 2222 C C . PHE B 1 162 ? 8.262 -13.019 30.662 1.00 13.12 159 PHE B C 1
ATOM 2223 O O . PHE B 1 162 ? 7.634 -11.977 30.807 1.00 14.03 159 PHE B O 1
ATOM 2231 N N . ALA B 1 163 ? 8.744 -13.749 31.664 1.00 14.43 160 ALA B N 1
ATOM 2232 C CA . ALA B 1 163 ? 8.732 -13.276 33.050 1.00 15.25 160 ALA B CA 1
ATOM 2233 C C . ALA B 1 163 ? 10.111 -12.663 33.328 1.00 15.70 160 ALA B C 1
ATOM 2234 O O . ALA B 1 163 ? 11.159 -13.258 32.979 1.00 16.38 160 ALA B O 1
ATOM 2236 N N . LEU B 1 164 ? 10.113 -11.525 34.009 1.00 14.88 161 LEU B N 1
ATOM 2237 C CA . LEU B 1 164 ? 11.347 -10.851 34.440 1.00 14.16 161 LEU B CA 1
ATOM 2238 C C . LEU B 1 164 ? 11.347 -10.995 35.952 1.00 15.98 161 LEU B C 1
ATOM 2239 O O . LEU B 1 164 ? 10.381 -10.543 36.605 1.00 13.67 161 LEU B O 1
ATOM 2244 N N . TYR B 1 165 ? 12.389 -11.615 36.486 1.00 15.13 162 TYR B N 1
ATOM 2245 C CA . TYR B 1 165 ? 12.572 -11.797 37.935 1.00 17.66 162 TYR B CA 1
ATOM 2246 C C . TYR B 1 165 ? 13.771 -10.959 38.332 1.00 19.08 162 TYR B C 1
ATOM 2247 O O . TYR B 1 165 ? 14.755 -10.882 37.579 1.00 19.00 162 TYR B O 1
ATOM 2256 N N . THR B 1 166 ? 13.691 -10.267 39.454 1.00 18.22 163 THR B N 1
ATOM 2257 C CA . THR B 1 166 ? 14.819 -9.482 39.939 1.00 22.07 163 THR B CA 1
ATOM 2258 C C . THR B 1 166 ? 15.473 -10.249 41.059 1.00 25.01 163 THR B C 1
ATOM 2259 O O . THR B 1 166 ? 14.825 -11.095 41.650 1.00 21.52 163 THR B O 1
ATOM 2263 N N . ARG B 1 167 ? 16.752 -9.947 41.319 1.00 23.07 164 ARG B N 1
ATOM 2264 C CA . ARG B 1 167 ? 17.412 -10.364 42.530 1.00 25.89 164 ARG B CA 1
ATOM 2265 C C . ARG B 1 167 ? 17.856 -9.041 43.156 1.00 24.31 164 ARG B C 1
ATOM 2266 O O . ARG B 1 167 ? 18.489 -8.196 42.539 1.00 36.24 164 ARG B O 1
ATOM 2274 N N . SER B 1 168 ? 17.394 -8.768 44.325 1.00 21.91 165 SER B N 1
ATOM 2275 C CA . SER B 1 168 ? 17.923 -7.634 45.079 1.00 17.71 165 SER B CA 1
ATOM 2276 C C . SER B 1 168 ? 18.417 -8.269 46.355 1.00 14.76 165 SER B C 1
ATOM 2277 O O . SER B 1 168 ? 17.651 -8.918 47.018 1.00 14.08 165 SER B O 1
ATOM 2280 N N . GLN B 1 169 ? 19.685 -8.080 46.668 1.00 13.23 166 GLN B N 1
ATOM 2281 C CA . GLN B 1 169 ? 20.252 -8.568 47.907 1.00 14.77 166 GLN B CA 1
ATOM 2282 C C . GLN B 1 169 ? 20.004 -10.065 47.976 1.00 15.15 166 GLN B C 1
ATOM 2283 O O . GLN B 1 169 ? 19.716 -10.626 48.976 1.00 14.86 166 GLN B O 1
ATOM 2289 N N . ASN B 1 170 ? 20.155 -10.696 46.808 1.00 15.30 167 ASN B N 1
ATOM 2290 C CA . ASN B 1 170 ? 20.070 -12.100 46.634 1.00 15.77 167 ASN B CA 1
ATOM 2291 C C . ASN B 1 170 ? 18.707 -12.667 46.894 1.00 18.36 167 ASN B C 1
ATOM 2292 O O . ASN B 1 170 ? 18.620 -13.854 47.201 1.00 20.96 167 ASN B O 1
ATOM 2297 N N . ARG B 1 171 ? 17.655 -11.815 46.859 1.00 20.19 168 ARG B N 1
ATOM 2298 C CA . ARG B 1 171 ? 16.251 -12.246 47.058 1.00 18.84 168 ARG B CA 1
ATOM 2299 C C . ARG B 1 171 ? 15.634 -12.240 45.667 1.00 21.44 168 ARG B C 1
ATOM 2300 O O . ARG B 1 171 ? 15.665 -11.245 44.983 1.00 21.84 168 ARG B O 1
ATOM 2308 N N . LYS B 1 172 ? 15.078 -13.333 45.242 1.00 22.05 169 LYS B N 1
ATOM 2309 C CA . LYS B 1 172 ? 14.556 -13.406 43.902 1.00 25.50 169 LYS B CA 1
ATOM 2310 C C . LYS B 1 172 ? 13.046 -13.105 43.999 1.00 23.67 169 LYS B C 1
ATOM 2311 O O . LYS B 1 172 ? 12.360 -13.646 44.878 1.00 27.63 169 LYS B O 1
ATOM 2317 N N . SER B 1 173 ? 12.527 -12.213 43.175 1.00 17.79 170 SER B N 1
ATOM 2318 C CA . SER B 1 173 ? 11.051 -12.073 43.091 1.00 19.62 170 SER B CA 1
ATOM 2319 C C . SER B 1 173 ? 10.632 -11.671 41.711 1.00 16.90 170 SER B C 1
ATOM 2320 O O . SER B 1 173 ? 11.468 -11.231 40.888 1.00 16.53 170 SER B O 1
ATOM 2323 N N . LEU B 1 174 ? 9.351 -11.801 41.435 1.00 16.20 171 LEU B N 1
ATOM 2324 C CA . LEU B 1 174 ? 8.825 -11.479 40.119 1.00 15.32 171 LEU B CA 1
ATOM 2325 C C . LEU B 1 174 ? 8.713 -10.000 39.925 1.00 15.79 171 LEU B C 1
ATOM 2326 O O . LEU B 1 174 ? 8.105 -9.305 40.757 1.00 18.24 171 LEU B O 1
ATOM 2331 N N . PHE B 1 175 ? 9.263 -9.441 38.855 1.00 14.79 172 PHE B N 1
ATOM 2332 C CA . PHE B 1 175 ? 9.082 -8.012 38.610 1.00 14.86 172 PHE B CA 1
ATOM 2333 C C . PHE B 1 175 ? 7.862 -7.785 37.723 1.00 16.12 172 PHE B C 1
ATOM 2334 O O . PHE B 1 175 ? 7.032 -6.961 38.011 1.00 16.37 172 PHE B O 1
ATOM 2342 N N . GLY B 1 176 ? 7.751 -8.521 36.601 1.00 16.90 173 GLY B N 1
ATOM 2343 C CA . GLY B 1 176 ? 6.551 -8.468 35.811 1.00 16.73 173 GLY B CA 1
ATOM 2344 C C . GLY B 1 176 ? 6.615 -9.449 34.620 1.00 15.22 173 GLY B C 1
ATOM 2345 O O . GLY B 1 176 ? 7.570 -10.169 34.491 1.00 14.86 173 GLY B O 1
ATOM 2346 N N . TYR B 1 177 ? 5.502 -9.531 33.908 1.00 13.83 174 TYR B N 1
ATOM 2347 C CA . TYR B 1 177 ? 5.343 -10.282 32.665 1.00 14.28 174 TYR B CA 1
ATOM 2348 C C . TYR B 1 177 ? 5.231 -9.298 31.501 1.00 14.13 174 TYR B C 1
ATOM 2349 O O . TYR B 1 177 ? 4.523 -8.305 31.561 1.00 15.09 174 TYR B O 1
ATOM 2358 N N . PHE B 1 178 ? 5.994 -9.581 30.410 1.00 12.68 175 PHE B N 1
ATOM 2359 C CA . PHE B 1 178 ? 6.167 -8.681 29.331 1.00 12.32 175 PHE B CA 1
ATOM 2360 C C . PHE B 1 178 ? 6.100 -9.453 28.025 1.00 12.03 175 PHE B C 1
ATOM 2361 O O . PHE B 1 178 ? 6.178 -10.699 28.047 1.00 11.60 175 PHE B O 1
ATOM 2369 N N . PHE B 1 179 ? 5.852 -8.730 26.945 1.00 11.45 176 PHE B N 1
ATOM 2370 C CA . PHE B 1 179 ? 5.981 -9.371 25.613 1.00 12.98 176 PHE B CA 1
ATOM 2371 C C . PHE B 1 179 ? 6.509 -8.379 24.595 1.00 12.05 176 PHE B C 1
ATOM 2372 O O . PHE B 1 179 ? 6.309 -7.168 24.713 1.00 11.18 176 PHE B O 1
ATOM 2380 N N . TRP B 1 180 ? 7.207 -8.902 23.598 1.00 11.66 177 TRP B N 1
ATOM 2381 C CA . TRP B 1 180 ? 7.646 -8.071 22.483 1.00 10.52 177 TRP B CA 1
ATOM 2382 C C . TRP B 1 180 ? 7.203 -8.830 21.236 1.00 11.14 177 TRP B C 1
ATOM 2383 O O . TRP B 1 180 ? 6.878 -10.009 21.280 1.00 8.86 177 TRP B O 1
ATOM 2394 N N . VAL B 1 181 ? 7.195 -8.103 20.122 1.00 11.38 178 VAL B N 1
ATOM 2395 C CA . VAL B 1 181 ? 6.823 -8.676 18.868 1.00 11.78 178 VAL B CA 1
ATOM 2396 C C . VAL B 1 181 ? 8.005 -8.673 17.908 1.00 12.41 178 VAL B C 1
ATOM 2397 O O . VAL B 1 181 ? 8.707 -7.676 17.806 1.00 12.57 178 VAL B O 1
ATOM 2401 N N . TRP B 1 182 ? 8.221 -9.767 17.214 1.00 11.68 179 TRP B N 1
ATOM 2402 C CA . TRP B 1 182 ? 9.313 -9.875 16.220 1.00 10.87 179 TRP B CA 1
ATOM 2403 C C . TRP B 1 182 ? 8.760 -10.399 14.943 1.00 11.42 179 TRP B C 1
ATOM 2404 O O . TRP B 1 182 ? 7.599 -10.837 14.901 1.00 10.00 179 TRP B O 1
ATOM 2415 N N . GLN B 1 183 ? 9.523 -10.275 13.872 1.00 12.82 180 GLN B N 1
ATOM 2416 C CA . GLN B 1 183 ? 9.059 -10.543 12.550 1.00 12.95 180 GLN B CA 1
ATOM 2417 C C . GLN B 1 183 ? 9.862 -11.601 11.828 1.00 12.81 180 GLN B C 1
ATOM 2418 O O . GLN B 1 183 ? 11.099 -11.690 11.962 1.00 14.59 180 GLN B O 1
ATOM 2424 N N . ALA B 1 184 ? 9.175 -12.437 11.055 1.00 11.61 181 ALA B N 1
ATOM 2425 C CA . ALA B 1 184 ? 9.812 -13.523 10.325 1.00 12.09 181 ALA B CA 1
ATOM 2426 C C . ALA B 1 184 ? 9.078 -13.753 9.005 1.00 13.24 181 ALA B C 1
ATOM 2427 O O . ALA B 1 184 ? 7.888 -13.389 8.858 1.00 15.82 181 ALA B O 1
ATOM 2429 N N . ALA B 1 185 ? 9.800 -14.313 8.057 1.00 11.49 182 ALA B N 1
ATOM 2430 C CA . ALA B 1 185 ? 9.233 -14.641 6.748 1.00 11.50 182 ALA B CA 1
ATOM 2431 C C . ALA B 1 185 ? 9.880 -15.884 6.226 1.00 14.55 182 ALA B C 1
ATOM 2432 O O . ALA B 1 185 ? 11.104 -16.143 6.459 1.00 14.69 182 ALA B O 1
ATOM 2434 N N . ALA B 1 186 ? 9.121 -16.680 5.484 1.00 14.03 183 ALA B N 1
ATOM 2435 C CA . ALA B 1 186 ? 9.649 -17.898 4.995 1.00 13.27 183 ALA B CA 1
ATOM 2436 C C . ALA B 1 186 ? 9.292 -18.011 3.533 1.00 14.35 183 ALA B C 1
ATOM 2437 O O . ALA B 1 186 ? 8.196 -17.655 3.162 1.00 14.92 183 ALA B O 1
ATOM 2439 N N . ALA B 1 187 ? 10.199 -18.587 2.770 1.00 16.69 184 ALA B N 1
ATOM 2440 C CA . ALA B 1 187 ? 9.924 -18.839 1.352 1.00 18.72 184 ALA B CA 1
ATOM 2441 C C . ALA B 1 187 ? 10.255 -20.292 1.021 1.00 20.69 184 ALA B C 1
ATOM 2442 O O . ALA B 1 187 ? 9.611 -20.924 0.196 1.00 26.22 184 ALA B O 1
ATOM 2445 N N . ILE C 1 11 ? 49.212 -15.204 28.026 1.00 47.88 8 ILE C N 1
ATOM 2446 C CA . ILE C 1 11 ? 48.590 -15.886 26.839 1.00 43.04 8 ILE C CA 1
ATOM 2447 C C . ILE C 1 11 ? 49.233 -15.401 25.532 1.00 40.16 8 ILE C C 1
ATOM 2448 O O . ILE C 1 11 ? 49.339 -14.198 25.291 1.00 37.23 8 ILE C O 1
ATOM 2453 N N . ASN C 1 12 ? 49.664 -16.345 24.696 1.00 41.16 9 ASN C N 1
ATOM 2454 C CA . ASN C 1 12 ? 50.314 -16.009 23.413 1.00 39.59 9 ASN C CA 1
ATOM 2455 C C . ASN C 1 12 ? 49.270 -15.875 22.323 1.00 41.04 9 ASN C C 1
ATOM 2456 O O . ASN C 1 12 ? 48.589 -16.848 22.014 1.00 45.00 9 ASN C O 1
ATOM 2458 N N . LEU C 1 13 ? 49.149 -14.694 21.729 1.00 34.89 10 LEU C N 1
ATOM 2459 C CA . LEU C 1 13 ? 48.189 -14.504 20.636 1.00 36.33 10 LEU C CA 1
ATOM 2460 C C . LEU C 1 13 ? 48.856 -14.500 19.270 1.00 35.39 10 LEU C C 1
ATOM 2461 O O . LEU C 1 13 ? 48.180 -14.476 18.248 1.00 35.63 10 LEU C O 1
ATOM 2466 N N . GLU C 1 14 ? 50.182 -14.430 19.255 1.00 36.46 11 GLU C N 1
ATOM 2467 C CA . GLU C 1 14 ? 50.942 -14.463 18.001 1.00 37.87 11 GLU C CA 1
ATOM 2468 C C . GLU C 1 14 ? 50.447 -13.381 17.034 1.00 36.94 11 GLU C C 1
ATOM 2469 O O . GLU C 1 14 ? 50.158 -13.669 15.877 1.00 36.33 11 GLU C O 1
ATOM 2471 N N . LYS C 1 15 ? 50.331 -12.143 17.524 1.00 33.39 12 LYS C N 1
ATOM 2472 C CA . LYS C 1 15 ? 49.859 -11.023 16.718 1.00 29.58 12 LYS C CA 1
ATOM 2473 C C . LYS C 1 15 ? 50.841 -10.781 15.606 1.00 32.40 12 LYS C C 1
ATOM 2474 O O . LYS C 1 15 ? 52.025 -10.722 15.840 1.00 32.75 12 LYS C O 1
ATOM 2480 N N . ALA C 1 16 ? 50.370 -10.647 14.380 1.00 27.60 13 ALA C N 1
ATOM 2481 C CA . ALA C 1 16 ? 51.263 -10.468 13.274 1.00 29.81 13 ALA C CA 1
ATOM 2482 C C . ALA C 1 16 ? 50.603 -9.474 12.357 1.00 29.78 13 ALA C C 1
ATOM 2483 O O . ALA C 1 16 ? 49.379 -9.316 12.372 1.00 29.56 13 ALA C O 1
ATOM 2485 N N . ALA C 1 17 ? 51.393 -8.841 11.529 1.00 24.65 14 ALA C N 1
ATOM 2486 C CA . ALA C 1 17 ? 50.876 -7.880 10.596 1.00 22.66 14 ALA C CA 1
ATOM 2487 C C . ALA C 1 17 ? 49.967 -8.600 9.601 1.00 25.39 14 ALA C C 1
ATOM 2488 O O . ALA C 1 17 ? 50.386 -9.591 9.011 1.00 24.13 14 ALA C O 1
ATOM 2490 N N . GLN C 1 18 ? 48.714 -8.127 9.458 1.00 23.06 15 GLN C N 1
ATOM 2491 C CA . GLN C 1 18 ? 47.769 -8.674 8.454 1.00 22.85 15 GLN C CA 1
ATOM 2492 C C . GLN C 1 18 ? 47.971 -7.993 7.084 1.00 23.01 15 GLN C C 1
ATOM 2493 O O . GLN C 1 18 ? 48.641 -6.949 6.969 1.00 22.00 15 GLN C O 1
ATOM 2499 N N . SER C 1 19 ? 47.508 -8.641 6.022 1.00 22.84 16 SER C N 1
ATOM 2500 C CA . SER C 1 19 ? 47.462 -8.083 4.673 1.00 22.24 16 SER C CA 1
ATOM 2501 C C . SER C 1 19 ? 46.003 -8.061 4.222 1.00 20.59 16 SER C C 1
ATOM 2502 O O . SER C 1 19 ? 45.425 -9.100 3.993 1.00 23.34 16 SER C O 1
ATOM 2505 N N . ILE C 1 20 ? 45.441 -6.874 4.139 1.00 16.79 17 ILE C N 1
ATOM 2506 C CA . ILE C 1 20 ? 44.041 -6.660 3.928 1.00 15.61 17 ILE C CA 1
ATOM 2507 C C . ILE C 1 20 ? 43.839 -6.250 2.467 1.00 16.20 17 ILE C C 1
ATOM 2508 O O . ILE C 1 20 ? 44.513 -5.421 1.956 1.00 14.33 17 ILE C O 1
ATOM 2513 N N . GLN C 1 21 ? 42.953 -6.921 1.791 1.00 15.29 18 GLN C N 1
ATOM 2514 C CA . GLN C 1 21 ? 42.619 -6.531 0.470 1.00 16.02 18 GLN C CA 1
ATOM 2515 C C . GLN C 1 21 ? 41.380 -5.663 0.473 1.00 13.79 18 GLN C C 1
ATOM 2516 O O . GLN C 1 21 ? 40.352 -6.001 1.098 1.00 12.08 18 GLN C O 1
ATOM 2522 N N . ILE C 1 22 ? 41.417 -4.574 -0.311 1.00 12.52 19 ILE C N 1
ATOM 2523 C CA . ILE C 1 22 ? 40.323 -3.685 -0.305 1.00 12.30 19 ILE C CA 1
ATOM 2524 C C . ILE C 1 22 ? 39.857 -3.533 -1.755 1.00 11.10 19 ILE C C 1
ATOM 2525 O O . ILE C 1 22 ? 40.688 -3.351 -2.584 1.00 10.67 19 ILE C O 1
ATOM 2530 N N . LEU C 1 23 ? 38.544 -3.610 -2.015 1.00 10.97 20 LEU C N 1
ATOM 2531 C CA . LEU C 1 23 ? 37.972 -3.411 -3.332 1.00 11.02 20 LEU C CA 1
ATOM 2532 C C . LEU C 1 23 ? 36.990 -2.261 -3.321 1.00 11.23 20 LEU C C 1
ATOM 2533 O O . LEU C 1 23 ? 35.953 -2.255 -2.577 1.00 11.04 20 LEU C O 1
ATOM 2538 N N . ALA C 1 24 ? 37.227 -1.287 -4.180 1.00 11.16 21 ALA C N 1
ATOM 2539 C CA . ALA C 1 24 ? 36.274 -0.244 -4.387 1.00 11.88 21 ALA C CA 1
ATOM 2540 C C . ALA C 1 24 ? 35.484 -0.579 -5.634 1.00 11.58 21 ALA C C 1
ATOM 2541 O O . ALA C 1 24 ? 36.057 -0.829 -6.649 1.00 11.09 21 ALA C O 1
ATOM 2543 N N . VAL C 1 25 ? 34.162 -0.592 -5.479 1.00 12.99 22 VAL C N 1
ATOM 2544 C CA . VAL C 1 25 ? 33.230 -0.907 -6.558 1.00 14.36 22 VAL C CA 1
ATOM 2545 C C . VAL C 1 25 ? 32.391 0.319 -6.879 1.00 15.01 22 VAL C C 1
ATOM 2546 O O . VAL C 1 25 ? 31.591 0.734 -6.065 1.00 13.81 22 VAL C O 1
ATOM 2550 N N . ILE C 1 26 ? 32.523 0.865 -8.070 1.00 14.75 23 ILE C N 1
ATOM 2551 C CA . ILE C 1 26 ? 32.013 2.183 -8.373 1.00 14.78 23 ILE C CA 1
ATOM 2552 C C . ILE C 1 26 ? 30.822 2.046 -9.296 1.00 14.86 23 ILE C C 1
ATOM 2553 O O . ILE C 1 26 ? 30.879 1.243 -10.264 1.00 13.62 23 ILE C O 1
ATOM 2558 N N . ASP C 1 27 ? 29.728 2.721 -8.963 1.00 13.94 24 ASP C N 1
ATOM 2559 C CA . ASP C 1 27 ? 28.488 2.751 -9.791 1.00 14.66 24 ASP C CA 1
ATOM 2560 C C . ASP C 1 27 ? 28.691 3.802 -10.935 1.00 15.72 24 ASP C C 1
ATOM 2561 O O . ASP C 1 27 ? 28.368 4.991 -10.814 1.00 14.68 24 ASP C O 1
ATOM 2566 N N . THR C 1 28 ? 29.304 3.348 -12.006 1.00 15.94 25 THR C N 1
ATOM 2567 C CA . THR C 1 28 ? 29.701 4.215 -13.073 1.00 16.80 25 THR C CA 1
ATOM 2568 C C . THR C 1 28 ? 28.485 4.815 -13.765 1.00 16.85 25 THR C C 1
ATOM 2569 O O . THR C 1 28 ? 28.527 5.934 -14.207 1.00 22.77 25 THR C O 1
ATOM 2573 N N . ASN C 1 29 ? 27.379 4.063 -13.870 1.00 19.81 26 ASN C N 1
ATOM 2574 C CA . ASN C 1 29 ? 26.134 4.618 -14.431 1.00 19.28 26 ASN C CA 1
ATOM 2575 C C . ASN C 1 29 ? 25.593 5.786 -13.622 1.00 19.58 26 ASN C C 1
ATOM 2576 O O . ASN C 1 29 ? 25.112 6.774 -14.165 1.00 18.53 26 ASN C O 1
ATOM 2581 N N . TYR C 1 30 ? 25.665 5.684 -12.321 1.00 17.13 27 TYR C N 1
ATOM 2582 C CA . TYR C 1 30 ? 25.257 6.751 -11.472 1.00 22.09 27 TYR C CA 1
ATOM 2583 C C . TYR C 1 30 ? 26.129 7.999 -11.669 1.00 23.10 27 TYR C C 1
ATOM 2584 O O . TYR C 1 30 ? 25.606 9.156 -11.768 1.00 22.41 27 TYR C O 1
ATOM 2593 N N . ILE C 1 31 ? 27.450 7.802 -11.748 1.00 19.39 28 ILE C N 1
ATOM 2594 C CA . ILE C 1 31 ? 28.365 8.905 -11.971 1.00 21.77 28 ILE C CA 1
ATOM 2595 C C . ILE C 1 31 ? 28.070 9.633 -13.280 1.00 19.16 28 ILE C C 1
ATOM 2596 O O . ILE C 1 31 ? 28.037 10.859 -13.364 1.00 20.66 28 ILE C O 1
ATOM 2601 N N . LYS C 1 32 ? 27.898 8.866 -14.314 1.00 18.18 29 LYS C N 1
ATOM 2602 C CA . LYS C 1 32 ? 27.711 9.435 -15.641 1.00 20.35 29 LYS C CA 1
ATOM 2603 C C . LYS C 1 32 ? 26.419 10.264 -15.685 1.00 23.90 29 LYS C C 1
ATOM 2604 O O . LYS C 1 32 ? 26.394 11.323 -16.326 1.00 24.79 29 LYS C O 1
ATOM 2610 N N . ARG C 1 33 ? 25.373 9.798 -15.011 1.00 23.99 30 ARG C N 1
ATOM 2611 C CA . ARG C 1 33 ? 24.122 10.570 -14.902 1.00 26.70 30 ARG C CA 1
ATOM 2612 C C . ARG C 1 33 ? 24.269 11.817 -14.020 1.00 26.36 30 ARG C C 1
ATOM 2613 O O . ARG C 1 33 ? 23.715 12.867 -14.300 1.00 25.28 30 ARG C O 1
ATOM 2621 N N . SER C 1 34 ? 24.964 11.696 -12.922 1.00 21.30 31 SER C N 1
ATOM 2622 C CA . SER C 1 34 ? 25.025 12.840 -11.997 1.00 24.02 31 SER C CA 1
ATOM 2623 C C . SER C 1 34 ? 26.172 13.828 -12.295 1.00 22.74 31 SER C C 1
ATOM 2624 O O . SER C 1 34 ? 26.136 14.941 -11.780 1.00 21.91 31 SER C O 1
ATOM 2627 N N . HIS C 1 35 ? 27.177 13.416 -13.085 1.00 20.83 32 HIS C N 1
ATOM 2628 C CA . HIS C 1 35 ? 28.322 14.232 -13.456 1.00 21.06 32 HIS C CA 1
ATOM 2629 C C . HIS C 1 35 ? 28.581 14.230 -14.916 1.00 21.35 32 HIS C C 1
ATOM 2630 O O . HIS C 1 35 ? 29.625 13.736 -15.358 1.00 21.92 32 HIS C O 1
ATOM 2637 N N . PRO C 1 36 ? 27.667 14.810 -15.687 1.00 23.45 33 PRO C N 1
ATOM 2638 C CA . PRO C 1 36 ? 27.757 14.652 -17.148 1.00 26.19 33 PRO C CA 1
ATOM 2639 C C . PRO C 1 36 ? 28.855 15.461 -17.777 1.00 26.48 33 PRO C C 1
ATOM 2640 O O . PRO C 1 36 ? 29.176 15.216 -18.948 1.00 24.25 33 PRO C O 1
ATOM 2644 N N . ASN C 1 37 ? 29.387 16.468 -17.067 1.00 26.89 34 ASN C N 1
ATOM 2645 C CA . ASN C 1 37 ? 30.487 17.289 -17.634 1.00 29.01 34 ASN C CA 1
ATOM 2646 C C . ASN C 1 37 ? 31.677 17.341 -16.681 1.00 31.16 34 ASN C C 1
ATOM 2647 O O . ASN C 1 37 ? 31.916 18.367 -16.049 1.00 24.89 34 ASN C O 1
ATOM 2652 N N . PRO C 1 38 ? 32.380 16.217 -16.529 1.00 25.17 35 PRO C N 1
ATOM 2653 C CA . PRO C 1 38 ? 33.372 16.145 -15.452 1.00 26.14 35 PRO C CA 1
ATOM 2654 C C . PRO C 1 38 ? 34.716 16.684 -15.921 1.00 24.28 35 PRO C C 1
ATOM 2655 O O . PRO C 1 38 ? 34.845 17.080 -17.053 1.00 20.89 35 PRO C O 1
ATOM 2659 N N . SER C 1 39 ? 35.705 16.710 -15.060 1.00 24.71 36 SER C N 1
ATOM 2660 C CA . SER C 1 39 ? 37.044 17.166 -15.442 1.00 23.88 36 SER C CA 1
ATOM 2661 C C . SER C 1 39 ? 37.725 16.172 -16.378 1.00 25.48 36 SER C C 1
ATOM 2662 O O . SER C 1 39 ? 37.604 14.958 -16.226 1.00 24.62 36 SER C O 1
ATOM 2665 N N . LEU C 1 40 ? 38.430 16.679 -17.385 1.00 23.35 37 LEU C N 1
ATOM 2666 C CA . LEU C 1 40 ? 39.245 15.826 -18.206 1.00 24.07 37 LEU C CA 1
ATOM 2667 C C . LEU C 1 40 ? 40.691 16.114 -17.964 1.00 25.11 37 LEU C C 1
ATOM 2668 O O . LEU C 1 40 ? 41.515 15.752 -18.772 1.00 24.74 37 LEU C O 1
ATOM 2673 N N . ASN C 1 41 ? 40.998 16.781 -16.856 1.00 24.65 38 ASN C N 1
ATOM 2674 C CA . ASN C 1 41 ? 42.340 16.952 -16.388 1.00 25.31 38 ASN C CA 1
ATOM 2675 C C . ASN C 1 41 ? 42.643 16.069 -15.118 1.00 25.34 38 ASN C C 1
ATOM 2676 O O . ASN C 1 41 ? 42.150 16.330 -14.031 1.00 21.79 38 ASN C O 1
ATOM 2681 N N . ALA C 1 42 ? 43.466 15.075 -15.279 1.00 23.67 39 ALA C N 1
ATOM 2682 C CA . ALA C 1 42 ? 43.722 14.100 -14.202 1.00 25.37 39 ALA C CA 1
ATOM 2683 C C . ALA C 1 42 ? 44.397 14.698 -13.017 1.00 26.80 39 ALA C C 1
ATOM 2684 O O . ALA C 1 42 ? 44.414 14.108 -11.916 1.00 24.27 39 ALA C O 1
ATOM 2686 N N . GLN C 1 43 ? 44.958 15.887 -13.167 1.00 26.23 40 GLN C N 1
ATOM 2687 C CA . GLN C 1 43 ? 45.540 16.543 -12.006 1.00 27.02 40 GLN C CA 1
ATOM 2688 C C . GLN C 1 43 ? 44.488 17.301 -11.251 1.00 25.24 40 GLN C C 1
ATOM 2689 O O . GLN C 1 43 ? 44.754 17.840 -10.180 1.00 24.46 40 GLN C O 1
ATOM 2695 N N . ASN C 1 44 ? 43.287 17.367 -11.798 1.00 21.82 41 ASN C N 1
ATOM 2696 C CA . ASN C 1 44 ? 42.215 18.080 -11.152 1.00 26.22 41 ASN C CA 1
ATOM 2697 C C . ASN C 1 44 ? 40.923 17.285 -11.207 1.00 22.33 41 ASN C C 1
ATOM 2698 O O . ASN C 1 44 ? 39.937 17.714 -11.865 1.00 22.85 41 ASN C O 1
ATOM 2703 N N . PRO C 1 45 ? 40.847 16.175 -10.446 1.00 17.38 42 PRO C N 1
ATOM 2704 C CA . PRO C 1 45 ? 39.681 15.296 -10.595 1.00 16.22 42 PRO C CA 1
ATOM 2705 C C . PRO C 1 45 ? 38.404 15.844 -9.994 1.00 16.00 42 PRO C C 1
ATOM 2706 O O . PRO C 1 45 ? 38.452 16.666 -9.078 1.00 14.47 42 PRO C O 1
ATOM 2710 N N . THR C 1 46 ? 37.276 15.405 -10.556 1.00 14.22 43 THR C N 1
ATOM 2711 C CA . THR C 1 46 ? 35.958 15.785 -10.099 1.00 15.65 43 THR C CA 1
ATOM 2712 C C . THR C 1 46 ? 35.533 14.994 -8.818 1.00 16.00 43 THR C C 1
ATOM 2713 O O . THR C 1 46 ? 35.541 13.809 -8.782 1.00 13.39 43 THR C O 1
ATOM 2717 N N . SER C 1 47 ? 35.196 15.763 -7.798 1.00 15.77 44 SER C N 1
ATOM 2718 C CA . SER C 1 47 ? 34.674 15.237 -6.530 1.00 18.39 44 SER C CA 1
ATOM 2719 C C . SER C 1 47 ? 33.388 14.469 -6.741 1.00 19.57 44 SER C C 1
ATOM 2720 O O . SER C 1 47 ? 32.472 14.980 -7.381 1.00 20.42 44 SER C O 1
ATOM 2723 N N . ILE C 1 48 ? 33.272 13.266 -6.194 1.00 17.74 45 ILE C N 1
ATOM 2724 C CA . ILE C 1 48 ? 32.035 12.516 -6.151 1.00 17.93 45 ILE C CA 1
ATOM 2725 C C . ILE C 1 48 ? 31.715 12.105 -4.735 1.00 19.48 45 ILE C C 1
ATOM 2726 O O . ILE C 1 48 ? 32.620 11.902 -3.915 1.00 16.30 45 ILE C O 1
ATOM 2731 N N . PRO C 1 49 ? 30.410 11.978 -4.409 1.00 19.15 46 PRO C N 1
ATOM 2732 C CA . PRO C 1 49 ? 30.077 11.548 -3.052 1.00 19.29 46 PRO C CA 1
ATOM 2733 C C . PRO C 1 49 ? 30.391 10.113 -2.838 1.00 20.01 46 PRO C C 1
ATOM 2734 O O . PRO C 1 49 ? 30.400 9.350 -3.802 1.00 18.36 46 PRO C O 1
ATOM 2738 N N . SER C 1 50 ? 30.604 9.691 -1.589 1.00 20.33 47 SER C N 1
ATOM 2739 C CA . SER C 1 50 ? 30.887 8.293 -1.307 1.00 21.22 47 SER C CA 1
ATOM 2740 C C . SER C 1 50 ? 29.646 7.428 -1.531 1.00 19.04 47 SER C C 1
ATOM 2741 O O . SER C 1 50 ? 29.712 6.239 -1.591 1.00 23.92 47 SER C O 1
ATOM 2744 N N . THR C 1 51 ? 28.529 8.083 -1.708 1.00 19.38 48 THR C N 1
ATOM 2745 C CA . THR C 1 51 ? 27.259 7.472 -2.025 1.00 21.78 48 THR C CA 1
ATOM 2746 C C . THR C 1 51 ? 27.268 6.739 -3.420 1.00 20.70 48 THR C C 1
ATOM 2747 O O . THR C 1 51 ? 26.474 5.802 -3.711 1.00 20.45 48 THR C O 1
ATOM 2751 N N . ALA C 1 52 ? 28.189 7.150 -4.264 1.00 19.07 49 ALA C N 1
ATOM 2752 C CA . ALA C 1 52 ? 28.318 6.628 -5.619 1.00 20.39 49 ALA C CA 1
ATOM 2753 C C . ALA C 1 52 ? 29.136 5.348 -5.708 1.00 18.83 49 ALA C C 1
ATOM 2754 O O . ALA C 1 52 ? 29.389 4.853 -6.793 1.00 19.18 49 ALA C O 1
ATOM 2756 N N . LEU C 1 53 ? 29.596 4.815 -4.599 1.00 15.81 50 LEU C N 1
ATOM 2757 C CA . LEU C 1 53 ? 30.402 3.656 -4.691 1.00 15.15 50 LEU C CA 1
ATOM 2758 C C . LEU C 1 53 ? 30.257 2.826 -3.445 1.00 13.83 50 LEU C C 1
ATOM 2759 O O . LEU C 1 53 ? 29.581 3.233 -2.514 1.00 14.59 50 LEU C O 1
ATOM 2764 N N . PHE C 1 54 ? 30.887 1.670 -3.413 1.00 12.63 51 PHE C N 1
ATOM 2765 C CA . PHE C 1 54 ? 30.855 0.767 -2.264 1.00 13.59 51 PHE C CA 1
ATOM 2766 C C . PHE C 1 54 ? 32.323 0.328 -2.003 1.00 13.86 51 PHE C C 1
ATOM 2767 O O . PHE C 1 54 ? 33.093 0.166 -2.952 1.00 16.25 51 PHE C O 1
ATOM 2783 N N . LEU C 1 56 ? 34.726 -2.609 0.070 1.00 12.56 53 LEU C N 1
ATOM 2784 C CA . LEU C 1 56 ? 34.721 -3.885 0.774 1.00 13.03 53 LEU C CA 1
ATOM 2785 C C . LEU C 1 56 ? 36.144 -4.217 1.178 1.00 13.55 53 LEU C C 1
ATOM 2786 O O . LEU C 1 56 ? 37.115 -3.804 0.462 1.00 12.30 53 LEU C O 1
ATOM 2791 N N . ASN C 1 57 ? 36.306 -4.971 2.245 1.00 11.90 54 ASN C N 1
ATOM 2792 C CA . ASN C 1 57 ? 37.611 -5.417 2.648 1.00 12.87 54 ASN C CA 1
ATOM 2793 C C . ASN C 1 57 ? 37.518 -6.819 3.271 1.00 13.81 54 ASN C C 1
ATOM 2794 O O . ASN C 1 57 ? 36.485 -7.235 3.789 1.00 14.15 54 ASN C O 1
ATOM 2799 N N . GLY C 1 58 ? 38.565 -7.584 3.145 1.00 15.30 55 GLY C N 1
ATOM 2800 C CA . GLY C 1 58 ? 38.570 -8.924 3.729 1.00 17.94 55 GLY C CA 1
ATOM 2801 C C . GLY C 1 58 ? 38.731 -8.879 5.231 1.00 19.59 55 GLY C C 1
ATOM 2802 O O . GLY C 1 58 ? 39.193 -7.908 5.820 1.00 15.76 55 GLY C O 1
ATOM 2803 N N . HIS C 1 59 ? 38.282 -9.925 5.875 1.00 28.57 56 HIS C N 1
ATOM 2804 C CA . HIS C 1 59 ? 38.341 -9.937 7.354 1.00 32.82 56 HIS C CA 1
ATOM 2805 C C . HIS C 1 59 ? 39.705 -10.323 7.891 1.00 26.45 56 HIS C C 1
ATOM 2806 O O . HIS C 1 59 ? 40.416 -11.067 7.284 1.00 27.20 56 HIS C O 1
ATOM 2813 N N . ALA C 1 60 ? 40.041 -9.830 9.067 1.00 29.66 57 ALA C N 1
ATOM 2814 C CA . ALA C 1 60 ? 41.290 -10.164 9.748 1.00 27.40 57 ALA C CA 1
ATOM 2815 C C . ALA C 1 60 ? 41.169 -9.782 11.230 1.00 27.04 57 ALA C C 1
ATOM 2816 O O . ALA C 1 60 ? 40.376 -8.915 11.558 1.00 23.24 57 ALA C O 1
ATOM 2818 N N . PRO C 1 61 ? 41.978 -10.381 12.125 1.00 27.00 58 PRO C N 1
ATOM 2819 C CA . PRO C 1 61 ? 41.787 -10.006 13.548 1.00 25.34 58 PRO C CA 1
ATOM 2820 C C . PRO C 1 61 ? 42.146 -8.549 13.811 1.00 23.59 58 PRO C C 1
ATOM 2821 O O . PRO C 1 61 ? 43.188 -8.099 13.385 1.00 21.85 58 PRO C O 1
ATOM 2825 N N . GLY C 1 62 ? 41.242 -7.795 14.414 1.00 19.94 59 GLY C N 1
ATOM 2826 C CA . GLY C 1 62 ? 41.473 -6.418 14.750 1.00 19.55 59 GLY C CA 1
ATOM 2827 C C . GLY C 1 62 ? 41.184 -5.474 13.580 1.00 19.73 59 GLY C C 1
ATOM 2828 O O . GLY C 1 62 ? 41.475 -4.287 13.640 1.00 18.99 59 GLY C O 1
ATOM 2829 N N . VAL C 1 63 ? 40.610 -6.004 12.506 1.00 19.47 60 VAL C N 1
ATOM 2830 C CA . VAL C 1 63 ? 40.243 -5.215 11.387 1.00 16.96 60 VAL C CA 1
ATOM 2831 C C . VAL C 1 63 ? 38.693 -5.150 11.329 1.00 18.31 60 VAL C C 1
ATOM 2832 O O . VAL C 1 63 ? 38.066 -6.150 11.442 1.00 16.98 60 VAL C O 1
ATOM 2836 N N . SER C 1 64 ? 38.094 -3.982 11.180 1.00 18.47 61 SER C N 1
ATOM 2837 C CA . SER C 1 64 ? 36.610 -3.893 10.989 1.00 17.91 61 SER C CA 1
ATOM 2838 C C . SER C 1 64 ? 36.347 -2.794 10.000 1.00 16.95 61 SER C C 1
ATOM 2839 O O . SER C 1 64 ? 37.213 -1.981 9.719 1.00 15.36 61 SER C O 1
ATOM 2842 N N . SER C 1 65 ? 35.143 -2.751 9.486 1.00 16.98 62 SER C N 1
ATOM 2843 C CA . SER C 1 65 ? 34.755 -1.666 8.590 1.00 18.17 62 SER C CA 1
ATOM 2844 C C . SER C 1 65 ? 33.269 -1.642 8.472 1.00 20.12 62 SER C C 1
ATOM 2845 O O . SER C 1 65 ? 32.581 -2.524 9.010 1.00 19.69 62 SER C O 1
ATOM 2848 N N . SER C 1 66 ? 32.782 -0.651 7.737 1.00 22.27 63 SER C N 1
ATOM 2849 C CA . SER C 1 66 ? 31.344 -0.501 7.424 1.00 28.20 63 SER C CA 1
ATOM 2850 C C . SER C 1 66 ? 31.132 -1.112 6.060 1.00 31.16 63 SER C C 1
ATOM 2851 O O . SER C 1 66 ? 30.990 -0.383 5.052 1.00 37.48 63 SER C O 1
ATOM 2854 N N . GLU C 1 67 ? 31.153 -2.434 6.013 1.00 33.57 64 GLU C N 1
ATOM 2855 C CA . GLU C 1 67 ? 31.199 -3.180 4.744 1.00 30.85 64 GLU C CA 1
ATOM 2856 C C . GLU C 1 67 ? 30.137 -2.675 3.775 1.00 27.82 64 GLU C C 1
ATOM 2857 O O . GLU C 1 67 ? 28.966 -2.647 4.100 1.00 34.63 64 GLU C O 1
ATOM 2863 N N . GLY C 1 68 ? 30.527 -2.258 2.597 1.00 26.59 65 GLY C N 1
ATOM 2864 C CA . GLY C 1 68 ? 29.591 -1.778 1.635 1.00 25.94 65 GLY C CA 1
ATOM 2865 C C . GLY C 1 68 ? 29.606 -0.302 1.480 1.00 24.03 65 GLY C C 1
ATOM 2866 O O . GLY C 1 68 ? 29.394 0.201 0.409 1.00 33.37 65 GLY C O 1
ATOM 2867 N N . ASN C 1 69 ? 29.761 0.438 2.562 1.00 23.29 66 ASN C N 1
ATOM 2868 C CA . ASN C 1 69 ? 29.723 1.882 2.459 1.00 20.70 66 ASN C CA 1
ATOM 2869 C C . ASN C 1 69 ? 30.903 2.470 1.668 1.00 19.24 66 ASN C C 1
ATOM 2870 O O . ASN C 1 69 ? 32.061 2.006 1.856 1.00 18.56 66 ASN C O 1
ATOM 2875 N N . GLY C 1 70 ? 30.706 3.502 0.842 1.00 14.78 67 GLY C N 1
ATOM 2876 C CA . GLY C 1 70 ? 31.784 4.014 0.039 1.00 15.08 67 GLY C CA 1
ATOM 2877 C C . GLY C 1 70 ? 32.875 4.729 0.857 1.00 16.13 67 GLY C C 1
ATOM 2878 O O . GLY C 1 70 ? 34.014 4.963 0.407 1.00 17.68 67 GLY C O 1
ATOM 2879 N N . ASN C 1 71 ? 32.504 5.085 2.088 1.00 16.82 68 ASN C N 1
ATOM 2880 C CA . ASN C 1 71 ? 33.394 5.655 3.059 1.00 20.65 68 ASN C CA 1
ATOM 2881 C C . ASN C 1 71 ? 34.286 4.661 3.847 1.00 20.39 68 ASN C C 1
ATOM 2882 O O . ASN C 1 71 ? 35.295 5.065 4.497 1.00 20.72 68 ASN C O 1
ATOM 2887 N N . LEU C 1 72 ? 33.953 3.397 3.753 1.00 18.50 69 LEU C N 1
ATOM 2888 C CA . LEU C 1 72 ? 34.594 2.269 4.411 1.00 17.87 69 LEU C CA 1
ATOM 2889 C C . LEU C 1 72 ? 34.639 2.312 5.943 1.00 16.31 69 LEU C C 1
ATOM 2890 O O . LEU C 1 72 ? 34.170 1.367 6.587 1.00 15.44 69 LEU C O 1
ATOM 2895 N N . GLY C 1 73 ? 35.179 3.376 6.534 1.00 15.86 70 GLY C N 1
ATOM 2896 C CA . GLY C 1 73 ? 35.282 3.412 8.019 1.00 16.71 70 GLY C CA 1
ATOM 2897 C C . GLY C 1 73 ? 36.205 2.305 8.496 1.00 15.62 70 GLY C C 1
ATOM 2898 O O . GLY C 1 73 ? 35.914 1.569 9.466 1.00 14.04 70 GLY C O 1
ATOM 2899 N N . LEU C 1 74 ? 37.334 2.122 7.814 1.00 14.09 71 LEU C N 1
ATOM 2900 C CA . LEU C 1 74 ? 38.218 0.989 8.087 1.00 14.76 71 LEU C CA 1
ATOM 2901 C C . LEU C 1 74 ? 38.943 1.219 9.408 1.00 15.19 71 LEU C C 1
ATOM 2902 O O . LEU C 1 74 ? 39.400 2.324 9.699 1.00 15.63 71 LEU C O 1
ATOM 2907 N N . LYS C 1 75 ? 39.018 0.188 10.207 1.00 15.60 72 LYS C N 1
ATOM 2908 C CA . LYS C 1 75 ? 39.809 0.274 11.446 1.00 19.78 72 LYS C CA 1
ATOM 2909 C C . LYS C 1 75 ? 40.722 -0.872 11.466 1.00 18.46 72 LYS C C 1
ATOM 2910 O O . LYS C 1 75 ? 40.283 -1.992 11.368 1.00 21.62 72 LYS C O 1
ATOM 2916 N N . LEU C 1 76 ? 42.011 -0.630 11.605 1.00 16.40 73 LEU C N 1
ATOM 2917 C CA . LEU C 1 76 ? 42.931 -1.741 11.582 1.00 16.88 73 LEU C CA 1
ATOM 2918 C C . LEU C 1 76 ? 44.142 -1.530 12.557 1.00 16.59 73 LEU C C 1
ATOM 2919 O O . LEU C 1 76 ? 44.134 -0.604 13.338 1.00 15.88 73 LEU C O 1
ATOM 2924 N N . ASN C 1 77 ? 45.097 -2.424 12.527 1.00 18.82 74 ASN C N 1
ATOM 2925 C CA . ASN C 1 77 ? 46.271 -2.361 13.411 1.00 18.41 74 ASN C CA 1
ATOM 2926 C C . ASN C 1 77 ? 47.461 -1.668 12.748 1.00 19.02 74 ASN C C 1
ATOM 2927 O O . ASN C 1 77 ? 47.751 -1.948 11.581 1.00 13.27 74 ASN C O 1
ATOM 2932 N N . VAL C 1 78 ? 48.139 -0.752 13.460 1.00 16.20 75 VAL C N 1
ATOM 2933 C CA . VAL C 1 78 ? 49.448 -0.343 12.982 1.00 17.42 75 VAL C CA 1
ATOM 2934 C C . VAL C 1 78 ? 50.276 -1.583 12.599 1.00 15.35 75 VAL C C 1
ATOM 2935 O O . VAL C 1 78 ? 50.383 -2.540 13.370 1.00 15.77 75 VAL C O 1
ATOM 2939 N N . GLY C 1 79 ? 50.916 -1.573 11.464 1.00 13.84 76 GLY C N 1
ATOM 2940 C CA . GLY C 1 79 ? 51.569 -2.751 10.957 1.00 13.49 76 GLY C CA 1
ATOM 2941 C C . GLY C 1 79 ? 50.874 -3.437 9.783 1.00 13.98 76 GLY C C 1
ATOM 2942 O O . GLY C 1 79 ? 51.531 -4.044 8.967 1.00 12.05 76 GLY C O 1
ATOM 2943 N N . ASP C 1 80 ? 49.539 -3.363 9.718 1.00 14.75 77 ASP C N 1
ATOM 2944 C CA . ASP C 1 80 ? 48.762 -4.042 8.704 1.00 14.62 77 ASP C CA 1
ATOM 2945 C C . ASP C 1 80 ? 49.050 -3.405 7.357 1.00 17.02 77 ASP C C 1
ATOM 2946 O O . ASP C 1 80 ? 49.097 -2.166 7.231 1.00 16.12 77 ASP C O 1
ATOM 2951 N N . LYS C 1 81 ? 49.241 -4.274 6.365 1.00 18.17 78 LYS C N 1
ATOM 2952 C CA . LYS C 1 81 ? 49.359 -3.890 4.994 1.00 18.76 78 LYS C CA 1
ATOM 2953 C C . LYS C 1 81 ? 47.974 -3.773 4.332 1.00 15.32 78 LYS C C 1
ATOM 2954 O O . LYS C 1 81 ? 47.050 -4.482 4.708 1.00 13.92 78 LYS C O 1
ATOM 2960 N N . VAL C 1 82 ? 47.834 -2.883 3.359 1.00 14.73 79 VAL C N 1
ATOM 2961 C CA . VAL C 1 82 ? 46.533 -2.777 2.639 1.00 15.24 79 VAL C CA 1
ATOM 2962 C C . VAL C 1 82 ? 46.819 -2.776 1.147 1.00 13.33 79 VAL C C 1
ATOM 2963 O O . VAL C 1 82 ? 47.963 -2.474 0.748 1.00 11.96 79 VAL C O 1
ATOM 2967 N N . SER C 1 83 ? 45.890 -3.278 0.364 1.00 12.57 80 SER C N 1
ATOM 2968 C CA . SER C 1 83 ? 46.077 -3.320 -1.076 1.00 13.41 80 SER C CA 1
ATOM 2969 C C . SER C 1 83 ? 44.722 -2.983 -1.645 1.00 13.95 80 SER C C 1
ATOM 2970 O O . SER C 1 83 ? 43.743 -3.692 -1.362 1.00 12.18 80 SER C O 1
ATOM 2973 N N . LEU C 1 84 ? 44.669 -1.888 -2.419 1.00 12.87 81 LEU C N 1
ATOM 2974 C CA . LEU C 1 84 ? 43.440 -1.275 -2.878 1.00 12.43 81 LEU C CA 1
ATOM 2975 C C . LEU C 1 84 ? 43.338 -1.441 -4.394 1.00 11.63 81 LEU C C 1
ATOM 2976 O O . LEU C 1 84 ? 44.304 -1.142 -5.116 1.00 12.19 81 LEU C O 1
ATOM 2989 N N . GLY C 1 86 ? 40.168 -1.065 -7.761 1.00 12.66 83 GLY C N 1
ATOM 2990 C CA . GLY C 1 86 ? 38.887 -0.463 -8.074 1.00 11.55 83 GLY C CA 1
ATOM 2991 C C . GLY C 1 86 ? 38.286 -1.109 -9.312 1.00 12.29 83 GLY C C 1
ATOM 2992 O O . GLY C 1 86 ? 39.000 -1.496 -10.235 1.00 12.13 83 GLY C O 1
ATOM 2993 N N . THR C 1 87 ? 36.985 -1.183 -9.363 1.00 11.49 84 THR C N 1
ATOM 2994 C CA . THR C 1 87 ? 36.344 -1.728 -10.517 1.00 14.73 84 THR C CA 1
ATOM 2995 C C . THR C 1 87 ? 34.913 -1.255 -10.586 1.00 14.99 84 THR C C 1
ATOM 2996 O O . THR C 1 87 ? 34.400 -0.666 -9.635 1.00 14.51 84 THR C O 1
ATOM 3000 N N . SER C 1 88 ? 34.208 -1.545 -11.681 1.00 15.53 85 SER C N 1
ATOM 3001 C CA . SER C 1 88 ? 32.827 -1.094 -11.747 1.00 14.66 85 SER C CA 1
ATOM 3002 C C . SER C 1 88 ? 31.907 -2.198 -11.282 1.00 14.02 85 SER C C 1
ATOM 3003 O O . SER C 1 88 ? 32.367 -3.347 -10.949 1.00 12.97 85 SER C O 1
ATOM 3006 N N . LEU C 1 89 ? 30.621 -1.916 -11.311 1.00 14.45 86 LEU C N 1
ATOM 3007 C CA . LEU C 1 89 ? 29.596 -2.879 -10.974 1.00 14.34 86 LEU C CA 1
ATOM 3008 C C . LEU C 1 89 ? 29.532 -4.012 -11.994 1.00 14.47 86 LEU C C 1
ATOM 3009 O O . LEU C 1 89 ? 29.053 -5.108 -11.667 1.00 14.39 86 LEU C O 1
ATOM 3014 N N . ALA C 1 90 ? 30.016 -3.761 -13.206 1.00 12.12 87 ALA C N 1
ATOM 3015 C CA . ALA C 1 90 ? 30.181 -4.865 -14.145 1.00 13.17 87 ALA C CA 1
ATOM 3016 C C . ALA C 1 90 ? 31.614 -5.247 -14.300 1.00 12.81 87 ALA C C 1
ATOM 3017 O O . ALA C 1 90 ? 32.056 -5.660 -15.368 1.00 14.25 87 ALA C O 1
ATOM 3019 N N . ASP C 1 91 ? 32.365 -5.097 -13.212 1.00 12.26 88 ASP C N 1
ATOM 3020 C CA . ASP C 1 91 ? 33.750 -5.555 -13.120 1.00 14.69 88 ASP C CA 1
ATOM 3021 C C . ASP C 1 91 ? 34.656 -5.051 -14.217 1.00 14.27 88 ASP C C 1
ATOM 3022 O O . ASP C 1 91 ? 35.537 -5.796 -14.708 1.00 14.33 88 ASP C O 1
ATOM 3027 N N . ASN C 1 92 ? 34.455 -3.782 -14.610 1.00 13.80 89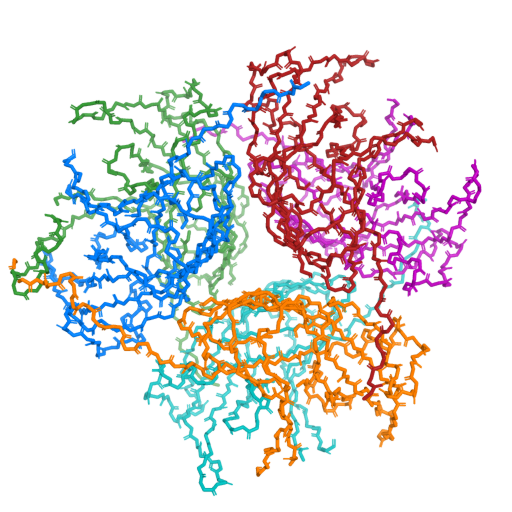 ASN C N 1
ATOM 3028 C CA . ASN C 1 92 ? 35.262 -3.148 -15.690 1.00 13.61 89 ASN C CA 1
ATOM 3029 C C . ASN C 1 92 ? 35.165 -3.884 -17.030 1.00 14.52 89 ASN C C 1
ATOM 3030 O O . ASN C 1 92 ? 36.082 -3.778 -17.873 1.00 15.45 89 ASN C O 1
ATOM 3035 N N . SER C 1 93 ? 34.066 -4.570 -17.239 1.00 14.68 90 SER C N 1
ATOM 3036 C CA . SER C 1 93 ? 33.819 -5.295 -18.524 1.00 18.20 90 SER C CA 1
ATOM 3037 C C . SER C 1 93 ? 33.266 -4.335 -19.635 1.00 20.15 90 SER C C 1
ATOM 3038 O O . SER C 1 93 ? 33.339 -4.638 -20.777 1.00 25.55 90 SER C O 1
ATOM 3041 N N . GLY C 1 94 ? 32.683 -3.229 -19.238 1.00 20.11 91 GLY C N 1
ATOM 3042 C CA . GLY C 1 94 ? 32.083 -2.229 -20.135 1.00 24.74 91 GLY C CA 1
ATOM 3043 C C . GLY C 1 94 ? 32.691 -0.876 -19.840 1.00 21.54 91 GLY C C 1
ATOM 3044 O O . GLY C 1 94 ? 33.847 -0.620 -20.259 1.00 25.16 91 GLY C O 1
ATOM 3045 N N . ASP C 1 95 ? 32.001 -0.045 -19.071 1.00 22.47 92 ASP C N 1
ATOM 3046 C CA . ASP C 1 95 ? 32.691 1.120 -18.480 1.00 23.40 92 ASP C CA 1
ATOM 3047 C C . ASP C 1 95 ? 33.804 0.518 -17.605 1.00 22.68 92 ASP C C 1
ATOM 3048 O O . ASP C 1 95 ? 33.673 -0.614 -17.127 1.00 22.06 92 ASP C O 1
ATOM 3053 N N . ALA C 1 96 ? 34.918 1.217 -17.448 1.00 23.63 93 ALA C N 1
ATOM 3054 C CA . ALA C 1 96 ? 35.972 0.743 -16.513 1.00 20.37 93 ALA C CA 1
ATOM 3055 C C . ALA C 1 96 ? 36.267 1.924 -15.580 1.00 22.40 93 ALA C C 1
ATOM 3056 O O . ALA C 1 96 ? 36.347 3.097 -16.048 1.00 21.71 93 ALA C O 1
ATOM 3058 N N . ALA C 1 97 ? 36.423 1.656 -14.299 1.00 18.09 94 ALA C N 1
ATOM 3059 C CA . ALA C 1 97 ? 36.853 2.667 -13.376 1.00 17.95 94 ALA C CA 1
ATOM 3060 C C . ALA C 1 97 ? 38.229 2.239 -12.927 1.00 17.14 94 ALA C C 1
ATOM 3061 O O . ALA C 1 97 ? 38.372 1.153 -12.348 1.00 14.86 94 ALA C O 1
ATOM 3063 N N . LEU C 1 98 ? 39.230 3.030 -13.235 1.00 15.34 95 LEU C N 1
ATOM 3064 C CA . LEU C 1 98 ? 40.627 2.657 -12.979 1.00 16.25 95 LEU C CA 1
ATOM 3065 C C . LEU C 1 98 ? 41.280 3.695 -12.072 1.00 15.06 95 LEU C C 1
ATOM 3066 O O . LEU C 1 98 ? 41.458 4.824 -12.443 1.00 13.65 95 LEU C O 1
ATOM 3071 N N . ILE C 1 99 ? 41.668 3.261 -10.891 1.00 13.70 96 ILE C N 1
ATOM 3072 C CA . ILE C 1 99 ? 42.360 4.099 -9.936 1.00 14.07 96 ILE C CA 1
ATOM 3073 C C . ILE C 1 99 ? 43.769 4.490 -10.475 1.00 13.91 96 ILE C C 1
ATOM 3074 O O . ILE C 1 99 ? 44.467 3.640 -10.998 1.00 13.69 96 ILE C O 1
ATOM 3079 N N . TYR C 1 100 ? 44.154 5.739 -10.306 1.00 13.47 97 TYR C N 1
ATOM 3080 C CA . T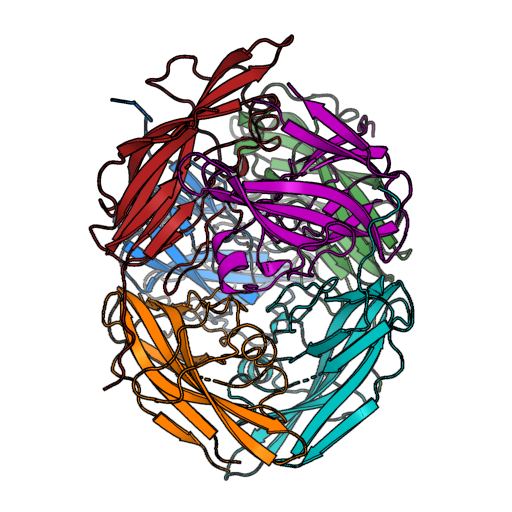YR C 1 100 ? 45.509 6.175 -10.673 1.00 14.91 97 TYR C CA 1
ATOM 3081 C C . TYR C 1 100 ? 46.220 6.867 -9.557 1.00 16.27 97 TYR C C 1
ATOM 3082 O O . TYR C 1 100 ? 47.422 7.047 -9.588 1.00 14.22 97 TYR C O 1
ATOM 3091 N N . HIS C 1 101 ? 45.533 7.150 -8.483 1.00 16.33 98 HIS C N 1
ATOM 3092 C CA . HIS C 1 101 ? 46.214 7.788 -7.351 1.00 17.66 98 HIS C CA 1
ATOM 3093 C C . HIS C 1 101 ? 45.518 7.701 -6.001 1.00 16.79 98 HIS C C 1
ATOM 3094 O O . HIS C 1 101 ? 44.297 7.700 -5.936 1.00 13.67 98 HIS C O 1
ATOM 3101 N N . VAL C 1 102 ? 46.289 7.617 -4.915 1.00 14.89 99 VAL C N 1
ATOM 3102 C CA . VAL C 1 102 ? 45.736 7.712 -3.561 1.00 15.29 99 VAL C CA 1
ATOM 3103 C C . VAL C 1 102 ? 46.564 8.701 -2.774 1.00 18.29 99 VAL C C 1
ATOM 3104 O O . VAL C 1 102 ? 47.810 8.698 -2.874 1.00 18.33 99 VAL C O 1
ATOM 3108 N N . GLN C 1 103 ? 45.921 9.557 -2.006 1.00 16.74 100 GLN C N 1
ATOM 3109 C CA . GLN C 1 103 ? 46.597 10.543 -1.171 1.00 16.67 100 GLN C CA 1
ATOM 3110 C C . GLN C 1 103 ? 45.890 10.886 0.091 1.00 18.56 100 GLN C C 1
ATOM 3111 O O . GLN C 1 103 ? 44.668 10.635 0.257 1.00 16.09 100 GLN C O 1
ATOM 3117 N N . GLN C 1 104 ? 46.633 11.454 1.039 1.00 18.15 101 GLN C N 1
ATOM 3118 C CA . GLN C 1 104 ? 46.043 11.953 2.236 1.00 17.99 101 GLN C CA 1
ATOM 3119 C C . GLN C 1 104 ? 45.161 13.115 1.950 1.00 17.91 101 GLN C C 1
ATOM 3120 O O . GLN C 1 104 ? 45.537 14.037 1.274 1.00 21.04 101 GLN C O 1
ATOM 3126 N N . TYR C 1 105 ? 43.969 13.111 2.521 1.00 17.57 102 TYR C N 1
ATOM 3127 C CA . TYR C 1 105 ? 43.036 14.217 2.394 1.00 16.82 102 TYR C CA 1
ATOM 3128 C C . TYR C 1 105 ? 42.963 15.011 3.723 1.00 16.70 102 TYR C C 1
ATOM 3129 O O . TYR C 1 105 ? 42.885 16.207 3.702 1.00 20.28 102 TYR C O 1
ATOM 3138 N N . SER C 1 106 ? 42.870 14.330 4.865 1.00 17.22 103 SER C N 1
ATOM 3139 C CA . SER C 1 106 ? 42.709 14.995 6.185 1.00 18.77 103 SER C CA 1
ATOM 3140 C C . SER C 1 106 ? 43.345 14.087 7.203 1.00 17.77 103 SER C C 1
ATOM 3141 O O . SER C 1 106 ? 43.491 12.929 6.989 1.00 18.42 103 SER C O 1
ATOM 3144 N N . GLY C 1 107 ? 43.656 14.629 8.366 1.00 19.07 104 GLY C N 1
ATOM 3145 C CA . GLY C 1 107 ? 44.063 13.822 9.461 1.00 18.49 104 GLY C CA 1
ATOM 3146 C C . GLY C 1 107 ? 45.509 13.445 9.572 1.00 17.36 104 GLY C C 1
ATOM 3147 O O . GLY C 1 107 ? 46.342 14.054 8.992 1.00 19.40 104 GLY C O 1
ATOM 3148 N N . ALA C 1 108 ? 45.784 12.435 10.372 1.00 18.07 105 ALA C N 1
ATOM 3149 C CA . ALA C 1 108 ? 47.158 11.950 10.575 1.00 19.77 105 ALA C CA 1
ATOM 3150 C C . ALA C 1 108 ? 47.609 11.153 9.327 1.00 21.00 105 ALA C C 1
ATOM 3151 O O . ALA C 1 108 ? 46.764 10.587 8.608 1.00 17.91 105 ALA C O 1
ATOM 3153 N N . GLN C 1 109 ? 48.914 11.046 9.096 1.00 19.15 106 GLN C N 1
ATOM 3154 C CA . GLN C 1 109 ? 49.393 10.140 8.006 1.00 18.15 106 GLN C CA 1
ATOM 3155 C C . GLN C 1 109 ? 49.427 8.742 8.592 1.00 17.23 106 GLN C C 1
ATOM 3156 O O . GLN C 1 109 ? 50.476 8.229 8.899 1.00 18.46 106 GLN C O 1
ATOM 3162 N N . VAL C 1 110 ? 48.267 8.129 8.793 1.00 13.90 107 VAL C N 1
ATOM 3163 C CA . VAL C 1 110 ? 48.207 6.797 9.250 1.00 14.90 107 VAL C CA 1
ATOM 3164 C C . VAL C 1 110 ? 48.864 5.817 8.236 1.00 13.00 107 VAL C C 1
ATOM 3165 O O . VAL C 1 110 ? 49.591 4.983 8.590 1.00 13.52 107 VAL C O 1
ATOM 3169 N N . PHE C 1 111 ? 48.620 5.998 6.978 1.00 14.39 108 PHE C N 1
ATOM 3170 C CA . PHE C 1 111 ? 49.155 5.089 5.969 1.00 15.70 108 PHE C CA 1
ATOM 3171 C C . PHE C 1 111 ? 50.383 5.769 5.339 1.00 13.90 108 PHE C C 1
ATOM 3172 O O . PHE C 1 111 ? 50.413 7.003 5.099 1.00 14.95 108 PHE C O 1
ATOM 3180 N N . ALA C 1 112 ? 51.320 4.914 4.922 1.00 12.64 109 ALA C N 1
ATOM 3181 C CA . ALA C 1 112 ? 52.440 5.364 4.114 1.00 12.60 109 ALA C CA 1
ATOM 3182 C C . ALA C 1 112 ? 51.877 5.786 2.797 1.00 12.53 109 ALA C C 1
ATOM 3183 O O . ALA C 1 112 ? 50.712 5.435 2.528 1.00 12.64 109 ALA C O 1
ATOM 3185 N N . PRO C 1 113 ? 52.595 6.616 2.038 1.00 11.96 110 PRO C N 1
ATOM 3186 C CA . PRO C 1 113 ? 52.155 6.915 0.673 1.00 13.57 110 PRO C CA 1
ATOM 3187 C C . PRO C 1 113 ? 52.032 5.560 -0.118 1.00 13.71 110 PRO C C 1
ATOM 3188 O O . PRO C 1 113 ? 52.777 4.600 0.150 1.00 13.73 110 PRO C O 1
ATOM 3192 N N . PHE C 1 114 ? 51.087 5.487 -1.020 1.00 12.83 111 PHE C N 1
ATOM 3193 C CA . PHE C 1 114 ? 50.753 4.254 -1.695 1.00 14.41 111 PHE C CA 1
ATOM 3194 C C . PHE C 1 114 ? 51.645 3.967 -2.872 1.00 15.51 111 PHE C C 1
ATOM 3195 O O . PHE C 1 114 ? 52.137 4.876 -3.515 1.00 14.71 111 PHE C O 1
ATOM 3203 N N . THR C 1 115 ? 51.800 2.701 -3.191 1.00 15.71 112 THR C N 1
ATOM 3204 C CA . THR C 1 115 ? 52.636 2.327 -4.328 1.00 18.75 112 THR C CA 1
ATOM 3205 C C . THR C 1 115 ? 51.766 1.517 -5.308 1.00 17.22 112 THR C C 1
ATOM 3206 O O . THR C 1 115 ? 51.117 0.565 -4.926 1.00 16.38 112 THR C O 1
ATOM 3210 N N . ALA C 1 116 ? 51.791 1.923 -6.555 1.00 17.30 113 ALA C N 1
ATOM 3211 C CA . ALA C 1 116 ? 51.136 1.216 -7.631 1.00 18.05 113 ALA C CA 1
ATOM 3212 C C . ALA C 1 116 ? 51.928 0.011 -7.996 1.00 19.92 113 ALA C C 1
ATOM 3213 O O . ALA C 1 116 ? 53.144 0.108 -8.223 1.00 18.19 113 ALA C O 1
ATOM 3215 N N . VAL C 1 117 ? 51.288 -1.128 -8.071 1.00 16.90 114 VAL C N 1
ATOM 3216 C CA . VAL C 1 117 ? 51.942 -2.367 -8.449 1.00 19.78 114 VAL C CA 1
ATOM 3217 C C . VAL C 1 117 ? 51.152 -3.053 -9.564 1.00 20.71 114 VAL C C 1
ATOM 3218 O O . VAL C 1 117 ? 49.939 -3.219 -9.488 1.00 16.53 114 VAL C O 1
ATOM 3222 N N . THR C 1 118 ? 51.875 -3.548 -10.545 1.00 21.96 115 THR C N 1
ATOM 3223 C CA . THR C 1 118 ? 51.277 -4.204 -11.703 1.00 22.38 115 THR C CA 1
ATOM 3224 C C . THR C 1 118 ? 51.129 -5.684 -11.461 1.00 22.64 115 THR C C 1
ATOM 3225 O O . THR C 1 118 ? 52.019 -6.342 -10.956 1.00 21.30 115 THR C O 1
ATOM 3229 N N . ILE C 1 119 ? 49.968 -6.229 -11.767 1.00 21.15 116 ILE C N 1
ATOM 3230 C CA . ILE C 1 119 ? 49.763 -7.643 -11.599 1.00 23.33 116 ILE C CA 1
ATOM 3231 C C . ILE C 1 119 ? 49.410 -8.228 -12.966 1.00 25.42 116 ILE C C 1
ATOM 3232 O O . ILE C 1 119 ? 48.538 -7.753 -13.652 1.00 24.95 116 ILE C O 1
ATOM 3237 N N . GLU C 1 120 ? 50.103 -9.275 -13.335 1.00 29.58 117 GLU C N 1
ATOM 3238 C CA . GLU C 1 120 ? 49.708 -9.970 -14.578 1.00 34.56 117 GLU C CA 1
ATOM 3239 C C . GLU C 1 120 ? 48.824 -11.138 -14.185 1.00 31.06 117 GLU C C 1
ATOM 3240 O O . GLU C 1 120 ? 49.225 -11.941 -13.425 1.00 27.04 117 GLU C O 1
ATOM 3242 N N . GLN C 1 121 ? 47.587 -11.183 -14.674 1.00 43.74 118 GLN C N 1
ATOM 3243 C CA . GLN C 1 121 ? 46.695 -12.384 -14.521 1.00 44.75 118 GLN C CA 1
ATOM 3244 C C . GLN C 1 121 ? 47.309 -13.723 -14.991 1.00 40.44 118 GLN C C 1
ATOM 3245 O O . GLN C 1 121 ? 47.966 -13.797 -16.013 1.00 33.41 118 GLN C O 1
ATOM 3247 N N . ALA C 1 122 ? 47.039 -14.787 -14.255 1.00 45.12 119 ALA C N 1
ATOM 3248 C CA . ALA C 1 122 ? 47.598 -16.078 -14.615 1.00 47.85 119 ALA C CA 1
ATOM 3249 C C . ALA C 1 122 ? 46.985 -16.646 -15.906 1.00 42.81 119 ALA C C 1
ATOM 3250 O O . ALA C 1 122 ? 45.926 -16.233 -16.335 1.00 41.12 119 ALA C O 1
ATOM 3252 N N . GLY C 1 123 ? 47.658 -17.604 -16.513 1.00 38.88 120 GLY C N 1
ATOM 3253 C CA . GLY C 1 123 ? 47.056 -18.361 -17.599 1.00 41.19 120 GLY C CA 1
ATOM 3254 C C . GLY C 1 123 ? 45.878 -19.183 -17.050 1.00 42.03 120 GLY C C 1
ATOM 3255 O O . GLY C 1 123 ? 45.626 -19.263 -15.842 1.00 39.64 120 GLY C O 1
ATOM 3256 N N . ALA C 1 124 ? 45.168 -19.833 -17.939 1.00 39.86 121 ALA C N 1
ATOM 3257 C CA . ALA C 1 124 ? 43.987 -20.544 -17.549 1.00 34.11 121 ALA C CA 1
ATOM 3258 C C . ALA C 1 124 ? 44.333 -21.881 -16.845 1.00 31.15 121 ALA C C 1
ATOM 3259 O O . ALA C 1 124 ? 45.485 -22.384 -16.871 1.00 26.04 121 ALA C O 1
ATOM 3261 N N . ALA C 1 125 ? 43.338 -22.433 -16.167 1.00 23.56 122 ALA C N 1
ATOM 3262 C CA . ALA C 1 125 ? 43.485 -23.740 -15.545 1.00 21.09 122 ALA C CA 1
ATOM 3263 C C . ALA C 1 125 ? 43.317 -24.824 -16.663 1.00 22.91 122 ALA C C 1
ATOM 3264 O O . ALA C 1 125 ? 42.874 -24.501 -17.758 1.00 22.42 122 ALA C O 1
ATOM 3266 N N . SER C 1 126 ? 43.686 -26.078 -16.428 1.00 21.62 123 SER C N 1
ATOM 3267 C CA . SER C 1 126 ? 43.541 -27.093 -17.514 1.00 21.45 123 SER C CA 1
ATOM 3268 C C . SER C 1 126 ? 42.067 -27.245 -17.816 1.00 20.94 123 SER C C 1
ATOM 3269 O O . SER C 1 126 ? 41.181 -26.803 -17.016 1.00 18.37 123 SER C O 1
ATOM 3272 N N . ALA C 1 127 ? 41.757 -27.907 -18.933 1.00 17.88 124 ALA C N 1
ATOM 3273 C CA . ALA C 1 127 ? 40.372 -28.077 -19.337 1.00 17.45 124 ALA C CA 1
ATOM 3274 C C . ALA C 1 127 ? 39.607 -28.930 -18.281 1.00 15.76 124 ALA C C 1
ATOM 3275 O O . ALA C 1 127 ? 38.393 -28.726 -18.005 1.00 17.16 124 ALA C O 1
ATOM 3277 N N . ALA C 1 128 ? 40.338 -29.891 -17.674 1.00 15.84 125 ALA C N 1
ATOM 3278 C CA . ALA C 1 128 ? 39.744 -30.848 -16.724 1.00 15.41 125 ALA C CA 1
ATOM 3279 C C . ALA C 1 128 ? 39.224 -30.126 -15.455 1.00 17.31 125 ALA C C 1
ATOM 3280 O O . ALA C 1 128 ? 38.369 -30.661 -14.728 1.00 16.98 125 ALA C O 1
ATOM 3282 N N . GLU C 1 129 ? 39.823 -28.970 -15.209 1.00 15.91 126 GLU C N 1
ATOM 3283 C CA . GLU C 1 129 ? 39.578 -28.101 -14.059 1.00 18.55 126 GLU C CA 1
ATOM 3284 C C . GLU C 1 129 ? 38.630 -26.908 -14.424 1.00 18.12 126 GLU C C 1
ATOM 3285 O O . GLU C 1 129 ? 38.479 -25.992 -13.639 1.00 17.53 126 GLU C O 1
ATOM 3291 N N . THR C 1 130 ? 38.130 -26.836 -15.655 1.00 18.20 127 THR C N 1
ATOM 3292 C CA . THR C 1 130 ? 37.322 -25.689 -16.067 1.00 19.83 127 THR C CA 1
ATOM 3293 C C . THR C 1 130 ? 35.970 -26.182 -16.562 1.00 19.07 127 THR C C 1
ATOM 3294 O O . THR C 1 130 ? 35.902 -26.918 -17.571 1.00 18.10 127 THR C O 1
ATOM 3298 N N . PRO C 1 131 ? 34.890 -25.863 -15.841 1.00 18.96 128 PRO C N 1
ATOM 3299 C CA . PRO C 1 131 ? 33.583 -26.068 -16.472 1.00 19.17 128 PRO C CA 1
ATOM 3300 C C . PRO C 1 131 ? 33.472 -25.406 -17.853 1.00 23.15 128 PRO C C 1
ATOM 3301 O O . PRO C 1 131 ? 33.849 -24.254 -18.042 1.00 20.32 128 PRO C O 1
ATOM 3305 N N . ASP C 1 132 ? 32.899 -26.135 -18.804 1.00 24.41 129 ASP C N 1
ATOM 3306 C CA . ASP C 1 132 ? 32.613 -25.560 -20.119 1.00 28.90 129 ASP C CA 1
ATOM 3307 C C . ASP C 1 132 ? 31.676 -24.367 -19.969 1.00 30.70 129 ASP C C 1
ATOM 3308 O O . ASP C 1 132 ? 31.744 -23.444 -20.760 1.00 33.44 129 ASP C O 1
ATOM 3313 N N . LEU C 1 133 ? 30.835 -24.404 -18.937 1.00 28.55 130 LEU C N 1
ATOM 3314 C CA . LEU C 1 133 ? 29.879 -23.323 -18.671 1.00 33.65 130 LEU C CA 1
ATOM 3315 C C . LEU C 1 133 ? 30.573 -21.956 -18.488 1.00 35.67 130 LEU C C 1
ATOM 3316 O O . LEU C 1 133 ? 29.914 -20.922 -18.602 1.00 36.47 130 LEU C O 1
ATOM 3321 N N . ILE C 1 134 ? 31.892 -21.944 -18.230 1.00 33.99 131 ILE C N 1
ATOM 3322 C CA . ILE C 1 134 ? 32.614 -20.698 -17.975 1.00 36.12 131 ILE C CA 1
ATOM 3323 C C . ILE C 1 134 ? 33.322 -20.176 -19.228 1.00 38.71 131 ILE C C 1
ATOM 3324 O O . ILE C 1 134 ? 34.114 -20.875 -19.841 1.00 42.74 131 ILE C O 1
ATOM 3329 N N . ALA C 1 135 ? 33.019 -18.926 -19.578 1.00 38.82 132 ALA C N 1
ATOM 3330 C CA . ALA C 1 135 ? 33.864 -18.101 -20.442 1.00 37.13 132 ALA C CA 1
ATOM 3331 C C . ALA C 1 135 ? 35.028 -17.478 -19.599 1.00 43.54 132 ALA C C 1
ATOM 3332 O O . ALA C 1 135 ? 34.814 -16.810 -18.521 1.00 37.34 132 ALA C O 1
ATOM 3334 N N . THR C 1 136 ? 36.273 -17.740 -20.002 1.00 44.74 133 THR C N 1
ATOM 3335 C CA . THR C 1 136 ? 37.383 -16.972 -19.388 1.00 43.64 133 THR C CA 1
ATOM 3336 C C . THR C 1 136 ? 38.460 -16.644 -20.388 1.00 45.31 133 THR C C 1
ATOM 3337 O O . THR C 1 136 ? 38.546 -17.280 -21.402 1.00 50.60 133 THR C O 1
ATOM 3341 N N . SER C 1 140 ? 43.588 -12.483 -19.653 1.00 49.54 137 SER C N 1
ATOM 3342 C CA . SER C 1 140 ? 44.572 -11.694 -20.395 1.00 48.47 137 SER C CA 1
ATOM 3343 C C . SER C 1 140 ? 44.970 -10.396 -19.663 1.00 44.28 137 SER C C 1
ATOM 3344 O O . SER C 1 140 ? 45.947 -9.732 -20.013 1.00 35.48 137 SER C O 1
ATOM 3346 N N . GLN C 1 141 ? 44.215 -10.065 -18.631 1.00 39.90 138 GLN C N 1
ATOM 3347 C CA . GLN C 1 141 ? 44.159 -8.701 -18.135 1.00 37.71 138 GLN C CA 1
ATOM 3348 C C . GLN C 1 141 ? 45.456 -8.306 -17.410 1.00 33.44 138 GLN C C 1
ATOM 3349 O O . GLN C 1 141 ? 46.077 -9.131 -16.784 1.00 36.62 138 GLN C O 1
ATOM 3355 N N . VAL C 1 142 ? 45.888 -7.059 -17.523 1.00 28.03 139 VAL C N 1
ATOM 3356 C CA . VAL C 1 142 ? 46.827 -6.538 -16.562 1.00 25.78 139 VAL C CA 1
ATOM 3357 C C . VAL C 1 142 ? 46.030 -5.758 -15.534 1.00 23.41 139 VAL C C 1
ATOM 3358 O O . VAL C 1 142 ? 45.071 -5.061 -15.874 1.00 26.56 139 VAL C O 1
ATOM 3362 N N . PHE C 1 143 ? 46.400 -5.888 -14.273 1.00 20.74 140 PHE C N 1
ATOM 3363 C CA . PHE C 1 143 ? 45.716 -5.165 -13.195 1.00 18.62 140 PHE C CA 1
ATOM 3364 C C . PHE C 1 143 ? 46.721 -4.281 -12.508 1.00 20.86 140 PHE C C 1
ATOM 3365 O O . PHE C 1 143 ? 47.957 -4.511 -12.571 1.00 18.70 140 PHE C O 1
ATOM 3373 N N . GLN C 1 144 ? 46.213 -3.295 -11.757 1.00 20.52 141 GLN C N 1
ATOM 3374 C CA . GLN C 1 144 ? 47.026 -2.514 -10.908 1.00 18.99 141 GLN C CA 1
ATOM 3375 C C . GLN C 1 144 ? 46.433 -2.477 -9.533 1.00 15.67 141 GLN C C 1
ATOM 3376 O O . GLN C 1 144 ? 45.235 -2.349 -9.418 1.00 15.64 141 GLN C O 1
ATOM 3382 N N . ALA C 1 145 ? 47.239 -2.587 -8.502 1.00 14.11 142 ALA C N 1
ATOM 3383 C CA . ALA C 1 145 ? 46.751 -2.437 -7.114 1.00 13.53 142 ALA C CA 1
ATOM 3384 C C . ALA C 1 145 ? 47.592 -1.348 -6.471 1.00 15.03 142 ALA C C 1
ATOM 3385 O O . ALA C 1 145 ? 48.685 -1.039 -6.968 1.00 14.99 142 ALA C O 1
ATOM 3387 N N . PHE C 1 146 ? 47.117 -0.729 -5.408 1.00 14.54 143 PHE C N 1
ATOM 3388 C CA . PHE C 1 146 ? 47.792 0.387 -4.751 1.00 14.18 143 PHE C CA 1
ATOM 3389 C C . PHE C 1 146 ? 48.077 -0.081 -3.334 1.00 14.40 143 PHE C C 1
ATOM 3390 O O . PHE C 1 146 ? 47.134 -0.388 -2.585 1.00 12.65 143 PHE C O 1
ATOM 3398 N N . GLU C 1 147 ? 49.329 -0.305 -2.992 1.00 14.41 144 GLU C N 1
ATOM 3399 C CA . GLU C 1 147 ? 49.647 -0.952 -1.705 1.00 16.03 144 GLU C CA 1
ATOM 3400 C C . GLU C 1 147 ? 50.172 0.088 -0.693 1.00 12.39 144 GLU C C 1
ATOM 3401 O O . GLU C 1 147 ? 50.911 1.023 -1.056 1.00 14.02 144 GLU C O 1
ATOM 3407 N N . SER C 1 148 ? 49.858 -0.088 0.558 1.00 13.96 145 SER C N 1
ATOM 3408 C CA . SER C 1 148 ? 50.471 0.685 1.607 1.00 13.81 145 SER C CA 1
ATOM 3409 C C . SER C 1 148 ? 50.540 -0.126 2.884 1.00 12.31 145 SER C C 1
ATOM 3410 O O . SER C 1 148 ? 50.281 -1.304 2.898 1.00 10.95 145 SER C O 1
ATOM 3413 N N . VAL C 1 149 ? 50.894 0.532 4.001 1.00 12.76 146 VAL C N 1
ATOM 3414 C CA . VAL C 1 149 ? 50.942 -0.118 5.287 1.00 13.40 146 VAL C CA 1
ATOM 3415 C C . VAL C 1 149 ? 50.508 0.969 6.293 1.00 14.22 146 VAL C C 1
ATOM 3416 O O . VAL C 1 149 ? 50.763 2.158 6.080 1.00 13.66 146 VAL C O 1
ATOM 3420 N N . ALA C 1 150 ? 49.806 0.568 7.332 1.00 14.19 147 ALA C N 1
ATOM 3421 C CA . ALA C 1 150 ? 49.499 1.487 8.421 1.00 15.79 147 ALA C CA 1
ATOM 3422 C C . ALA C 1 150 ? 50.764 1.675 9.253 1.00 15.00 147 ALA C C 1
ATOM 3423 O O . ALA C 1 150 ? 51.316 0.681 9.720 1.00 16.35 147 ALA C O 1
ATOM 3425 N N . LYS C 1 151 ? 51.183 2.900 9.497 1.00 13.59 148 LYS C N 1
ATOM 3426 C CA . LYS C 1 151 ? 52.430 3.103 10.228 1.00 16.17 148 LYS C CA 1
ATOM 3427 C C . LYS C 1 151 ? 52.321 4.076 11.367 1.00 17.18 148 LYS C C 1
ATOM 3428 O O . LYS C 1 151 ? 53.290 4.212 12.124 1.00 16.66 148 LYS C O 1
ATOM 3434 N N . SER C 1 152 ? 51.208 4.805 11.468 1.00 15.59 149 SER C N 1
ATOM 3435 C CA . SER C 1 152 ? 51.039 5.629 12.682 1.00 17.44 149 SER C CA 1
ATOM 3436 C C . SER C 1 152 ? 49.617 5.488 13.203 1.00 17.43 149 SER C C 1
ATOM 3437 O O . SER C 1 152 ? 48.678 5.299 12.421 1.00 15.10 149 SER C O 1
ATOM 3440 N N . ALA C 1 153 ? 49.442 5.559 14.536 1.00 17.75 150 ALA C N 1
ATOM 3441 C CA . ALA C 1 153 ? 48.114 5.468 15.117 1.00 18.12 150 ALA C CA 1
ATOM 3442 C C . ALA C 1 153 ? 47.358 6.740 14.872 1.00 19.67 150 ALA C C 1
ATOM 3443 O O . ALA C 1 153 ? 47.975 7.812 14.774 1.00 20.06 150 ALA C O 1
ATOM 3445 N N . GLY C 1 154 ? 46.027 6.643 14.730 1.00 17.41 151 GLY C N 1
ATOM 3446 C CA . GLY C 1 154 ? 45.201 7.790 14.535 1.00 16.70 151 GLY C CA 1
ATOM 3447 C C . GLY C 1 154 ? 44.190 7.597 13.402 1.00 15.74 151 GLY C C 1
ATOM 3448 O O . GLY C 1 154 ? 43.964 6.468 12.953 1.00 14.71 151 GLY C O 1
ATOM 3449 N N . SER C 1 155 ? 43.631 8.703 12.978 1.00 13.84 152 SER C N 1
ATOM 3450 C CA . SER C 1 155 ? 42.562 8.713 11.999 1.00 14.58 152 SER C CA 1
ATOM 3451 C C . SER C 1 155 ? 42.965 9.439 10.776 1.00 14.04 152 SER C C 1
ATOM 3452 O O . SER C 1 155 ? 43.460 10.557 10.860 1.00 18.57 152 SER C O 1
ATOM 3455 N N . GLU C 1 156 ? 42.707 8.857 9.605 1.00 14.02 153 GLU C N 1
ATOM 3456 C CA . GLU C 1 156 ? 43.073 9.494 8.318 1.00 13.99 153 GLU C CA 1
ATOM 3457 C C . GLU C 1 156 ? 41.890 9.444 7.326 1.00 13.19 153 GLU C C 1
ATOM 3458 O O . GLU C 1 156 ? 41.223 8.445 7.255 1.00 14.14 153 GLU C O 1
ATOM 3464 N N . TYR C 1 157 ? 41.694 10.511 6.596 1.00 13.07 154 TYR C N 1
ATOM 3465 C CA . TYR C 1 157 ? 40.860 10.480 5.419 1.00 14.54 154 TYR C CA 1
ATOM 3466 C C . TYR C 1 157 ? 41.770 10.487 4.183 1.00 14.46 154 TYR C C 1
ATOM 3467 O O . TYR C 1 157 ? 42.632 11.309 4.101 1.00 14.65 154 TYR C O 1
ATOM 3476 N N . LEU C 1 158 ? 41.517 9.569 3.246 1.00 13.21 155 LEU C N 1
ATOM 3477 C CA . LEU C 1 158 ? 42.222 9.401 1.992 1.00 14.08 155 LEU C CA 1
ATOM 3478 C C . LEU C 1 158 ? 41.377 9.769 0.793 1.00 14.89 155 LEU C C 1
ATOM 3479 O O . LEU C 1 158 ? 40.162 9.471 0.777 1.00 13.65 155 LEU C O 1
ATOM 3484 N N . ALA C 1 159 ? 41.965 10.484 -0.201 1.00 13.00 156 ALA C N 1
ATOM 3485 C CA . ALA C 1 159 ? 41.337 10.689 -1.443 1.00 12.97 156 ALA C CA 1
ATOM 3486 C C . ALA C 1 159 ? 41.836 9.704 -2.469 1.00 13.95 156 ALA C C 1
ATOM 3487 O O . ALA C 1 159 ? 43.057 9.612 -2.648 1.00 15.97 156 ALA C O 1
ATOM 3489 N N . THR C 1 160 ? 40.951 9.020 -3.167 1.00 12.58 157 THR C N 1
ATOM 3490 C CA . THR C 1 160 ? 41.353 8.078 -4.232 1.00 12.73 157 THR C CA 1
ATOM 3491 C C . THR C 1 160 ? 40.796 8.638 -5.551 1.00 13.05 157 THR C C 1
ATOM 3492 O O . THR C 1 160 ? 39.565 8.831 -5.673 1.00 11.34 157 THR C O 1
ATOM 3496 N N . SER C 1 161 ? 41.665 8.894 -6.520 1.00 11.52 158 SER C N 1
ATOM 3497 C CA . SER C 1 161 ? 41.285 9.423 -7.799 1.00 12.88 158 SER C CA 1
ATOM 3498 C C . SER C 1 161 ? 41.316 8.303 -8.867 1.00 13.88 158 SER C C 1
ATOM 3499 O O . SER C 1 161 ? 42.158 7.416 -8.823 1.00 16.56 158 SER C O 1
ATOM 3502 N N . PHE C 1 162 ? 40.331 8.306 -9.747 1.00 15.61 159 PHE C N 1
ATOM 3503 C CA . PHE C 1 162 ? 40.192 7.278 -10.744 1.00 13.59 159 PHE C CA 1
ATOM 3504 C C . PHE C 1 162 ? 39.723 7.850 -12.055 1.00 14.10 159 PHE C C 1
ATOM 3505 O O . PHE C 1 162 ? 39.087 8.891 -12.137 1.00 15.77 159 PHE C O 1
ATOM 3513 N N . ALA C 1 163 ? 40.079 7.144 -13.120 1.00 13.83 160 ALA C N 1
ATOM 3514 C CA . ALA C 1 163 ? 39.600 7.523 -14.467 1.00 15.27 160 ALA C CA 1
ATOM 3515 C C . ALA C 1 163 ? 38.420 6.659 -14.789 1.00 17.91 160 ALA C C 1
ATOM 3516 O O . ALA C 1 163 ? 38.435 5.439 -14.549 1.00 19.11 160 ALA C O 1
ATOM 3518 N N . LEU C 1 164 ? 37.357 7.276 -15.290 1.00 16.76 161 LEU C N 1
ATOM 3519 C CA . LEU C 1 164 ? 36.209 6.552 -15.759 1.00 16.14 161 LEU C CA 1
ATOM 3520 C C . LEU C 1 164 ? 36.257 6.494 -17.320 1.00 19.05 161 LEU C C 1
ATOM 3521 O O . LEU C 1 164 ? 36.221 7.539 -18.018 1.00 16.11 161 LEU C O 1
ATOM 3526 N N . TYR C 1 165 ? 36.337 5.286 -17.854 1.00 19.35 162 TYR C N 1
ATOM 3527 C CA . TYR C 1 165 ? 36.363 5.127 -19.333 1.00 25.16 162 TYR C CA 1
ATOM 3528 C C . TYR C 1 165 ? 35.052 4.544 -19.771 1.00 27.95 162 TYR C C 1
ATOM 3529 O O . TYR C 1 165 ? 34.454 3.736 -19.026 1.00 27.07 162 TYR C O 1
ATOM 3538 N N . THR C 1 166 ? 34.519 4.973 -20.929 1.00 27.38 163 THR C N 1
ATOM 3539 C CA . THR C 1 166 ? 33.349 4.271 -21.385 1.00 29.25 163 THR C CA 1
ATOM 3540 C C . THR C 1 166 ? 33.713 3.361 -22.550 1.00 27.34 163 THR C C 1
ATOM 3541 O O . THR C 1 166 ? 34.698 3.579 -23.226 1.00 32.42 163 THR C O 1
ATOM 3545 N N . ARG C 1 167 ? 32.893 2.349 -22.735 1.00 30.21 164 ARG C N 1
ATOM 3546 C CA . ARG C 1 167 ? 33.053 1.359 -23.832 1.00 37.90 164 ARG C CA 1
ATOM 3547 C C . ARG C 1 167 ? 32.198 1.826 -24.945 1.00 33.79 164 ARG C C 1
ATOM 3548 O O . ARG C 1 167 ? 30.979 1.922 -24.779 1.00 36.96 164 ARG C O 1
ATOM 3556 N N . SER C 1 168 ? 32.814 2.151 -26.059 1.00 40.48 165 SER C N 1
ATOM 3557 C CA . SER C 1 168 ? 32.081 2.724 -27.200 1.00 46.99 165 SER C CA 1
ATOM 3558 C C . SER C 1 168 ? 31.812 1.681 -28.249 1.00 46.27 165 SER C C 1
ATOM 3559 O O . SER C 1 168 ? 30.654 1.489 -28.566 1.00 48.09 165 SER C O 1
ATOM 3562 N N . GLN C 1 169 ? 32.839 1.033 -28.822 1.00 41.49 166 GLN C N 1
ATOM 3563 C CA . GLN C 1 169 ? 32.557 -0.126 -29.718 1.00 53.39 166 GLN C CA 1
ATOM 3564 C C . GLN C 1 169 ? 33.760 -1.032 -29.798 1.00 56.89 166 GLN C C 1
ATOM 3565 O O . GLN C 1 169 ? 34.635 -0.917 -30.710 1.00 50.03 166 GLN C O 1
ATOM 3571 N N . ASN C 1 170 ? 33.800 -1.918 -28.819 1.00 58.61 167 ASN C N 1
ATOM 3572 C CA . ASN C 1 170 ? 34.980 -2.673 -28.524 1.00 58.85 167 ASN C CA 1
ATOM 3573 C C . ASN C 1 170 ? 36.207 -1.752 -28.367 1.00 51.18 167 ASN C C 1
ATOM 3574 O O . ASN C 1 170 ? 37.316 -2.154 -28.633 1.00 45.84 167 ASN C O 1
ATOM 3579 N N . ARG C 1 171 ? 35.966 -0.530 -27.866 1.00 49.81 168 ARG C N 1
ATOM 3580 C CA . ARG C 1 171 ? 37.008 0.495 -27.598 1.00 49.65 168 ARG C CA 1
ATOM 3581 C C . ARG C 1 171 ? 36.652 1.487 -26.448 1.00 52.72 168 ARG C C 1
ATOM 3582 O O . ARG C 1 171 ? 35.517 1.975 -26.377 1.00 46.36 168 ARG C O 1
ATOM 3584 N N . LYS C 1 172 ? 37.641 1.788 -25.586 1.00 55.70 169 LYS C N 1
ATOM 3585 C CA . LYS C 1 172 ? 37.480 2.705 -24.436 1.00 50.77 169 LYS C CA 1
ATOM 3586 C C . LYS C 1 172 ? 37.644 4.166 -24.843 1.00 39.79 169 LYS C C 1
ATOM 3587 O O . LYS C 1 172 ? 38.436 4.457 -25.681 1.00 50.54 169 LYS C O 1
ATOM 3593 N N . SER C 1 173 ? 36.875 5.076 -24.229 1.00 40.61 170 SER C N 1
ATOM 3594 C CA . SER C 1 173 ? 37.039 6.540 -24.383 1.00 32.32 170 SER C CA 1
ATOM 3595 C C . SER C 1 173 ? 36.980 7.177 -22.979 1.00 26.24 170 SER C C 1
ATOM 3596 O O . SER C 1 173 ? 36.143 6.821 -22.191 1.00 25.43 170 SER C O 1
ATOM 3599 N N . LEU C 1 174 ? 37.809 8.146 -22.705 1.00 27.76 171 LEU C N 1
ATOM 3600 C CA . LEU C 1 174 ? 37.736 8.862 -21.422 1.00 27.15 171 LEU C CA 1
ATOM 3601 C C . LEU C 1 174 ? 36.428 9.617 -21.201 1.00 28.30 171 LEU C C 1
ATOM 3602 O O . LEU C 1 174 ? 36.064 10.480 -21.998 1.00 23.19 171 LEU C O 1
ATOM 3607 N N . PHE C 1 175 ? 35.720 9.289 -20.123 1.00 21.02 172 PHE C N 1
ATOM 3608 C CA . PHE C 1 175 ? 34.600 10.099 -19.742 1.00 21.69 172 PHE C CA 1
ATOM 3609 C C . PHE C 1 175 ? 35.038 11.224 -18.803 1.00 22.51 172 PHE C C 1
ATOM 3610 O O . PHE C 1 175 ? 34.616 12.372 -18.977 1.00 22.75 172 PHE C O 1
ATOM 3618 N N . GLY C 1 176 ? 35.797 10.884 -17.748 1.00 19.86 173 GLY C N 1
ATOM 3619 C CA . GLY C 1 176 ? 36.319 11.883 -16.833 1.00 21.17 173 GLY C CA 1
ATOM 3620 C C . GLY C 1 176 ? 37.223 11.359 -15.712 1.00 18.13 173 GLY C C 1
ATOM 3621 O O . GLY C 1 176 ? 37.406 10.145 -15.570 1.00 17.61 173 GLY C O 1
ATOM 3622 N N . TYR C 1 177 ? 37.811 12.296 -14.968 1.00 15.61 174 TYR C N 1
ATOM 3623 C CA . TYR C 1 177 ? 38.618 11.955 -13.816 1.00 15.88 174 TYR C CA 1
ATOM 3624 C C . TYR C 1 177 ? 37.898 12.384 -12.545 1.00 14.52 174 TYR C C 1
ATOM 3625 O O . TYR C 1 177 ? 37.390 13.486 -12.456 1.00 13.72 174 TYR C O 1
ATOM 3634 N N . PHE C 1 178 ? 37.843 11.494 -11.566 1.00 13.58 175 PHE C N 1
ATOM 3635 C CA . PHE C 1 178 ? 37.024 11.679 -10.414 1.00 13.30 175 PHE C CA 1
ATOM 3636 C C . PHE C 1 178 ? 37.771 11.232 -9.161 1.00 14.55 175 PHE C C 1
ATOM 3637 O O . PHE C 1 178 ? 38.757 10.558 -9.272 1.00 14.79 175 PHE C O 1
ATOM 3645 N N . PHE C 1 179 ? 37.360 11.747 -7.962 1.00 13.60 176 PHE C N 1
ATOM 3646 C CA . PHE C 1 179 ? 37.844 11.234 -6.732 1.00 13.08 176 PHE C CA 1
ATOM 3647 C C . PHE C 1 179 ? 36.806 11.186 -5.644 1.00 12.31 176 PHE C C 1
ATOM 3648 O O . PHE C 1 179 ? 35.836 11.978 -5.650 1.00 12.47 176 PHE C O 1
ATOM 3656 N N . TRP C 1 180 ? 36.996 10.264 -4.710 1.00 11.96 177 TRP C N 1
ATOM 3657 C CA . TRP C 1 180 ? 36.138 10.189 -3.538 1.00 12.46 177 TRP C CA 1
ATOM 3658 C C . TRP C 1 180 ? 37.025 10.118 -2.292 1.00 14.17 177 TRP C C 1
ATOM 3659 O O . TRP C 1 180 ? 38.259 9.831 -2.382 1.00 11.88 177 TRP C O 1
ATOM 3670 N N . VAL C 1 181 ? 36.440 10.399 -1.141 1.00 12.83 178 VAL C N 1
ATOM 3671 C CA . VAL C 1 181 ? 37.173 10.376 0.079 1.00 12.56 178 VAL C CA 1
ATOM 3672 C C . VAL C 1 181 ? 36.616 9.296 0.932 1.00 12.83 178 VAL C C 1
ATOM 3673 O O . VAL C 1 181 ? 35.379 9.143 1.028 1.00 11.40 178 VAL C O 1
ATOM 3677 N N . TRP C 1 182 ? 37.497 8.545 1.584 1.00 12.28 179 TRP C N 1
ATOM 3678 C CA . TRP C 1 182 ? 37.119 7.505 2.486 1.00 11.31 179 TRP C CA 1
ATOM 3679 C C . TRP C 1 182 ? 37.900 7.668 3.767 1.00 13.10 179 TRP C C 1
ATOM 3680 O O . TRP C 1 182 ? 38.831 8.470 3.819 1.00 13.17 179 TRP C O 1
ATOM 3691 N N . GLN C 1 183 ? 37.570 6.905 4.782 1.00 14.38 180 GLN C N 1
ATOM 3692 C CA . GLN C 1 183 ? 38.092 7.131 6.130 1.00 17.02 180 GLN C CA 1
ATOM 3693 C C . GLN C 1 183 ? 38.626 5.828 6.734 1.00 16.75 180 GLN C C 1
ATOM 3694 O O . GLN C 1 183 ? 38.071 4.731 6.538 1.00 15.69 180 GLN C O 1
ATOM 3700 N N . ALA C 1 184 ? 39.740 5.952 7.443 1.00 16.24 181 ALA C N 1
ATOM 3701 C CA . ALA C 1 184 ? 40.385 4.819 8.033 1.00 14.52 181 ALA C CA 1
ATOM 3702 C C . ALA C 1 184 ? 41.087 5.287 9.354 1.00 16.58 181 ALA C C 1
ATOM 3703 O O . ALA C 1 184 ? 41.283 6.495 9.563 1.00 17.99 181 ALA C O 1
ATOM 3705 N N . ALA C 1 185 ? 41.372 4.340 10.247 1.00 15.00 182 ALA C N 1
ATOM 3706 C CA . ALA C 1 185 ? 42.030 4.555 11.513 1.00 16.34 182 ALA C CA 1
ATOM 3707 C C . ALA C 1 185 ? 42.848 3.316 11.848 1.00 16.43 182 ALA C C 1
ATOM 3708 O O . ALA C 1 185 ? 42.523 2.195 11.483 1.00 15.70 182 ALA C O 1
ATOM 3710 N N . ALA C 1 186 ? 43.921 3.524 12.577 1.00 16.54 183 ALA C N 1
ATOM 3711 C CA . ALA C 1 186 ? 44.748 2.449 13.018 1.00 15.56 183 ALA C CA 1
ATOM 3712 C C . ALA C 1 186 ? 45.011 2.617 14.483 1.00 18.49 183 ALA C C 1
ATOM 3713 O O . ALA C 1 186 ? 45.084 3.759 14.955 1.00 13.96 183 ALA C O 1
ATOM 3715 N N . ALA C 1 187 ? 45.115 1.476 15.175 1.00 17.85 184 ALA C N 1
ATOM 3716 C CA . ALA C 1 187 ? 45.481 1.418 16.580 1.00 23.07 184 ALA C CA 1
ATOM 3717 C C . ALA C 1 187 ? 46.752 0.584 16.751 1.00 27.26 184 ALA C C 1
ATOM 3718 O O . ALA C 1 187 ? 47.527 0.981 17.645 1.00 30.45 184 ALA C O 1
ATOM 3721 N N . SER D 1 10 ? -3.895 -18.907 26.856 1.00 48.91 7 SER D N 1
ATOM 3722 C CA . SER D 1 10 ? -4.970 -17.862 26.805 1.00 44.46 7 SER D CA 1
ATOM 3723 C C . SER D 1 10 ? -4.413 -16.442 26.983 1.00 42.82 7 SER D C 1
ATOM 3724 O O . SER D 1 10 ? -5.061 -15.592 27.605 1.00 40.73 7 SER D O 1
ATOM 3726 N N . ILE D 1 11 ? -3.249 -16.166 26.410 1.00 37.42 8 ILE D N 1
ATOM 3727 C CA . ILE D 1 11 ? -2.599 -14.901 26.654 1.00 31.84 8 ILE D CA 1
ATOM 3728 C C . ILE D 1 11 ? -3.159 -13.793 25.829 1.00 30.24 8 ILE D C 1
ATOM 3729 O O . ILE D 1 11 ? -3.153 -13.871 24.624 1.00 31.23 8 ILE D O 1
ATOM 3734 N N . ASN D 1 12 ? -3.611 -12.749 26.495 1.00 25.37 9 ASN D N 1
ATOM 3735 C CA . ASN D 1 12 ? -4.160 -11.600 25.843 1.00 29.29 9 ASN D CA 1
ATOM 3736 C C . ASN D 1 12 ? -3.094 -10.565 25.564 1.00 28.09 9 ASN D C 1
ATOM 3737 O O . ASN D 1 12 ? -2.534 -9.982 26.487 1.00 28.06 9 ASN D O 1
ATOM 3742 N N . LEU D 1 13 ? -2.902 -10.240 24.304 1.00 23.02 10 LEU D N 1
ATOM 3743 C CA . LEU D 1 13 ? -1.995 -9.162 23.948 1.00 25.10 10 LEU D CA 1
ATOM 3744 C C . LEU D 1 13 ? -2.622 -7.788 23.785 1.00 23.39 10 LEU D C 1
ATOM 3745 O O . LEU D 1 13 ? -1.934 -6.825 23.467 1.00 24.86 10 LEU D O 1
ATOM 3750 N N . GLU D 1 14 ? -3.939 -7.697 23.846 1.00 24.44 11 GLU D N 1
ATOM 3751 C CA . GLU D 1 14 ? -4.586 -6.442 23.603 1.00 23.17 11 GLU D CA 1
ATOM 3752 C C . GLU D 1 14 ? -4.091 -5.738 22.314 1.00 22.40 11 GLU D C 1
ATOM 3753 O O . GLU D 1 14 ? -3.813 -4.531 22.315 1.00 19.61 11 GLU D O 1
ATOM 3755 N N . LYS D 1 15 ? -3.995 -6.480 21.217 1.00 17.87 12 LYS D N 1
ATOM 3756 C CA . LYS D 1 15 ? -3.520 -5.895 19.984 1.00 18.07 12 LYS D CA 1
ATOM 3757 C C . LYS D 1 15 ? -4.400 -4.738 19.541 1.00 19.40 12 LYS D C 1
ATOM 3758 O O . LYS D 1 15 ? -5.599 -4.843 19.500 1.00 19.83 12 LYS D O 1
ATOM 3764 N N . ALA D 1 16 ? -3.807 -3.605 19.253 1.00 20.98 13 ALA D N 1
ATOM 3765 C CA . ALA D 1 16 ? -4.541 -2.434 18.790 1.00 22.51 13 ALA D CA 1
ATOM 3766 C C . ALA D 1 16 ? -3.879 -1.872 17.506 1.00 19.31 13 ALA D C 1
ATOM 3767 O O . ALA D 1 16 ? -2.684 -1.992 17.320 1.00 18.08 13 ALA D O 1
ATOM 3769 N N . ALA D 1 17 ? -4.671 -1.254 16.653 1.00 20.83 14 ALA D N 1
ATOM 3770 C CA . ALA D 1 17 ? -4.153 -0.412 15.550 1.00 18.84 14 ALA D CA 1
ATOM 3771 C C . ALA D 1 17 ? -3.208 0.657 16.045 1.00 19.45 14 ALA D C 1
ATOM 3772 O O . ALA D 1 17 ? -3.523 1.414 16.963 1.00 17.72 14 ALA D O 1
ATOM 3774 N N . GLN D 1 18 ? -2.054 0.756 15.437 1.00 17.12 15 GLN D N 1
ATOM 3775 C CA . GLN D 1 18 ? -1.040 1.701 15.857 1.00 19.57 15 GLN D CA 1
ATOM 3776 C C . GLN D 1 18 ? -1.094 2.937 14.924 1.00 22.62 15 GLN D C 1
ATOM 3777 O O . GLN D 1 18 ? -1.536 2.816 13.773 1.00 18.57 15 GLN D O 1
ATOM 3783 N N . SER D 1 19 ? -0.754 4.125 15.414 1.00 18.80 16 SER D N 1
ATOM 3784 C CA . SER D 1 19 ? -0.679 5.335 14.554 1.00 20.74 16 SER D CA 1
ATOM 3785 C C . SER D 1 19 ? 0.787 5.770 14.385 1.00 18.65 16 SER D C 1
ATOM 3786 O O . SER D 1 19 ? 1.370 6.315 15.303 1.00 18.55 16 SER D O 1
ATOM 3789 N N . ILE D 1 20 ? 1.406 5.445 13.265 1.00 15.49 17 ILE D N 1
ATOM 3790 C CA . ILE D 1 20 ? 2.842 5.666 13.043 1.00 14.11 17 ILE D CA 1
ATOM 3791 C C . ILE D 1 20 ? 3.092 6.993 12.371 1.00 14.92 17 ILE D C 1
ATOM 3792 O O . ILE D 1 20 ? 2.492 7.260 11.294 1.00 14.30 17 ILE D O 1
ATOM 3797 N N . GLN D 1 21 ? 4.025 7.780 12.915 1.00 12.05 18 GLN D N 1
ATOM 3798 C CA . GLN D 1 21 ? 4.404 9.047 12.308 1.00 13.33 18 GLN D CA 1
ATOM 3799 C C . GLN D 1 21 ? 5.672 8.769 11.540 1.00 11.85 18 GLN D C 1
ATOM 3800 O O . GLN D 1 21 ? 6.614 8.265 12.087 1.00 10.94 18 GLN D O 1
ATOM 3806 N N . ILE D 1 22 ? 5.705 9.210 10.297 1.00 11.09 19 ILE D N 1
ATOM 3807 C CA . ILE D 1 22 ? 6.867 9.061 9.414 1.00 10.82 19 ILE D CA 1
ATOM 3808 C C . ILE D 1 22 ? 7.314 10.441 8.932 1.00 10.15 19 ILE D C 1
ATOM 3809 O O . ILE D 1 22 ? 6.506 11.241 8.467 1.00 9.98 19 ILE D O 1
ATOM 3814 N N . LEU D 1 23 ? 8.607 10.689 8.989 1.00 11.14 20 LEU D N 1
ATOM 3815 C CA . LEU D 1 23 ? 9.207 11.911 8.597 1.00 11.62 20 LEU D CA 1
ATOM 3816 C C . LEU D 1 23 ? 10.259 11.586 7.522 1.00 11.29 20 LEU D C 1
ATOM 3817 O O . LEU D 1 23 ? 11.131 10.712 7.749 1.00 11.82 20 LEU D O 1
ATOM 3822 N N . ALA D 1 24 ? 10.123 12.230 6.367 1.00 12.85 21 ALA D N 1
ATOM 3823 C CA . ALA D 1 24 ? 11.052 12.151 5.244 1.00 12.96 21 ALA D CA 1
ATOM 3824 C C . ALA D 1 24 ? 11.893 13.406 5.358 1.00 13.41 21 ALA D C 1
ATOM 3825 O O . ALA D 1 24 ? 11.346 14.520 5.351 1.00 13.14 21 ALA D O 1
ATOM 3827 N N . VAL D 1 25 ? 13.206 13.241 5.485 1.00 13.58 22 VAL D N 1
ATOM 3828 C CA . VAL D 1 25 ? 14.140 14.357 5.573 1.00 12.71 22 VAL D CA 1
ATOM 3829 C C . VAL D 1 25 ? 15.027 14.367 4.335 1.00 12.29 22 VAL D C 1
ATOM 3830 O O . VAL D 1 25 ? 15.800 13.501 4.127 1.00 12.46 22 VAL D O 1
ATOM 3834 N N . ILE D 1 26 ? 14.879 15.405 3.515 1.00 13.72 23 ILE D N 1
ATOM 3835 C CA . ILE D 1 26 ? 15.399 15.424 2.196 1.00 13.92 23 ILE D CA 1
ATOM 3836 C C . ILE D 1 26 ? 16.741 16.215 2.173 1.00 14.53 23 ILE D C 1
ATOM 3837 O O . ILE D 1 26 ? 16.805 17.348 2.706 1.00 13.20 23 ILE D O 1
ATOM 3842 N N . ASP D 1 27 ? 17.777 15.656 1.574 1.00 14.92 24 ASP D N 1
ATOM 3843 C CA . ASP D 1 27 ? 19.086 16.386 1.490 1.00 16.01 24 ASP D CA 1
ATOM 3844 C C . ASP D 1 27 ? 19.014 17.314 0.243 1.00 15.34 24 ASP D C 1
ATOM 3845 O O . ASP D 1 27 ? 19.435 16.944 -0.832 1.00 14.56 24 ASP D O 1
ATOM 3850 N N . THR D 1 28 ? 18.389 18.444 0.403 1.00 16.44 25 THR D N 1
ATOM 3851 C CA . THR D 1 28 ? 18.078 19.327 -0.746 1.00 17.90 25 THR D CA 1
ATOM 3852 C C . THR D 1 28 ? 19.363 19.835 -1.454 1.00 19.80 25 THR D C 1
ATOM 3853 O O . THR D 1 28 ? 19.355 19.915 -2.668 1.00 20.01 25 THR D O 1
ATOM 3857 N N . ASN D 1 29 ? 20.465 20.045 -0.724 1.00 20.39 26 ASN D N 1
ATOM 3858 C CA . ASN D 1 29 ? 21.754 20.466 -1.366 1.00 22.65 26 ASN D CA 1
ATOM 3859 C C . ASN D 1 29 ? 22.329 19.412 -2.292 1.00 22.31 26 ASN D C 1
ATOM 3860 O O . ASN D 1 29 ? 22.864 19.729 -3.366 1.00 21.35 26 ASN D O 1
ATOM 3865 N N . TYR D 1 30 ? 22.244 18.149 -1.883 1.00 19.89 27 TYR D N 1
ATOM 3866 C CA . TYR D 1 30 ? 22.661 17.028 -2.706 1.00 22.05 27 TYR D CA 1
ATOM 3867 C C . TYR D 1 30 ? 21.839 16.991 -3.983 1.00 21.89 27 TYR D C 1
ATOM 3868 O O . TYR D 1 30 ? 22.390 16.814 -5.077 1.00 20.43 27 TYR D O 1
ATOM 3877 N N . ILE D 1 31 ? 20.516 17.233 -3.857 1.00 18.30 28 ILE D N 1
ATOM 3878 C CA A ILE D 1 31 ? 19.625 17.225 -4.984 0.33 18.36 28 ILE D CA 1
ATOM 3879 C CA B ILE D 1 31 ? 19.641 17.193 -4.990 0.67 17.40 28 ILE D CA 1
ATOM 3880 C C . ILE D 1 31 ? 19.962 18.326 -5.968 1.00 18.52 28 ILE D C 1
ATOM 3881 O O . ILE D 1 31 ? 20.113 18.056 -7.183 1.00 17.69 28 ILE D O 1
ATOM 3890 N N . LYS D 1 32 ? 20.086 19.539 -5.444 1.00 19.85 29 LYS D N 1
ATOM 3891 C CA . LYS D 1 32 ? 20.308 20.697 -6.305 1.00 22.44 29 LYS D CA 1
ATOM 3892 C C . LYS D 1 32 ? 21.627 20.513 -7.045 1.00 29.54 29 LYS D C 1
ATOM 3893 O O . LYS D 1 32 ? 21.695 20.737 -8.258 1.00 27.57 29 LYS D O 1
ATOM 3899 N N . ARG D 1 33 ? 22.670 20.042 -6.367 1.00 25.61 30 ARG D N 1
ATOM 3900 C CA . ARG D 1 33 ? 23.893 19.931 -7.092 1.00 31.81 30 ARG D CA 1
ATOM 3901 C C . ARG D 1 33 ? 23.860 18.771 -8.088 1.00 30.91 30 ARG D C 1
ATOM 3902 O O . ARG D 1 33 ? 24.507 18.828 -9.134 1.00 33.98 30 ARG D O 1
ATOM 3910 N N . SER D 1 34 ? 22.997 17.776 -7.890 1.00 28.26 31 SER D N 1
ATOM 3911 C CA . SER D 1 34 ? 23.006 16.634 -8.773 1.00 24.98 31 SER D CA 1
ATOM 3912 C C . SER D 1 34 ? 21.922 16.670 -9.857 1.00 28.43 31 SER D C 1
ATOM 3913 O O . SER D 1 34 ? 21.910 15.816 -10.722 1.00 27.55 31 SER D O 1
ATOM 3916 N N . HIS D 1 35 ? 21.006 17.624 -9.771 1.00 27.09 32 HIS D N 1
ATOM 3917 C CA . HIS D 1 35 ? 19.892 17.784 -10.708 1.00 29.57 32 HIS D CA 1
ATOM 3918 C C . HIS D 1 35 ? 19.766 19.267 -11.095 1.00 36.41 32 HIS D C 1
ATOM 3919 O O . HIS D 1 35 ? 18.875 19.978 -10.618 1.00 38.66 32 HIS D O 1
ATOM 3926 N N . PRO D 1 36 ? 20.705 19.749 -11.910 1.00 36.90 33 PRO D N 1
ATOM 3927 C CA . PRO D 1 36 ? 20.654 21.162 -12.241 1.00 40.97 33 PRO D CA 1
ATOM 3928 C C . PRO D 1 36 ? 19.472 21.526 -13.121 1.00 42.45 33 PRO D C 1
ATOM 3929 O O . PRO D 1 36 ? 18.998 22.662 -13.016 1.00 45.93 33 PRO D O 1
ATOM 3933 N N . ASN D 1 37 ? 18.985 20.600 -13.954 1.00 40.59 34 ASN D N 1
ATOM 3934 C CA . ASN D 1 37 ? 17.815 20.890 -14.796 1.00 38.59 34 ASN D CA 1
ATOM 3935 C C . ASN D 1 37 ? 16.631 19.949 -14.535 1.00 30.88 34 ASN D C 1
ATOM 3936 O O . ASN D 1 37 ? 16.304 19.060 -15.331 1.00 32.36 34 ASN D O 1
ATOM 3941 N N . PRO D 1 38 ? 15.976 20.130 -13.390 1.00 23.96 35 PRO D N 1
ATOM 3942 C CA . PRO D 1 38 ? 14.922 19.160 -13.030 1.00 24.47 35 PRO D CA 1
ATOM 3943 C C . PRO D 1 38 ? 13.610 19.502 -13.705 1.00 22.95 35 PRO D C 1
ATOM 3944 O O . PRO D 1 38 ? 13.489 20.610 -14.226 1.00 21.36 35 PRO D O 1
ATOM 3948 N N . SER D 1 39 ? 12.626 18.615 -13.632 1.00 21.36 36 SER D N 1
ATOM 3949 C CA . SER D 1 39 ? 11.284 18.955 -14.073 1.00 22.38 36 SER D CA 1
ATOM 3950 C C . SER D 1 39 ? 10.716 20.202 -13.410 1.00 25.37 36 SER D C 1
ATOM 3951 O O . SER D 1 39 ? 10.753 20.333 -12.197 1.00 23.33 36 SER D O 1
ATOM 3954 N N . LEU D 1 40 ? 10.176 21.126 -14.216 1.00 22.99 37 LEU D N 1
ATOM 3955 C CA . LEU D 1 40 ? 9.351 22.224 -13.670 1.00 24.40 37 LEU D CA 1
ATOM 3956 C C . LEU D 1 40 ? 7.861 21.985 -13.840 1.00 23.91 37 LEU D C 1
ATOM 3957 O O . LEU D 1 40 ? 7.095 22.901 -13.704 1.00 25.43 37 LEU D O 1
ATOM 3962 N N . ASN D 1 41 ? 7.443 20.764 -14.144 1.00 23.26 38 ASN D N 1
ATOM 3963 C CA . ASN D 1 41 ? 6.027 20.463 -14.272 1.00 24.04 38 ASN D CA 1
ATOM 3964 C C . ASN D 1 41 ? 5.660 19.467 -13.168 1.00 22.02 38 ASN D C 1
ATOM 3965 O O . ASN D 1 41 ? 6.208 18.359 -13.153 1.00 16.75 38 ASN D O 1
ATOM 3970 N N . ALA D 1 42 ? 4.707 19.845 -12.319 1.00 19.08 39 ALA D N 1
ATOM 3971 C CA . ALA D 1 42 ? 4.302 19.028 -11.162 1.00 18.80 39 ALA D CA 1
ATOM 3972 C C . ALA D 1 42 ? 3.658 17.709 -11.510 1.00 20.24 39 ALA D C 1
ATOM 3973 O O . ALA D 1 42 ? 3.657 16.770 -10.680 1.00 17.74 39 ALA D O 1
ATOM 3975 N N . GLN D 1 43 ? 3.154 17.564 -12.747 1.00 18.45 40 GLN D N 1
ATOM 3976 C CA . GLN D 1 43 ? 2.608 16.305 -13.199 1.00 20.98 40 GLN D CA 1
ATOM 3977 C C . GLN D 1 43 ? 3.629 15.310 -13.702 1.00 16.82 40 GLN D C 1
ATOM 3978 O O . GLN D 1 43 ? 3.290 14.177 -13.993 1.00 17.28 40 GLN D O 1
ATOM 3984 N N . ASN D 1 44 ? 4.855 15.750 -13.925 1.00 15.97 41 ASN D N 1
ATOM 3985 C CA . ASN D 1 44 ? 5.946 14.901 -14.334 1.00 14.86 41 ASN D CA 1
ATOM 3986 C C . ASN D 1 44 ? 7.157 15.107 -13.457 1.00 14.04 41 ASN D C 1
ATOM 3987 O O . ASN D 1 44 ? 8.164 15.656 -13.882 1.00 12.99 41 ASN D O 1
ATOM 3992 N N . PRO D 1 45 ? 7.094 14.632 -12.201 1.00 12.26 42 PRO D N 1
ATOM 3993 C CA . PRO D 1 45 ? 8.234 14.938 -11.277 1.00 13.19 42 PRO D CA 1
ATOM 3994 C C . PRO D 1 45 ? 9.464 14.122 -11.606 1.00 11.79 42 PRO D C 1
ATOM 3995 O O . PRO D 1 45 ? 9.324 12.948 -12.014 1.00 13.23 42 PRO D O 1
ATOM 3999 N N . THR D 1 46 ? 10.629 14.689 -11.343 1.00 14.45 43 THR D N 1
ATOM 4000 C CA . THR D 1 46 ? 11.956 13.998 -11.650 1.00 13.48 43 THR D CA 1
ATOM 4001 C C . THR D 1 46 ? 12.288 12.981 -10.532 1.00 14.25 43 THR D C 1
ATOM 4002 O O . THR D 1 46 ? 12.357 13.358 -9.354 1.00 10.17 43 THR D O 1
ATOM 4006 N N . SER D 1 47 ? 12.533 11.738 -10.919 1.00 11.97 44 SER D N 1
ATOM 4007 C CA . SER D 1 47 ? 12.935 10.714 -9.971 1.00 12.90 44 SER D CA 1
ATOM 4008 C C . SER D 1 47 ? 14.272 11.052 -9.288 1.00 13.16 44 SER D C 1
ATOM 4009 O O . SER D 1 47 ? 15.216 11.530 -9.956 1.00 13.07 44 SER D O 1
ATOM 4012 N N . ILE D 1 48 ? 14.358 10.861 -7.973 1.00 12.51 45 ILE D N 1
ATOM 4013 C CA . ILE D 1 48 ? 15.620 10.966 -7.275 1.00 12.25 45 ILE D CA 1
ATOM 4014 C C . ILE D 1 48 ? 15.890 9.648 -6.576 1.00 11.72 45 ILE D C 1
ATOM 4015 O O . ILE D 1 48 ? 14.929 8.909 -6.203 1.00 12.82 45 ILE D O 1
ATOM 4020 N N . PRO D 1 49 ? 17.180 9.332 -6.354 1.00 13.67 46 PRO D N 1
ATOM 4021 C CA . PRO D 1 49 ? 17.570 8.105 -5.696 1.00 16.21 46 PRO D CA 1
ATOM 4022 C C . PRO D 1 49 ? 17.237 8.186 -4.217 1.00 14.78 46 PRO D C 1
ATOM 4023 O O . PRO D 1 49 ? 17.234 9.294 -3.648 1.00 14.58 46 PRO D O 1
ATOM 4027 N N . SER D 1 50 ? 16.963 7.053 -3.607 1.00 17.20 47 SER D N 1
ATOM 4028 C CA . SER D 1 50 ? 16.634 7.035 -2.191 1.00 18.35 47 SER D CA 1
ATOM 4029 C C . SER D 1 50 ? 17.810 7.431 -1.309 1.00 19.76 47 SER D C 1
ATOM 4030 O O . SER D 1 50 ? 17.588 7.838 -0.140 1.00 20.40 47 SER D O 1
ATOM 4033 N N . THR D 1 51 ? 19.024 7.434 -1.880 1.00 19.53 48 THR D N 1
ATOM 4034 C CA . THR D 1 51 ? 20.224 7.979 -1.202 1.00 21.24 48 THR D CA 1
ATOM 4035 C C . THR D 1 51 ? 20.167 9.493 -0.924 1.00 19.36 48 THR D C 1
ATOM 4036 O O . THR D 1 51 ? 20.914 9.988 -0.122 1.00 18.77 48 THR D O 1
ATOM 4040 N N . ALA D 1 52 ? 19.282 10.209 -1.613 1.00 15.96 49 ALA D N 1
ATOM 4041 C CA . ALA D 1 52 ? 19.092 11.645 -1.454 1.00 15.45 49 ALA D CA 1
ATOM 4042 C C . ALA D 1 52 ? 18.237 12.084 -0.248 1.00 14.57 49 ALA D C 1
ATOM 4043 O O . ALA D 1 52 ? 18.013 13.298 -0.066 1.00 16.28 49 ALA D O 1
ATOM 4045 N N . LEU D 1 53 ? 17.745 11.133 0.538 1.00 11.75 50 LEU D N 1
ATOM 4046 C CA . LEU D 1 53 ? 16.922 11.491 1.689 1.00 12.30 50 LEU D CA 1
ATOM 4047 C C . LEU D 1 53 ? 17.010 10.398 2.728 1.00 12.15 50 LEU D C 1
ATOM 4048 O O . LEU D 1 53 ? 17.554 9.365 2.470 1.00 10.46 50 LEU D O 1
ATOM 4053 N N . PHE D 1 54 ? 16.396 10.657 3.843 1.00 11.76 51 PHE D N 1
ATOM 4054 C CA . PHE D 1 54 ? 16.303 9.733 4.965 1.00 13.71 51 PHE D CA 1
ATOM 4055 C C . PHE D 1 54 ? 14.833 9.627 5.408 1.00 15.09 51 PHE D C 1
ATOM 4056 O O . PHE D 1 54 ? 14.078 10.624 5.324 1.00 13.77 51 PHE D O 1
ATOM 4072 N N . LEU D 1 56 ? 12.310 8.364 8.613 1.00 12.62 53 LEU D N 1
ATOM 4073 C CA . LEU D 1 56 ? 12.245 8.002 9.949 1.00 12.72 53 LEU D CA 1
ATOM 4074 C C . LEU D 1 56 ? 10.837 7.681 10.395 1.00 12.63 53 LEU D C 1
ATOM 4075 O O . LEU D 1 56 ? 9.883 8.260 9.917 1.00 11.41 53 LEU D O 1
ATOM 4080 N N . ASN D 1 57 ? 10.672 6.754 11.358 1.00 12.84 54 ASN D N 1
ATOM 4081 C CA . ASN D 1 57 ? 9.312 6.542 11.897 1.00 12.66 54 ASN D CA 1
ATOM 4082 C C . ASN D 1 57 ? 9.405 6.215 13.387 1.00 14.01 54 ASN D C 1
ATOM 4083 O O . ASN D 1 57 ? 10.446 5.763 13.834 1.00 13.19 54 ASN D O 1
ATOM 4088 N N . GLY D 1 58 ? 8.328 6.441 14.126 1.00 15.15 55 GLY D N 1
ATOM 4089 C CA . GLY D 1 58 ? 8.296 6.090 15.527 1.00 16.45 55 GLY D CA 1
ATOM 4090 C C . GLY D 1 58 ? 8.078 4.620 15.669 1.00 17.75 55 GLY D C 1
ATOM 4091 O O . GLY D 1 58 ? 7.552 3.989 14.763 1.00 15.18 55 GLY D O 1
ATOM 4092 N N . HIS D 1 59 ? 8.540 4.066 16.777 1.00 23.84 56 HIS D N 1
ATOM 4093 C CA . HIS D 1 59 ? 8.428 2.638 17.058 1.00 26.94 56 HIS D CA 1
ATOM 4094 C C . HIS D 1 59 ? 7.037 2.278 17.558 1.00 23.87 56 HIS D C 1
ATOM 4095 O O . HIS D 1 59 ? 6.350 3.118 18.096 1.00 24.21 56 HIS D O 1
ATOM 4102 N N . ALA D 1 60 ? 6.631 1.018 17.374 1.00 22.39 57 ALA D N 1
ATOM 4103 C CA . ALA D 1 60 ? 5.346 0.471 17.840 1.00 20.40 57 ALA D CA 1
ATOM 4104 C C . ALA D 1 60 ? 5.470 -1.061 17.723 1.00 19.90 57 ALA D C 1
ATOM 4105 O O . ALA D 1 60 ? 6.283 -1.550 16.945 1.00 18.59 57 ALA D O 1
ATOM 4107 N N . PRO D 1 61 ? 4.687 -1.831 18.511 1.00 19.14 58 PRO D N 1
ATOM 4108 C CA . PRO D 1 61 ? 4.739 -3.294 18.370 1.00 18.89 58 PRO D CA 1
ATOM 4109 C C . PRO D 1 61 ? 4.371 -3.830 16.989 1.00 15.52 58 PRO D C 1
ATOM 4110 O O . PRO D 1 61 ? 3.338 -3.485 16.448 1.00 16.19 58 PRO D O 1
ATOM 4114 N N . GLY D 1 62 ? 5.207 -4.655 16.441 1.00 14.81 59 GLY D N 1
ATOM 4115 C CA . GLY D 1 62 ? 5.024 -5.221 15.107 1.00 14.04 59 GLY D CA 1
ATOM 4116 C C . GLY D 1 62 ? 5.364 -4.231 13.990 1.00 14.67 59 GLY D C 1
ATOM 4117 O O . GLY D 1 62 ? 5.137 -4.511 12.806 1.00 18.12 59 GLY D O 1
ATOM 4118 N N . VAL D 1 63 ? 5.996 -3.111 14.350 1.00 13.87 60 VAL D N 1
ATOM 4119 C CA . VAL D 1 63 ? 6.416 -2.128 13.376 1.00 14.52 60 VAL D CA 1
ATOM 4120 C C . VAL D 1 63 ? 7.935 -2.111 13.274 1.00 16.52 60 VAL D C 1
ATOM 4121 O O . VAL D 1 63 ? 8.607 -2.068 14.300 1.00 16.07 60 VAL D O 1
ATOM 4125 N N . SER D 1 64 ? 8.520 -2.216 12.089 1.00 15.73 61 SER D N 1
ATOM 4126 C CA . SER D 1 64 ? 9.976 -2.062 11.996 1.00 16.51 61 SER D CA 1
ATOM 4127 C C . SER D 1 64 ? 10.309 -1.315 10.685 1.00 16.88 61 SER D C 1
ATOM 4128 O O . SER D 1 64 ? 9.464 -1.086 9.884 1.00 14.00 61 SER D O 1
ATOM 4131 N N . SER D 1 65 ? 11.545 -0.885 10.551 1.00 15.89 62 SER D N 1
ATOM 4132 C CA . SER D 1 65 ? 11.989 -0.224 9.341 1.00 17.54 62 SER D CA 1
ATOM 4133 C C . SER D 1 65 ? 13.508 -0.243 9.358 1.00 18.53 62 SER D C 1
ATOM 4134 O O . SER D 1 65 ? 14.108 -0.594 10.385 1.00 14.42 62 SER D O 1
ATOM 4137 N N . SER D 1 66 ? 14.118 0.178 8.273 1.00 19.48 63 SER D N 1
ATOM 4138 C CA . SER D 1 66 ? 15.539 0.471 8.230 1.00 22.98 63 SER D CA 1
ATOM 4139 C C . SER D 1 66 ? 15.697 1.968 8.563 1.00 25.63 63 SER D C 1
ATOM 4140 O O . SER D 1 66 ? 15.658 2.840 7.641 1.00 30.56 63 SER D O 1
ATOM 4143 N N . GLU D 1 67 ? 15.838 2.311 9.833 1.00 25.06 64 GLU D N 1
ATOM 4144 C CA . GLU D 1 67 ? 15.691 3.729 10.281 1.00 26.06 64 GLU D CA 1
ATOM 4145 C C . GLU D 1 67 ? 16.763 4.602 9.644 1.00 26.93 64 GLU D C 1
ATOM 4146 O O . GLU D 1 67 ? 17.983 4.373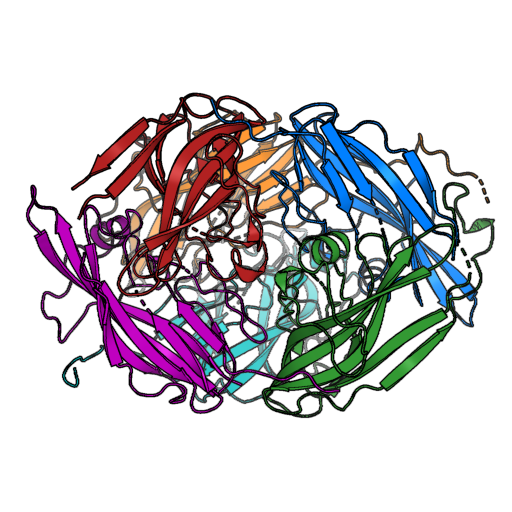 9.796 1.00 29.94 64 GLU D O 1
ATOM 4152 N N . GLY D 1 68 ? 16.330 5.561 8.872 1.00 23.44 65 GLY D N 1
ATOM 4153 C CA . GLY D 1 68 ? 17.26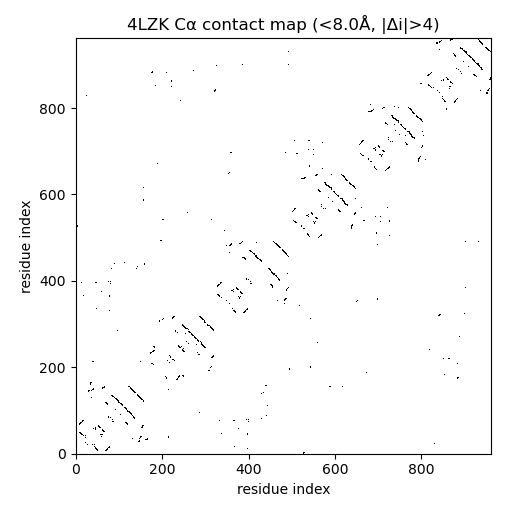1 6.479 8.308 1.00 22.85 65 GLY D CA 1
ATOM 4154 C C . GLY D 1 68 ? 17.402 6.289 6.825 1.00 26.31 65 GLY D C 1
ATOM 4155 O O . GLY D 1 68 ? 17.739 7.229 6.144 1.00 30.29 65 GLY D O 1
ATOM 4156 N N . ASN D 1 69 ? 17.209 5.081 6.319 1.00 21.13 66 ASN D N 1
ATOM 4157 C CA . ASN D 1 69 ? 17.268 4.853 4.892 1.00 21.25 66 ASN D CA 1
ATOM 4158 C C . ASN D 1 69 ? 16.150 5.517 4.098 1.00 19.23 66 ASN D C 1
ATOM 4159 O O . ASN D 1 69 ? 14.955 5.399 4.462 1.00 19.31 66 ASN D O 1
ATOM 4164 N N . GLY D 1 70 ? 16.473 6.102 2.936 1.00 16.48 67 GLY D N 1
ATOM 4165 C CA . GLY D 1 70 ? 15.475 6.775 2.116 1.00 14.88 67 GLY D CA 1
ATOM 4166 C C . GLY D 1 70 ? 14.381 5.870 1.555 1.00 14.82 67 GLY D C 1
ATOM 4167 O O . GLY D 1 70 ? 13.230 6.277 1.228 1.00 12.80 67 GLY D O 1
ATOM 4168 N N . ASN D 1 71 ? 14.678 4.609 1.535 1.00 15.73 68 ASN D N 1
ATOM 4169 C CA . ASN D 1 71 ? 13.700 3.598 1.066 1.00 16.54 68 ASN D CA 1
ATOM 4170 C C . ASN D 1 71 ? 12.767 3.133 2.202 1.00 17.84 68 ASN D C 1
ATOM 4171 O O . ASN D 1 71 ? 11.699 2.525 1.966 1.00 16.15 68 ASN D O 1
ATOM 4176 N N . LEU D 1 72 ? 13.167 3.397 3.411 1.00 15.28 69 LEU D N 1
ATOM 4177 C CA . LEU D 1 72 ? 12.412 3.039 4.646 1.00 14.28 69 LEU D CA 1
ATOM 4178 C C . LEU D 1 72 ? 12.292 1.535 4.948 1.00 14.15 69 LEU D C 1
ATOM 4179 O O . LEU D 1 72 ? 12.632 1.110 6.075 1.00 12.00 69 LEU D O 1
ATOM 4184 N N . GLY D 1 73 ? 11.741 0.726 4.029 1.00 12.47 70 GLY D N 1
ATOM 4185 C CA . GLY D 1 73 ? 11.589 -0.701 4.331 1.00 12.62 70 GLY D CA 1
ATOM 4186 C C . GLY D 1 73 ? 10.619 -0.943 5.486 1.00 12.60 70 GLY D C 1
ATOM 4187 O O . GLY D 1 73 ? 10.839 -1.787 6.410 1.00 11.40 70 GLY D O 1
ATOM 4188 N N . LEU D 1 74 ? 9.524 -0.192 5.483 1.00 11.76 71 LEU D N 1
ATOM 4189 C CA . LEU D 1 74 ? 8.563 -0.248 6.609 1.00 13.62 71 LEU D CA 1
ATOM 4190 C C . LEU D 1 74 ? 7.838 -1.564 6.665 1.00 13.87 71 LEU D C 1
ATOM 4191 O O . LEU D 1 74 ? 7.382 -2.048 5.642 1.00 14.07 71 LEU D O 1
ATOM 4196 N N . LYS D 1 75 ? 7.784 -2.201 7.822 1.00 13.25 72 LYS D N 1
ATOM 4197 C CA . LYS D 1 75 ? 6.941 -3.355 7.950 1.00 13.95 72 LYS D CA 1
ATOM 4198 C C . LYS D 1 75 ? 6.014 -3.072 9.087 1.00 14.75 72 LYS D C 1
ATOM 4199 O O . LYS D 1 75 ? 6.489 -2.782 10.190 1.00 17.71 72 LYS D O 1
ATOM 4205 N N . LEU D 1 76 ? 4.694 -3.119 8.841 1.00 13.91 73 LEU D N 1
ATOM 4206 C CA . LEU D 1 76 ? 3.752 -2.843 9.831 1.00 13.91 73 LEU D CA 1
ATOM 4207 C C . LEU D 1 76 ? 2.584 -3.863 9.819 1.00 12.44 73 LEU D C 1
ATOM 4208 O O . LEU D 1 76 ? 2.602 -4.850 9.109 1.00 13.56 73 LEU D O 1
ATOM 4213 N N . ASN D 1 77 ? 1.608 -3.609 10.641 1.00 13.02 74 ASN D N 1
ATOM 4214 C CA . ASN D 1 77 ? 0.432 -4.508 10.792 1.00 14.91 74 ASN D CA 1
ATOM 4215 C C . ASN D 1 77 ? -0.701 -3.964 9.902 1.00 12.72 74 ASN D C 1
ATOM 4216 O O . ASN D 1 77 ? -0.922 -2.780 9.913 1.00 12.92 74 ASN D O 1
ATOM 4221 N N . VAL D 1 78 ? -1.496 -4.835 9.287 1.00 14.63 75 VAL D N 1
ATOM 4222 C CA . VAL D 1 78 ? -2.770 -4.448 8.691 1.00 15.16 75 VAL D CA 1
ATOM 4223 C C . VAL D 1 78 ? -3.579 -3.815 9.799 1.00 15.33 75 VAL D C 1
ATOM 4224 O O . VAL D 1 78 ? -3.568 -4.359 10.933 1.00 12.49 75 VAL D O 1
ATOM 4228 N N . GLY D 1 79 ? -4.221 -2.690 9.495 1.00 12.88 76 GLY D N 1
ATOM 4229 C CA . GLY D 1 79 ? -4.914 -1.875 10.462 1.00 11.52 76 GLY D CA 1
ATOM 4230 C C . GLY D 1 79 ? -4.156 -0.710 11.033 1.00 10.71 76 GLY D C 1
ATOM 4231 O O . GLY D 1 79 ? -4.763 0.226 11.532 1.00 12.48 76 GLY D O 1
ATOM 4232 N N . ASP D 1 80 ? -2.844 -0.676 10.880 1.00 10.85 77 ASP D N 1
ATOM 4233 C CA . ASP D 1 80 ? -2.027 0.464 11.332 1.00 11.87 77 ASP D CA 1
ATOM 4234 C C . ASP D 1 80 ? -2.222 1.681 10.392 1.00 13.74 77 ASP D C 1
ATOM 4235 O O . ASP D 1 80 ? -2.297 1.567 9.152 1.00 14.06 77 ASP D O 1
ATOM 4240 N N . LYS D 1 81 ? -2.290 2.862 10.985 1.00 12.68 78 LYS D N 1
ATOM 4241 C CA . LYS D 1 81 ? -2.351 4.094 10.242 1.00 14.24 78 LYS D CA 1
ATOM 4242 C C . LYS D 1 81 ? -0.939 4.655 10.121 1.00 13.65 78 LYS D C 1
ATOM 4243 O O . LYS D 1 81 ? -0.101 4.447 10.998 1.00 13.66 78 LYS D O 1
ATOM 4249 N N . VAL D 1 82 ? -0.708 5.411 9.062 1.00 13.51 79 VAL D N 1
ATOM 4250 C CA . VAL D 1 82 ? 0.514 6.153 8.854 1.00 12.49 79 VAL D CA 1
ATOM 4251 C C . VAL D 1 82 ? 0.208 7.648 8.528 1.00 12.89 79 VAL D C 1
ATOM 4252 O O . VAL D 1 82 ? -0.828 8.006 7.975 1.00 10.75 79 VAL D O 1
ATOM 4256 N N . SER D 1 83 ? 1.142 8.505 8.918 1.00 12.62 80 SER D N 1
ATOM 4257 C CA . SER D 1 83 ? 1.064 9.891 8.628 1.00 13.15 80 SER D CA 1
ATOM 4258 C C . SER D 1 83 ? 2.457 10.320 8.211 1.00 12.72 80 SER D C 1
ATOM 4259 O O . SER D 1 83 ? 3.387 10.303 9.040 1.00 11.44 80 SER D O 1
ATOM 4262 N N . LEU D 1 84 ? 2.591 10.776 6.957 1.00 11.90 81 LEU D N 1
ATOM 4263 C CA . LEU D 1 84 ? 3.825 11.152 6.409 1.00 11.72 81 LEU D CA 1
ATOM 4264 C C . LEU D 1 84 ? 3.947 12.654 6.273 1.00 12.26 81 LEU D C 1
ATOM 4265 O O . LEU D 1 84 ? 2.999 13.295 5.780 1.00 10.27 81 LEU D O 1
ATOM 4278 N N . GLY D 1 86 ? 7.190 15.733 5.222 1.00 12.11 83 GLY D N 1
ATOM 4279 C CA . GLY D 1 86 ? 8.506 15.918 4.661 1.00 11.89 83 GLY D CA 1
ATOM 4280 C C . GLY D 1 86 ? 9.101 17.268 5.010 1.00 12.96 83 GLY D C 1
ATOM 4281 O O . GLY D 1 86 ? 8.377 18.218 5.192 1.00 15.15 83 GLY D O 1
ATOM 4282 N N . THR D 1 87 ? 10.424 17.315 5.117 1.00 13.50 84 THR D N 1
ATOM 4283 C CA . THR D 1 87 ? 11.161 18.479 5.489 1.00 14.34 84 THR D CA 1
ATOM 4284 C C . THR D 1 87 ? 12.606 18.316 5.011 1.00 13.72 84 THR D C 1
ATOM 4285 O O . THR D 1 87 ? 13.002 17.230 4.552 1.00 17.02 84 THR D O 1
ATOM 4289 N N . SER D 1 88 ? 13.371 19.381 5.045 1.00 13.59 85 SER D N 1
ATOM 4290 C CA . SER D 1 88 ? 14.763 19.405 4.572 1.00 14.17 85 SER D CA 1
ATOM 4291 C C . SER D 1 88 ? 15.618 19.172 5.788 1.00 12.90 85 SER D C 1
ATOM 4292 O O . SER D 1 88 ? 15.103 19.157 6.898 1.00 12.63 85 SER D O 1
ATOM 4295 N N . LEU D 1 89 ? 16.920 19.070 5.586 1.00 13.96 86 LEU D N 1
ATOM 4296 C CA . LEU D 1 89 ? 17.858 19.000 6.710 1.00 14.17 86 LEU D CA 1
ATOM 4297 C C . LEU D 1 89 ? 17.855 20.214 7.637 1.00 16.17 86 LEU D C 1
ATOM 4298 O O . LEU D 1 89 ? 18.335 20.103 8.774 1.00 16.60 86 LEU D O 1
ATOM 4303 N N . ALA D 1 90 ? 17.406 21.372 7.131 1.00 17.18 87 ALA D N 1
ATOM 4304 C CA . ALA D 1 90 ? 17.337 22.564 8.036 1.00 17.98 87 ALA D CA 1
ATOM 4305 C C . ALA D 1 90 ? 15.879 22.852 8.297 1.00 18.30 87 ALA D C 1
ATOM 4306 O O . ALA D 1 90 ? 15.472 24.003 8.421 1.00 16.91 87 ALA D O 1
ATOM 4308 N N . ASP D 1 91 ? 15.088 21.761 8.298 1.00 17.29 88 ASP D N 1
ATOM 4309 C CA . ASP D 1 91 ? 13.701 21.764 8.654 1.00 17.06 88 ASP D CA 1
ATOM 4310 C C . ASP D 1 91 ? 12.872 22.773 7.829 1.00 14.94 88 ASP D C 1
ATOM 4311 O O . ASP D 1 91 ? 11.998 23.417 8.334 1.00 16.09 88 ASP D O 1
ATOM 4316 N N . ASN D 1 92 ? 13.129 22.869 6.544 1.00 15.07 89 ASN D N 1
ATOM 4317 C CA . ASN D 1 92 ? 12.420 23.787 5.659 1.00 14.78 89 ASN D CA 1
ATOM 4318 C C . ASN D 1 92 ? 12.592 25.288 6.003 1.00 19.68 89 ASN D C 1
ATOM 4319 O O . ASN D 1 92 ? 11.761 26.098 5.625 1.00 22.35 89 ASN D O 1
ATOM 4324 N N . SER D 1 93 ? 13.664 25.647 6.704 1.00 19.11 90 SER D N 1
ATOM 4325 C CA . SER D 1 93 ? 13.919 27.040 7.112 1.00 23.25 90 SER D CA 1
ATOM 4326 C C . SER D 1 93 ? 14.696 27.770 6.004 1.00 22.91 90 SER D C 1
ATOM 4327 O O . SER D 1 93 ? 14.775 28.970 5.968 1.00 25.27 90 SER D O 1
ATOM 4330 N N . GLY D 1 94 ? 15.261 27.000 5.095 1.00 22.63 91 GLY D N 1
ATOM 4331 C CA . GLY D 1 94 ? 16.055 27.562 4.013 1.00 21.71 91 GLY D CA 1
ATOM 4332 C C . GLY D 1 94 ? 15.464 27.028 2.765 1.00 19.16 91 GLY D C 1
ATOM 4333 O O . GLY D 1 94 ? 14.293 27.347 2.519 1.00 24.72 91 GLY D O 1
ATOM 4334 N N . ASP D 1 95 ? 16.178 26.155 2.053 1.00 18.29 92 ASP D N 1
ATOM 4335 C CA . ASP D 1 95 ? 15.536 25.375 0.978 1.00 22.55 92 ASP D CA 1
ATOM 4336 C C . ASP D 1 95 ? 14.304 24.671 1.641 1.00 24.35 92 ASP D C 1
ATOM 4337 O O . ASP D 1 95 ? 14.310 24.454 2.864 1.00 24.80 92 ASP D O 1
ATOM 4342 N N . ALA D 1 96 ? 13.245 24.400 0.895 1.00 21.50 93 ALA D N 1
ATOM 4343 C CA . ALA D 1 96 ? 12.096 23.686 1.489 1.00 19.06 93 ALA D CA 1
ATOM 4344 C C . ALA D 1 96 ? 11.718 22.531 0.574 1.00 18.96 93 ALA D C 1
ATOM 4345 O O . ALA D 1 96 ? 11.670 22.696 -0.631 1.00 23.36 93 ALA D O 1
ATOM 4347 N N . ALA D 1 97 ? 11.446 21.378 1.163 1.00 16.58 94 ALA D N 1
ATOM 4348 C CA . ALA D 1 97 ? 10.917 20.273 0.448 1.00 15.67 94 ALA D CA 1
ATOM 4349 C C . ALA D 1 97 ? 9.469 20.082 0.908 1.00 16.21 94 ALA D C 1
ATOM 4350 O O . ALA D 1 97 ? 9.256 19.778 2.056 1.00 17.65 94 ALA D O 1
ATOM 4352 N N . LEU D 1 98 ? 8.491 20.224 0.006 1.00 16.29 95 LEU D N 1
ATOM 4353 C CA . LEU D 1 98 ? 7.054 20.120 0.367 1.00 15.40 95 LEU D CA 1
ATOM 4354 C C . LEU D 1 98 ? 6.353 19.066 -0.444 1.00 14.30 95 LEU D C 1
ATOM 4355 O O . LEU D 1 98 ? 6.223 19.167 -1.703 1.00 13.47 95 LEU D O 1
ATOM 4360 N N . ILE D 1 99 ? 5.953 17.998 0.252 1.00 13.17 96 ILE D N 1
ATOM 4361 C CA . ILE D 1 99 ? 5.240 16.908 -0.365 1.00 13.60 96 ILE D CA 1
ATOM 4362 C C . ILE D 1 99 ? 3.904 17.404 -0.920 1.00 13.77 96 ILE D C 1
ATOM 4363 O O . ILE D 1 99 ? 3.179 18.182 -0.229 1.00 13.53 96 ILE D O 1
ATOM 4368 N N . TYR D 1 100 ? 3.538 16.912 -2.107 1.00 12.63 97 TYR D N 1
ATOM 4369 C CA . TYR D 1 100 ? 2.230 17.190 -2.649 1.00 13.00 97 TYR D CA 1
ATOM 4370 C C . TYR D 1 100 ? 1.442 15.985 -3.115 1.00 15.70 97 TYR D C 1
ATOM 4371 O O . TYR D 1 100 ? 0.239 16.096 -3.387 1.00 18.24 97 TYR D O 1
ATOM 4380 N N . HIS D 1 101 ? 2.027 14.808 -3.185 1.00 13.43 98 HIS D N 1
ATOM 4381 C CA . HIS D 1 101 ? 1.282 13.641 -3.551 1.00 16.00 98 HIS D CA 1
ATOM 4382 C C . HIS D 1 101 ? 1.990 12.380 -3.134 1.00 14.21 98 HIS D C 1
ATOM 4383 O O . HIS D 1 101 ? 3.214 12.372 -3.077 1.00 12.90 98 HIS D O 1
ATOM 4390 N N . VAL D 1 102 ? 1.241 11.345 -2.835 1.00 12.90 99 VAL D N 1
ATOM 4391 C CA . VAL D 1 102 ? 1.725 9.993 -2.572 1.00 13.24 99 VAL D CA 1
ATOM 4392 C C . VAL D 1 102 ? 0.867 9.038 -3.405 1.00 15.37 99 VAL D C 1
ATOM 4393 O O . VAL D 1 102 ? -0.357 9.166 -3.392 1.00 15.66 99 VAL D O 1
ATOM 4397 N N . GLN D 1 103 ? 1.448 8.108 -4.150 1.00 13.88 100 GLN D N 1
ATOM 4398 C CA . GLN D 1 103 ? 0.695 7.200 -4.944 1.00 16.87 100 GLN D CA 1
ATOM 4399 C C . GLN D 1 103 ? 1.381 5.840 -5.037 1.00 16.40 100 GLN D C 1
ATOM 4400 O O . GLN D 1 103 ? 2.555 5.726 -4.729 1.00 13.58 100 GLN D O 1
ATOM 4406 N N . GLN D 1 104 ? 0.672 4.838 -5.490 1.00 15.66 101 GLN D N 1
ATOM 4407 C CA . GLN D 1 104 ? 1.217 3.466 -5.576 1.00 16.77 101 GLN D CA 1
ATOM 4408 C C . GLN D 1 104 ? 2.170 3.472 -6.756 1.00 16.34 101 GLN D C 1
ATOM 4409 O O . GLN D 1 104 ? 1.835 4.001 -7.796 1.00 16.56 101 GLN D O 1
ATOM 4415 N N . TYR D 1 105 ? 3.373 2.927 -6.585 1.00 15.06 102 TYR D N 1
ATOM 4416 C CA . TYR D 1 105 ? 4.329 2.710 -7.661 1.00 14.23 102 TYR D CA 1
ATOM 4417 C C . TYR D 1 105 ? 4.317 1.266 -8.165 1.00 16.85 102 TYR D C 1
ATOM 4418 O O . TYR D 1 105 ? 4.342 1.028 -9.376 1.00 15.31 102 TYR D O 1
ATOM 4427 N N . SER D 1 106 ? 4.333 0.292 -7.244 1.00 14.20 103 SER D N 1
ATOM 4428 C CA . SER D 1 106 ? 4.334 -1.102 -7.647 1.00 14.18 103 SER D CA 1
ATOM 4429 C C . SER D 1 106 ? 3.682 -1.927 -6.561 1.00 14.49 103 SER D C 1
ATOM 4430 O O . SER D 1 106 ? 3.558 -1.440 -5.405 1.00 14.47 103 SER D O 1
ATOM 4433 N N . GLY D 1 107 ? 3.297 -3.169 -6.839 1.00 13.85 104 GLY D N 1
ATOM 4434 C CA . GLY D 1 107 ? 2.975 -4.038 -5.773 1.00 16.91 104 GLY D CA 1
ATOM 4435 C C . GLY D 1 107 ? 1.469 -4.013 -5.447 1.00 18.23 104 GLY D C 1
ATOM 4436 O O . GLY D 1 107 ? 0.632 -3.546 -6.237 1.00 15.32 104 GLY D O 1
ATOM 4437 N N . ALA D 1 108 ? 1.147 -4.480 -4.249 1.00 16.31 105 ALA D N 1
ATOM 4438 C CA . ALA D 1 108 ? -0.222 -4.626 -3.825 1.00 17.19 105 ALA D CA 1
ATOM 4439 C C . ALA D 1 108 ? -0.734 -3.277 -3.290 1.00 17.56 105 ALA D C 1
ATOM 4440 O O . ALA D 1 108 ? 0.064 -2.425 -2.920 1.00 16.57 105 ALA D O 1
ATOM 4442 N N . GLN D 1 109 ? -2.035 -3.123 -3.212 1.00 17.04 106 GLN D N 1
ATOM 4443 C CA . GLN D 1 109 ? -2.624 -1.929 -2.629 1.00 20.43 106 GLN D CA 1
ATOM 4444 C C . GLN D 1 109 ? -2.706 -2.102 -1.124 1.00 16.39 106 GLN D C 1
ATOM 4445 O O . GLN D 1 109 ? -3.801 -2.177 -0.557 1.00 13.28 106 GLN D O 1
ATOM 4451 N N . VAL D 1 110 ? -1.538 -2.183 -0.491 1.00 14.14 107 VAL D N 1
ATOM 4452 C CA . VAL D 1 110 ? -1.453 -2.298 0.965 1.00 13.48 107 VAL D CA 1
ATOM 4453 C C . VAL D 1 110 ? -2.188 -1.117 1.623 1.00 14.13 107 VAL D C 1
ATOM 4454 O O . VAL D 1 110 ? -2.936 -1.314 2.591 1.00 15.74 107 VAL D O 1
ATOM 4458 N N . PHE D 1 111 ? -1.901 0.088 1.161 1.00 12.49 108 PHE D N 1
ATOM 4459 C CA . PHE D 1 111 ? -2.431 1.295 1.744 1.00 14.34 108 PHE D CA 1
ATOM 4460 C C . PHE D 1 111 ? -3.603 1.862 0.889 1.00 16.20 108 PHE D C 1
ATOM 4461 O O . PHE D 1 111 ? -3.602 1.783 -0.379 1.00 14.83 108 PHE D O 1
ATOM 4469 N N . ALA D 1 112 ? -4.554 2.502 1.571 1.00 13.39 109 ALA D N 1
ATOM 4470 C CA . ALA D 1 112 ? -5.600 3.182 0.887 1.00 11.98 109 ALA D CA 1
ATOM 4471 C C . ALA D 1 112 ? -4.971 4.414 0.290 1.00 11.85 109 ALA D C 1
ATOM 4472 O O . ALA D 1 112 ? -3.886 4.831 0.711 1.00 10.83 109 ALA D O 1
ATOM 4474 N N . PRO D 1 113 ? -5.633 5.025 -0.680 1.00 13.09 110 PRO D N 1
ATOM 4475 C CA . PRO D 1 113 ? -5.154 6.311 -1.237 1.00 13.41 110 PRO D CA 1
ATOM 4476 C C . PRO D 1 113 ? -4.932 7.307 -0.069 1.00 12.76 110 PRO D C 1
ATOM 4477 O O . PRO D 1 113 ? -5.680 7.280 0.912 1.00 13.14 110 PRO D O 1
ATOM 4481 N N . PHE D 1 114 ? -3.940 8.153 -0.168 1.00 11.37 111 PHE D N 1
ATOM 4482 C CA . PHE D 1 114 ? -3.579 9.027 0.946 1.00 12.35 111 PHE D CA 1
ATOM 4483 C C . PHE D 1 114 ? -4.430 10.252 1.004 1.00 13.16 111 PHE D C 1
ATOM 4484 O O . PHE D 1 114 ? -4.864 10.728 -0.033 1.00 16.56 111 PHE D O 1
ATOM 4492 N N . THR D 1 115 ? -4.606 10.832 2.198 1.00 13.45 112 THR D N 1
ATOM 4493 C CA . THR D 1 115 ? -5.407 11.995 2.405 1.00 14.85 112 THR D CA 1
ATOM 4494 C C . THR D 1 115 ? -4.460 13.060 2.881 1.00 13.92 112 THR D C 1
ATOM 4495 O O . THR D 1 115 ? -3.690 12.824 3.776 1.00 14.49 112 THR D O 1
ATOM 4499 N N . ALA D 1 116 ? -4.530 14.240 2.281 1.00 12.62 113 ALA D N 1
ATOM 4500 C CA . ALA D 1 116 ? -3.786 15.355 2.694 1.00 13.66 113 ALA D CA 1
ATOM 4501 C C . ALA D 1 116 ? -4.517 16.030 3.817 1.00 15.42 113 ALA D C 1
ATOM 4502 O O . ALA D 1 116 ? -5.684 16.359 3.720 1.00 19.03 113 ALA D O 1
ATOM 4504 N N . VAL D 1 117 ? -3.877 16.208 4.933 1.00 16.09 114 VAL D N 1
ATOM 4505 C CA . VAL D 1 117 ? -4.507 16.828 6.075 1.00 19.79 114 VAL D CA 1
ATOM 4506 C C . VAL D 1 117 ? -3.726 18.038 6.438 1.00 21.53 114 VAL D C 1
ATOM 4507 O O . VAL D 1 117 ? -2.519 18.057 6.441 1.00 20.62 114 VAL D O 1
ATOM 4511 N N . THR D 1 118 ? -4.439 19.113 6.713 1.00 23.18 115 THR D N 1
ATOM 4512 C CA . THR D 1 118 ? -3.795 20.388 6.978 1.00 23.69 115 THR D CA 1
ATOM 4513 C C . THR D 1 118 ? -3.802 20.641 8.488 1.00 27.06 115 THR D C 1
ATOM 4514 O O . THR D 1 118 ? -4.813 20.496 9.137 1.00 25.81 115 THR D O 1
ATOM 4518 N N . ILE D 1 119 ? -2.668 21.058 9.022 1.00 27.33 116 ILE D N 1
ATOM 4519 C CA . ILE D 1 119 ? -2.510 21.255 10.450 1.00 33.62 116 ILE D CA 1
ATOM 4520 C C . ILE D 1 119 ? -1.982 22.667 10.719 1.00 35.79 116 ILE D C 1
ATOM 4521 O O . ILE D 1 119 ? -1.109 23.146 10.042 1.00 32.99 116 ILE D O 1
ATOM 4526 N N . GLU D 1 120 ? -2.515 23.313 11.737 1.00 42.22 117 GLU D N 1
ATOM 4527 C CA . GLU D 1 120 ? -2.050 24.630 12.146 1.00 39.53 117 GLU D CA 1
ATOM 4528 C C . GLU D 1 120 ? -1.363 24.457 13.487 1.00 33.22 117 GLU D C 1
ATOM 4529 O O . GLU D 1 120 ? -1.829 23.646 14.299 1.00 28.02 117 GLU D O 1
ATOM 4531 N N . GLN D 1 141 ? 3.604 28.234 10.109 1.00 45.49 138 GLN D N 1
ATOM 4532 C CA . GLN D 1 141 ? 2.593 27.852 11.079 1.00 46.76 138 GLN D CA 1
ATOM 4533 C C . GLN D 1 141 ? 1.638 26.811 10.455 1.00 41.43 138 GLN D C 1
ATOM 4534 O O . GLN D 1 141 ? 0.887 26.183 11.169 1.00 48.81 138 GLN D O 1
ATOM 4536 N N . VAL D 1 142 ? 1.606 26.681 9.133 1.00 40.77 139 VAL D N 1
ATOM 4537 C CA . VAL D 1 142 ? 0.733 25.680 8.510 1.00 36.19 139 VAL D CA 1
ATOM 4538 C C . VAL D 1 142 ? 1.556 24.476 8.062 1.00 33.66 139 VAL D C 1
ATOM 4539 O O . VAL D 1 142 ? 2.574 24.628 7.385 1.00 34.39 139 VAL D O 1
ATOM 4543 N N . PHE D 1 143 ? 1.123 23.271 8.441 1.00 28.56 140 PHE D N 1
ATOM 4544 C CA . PHE D 1 143 ? 1.774 22.054 7.993 1.00 24.22 140 PHE D CA 1
ATOM 4545 C C . PHE D 1 143 ? 0.766 21.213 7.196 1.00 23.45 140 PHE D C 1
ATOM 4546 O O . PHE D 1 143 ? -0.440 21.400 7.292 1.00 21.44 140 PHE D O 1
ATOM 4554 N N . GLN D 1 144 ? 1.276 20.257 6.465 1.00 21.54 141 GLN D N 1
ATOM 4555 C CA . GLN D 1 144 ? 0.472 19.268 5.789 1.00 21.54 141 GLN D CA 1
ATOM 4556 C C . GLN D 1 144 ? 1.035 17.862 6.030 1.00 19.20 141 GLN D C 1
ATOM 4557 O O . GLN D 1 144 ? 2.254 17.657 5.901 1.00 20.26 141 GLN D O 1
ATOM 4563 N N . ALA D 1 145 ? 0.181 16.928 6.382 1.00 15.47 142 ALA D N 1
ATOM 4564 C CA . ALA D 1 145 ? 0.535 15.530 6.592 1.00 15.34 142 ALA D CA 1
ATOM 4565 C C . ALA D 1 145 ? -0.237 14.698 5.542 1.00 15.58 142 ALA D C 1
ATOM 4566 O O . ALA D 1 145 ? -1.326 15.115 5.042 1.00 17.12 142 ALA D O 1
ATOM 4568 N N . PHE D 1 146 ? 0.294 13.544 5.203 1.00 11.18 143 PHE D N 1
ATOM 4569 C CA . PHE D 1 146 ? -0.300 12.643 4.186 1.00 10.63 143 PHE D CA 1
ATOM 4570 C C . PHE D 1 146 ? -0.549 11.326 4.882 1.00 10.17 143 PHE D C 1
ATOM 4571 O O . PHE D 1 146 ? 0.369 10.671 5.321 1.00 9.88 143 PHE D O 1
ATOM 4579 N N . GLU D 1 147 ? -1.830 11.035 5.110 1.00 10.85 144 GLU D N 1
ATOM 4580 C CA . GLU D 1 147 ? -2.259 9.975 6.002 1.00 11.77 144 GLU D CA 1
ATOM 4581 C C . GLU D 1 147 ? -2.957 8.840 5.236 1.00 10.91 144 GLU D C 1
ATOM 4582 O O . GLU D 1 147 ? -3.610 9.080 4.213 1.00 9.80 144 GLU D O 1
ATOM 4588 N N . SER D 1 148 ? -2.792 7.605 5.738 1.00 10.91 145 SER D N 1
ATOM 4589 C CA . SER D 1 148 ? -3.440 6.463 5.192 1.00 10.23 145 SER D CA 1
ATOM 4590 C C . SER D 1 148 ? -3.494 5.336 6.219 1.00 11.35 145 SER D C 1
ATOM 4591 O O . SER D 1 148 ? -3.118 5.496 7.352 1.00 10.64 145 SER D O 1
ATOM 4594 N N . VAL D 1 149 ? -3.988 4.184 5.810 1.00 11.69 146 VAL D N 1
ATOM 4595 C CA . VAL D 1 149 ? -4.114 3.057 6.682 1.00 11.84 146 VAL D CA 1
ATOM 4596 C C . VAL D 1 149 ? -3.748 1.849 5.873 1.00 11.48 146 VAL D C 1
ATOM 4597 O O . VAL D 1 149 ? -4.018 1.834 4.668 1.00 11.51 146 VAL D O 1
ATOM 4601 N N . ALA D 1 150 ? -3.074 0.866 6.482 1.00 11.67 147 ALA D N 1
ATOM 4602 C CA . ALA D 1 150 ? -2.838 -0.443 5.810 1.00 12.48 147 ALA D CA 1
ATOM 4603 C C . ALA D 1 150 ? -4.080 -1.281 5.845 1.00 13.58 147 ALA D C 1
ATOM 4604 O O . ALA D 1 150 ? -4.519 -1.776 6.945 1.00 13.50 147 ALA D O 1
ATOM 4606 N N . LYS D 1 151 ? -4.694 -1.400 4.722 1.00 13.62 148 LYS D N 1
ATOM 4607 C CA . LYS D 1 151 ? -5.980 -2.053 4.580 1.00 16.51 148 LYS D CA 1
ATOM 4608 C C . LYS D 1 151 ? -5.800 -3.510 4.094 1.00 16.80 148 LYS D C 1
ATOM 4609 O O . LYS D 1 151 ? -6.700 -4.270 4.267 1.00 15.54 148 LYS D O 1
ATOM 4615 N N . SER D 1 152 ? -4.690 -3.849 3.483 1.00 14.14 149 SER D N 1
ATOM 4616 C CA . SER D 1 152 ? -4.442 -5.155 2.897 1.00 16.94 149 SER D CA 1
ATOM 4617 C C . SER D 1 152 ? -3.040 -5.687 3.215 1.00 16.17 149 SER D C 1
ATOM 4618 O O . SER D 1 152 ? -2.138 -4.904 3.344 1.00 13.18 149 SER D O 1
ATOM 4621 N N . ALA D 1 153 ? -2.864 -7.012 3.369 1.00 15.67 150 ALA D N 1
ATOM 4622 C CA . ALA D 1 153 ? -1.556 -7.604 3.563 1.00 16.47 150 ALA D CA 1
ATOM 4623 C C . ALA D 1 153 ? -0.815 -7.607 2.279 1.00 17.58 150 ALA D C 1
ATOM 4624 O O . ALA D 1 153 ? -1.428 -7.801 1.222 1.00 19.52 150 ALA D O 1
ATOM 4626 N N . GLY D 1 154 ? 0.503 -7.514 2.316 1.00 15.37 151 GLY D N 1
ATOM 4627 C CA . GLY D 1 154 ? 1.305 -7.574 1.087 1.00 16.01 151 GLY D CA 1
ATOM 4628 C C . GLY D 1 154 ? 2.438 -6.565 1.077 1.00 16.36 151 GLY D C 1
ATOM 4629 O O . GLY D 1 154 ? 2.741 -5.990 2.108 1.00 14.78 151 GLY D O 1
ATOM 4630 N N . SER D 1 155 ? 3.035 -6.357 -0.076 1.00 15.31 152 SER D N 1
ATOM 4631 C CA . SER D 1 155 ? 4.184 -5.518 -0.183 1.00 17.08 152 SER D CA 1
ATOM 4632 C C . SER D 1 155 ? 3.894 -4.431 -1.203 1.00 16.27 152 SER D C 1
ATOM 4633 O O . SER D 1 155 ? 3.439 -4.708 -2.335 1.00 15.18 152 SER D O 1
ATOM 4636 N N . GLU D 1 156 ? 4.107 -3.196 -0.832 1.00 12.05 153 GLU D N 1
ATOM 4637 C CA . GLU D 1 156 ? 3.833 -2.077 -1.776 1.00 12.25 153 GLU D CA 1
ATOM 4638 C C . GLU D 1 156 ? 5.010 -1.123 -1.898 1.00 11.47 153 GLU D C 1
ATOM 4639 O O . GLU D 1 156 ? 5.652 -0.777 -0.878 1.00 13.15 153 GLU D O 1
ATOM 4645 N N . TYR D 1 157 ? 5.265 -0.613 -3.095 1.00 10.77 154 TYR D N 1
ATOM 4646 C CA . TYR D 1 157 ? 6.193 0.501 -3.288 1.00 11.57 154 TYR D CA 1
ATOM 4647 C C . TYR D 1 157 ? 5.370 1.729 -3.566 1.00 12.38 154 TYR D C 1
ATOM 4648 O O . TYR D 1 157 ? 4.515 1.734 -4.423 1.00 13.52 154 TYR D O 1
ATOM 4657 N N . LEU D 1 158 ? 5.676 2.804 -2.847 1.00 11.50 155 LEU D N 1
ATOM 4658 C CA . LEU D 1 158 ? 4.982 4.079 -2.930 1.00 12.69 155 LEU D CA 1
ATOM 4659 C C . LEU D 1 158 ? 5.858 5.184 -3.492 1.00 12.44 155 LEU D C 1
ATOM 4660 O O . LEU D 1 158 ? 7.046 5.266 -3.162 1.00 13.05 155 LEU D O 1
ATOM 4665 N N . ALA D 1 159 ? 5.321 6.046 -4.335 1.00 11.18 156 ALA D N 1
ATOM 4666 C CA . ALA D 1 159 ? 6.041 7.156 -4.871 1.00 11.30 156 ALA D CA 1
ATOM 4667 C C . ALA D 1 159 ? 5.521 8.437 -4.202 1.00 11.74 156 ALA D C 1
ATOM 4668 O O . ALA D 1 159 ? 4.312 8.694 -4.239 1.00 13.06 156 ALA D O 1
ATOM 4670 N N . THR D 1 160 ? 6.375 9.180 -3.557 1.00 11.04 157 THR D N 1
ATOM 4671 C CA . THR D 1 160 ? 6.036 10.474 -2.964 1.00 10.27 157 THR D CA 1
ATOM 4672 C C . THR D 1 160 ? 6.643 11.613 -3.763 1.00 9.52 157 THR D C 1
ATOM 4673 O O . THR D 1 160 ? 7.862 11.682 -3.959 1.00 9.04 157 THR D O 1
ATOM 4677 N N . SER D 1 161 ? 5.812 12.515 -4.279 1.00 10.87 158 SER D N 1
ATOM 4678 C CA . SER D 1 161 ? 6.250 13.661 -5.073 1.00 10.84 158 SER D CA 1
ATOM 4679 C C . SER D 1 161 ? 6.288 14.904 -4.226 1.00 12.39 158 SER D C 1
ATOM 4680 O O . SER D 1 161 ? 5.386 15.078 -3.371 1.00 12.93 158 SER D O 1
ATOM 4683 N N . PHE D 1 162 ? 7.347 15.703 -4.375 1.00 12.04 159 PHE D N 1
ATOM 4684 C CA . PHE D 1 162 ? 7.516 16.929 -3.579 1.00 12.54 159 PHE D CA 1
ATOM 4685 C C . PHE D 1 162 ? 8.089 18.066 -4.427 1.00 13.54 159 PHE D C 1
ATOM 4686 O O . PHE D 1 162 ? 8.739 17.822 -5.447 1.00 15.16 159 PHE D O 1
ATOM 4694 N N . ALA D 1 163 ? 7.892 19.274 -3.969 1.00 13.40 160 ALA D N 1
ATOM 4695 C CA . ALA D 1 163 ? 8.348 20.509 -4.656 1.00 15.73 160 ALA D CA 1
ATOM 4696 C C . ALA D 1 163 ? 9.540 20.896 -3.801 1.00 16.64 160 ALA D C 1
ATOM 4697 O O . ALA D 1 163 ? 9.471 20.832 -2.576 1.00 16.52 160 ALA D O 1
ATOM 4699 N N . LEU D 1 164 ? 10.644 21.233 -4.435 1.00 17.94 161 LEU D N 1
ATOM 4700 C CA . LEU D 1 164 ? 11.830 21.706 -3.766 1.00 17.88 161 LEU D CA 1
ATOM 4701 C C . LEU D 1 164 ? 11.930 23.217 -4.108 1.00 19.96 161 LEU D C 1
ATOM 4702 O O . LEU D 1 164 ? 11.976 23.591 -5.294 1.00 17.11 161 LEU D O 1
ATOM 4707 N N . TYR D 1 165 ? 11.927 24.073 -3.090 1.00 19.17 162 TYR D N 1
ATOM 4708 C CA . TYR D 1 165 ? 12.061 25.496 -3.309 1.00 19.47 162 TYR D CA 1
ATOM 4709 C C . TYR D 1 165 ? 13.371 25.965 -2.727 1.00 23.11 162 TYR D C 1
ATOM 4710 O O . TYR D 1 165 ? 13.778 25.484 -1.649 1.00 20.99 162 TYR D O 1
ATOM 4719 N N . THR D 1 166 ? 14.046 26.892 -3.421 1.00 24.36 163 THR D N 1
ATOM 4720 C CA . THR D 1 166 ? 15.250 27.529 -2.861 1.00 27.42 163 THR D CA 1
ATOM 4721 C C . THR D 1 166 ? 14.968 28.871 -2.257 1.00 33.42 163 THR D C 1
ATOM 4722 O O . THR D 1 166 ? 14.084 29.571 -2.689 1.00 31.71 163 THR D O 1
ATOM 4726 N N . ARG D 1 167 ? 15.740 29.227 -1.238 1.00 31.33 164 ARG D N 1
ATOM 4727 C CA . ARG D 1 167 ? 15.583 30.492 -0.579 1.00 39.18 164 ARG D CA 1
ATOM 4728 C C . ARG D 1 167 ? 16.676 31.394 -1.115 1.00 45.81 164 ARG D C 1
ATOM 4729 O O . ARG D 1 167 ? 17.869 31.032 -1.115 1.00 36.17 164 ARG D O 1
ATOM 4737 N N . SER D 1 168 ? 16.256 32.567 -1.520 1.00 54.11 165 SER D N 1
ATOM 4738 C CA . SER D 1 168 ? 17.026 33.460 -2.334 1.00 62.34 165 SER D CA 1
ATOM 4739 C C . SER D 1 168 ? 17.334 34.552 -1.370 1.00 69.34 165 SER D C 1
ATOM 4740 O O . SER D 1 168 ? 18.260 34.412 -0.607 1.00 79.02 165 SER D O 1
ATOM 4743 N N . GLN D 1 169 ? 16.514 35.589 -1.332 1.00 66.05 166 GLN D N 1
ATOM 4744 C CA . GLN D 1 169 ? 16.790 36.668 -0.446 1.00 63.98 166 GLN D CA 1
ATOM 4745 C C . GLN D 1 169 ? 15.569 37.022 0.369 1.00 57.76 166 GLN D C 1
ATOM 4746 O O . GLN D 1 169 ? 14.823 37.880 0.019 1.00 51.70 166 GLN D O 1
ATOM 4752 N N . ASN D 1 170 ? 15.423 36.331 1.483 1.00 52.29 167 ASN D N 1
ATOM 4753 C CA . ASN D 1 170 ? 14.202 36.255 2.198 1.00 50.35 167 ASN D CA 1
ATOM 4754 C C . ASN D 1 170 ? 13.025 35.942 1.233 1.00 47.74 167 ASN D C 1
ATOM 4755 O O . ASN D 1 170 ? 11.928 36.340 1.483 1.00 49.61 167 ASN D O 1
ATOM 4760 N N . ARG D 1 171 ? 13.287 35.203 0.152 1.00 48.96 168 ARG D N 1
ATOM 4761 C CA . ARG D 1 171 ? 12.275 34.803 -0.872 1.00 50.93 168 ARG D CA 1
ATOM 4762 C C . ARG D 1 171 ? 12.448 33.394 -1.411 1.00 52.60 168 ARG D C 1
ATOM 4763 O O . ARG D 1 171 ? 13.560 32.991 -1.637 1.00 54.08 168 ARG D O 1
ATOM 4771 N N . LYS D 1 172 ? 11.351 32.676 -1.671 1.00 46.20 169 LYS D N 1
ATOM 4772 C CA . LYS D 1 172 ? 11.409 31.293 -2.124 1.00 40.99 169 LYS D CA 1
ATOM 4773 C C . LYS D 1 172 ? 10.999 31.048 -3.566 1.00 30.61 169 LYS D C 1
ATOM 4774 O O . LYS D 1 172 ? 9.975 31.447 -3.965 1.00 30.29 169 LYS D O 1
ATOM 4780 N N . SER D 1 173 ? 11.802 30.353 -4.311 1.00 26.42 170 SER D N 1
ATOM 4781 C CA . SER D 1 173 ? 11.535 30.106 -5.711 1.00 28.18 170 SER D CA 1
ATOM 4782 C C . S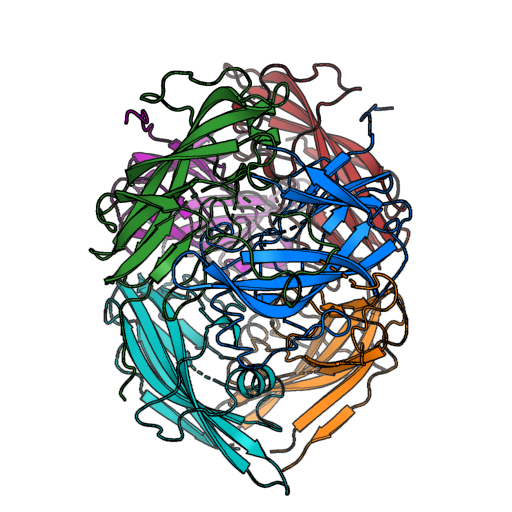ER D 1 173 ? 11.586 28.644 -6.028 1.00 26.24 170 SER D C 1
ATOM 4783 O O . SER D 1 173 ? 12.405 27.939 -5.484 1.00 25.96 170 SER D O 1
ATOM 4786 N N . LEU D 1 174 ? 10.711 28.185 -6.921 1.00 23.81 171 LEU D N 1
ATOM 4787 C CA . LEU D 1 174 ? 10.755 26.800 -7.374 1.00 25.37 171 LEU D CA 1
ATOM 4788 C C . LEU D 1 174 ? 12.095 26.388 -7.925 1.00 25.30 171 LEU D C 1
ATOM 4789 O O . LEU D 1 174 ? 12.612 27.049 -8.807 1.00 24.09 171 LEU D O 1
ATOM 4794 N N . PHE D 1 175 ? 12.650 25.277 -7.438 1.00 18.83 172 PHE D N 1
ATOM 4795 C CA . PHE D 1 175 ? 13.784 24.702 -8.052 1.00 19.71 172 PHE D CA 1
ATOM 4796 C C . PHE D 1 175 ? 13.318 23.560 -8.939 1.00 19.01 172 PHE D C 1
ATOM 4797 O O . PHE D 1 175 ? 13.781 23.399 -10.010 1.00 19.28 172 PHE D O 1
ATOM 4805 N N . GLY D 1 176 ? 12.400 22.746 -8.454 1.00 17.14 173 GLY D N 1
ATOM 4806 C CA . GLY D 1 176 ? 11.880 21.646 -9.235 1.00 16.28 173 GLY D CA 1
ATOM 4807 C C . GLY D 1 176 ? 10.898 20.743 -8.495 1.00 14.81 173 GLY D C 1
ATOM 4808 O O . GLY D 1 176 ? 10.639 20.904 -7.316 1.00 15.81 173 GLY D O 1
ATOM 4809 N N . TYR D 1 177 ? 10.354 19.805 -9.243 1.00 15.24 174 TYR D N 1
ATOM 4810 C CA . TYR D 1 177 ? 9.479 18.817 -8.762 1.00 16.67 174 TYR D CA 1
ATOM 4811 C C . TYR D 1 177 ? 10.157 17.468 -8.885 1.00 14.33 174 TYR D C 1
ATOM 4812 O O . TYR D 1 177 ? 10.652 17.124 -9.943 1.00 11.53 174 TYR D O 1
ATOM 4821 N N . PHE D 1 178 ? 10.086 16.690 -7.799 1.00 11.72 175 PHE D N 1
ATOM 4822 C CA . PHE D 1 178 ? 10.798 15.429 -7.706 1.00 12.42 175 PHE D CA 1
ATOM 4823 C C . PHE D 1 178 ? 9.913 14.343 -7.087 1.00 12.08 175 PHE D C 1
ATOM 4824 O O . PHE D 1 178 ? 8.910 14.660 -6.412 1.00 12.30 175 PHE D O 1
ATOM 4832 N N . PHE D 1 179 ? 10.260 13.082 -7.263 1.00 11.02 176 PHE D N 1
ATOM 4833 C CA . PHE D 1 179 ? 9.711 12.010 -6.415 1.00 10.63 176 PHE D CA 1
ATOM 4834 C C . PHE D 1 179 ? 10.729 10.993 -6.019 1.00 11.41 176 PHE D C 1
ATOM 4835 O O . PHE D 1 179 ? 11.687 10.805 -6.711 1.00 11.24 176 PHE D O 1
ATOM 4843 N N . TRP D 1 180 ? 10.512 10.282 -4.921 1.00 12.94 177 TRP D N 1
ATOM 4844 C CA . TRP D 1 180 ? 11.308 9.114 -4.572 1.00 12.15 177 TRP D CA 1
ATOM 4845 C C . TRP D 1 180 ? 10.340 7.996 -4.357 1.00 11.63 177 TRP D C 1
ATOM 4846 O O . TRP D 1 180 ? 9.114 8.210 -4.129 1.00 10.49 177 TRP D O 1
ATOM 4857 N N . VAL D 1 181 ? 10.885 6.792 -4.365 1.00 9.77 178 VAL D N 1
ATOM 4858 C CA . VAL D 1 181 ? 10.131 5.599 -4.148 1.00 9.97 178 VAL D CA 1
ATOM 4859 C C . VAL D 1 181 ? 10.555 4.950 -2.881 1.00 11.09 178 VAL D C 1
ATOM 4860 O O . VAL D 1 181 ? 11.748 4.811 -2.631 1.00 9.85 178 VAL D O 1
ATOM 4864 N N . TRP D 1 182 ? 9.614 4.584 -2.037 1.00 10.38 179 TRP D N 1
ATOM 4865 C CA . TRP D 1 182 ? 9.938 3.863 -0.822 1.00 10.96 179 TRP D CA 1
ATOM 4866 C C . TRP D 1 182 ? 9.108 2.604 -0.687 1.00 11.25 179 TRP D C 1
ATOM 4867 O O . TRP D 1 182 ? 8.145 2.434 -1.458 1.00 12.03 179 TRP D O 1
ATOM 4878 N N . GLN D 1 183 ? 9.444 1.710 0.257 1.00 10.00 180 GLN D N 1
ATOM 4879 C CA . GLN D 1 183 ? 8.879 0.383 0.303 1.00 11.67 180 GLN D CA 1
ATOM 4880 C C . GLN D 1 183 ? 8.300 0.103 1.640 1.00 11.80 180 GLN D C 1
ATOM 4881 O O . GLN D 1 183 ? 8.821 0.513 2.663 1.00 12.62 180 GLN D O 1
ATOM 4887 N N . ALA D 1 184 ? 7.208 -0.587 1.621 1.00 12.80 181 ALA D N 1
ATOM 4888 C CA . ALA D 1 184 ? 6.418 -0.872 2.851 1.00 14.82 181 ALA D CA 1
ATOM 4889 C C . ALA D 1 184 ? 5.765 -2.261 2.664 1.00 17.17 181 ALA D C 1
ATOM 4890 O O . ALA D 1 184 ? 5.594 -2.769 1.508 1.00 18.19 181 ALA D O 1
ATOM 4892 N N . ALA D 1 185 ? 5.510 -2.935 3.791 1.00 15.08 182 ALA D N 1
ATOM 4893 C CA . ALA D 1 185 ? 4.765 -4.183 3.787 1.00 14.33 182 ALA D CA 1
ATOM 4894 C C . ALA D 1 185 ? 3.898 -4.220 5.011 1.00 14.06 182 ALA D C 1
ATOM 4895 O O . ALA D 1 185 ? 4.231 -3.620 6.064 1.00 16.53 182 ALA D O 1
ATOM 4897 N N . ALA D 1 186 ? 2.739 -4.814 4.850 1.00 12.61 183 ALA D N 1
ATOM 4898 C CA . ALA D 1 186 ? 1.864 -5.127 5.971 1.00 13.50 183 ALA D CA 1
ATOM 4899 C C . ALA D 1 186 ? 1.638 -6.606 6.110 1.00 14.89 183 ALA D C 1
ATOM 4900 O O . ALA D 1 186 ? 1.395 -7.309 5.118 1.00 13.02 183 ALA D O 1
ATOM 4902 N N . ALA D 1 187 ? 1.579 -7.045 7.362 1.00 18.10 184 ALA D N 1
ATOM 4903 C CA . ALA D 1 187 ? 1.111 -8.349 7.728 1.00 19.66 184 ALA D CA 1
ATOM 4904 C C . ALA D 1 187 ? -0.039 -8.209 8.782 1.00 23.14 184 ALA D C 1
ATOM 4905 O O . ALA D 1 187 ? -1.039 -8.990 8.664 1.00 28.26 184 ALA D O 1
ATOM 4907 N N . ILE E 1 11 ? 46.099 14.782 -7.653 1.00 39.56 8 ILE E N 1
ATOM 4908 C CA . ILE E 1 11 ? 47.090 15.835 -7.151 1.00 40.02 8 ILE E CA 1
ATOM 4909 C C . ILE E 1 11 ? 46.362 17.045 -6.519 1.00 34.53 8 ILE E C 1
ATOM 4910 O O . ILE E 1 11 ? 46.383 17.153 -5.316 1.00 38.93 8 ILE E O 1
ATOM 4912 N N . ASN E 1 12 ? 45.691 17.901 -7.293 1.00 33.75 9 ASN E N 1
ATOM 4913 C CA . ASN E 1 12 ? 44.852 19.003 -6.706 1.00 33.74 9 ASN E CA 1
ATOM 4914 C C . ASN E 1 12 ? 43.405 18.565 -6.415 1.00 35.28 9 ASN E C 1
ATOM 4915 O O . ASN E 1 12 ? 42.603 18.406 -7.318 1.00 37.54 9 ASN E O 1
ATOM 4920 N N . LEU E 1 13 ? 43.031 18.459 -5.151 1.00 31.14 10 LEU E N 1
ATOM 4921 C CA . LEU E 1 13 ? 41.663 18.106 -4.822 1.00 33.86 10 LEU E CA 1
ATOM 4922 C C . LEU E 1 13 ? 40.804 19.332 -4.403 1.00 36.14 10 LEU E C 1
ATOM 4923 O O . LEU E 1 13 ? 39.608 19.214 -4.091 1.00 39.26 10 LEU E O 1
ATOM 4928 N N . GLU E 1 14 ? 41.428 20.497 -4.357 1.00 38.67 11 GLU E N 1
ATOM 4929 C CA . GLU E 1 14 ? 40.754 21.738 -3.920 1.00 43.08 11 GLU E CA 1
ATOM 4930 C C . GLU E 1 14 ? 39.803 21.486 -2.701 1.00 34.49 11 GLU E C 1
ATOM 4931 O O . GLU E 1 14 ? 38.630 21.807 -2.645 1.00 41.65 11 GLU E O 1
ATOM 4937 N N . LYS E 1 15 ? 40.376 20.886 -1.701 1.00 26.42 12 LYS E N 1
ATOM 4938 C CA . LYS E 1 15 ? 39.651 20.575 -0.512 1.00 23.92 12 LYS E CA 1
ATOM 4939 C C . LYS E 1 15 ? 39.066 21.835 0.121 1.00 25.89 12 LYS E C 1
ATOM 4940 O O . LYS E 1 15 ? 39.808 22.740 0.446 1.00 27.05 12 LYS E O 1
ATOM 4946 N N . ALA E 1 16 ? 37.743 21.837 0.291 1.00 21.36 13 ALA E N 1
ATOM 4947 C CA . ALA E 1 16 ? 36.943 22.982 0.740 1.00 24.49 13 ALA E CA 1
ATOM 4948 C C . ALA E 1 16 ? 36.340 22.646 2.116 1.00 22.53 13 ALA E C 1
ATOM 4949 O O . ALA E 1 16 ? 35.916 21.511 2.318 1.00 19.14 13 ALA E O 1
ATOM 4951 N N . ALA E 1 17 ? 36.308 23.628 3.028 1.00 21.32 14 ALA E N 1
ATOM 4952 C CA . ALA E 1 17 ? 35.616 23.486 4.288 1.00 20.40 14 ALA E CA 1
ATOM 4953 C C . ALA E 1 17 ? 34.107 23.235 4.039 1.00 19.93 14 ALA E C 1
ATOM 4954 O O . ALA E 1 17 ? 33.527 23.881 3.221 1.00 18.35 14 ALA E O 1
ATOM 4956 N N . GLN E 1 18 ? 33.484 22.285 4.720 1.00 16.39 15 GLN E N 1
ATOM 4957 C CA . GLN E 1 18 ? 32.082 21.920 4.413 1.00 20.17 15 GLN E CA 1
ATOM 4958 C C . GLN E 1 18 ? 31.137 22.564 5.437 1.00 18.75 15 GLN E C 1
ATOM 4959 O O . GLN E 1 18 ? 31.502 22.808 6.539 1.00 21.79 15 GLN E O 1
ATOM 4965 N N . SER E 1 19 ? 29.928 22.832 5.029 1.00 19.01 16 SER E N 1
ATOM 4966 C CA . SER E 1 19 ? 28.870 23.288 5.907 1.00 20.72 16 SER E CA 1
ATOM 4967 C C . SER E 1 19 ? 27.787 22.204 6.076 1.00 20.44 16 SER E C 1
ATOM 4968 O O . SER E 1 19 ? 26.964 21.959 5.191 1.00 19.95 16 SER E O 1
ATOM 4971 N N . ILE E 1 20 ? 27.815 21.520 7.229 1.00 17.58 17 ILE E N 1
ATOM 4972 C CA . ILE E 1 20 ? 27.017 20.365 7.442 1.00 15.54 17 ILE E CA 1
ATOM 4973 C C . ILE E 1 20 ? 25.758 20.722 8.232 1.00 17.09 17 ILE E C 1
ATOM 4974 O O . ILE E 1 20 ? 25.858 21.262 9.354 1.00 15.11 17 ILE E O 1
ATOM 4979 N N . GLN E 1 21 ? 24.593 20.436 7.670 1.00 14.77 18 GLN E N 1
ATOM 4980 C CA . GLN E 1 21 ? 23.343 20.586 8.384 1.00 14.94 18 GLN E CA 1
ATOM 4981 C C . GLN E 1 21 ? 23.029 19.259 9.072 1.00 13.61 18 GLN E C 1
ATOM 4982 O O . GLN E 1 21 ? 23.087 18.174 8.445 1.00 13.61 18 GLN E O 1
ATOM 4988 N N . ILE E 1 22 ? 22.684 19.347 10.334 1.00 11.39 19 ILE E N 1
ATOM 4989 C CA . ILE E 1 22 ? 22.349 18.208 11.156 1.00 11.65 19 ILE E CA 1
ATOM 4990 C C . ILE E 1 22 ? 20.902 18.408 11.646 1.00 12.08 19 ILE E C 1
ATOM 4991 O O . ILE E 1 22 ? 20.590 19.486 12.190 1.00 12.02 19 ILE E O 1
ATOM 4996 N N . LEU E 1 23 ? 20.048 17.403 11.493 1.00 11.04 20 LEU E N 1
ATOM 4997 C CA . LEU E 1 23 ? 18.712 17.456 12.005 1.00 12.29 20 LEU E CA 1
ATOM 4998 C C . LEU E 1 23 ? 18.506 16.352 13.058 1.00 11.18 20 LEU E C 1
ATOM 4999 O O . LEU E 1 23 ? 18.733 15.187 12.772 1.00 11.34 20 LEU E O 1
ATOM 5004 N N . ALA E 1 24 ? 18.085 16.720 14.260 1.00 11.41 21 ALA E N 1
ATOM 5005 C CA . ALA E 1 24 ? 17.734 15.741 15.299 1.00 10.78 21 ALA E CA 1
ATOM 5006 C C . ALA E 1 24 ? 16.233 15.541 15.309 1.00 12.70 21 ALA E C 1
ATOM 5007 O O . ALA E 1 24 ? 15.472 16.513 15.370 1.00 13.14 21 ALA E O 1
ATOM 5009 N N . VAL E 1 25 ? 15.769 14.306 15.173 1.00 12.01 22 VAL E N 1
ATOM 5010 C CA . VAL E 1 25 ? 14.310 14.123 15.070 1.00 13.11 22 VAL E CA 1
ATOM 5011 C C . VAL E 1 25 ? 13.920 13.312 16.320 1.00 14.88 22 VAL E C 1
ATOM 5012 O O . VAL E 1 25 ? 14.394 12.227 16.504 1.00 14.39 22 VAL E O 1
ATOM 5016 N N . ILE E 1 26 ? 13.057 13.883 17.149 1.00 16.30 23 ILE E N 1
ATOM 5017 C CA . ILE E 1 26 ? 12.825 13.375 18.477 1.00 16.56 23 ILE E CA 1
ATOM 5018 C C . ILE E 1 26 ? 11.478 12.643 18.517 1.00 17.79 23 ILE E C 1
ATOM 5019 O O . ILE E 1 26 ? 10.467 13.210 18.076 1.00 16.18 23 ILE E O 1
ATOM 5024 N N . ASP E 1 27 ? 11.435 11.431 19.026 1.00 16.00 24 ASP E N 1
ATOM 5025 C CA . ASP E 1 27 ? 10.173 10.730 19.121 1.00 19.71 24 ASP E CA 1
ATOM 5026 C C . ASP E 1 27 ? 9.491 11.181 20.437 1.00 18.63 24 ASP E C 1
ATOM 5027 O O . ASP E 1 27 ? 9.699 10.571 21.515 1.00 20.46 24 ASP E O 1
ATOM 5032 N N . THR E 1 28 ? 8.737 12.255 20.332 1.00 19.01 25 THR E N 1
ATOM 5033 C CA . THR E 1 28 ? 8.110 12.912 21.504 1.00 21.96 25 THR E CA 1
ATOM 5034 C C . THR E 1 28 ? 7.123 11.977 22.222 1.00 24.34 25 THR E C 1
ATOM 5035 O O . THR E 1 28 ? 7.030 11.987 23.466 1.00 23.65 25 THR E O 1
ATOM 5039 N N . ASN E 1 29 ? 6.403 11.176 21.470 1.00 24.77 26 ASN E N 1
ATOM 5040 C CA . ASN E 1 29 ? 5.505 10.169 22.108 1.00 27.18 26 ASN E CA 1
ATOM 5041 C C . ASN E 1 29 ? 6.280 9.165 22.908 1.00 27.58 26 ASN E C 1
ATOM 5042 O O . ASN E 1 29 ? 5.895 8.828 24.014 1.00 31.46 26 ASN E O 1
ATOM 5047 N N . TYR E 1 30 ? 7.395 8.680 22.382 1.00 23.47 27 TYR E N 1
ATOM 5048 C CA . TYR E 1 30 ? 8.215 7.782 23.165 1.00 27.37 27 TYR E CA 1
ATOM 5049 C C . TYR E 1 30 ? 8.721 8.455 24.467 1.00 27.78 27 TYR E C 1
ATOM 5050 O O . TYR E 1 30 ? 8.631 7.894 25.546 1.00 28.14 27 TYR E O 1
ATOM 5059 N N . ILE E 1 31 ? 9.178 9.676 24.379 1.00 27.09 28 ILE E N 1
ATOM 5060 C CA . ILE E 1 31 ? 9.661 10.369 25.560 1.00 25.72 28 ILE E CA 1
ATOM 5061 C C . ILE E 1 31 ? 8.542 10.521 26.620 1.00 28.81 28 ILE E C 1
ATOM 5062 O O . ILE E 1 31 ? 8.738 10.303 27.824 1.00 29.67 28 ILE E O 1
ATOM 5067 N N . LYS E 1 32 ? 7.361 10.894 26.177 1.00 25.97 29 LYS E N 1
ATOM 5068 C CA . LYS E 1 32 ? 6.279 11.125 27.097 1.00 30.93 29 LYS E CA 1
ATOM 5069 C C . LYS E 1 32 ? 5.951 9.853 27.878 1.00 30.79 29 LYS E C 1
ATOM 5070 O O . LYS E 1 32 ? 5.957 9.891 29.092 1.00 31.15 29 LYS E O 1
ATOM 5076 N N . ARG E 1 33 ? 5.767 8.730 27.172 1.00 33.17 30 ARG E N 1
ATOM 5077 C CA . ARG E 1 33 ? 5.580 7.439 27.823 1.00 37.07 30 ARG E CA 1
ATOM 5078 C C . ARG E 1 33 ? 6.724 7.067 28.762 1.00 36.33 30 ARG E C 1
ATOM 5079 O O . ARG E 1 33 ? 6.490 6.673 29.911 1.00 40.53 30 ARG E O 1
ATOM 5087 N N . SER E 1 34 ? 7.967 7.171 28.279 1.00 29.77 31 SER E N 1
ATOM 5088 C CA . SER E 1 34 ? 9.161 6.721 29.005 1.00 31.00 31 SER E CA 1
ATOM 5089 C C . SER E 1 34 ? 9.600 7.553 30.216 1.00 30.74 31 SER E C 1
ATOM 5090 O O . SER E 1 34 ? 10.261 7.047 31.117 1.00 34.79 31 SER E O 1
ATOM 5093 N N . HIS E 1 35 ? 9.303 8.839 30.187 1.00 31.97 32 HIS E N 1
ATOM 5094 C CA . HIS E 1 35 ? 9.789 9.806 31.186 1.00 32.73 32 HIS E CA 1
ATOM 5095 C C . HIS E 1 35 ? 8.657 10.729 31.558 1.00 31.65 32 HIS E C 1
ATOM 5096 O O . HIS E 1 35 ? 8.688 11.898 31.176 1.00 35.51 32 HIS E O 1
ATOM 5103 N N . PRO E 1 36 ? 7.651 10.209 32.304 1.00 32.05 33 PRO E N 1
ATOM 5104 C CA . PRO E 1 36 ? 6.414 10.914 32.657 1.00 37.02 33 PRO E CA 1
ATOM 5105 C C . PRO E 1 36 ? 6.575 12.020 33.689 1.00 37.28 33 PRO E C 1
ATOM 5106 O O . PRO E 1 36 ? 5.710 12.857 33.816 1.00 39.40 33 PRO E O 1
ATOM 5110 N N . ASN E 1 37 ? 7.681 12.014 34.417 1.00 34.15 34 ASN E N 1
ATOM 5111 C CA . ASN E 1 37 ? 7.908 13.018 35.443 1.00 35.93 34 ASN E CA 1
ATOM 5112 C C . ASN E 1 37 ? 9.277 13.641 35.244 1.00 31.21 34 ASN E C 1
ATOM 5113 O O . ASN E 1 37 ? 10.177 13.426 36.047 1.00 30.47 34 ASN E O 1
ATOM 5118 N N . PRO E 1 38 ? 9.455 14.399 34.149 1.00 28.04 35 PRO E N 1
ATOM 5119 C CA . PRO E 1 38 ? 10.767 14.976 33.881 1.00 26.33 35 PRO E CA 1
ATOM 5120 C C . PRO E 1 38 ? 10.997 16.299 34.615 1.00 28.35 35 PRO E C 1
ATOM 5121 O O . PRO E 1 38 ? 10.069 16.869 35.141 1.00 29.15 35 PRO E O 1
ATOM 5125 N N . SER E 1 39 ? 12.219 16.793 34.584 1.00 25.91 36 SER E N 1
ATOM 5126 C CA . SER E 1 39 ? 12.552 18.128 35.078 1.00 27.75 36 SER E CA 1
ATOM 5127 C C . SER E 1 39 ? 11.716 19.233 34.453 1.00 26.08 36 SER E C 1
ATOM 5128 O O . SER E 1 39 ? 11.455 19.228 33.252 1.00 21.95 36 SER E O 1
ATOM 5131 N N . LEU E 1 40 ? 11.279 20.162 35.306 1.00 21.95 37 LEU E N 1
ATOM 5132 C CA . LEU E 1 40 ? 10.602 21.350 34.938 1.00 23.95 37 LEU E CA 1
ATOM 5133 C C . LEU E 1 40 ? 11.517 22.506 35.168 1.00 24.32 37 LEU E C 1
ATOM 5134 O O . LEU E 1 40 ? 11.110 23.675 35.142 1.00 27.77 37 LEU E O 1
ATOM 5139 N N . ASN E 1 41 ? 12.789 22.193 35.298 1.00 26.74 38 ASN E N 1
ATOM 5140 C CA . ASN E 1 41 ? 13.837 23.166 35.474 1.00 28.93 38 ASN E CA 1
ATOM 5141 C C . ASN E 1 41 ? 14.890 23.143 34.334 1.00 24.38 38 ASN E C 1
ATOM 5142 O O . ASN E 1 41 ? 15.652 22.218 34.231 1.00 20.85 38 ASN E O 1
ATOM 5147 N N . ALA E 1 42 ? 14.916 24.194 33.536 1.00 23.46 39 ALA E N 1
ATOM 5148 C CA . ALA E 1 42 ? 15.685 24.150 32.284 1.00 24.15 39 ALA E CA 1
ATOM 5149 C C . ALA E 1 42 ? 17.196 24.079 32.560 1.00 30.58 39 ALA E C 1
ATOM 5150 O O . ALA E 1 42 ? 17.959 23.628 31.753 1.00 26.10 39 ALA E O 1
ATOM 5152 N N . GLN E 1 43 ? 17.612 24.563 33.724 1.00 29.80 40 GLN E N 1
ATOM 5153 C CA . GLN E 1 43 ? 18.992 24.440 34.163 1.00 29.18 40 GLN E CA 1
ATOM 5154 C C . GLN E 1 43 ? 19.343 23.037 34.531 1.00 24.75 40 GLN E C 1
ATOM 5155 O O . GLN E 1 43 ? 20.515 22.742 34.743 1.00 25.75 40 GLN E O 1
ATOM 5161 N N . ASN E 1 44 ? 18.365 22.171 34.704 1.00 21.24 41 ASN E N 1
ATOM 5162 C CA . ASN E 1 44 ? 18.654 20.827 35.149 1.00 23.76 41 ASN E CA 1
ATOM 5163 C C . ASN E 1 44 ? 17.846 19.759 34.355 1.00 25.26 41 ASN E C 1
ATOM 5164 O O . ASN E 1 44 ? 17.024 19.008 34.903 1.00 25.91 41 ASN E O 1
ATOM 5169 N N . PRO E 1 45 ? 18.112 19.698 33.043 1.00 25.43 42 PRO E N 1
ATOM 5170 C CA . PRO E 1 45 ? 17.354 18.768 32.177 1.00 22.40 42 PRO E CA 1
ATOM 5171 C C . PRO E 1 45 ? 17.556 17.282 32.482 1.00 20.47 42 PRO E C 1
ATOM 5172 O O . PRO E 1 45 ? 18.593 16.874 32.946 1.00 22.88 42 PRO E O 1
ATOM 5176 N N . THR E 1 46 ? 16.526 16.521 32.187 1.00 20.18 43 THR E N 1
ATOM 5177 C CA . THR E 1 46 ? 16.449 15.118 32.378 1.00 23.01 43 THR E CA 1
ATOM 5178 C C . THR E 1 46 ? 17.136 14.330 31.243 1.00 25.70 43 THR E C 1
ATOM 5179 O O . THR E 1 46 ? 16.842 14.513 30.039 1.00 21.41 43 THR E O 1
ATOM 5183 N N . SER E 1 47 ? 17.985 13.410 31.646 1.00 30.61 44 SER E N 1
ATOM 5184 C CA . SER E 1 47 ? 18.705 12.569 30.703 1.00 34.87 44 SER E CA 1
ATOM 5185 C C . SER E 1 47 ? 17.784 11.645 29.969 1.00 35.95 44 SER E C 1
ATOM 5186 O O . SER E 1 47 ? 16.953 10.968 30.580 1.00 38.16 44 SER E O 1
ATOM 5189 N N . ILE E 1 48 ? 17.911 11.600 28.648 1.00 31.79 45 ILE E N 1
ATOM 5190 C CA . ILE E 1 48 ? 17.267 10.572 27.868 1.00 29.23 45 ILE E CA 1
ATOM 5191 C C . ILE E 1 48 ? 18.333 9.771 27.078 1.00 34.54 45 ILE E C 1
ATOM 5192 O O . ILE E 1 48 ? 19.427 10.284 26.804 1.00 28.10 45 ILE E O 1
ATOM 5197 N N . PRO E 1 49 ? 17.995 8.509 26.739 1.00 37.82 46 PRO E N 1
ATOM 5198 C CA . PRO E 1 49 ? 18.759 7.604 25.858 1.00 39.15 46 PRO E CA 1
ATOM 5199 C C . PRO E 1 49 ? 18.729 8.122 24.423 1.00 33.58 46 PRO E C 1
ATOM 5200 O O . PRO E 1 49 ? 17.727 8.714 24.027 1.00 30.42 46 PRO E O 1
ATOM 5204 N N . SER E 1 50 ? 19.803 7.897 23.669 1.00 28.22 47 SER E N 1
ATOM 5205 C CA . SER E 1 50 ? 19.866 8.383 22.289 1.00 26.99 47 SER E CA 1
ATOM 5206 C C . SER E 1 50 ? 18.940 7.488 21.455 1.00 25.51 47 SER E C 1
ATOM 5207 O O . SER E 1 50 ? 18.568 7.786 20.322 1.00 23.27 47 SER E O 1
ATOM 5210 N N . THR E 1 51 ? 18.455 6.443 22.082 1.00 24.84 48 THR E N 1
ATOM 5211 C CA . THR E 1 51 ? 17.440 5.609 21.501 1.00 26.29 48 THR E CA 1
ATOM 5212 C C . THR E 1 51 ? 16.114 6.316 21.168 1.00 23.89 48 THR E C 1
ATOM 5213 O O . THR E 1 51 ? 15.372 5.851 20.315 1.00 25.87 48 THR E O 1
ATOM 5217 N N . ALA E 1 52 ? 15.784 7.398 21.838 1.00 19.46 49 ALA E N 1
ATOM 5218 C CA . ALA E 1 52 ? 14.512 8.068 21.621 1.00 22.60 49 ALA E CA 1
ATOM 5219 C C . ALA E 1 52 ? 14.525 9.035 20.455 1.00 20.34 49 ALA E C 1
ATOM 5220 O O . ALA E 1 52 ? 13.562 9.768 20.263 1.00 23.54 49 ALA E O 1
ATOM 5222 N N . LEU E 1 53 ? 15.647 9.158 19.763 1.00 17.46 50 LEU E N 1
ATOM 5223 C CA . LEU E 1 53 ? 15.682 10.084 18.691 1.00 17.06 50 LEU E CA 1
ATOM 5224 C C . LEU E 1 53 ? 16.526 9.605 17.574 1.00 14.83 50 LEU E C 1
ATOM 5225 O O . LEU E 1 53 ? 17.204 8.633 17.709 1.00 13.47 50 LEU E O 1
ATOM 5230 N N . PHE E 1 54 ? 16.502 10.361 16.479 1.00 14.15 51 PHE E N 1
ATOM 5231 C CA . PHE E 1 54 ? 17.323 10.076 15.330 1.00 16.67 51 PHE E CA 1
ATOM 5232 C C . PHE E 1 54 ? 18.132 11.344 14.976 1.00 16.13 51 PHE E C 1
ATOM 5233 O O . PHE E 1 54 ? 17.617 12.459 15.108 1.00 16.36 51 PHE E O 1
ATOM 5249 N N . LEU E 1 56 ? 20.381 12.982 11.662 1.00 12.25 53 LEU E N 1
ATOM 5250 C CA . LEU E 1 56 ? 20.759 12.828 10.302 1.00 13.18 53 LEU E CA 1
ATOM 5251 C C . LEU E 1 56 ? 21.645 14.059 9.888 1.00 14.11 53 LEU E C 1
ATOM 5252 O O . LEU E 1 56 ? 21.507 15.132 10.447 1.00 14.65 53 LEU E O 1
ATOM 5257 N N . ASN E 1 57 ? 22.479 13.915 8.876 1.00 15.25 54 ASN E N 1
ATOM 5258 C CA . ASN E 1 57 ? 23.263 15.010 8.331 1.00 14.99 54 ASN E CA 1
ATOM 5259 C C . ASN E 1 57 ? 23.403 14.857 6.849 1.00 16.41 54 ASN E C 1
ATOM 5260 O O . ASN E 1 57 ? 23.266 13.791 6.351 1.00 13.95 54 ASN E O 1
ATOM 5265 N N . GLY E 1 58 ? 23.714 15.965 6.176 1.00 18.09 55 GLY E N 1
ATOM 5266 C CA . GLY E 1 58 ? 23.899 15.988 4.726 1.00 18.92 55 GLY E CA 1
ATOM 5267 C C . GLY E 1 58 ? 25.194 15.319 4.408 1.00 18.90 55 GLY E C 1
ATOM 5268 O O . GLY E 1 58 ? 26.126 15.308 5.204 1.00 15.83 55 GLY E O 1
ATOM 5269 N N . HIS E 1 59 ? 25.231 14.713 3.252 1.00 24.17 56 HIS E N 1
ATOM 5270 C CA . HIS E 1 59 ? 26.443 14.139 2.704 1.00 26.46 56 HIS E CA 1
ATOM 5271 C C . HIS E 1 59 ? 27.461 15.230 2.268 1.00 22.96 56 HIS E C 1
ATOM 5272 O O . HIS E 1 59 ? 27.071 16.247 1.723 1.00 22.65 56 HIS E O 1
ATOM 5279 N N . ALA E 1 60 ? 28.760 14.968 2.454 1.00 20.20 57 ALA E N 1
ATOM 5280 C CA . ALA E 1 60 ? 29.848 15.793 1.911 1.00 20.46 57 ALA E CA 1
ATOM 5281 C C . ALA E 1 60 ? 31.153 15.003 1.981 1.00 17.50 57 ALA E C 1
ATOM 5282 O O . ALA E 1 60 ? 31.263 14.044 2.802 1.00 16.28 57 ALA E O 1
ATOM 5284 N N . PRO E 1 61 ? 32.164 15.367 1.148 1.00 18.35 58 PRO E N 1
ATOM 5285 C CA . PRO E 1 61 ? 33.449 14.678 1.156 1.00 17.46 58 PRO E CA 1
ATOM 5286 C C . PRO E 1 61 ? 34.141 14.693 2.503 1.00 19.69 58 PRO E C 1
ATOM 5287 O O . PRO E 1 61 ? 34.216 15.739 3.129 1.00 22.13 58 PRO E O 1
ATOM 5291 N N . GLY E 1 62 ? 34.550 13.549 2.999 1.00 17.15 59 GLY E N 1
ATOM 5292 C CA . GLY E 1 62 ? 35.191 13.483 4.309 1.00 20.87 59 GLY E CA 1
ATOM 5293 C C . GLY E 1 62 ? 34.210 13.497 5.452 1.00 20.31 59 GLY E C 1
ATOM 5294 O O . GLY E 1 62 ? 34.623 13.531 6.597 1.00 27.72 59 GLY E O 1
ATOM 5295 N N . VAL E 1 63 ? 32.915 13.486 5.170 1.00 16.86 60 VAL E N 1
ATOM 5296 C CA . VAL E 1 63 ? 31.926 13.459 6.243 1.00 16.48 60 VAL E CA 1
ATOM 5297 C C . VAL E 1 63 ? 31.215 12.126 6.216 1.00 18.43 60 VAL E C 1
ATOM 5298 O O . VAL E 1 63 ? 30.761 11.688 5.158 1.00 16.57 60 VAL E O 1
ATOM 5302 N N . SER E 1 64 ? 31.086 11.493 7.375 1.00 16.73 61 SER E N 1
ATOM 5303 C CA . SER E 1 64 ? 30.242 10.280 7.509 1.00 17.96 61 SER E CA 1
ATOM 5304 C C . SER E 1 64 ? 29.560 10.259 8.859 1.00 18.27 61 SER E C 1
ATOM 5305 O O . SER E 1 64 ? 29.852 11.062 9.756 1.00 13.31 61 SER E O 1
ATOM 5308 N N . SER E 1 65 ? 28.578 9.393 8.990 1.00 18.80 62 SER E N 1
ATOM 5309 C CA . SER E 1 65 ? 27.875 9.307 10.242 1.00 21.92 62 SER E CA 1
ATOM 5310 C C . SER E 1 65 ? 27.173 7.934 10.292 1.00 24.26 62 SER E C 1
ATOM 5311 O O . SER E 1 65 ? 27.154 7.187 9.310 1.00 20.64 62 SER E O 1
ATOM 5314 N N . SER E 1 66 ? 26.538 7.628 11.407 1.00 25.25 63 SER E N 1
ATOM 5315 C CA . SER E 1 66 ? 25.647 6.462 11.423 1.00 29.93 63 SER E CA 1
ATOM 5316 C C . SER E 1 66 ? 24.226 7.033 11.285 1.00 28.11 63 SER E C 1
ATOM 5317 O O . SER E 1 66 ? 23.588 7.441 12.287 1.00 33.07 63 SER E O 1
ATOM 5320 N N . GLU E 1 67 ? 23.806 7.143 10.040 1.00 25.72 64 GLU E N 1
ATOM 5321 C CA . GLU E 1 67 ? 22.656 7.973 9.674 1.00 28.68 64 GLU E CA 1
ATOM 5322 C C . GLU E 1 67 ? 21.432 7.315 10.325 1.00 26.62 64 GLU E C 1
ATOM 5323 O O . GLU E 1 67 ? 21.136 6.188 10.065 1.00 30.55 64 GLU E O 1
ATOM 5329 N N . GLY E 1 68 ? 20.730 8.048 11.148 1.00 23.55 65 GLY E N 1
ATOM 5330 C CA . GLY E 1 68 ? 19.522 7.573 11.771 1.00 25.11 65 GLY E CA 1
ATOM 5331 C C . GLY E 1 68 ? 19.776 7.478 13.282 1.00 23.62 65 GLY E C 1
ATOM 5332 O O . GLY E 1 68 ? 18.906 7.740 14.045 1.00 30.05 65 GLY E O 1
ATOM 5333 N N . ASN E 1 69 ? 20.939 7.034 13.699 1.00 22.82 66 ASN E N 1
ATOM 5334 C CA . ASN E 1 69 ? 21.163 6.719 15.114 1.00 23.54 66 ASN E CA 1
ATOM 5335 C C . ASN E 1 69 ? 21.157 8.009 15.918 1.00 20.99 66 ASN E C 1
ATOM 5336 O O . ASN E 1 69 ? 21.761 8.985 15.508 1.00 22.80 66 ASN E O 1
ATOM 5341 N N . GLY E 1 70 ? 20.575 7.969 17.092 1.00 18.59 67 GLY E N 1
ATOM 5342 C CA . GLY E 1 70 ? 20.483 9.161 17.969 1.00 18.15 67 GLY E CA 1
ATOM 5343 C C . GLY E 1 70 ? 21.839 9.668 18.455 1.00 17.81 67 GLY E C 1
ATOM 5344 O O . GLY E 1 70 ? 21.960 10.789 18.938 1.00 24.01 67 GLY E O 1
ATOM 5345 N N . ASN E 1 71 ? 22.844 8.811 18.328 1.00 19.55 68 ASN E N 1
ATOM 5346 C CA . ASN E 1 71 ? 24.227 9.067 18.725 1.00 21.60 68 ASN E CA 1
ATOM 5347 C C . ASN E 1 71 ? 25.070 9.699 17.609 1.00 23.97 68 ASN E C 1
ATOM 5348 O O . ASN E 1 71 ? 26.140 10.253 17.889 1.00 23.03 68 ASN E O 1
ATOM 5353 N N . LEU E 1 72 ? 24.570 9.587 16.398 1.00 17.90 69 LEU E N 1
ATOM 5354 C CA . LEU E 1 72 ? 25.131 10.091 15.130 1.00 17.19 69 LEU E CA 1
ATOM 5355 C C . LEU E 1 72 ? 26.493 9.489 14.749 1.00 15.53 69 LEU E C 1
ATOM 5356 O O . LEU E 1 72 ? 26.708 9.018 13.619 1.00 17.12 69 LEU E O 1
ATOM 5361 N N . GLY E 1 73 ? 27.429 9.498 15.663 1.00 13.31 70 GLY E N 1
ATOM 5362 C CA . GLY E 1 73 ? 28.806 9.117 15.394 1.00 13.47 70 GLY E CA 1
ATOM 5363 C C . GLY E 1 73 ? 29.354 9.899 14.206 1.00 14.20 70 GLY E C 1
ATOM 5364 O O . GLY E 1 73 ? 29.879 9.273 13.276 1.00 15.14 70 GLY E O 1
ATOM 5365 N N . LEU E 1 74 ? 29.254 11.247 14.206 1.00 14.06 71 LEU E N 1
ATOM 5366 C CA . LEU E 1 74 ? 29.670 12.080 13.089 1.00 12.84 71 LEU E CA 1
ATOM 5367 C C . LEU E 1 74 ? 31.205 12.129 13.000 1.00 13.17 71 LEU E C 1
ATOM 5368 O O . LEU E 1 74 ? 31.863 12.244 14.017 1.00 15.79 71 LEU E O 1
ATOM 5373 N N . LYS E 1 75 ? 31.756 11.981 11.794 1.00 13.23 72 LYS E N 1
ATOM 5374 C CA . LYS E 1 75 ? 33.204 12.133 11.518 1.00 14.36 72 LYS E CA 1
ATOM 5375 C C . LYS E 1 75 ? 33.326 13.200 10.460 1.00 14.35 72 LYS E C 1
ATOM 5376 O O . LYS E 1 75 ? 32.726 13.086 9.386 1.00 17.20 72 LYS E O 1
ATOM 5382 N N . LEU E 1 76 ? 33.984 14.286 10.737 1.00 12.35 73 LEU E N 1
ATOM 5383 C CA . LEU E 1 76 ? 34.090 15.306 9.771 1.00 11.70 73 LEU E CA 1
ATOM 5384 C C . LEU E 1 76 ? 35.553 15.812 9.755 1.00 11.98 73 LEU E C 1
ATOM 5385 O O . LEU E 1 76 ? 36.418 15.216 10.394 1.00 12.63 73 LEU E O 1
ATOM 5390 N N . ASN E 1 77 ? 35.764 16.891 9.027 1.00 14.20 74 ASN E N 1
ATOM 5391 C CA . ASN E 1 77 ? 37.075 17.510 8.843 1.00 16.98 74 ASN E CA 1
ATOM 5392 C C . ASN E 1 77 ? 37.199 18.736 9.740 1.00 17.46 74 ASN E C 1
ATOM 5393 O O . ASN E 1 77 ? 36.255 19.511 9.863 1.00 15.82 74 ASN E O 1
ATOM 5398 N N . VAL E 1 78 ? 38.371 18.955 10.297 1.00 17.63 75 VAL E N 1
ATOM 5399 C CA . VAL E 1 78 ? 38.668 20.235 10.939 1.00 18.63 75 VAL E CA 1
ATOM 5400 C C . VAL E 1 78 ? 38.407 21.361 9.972 1.00 17.89 75 VAL E C 1
ATOM 5401 O O . VAL E 1 78 ? 38.769 21.264 8.805 1.00 20.89 75 VAL E O 1
ATOM 5405 N N . GLY E 1 79 ? 37.749 22.421 10.413 1.00 18.27 76 GLY E N 1
ATOM 5406 C CA . GLY E 1 79 ? 37.326 23.496 9.527 1.00 16.95 76 GLY E CA 1
ATOM 5407 C C . GLY E 1 79 ? 35.849 23.455 9.140 1.00 18.30 76 GLY E C 1
ATOM 5408 O O . GLY E 1 79 ? 35.240 24.501 8.759 1.00 19.59 76 GLY E O 1
ATOM 5409 N N . ASP E 1 80 ? 35.241 22.260 9.209 1.00 17.16 77 ASP E N 1
ATOM 5410 C CA . ASP E 1 80 ? 33.841 22.112 8.779 1.00 16.79 77 ASP E CA 1
ATOM 5411 C C . ASP E 1 80 ? 32.907 22.790 9.788 1.00 16.31 77 ASP E C 1
ATOM 5412 O O . ASP E 1 80 ? 33.106 22.707 10.985 1.00 18.87 77 ASP E O 1
ATOM 5417 N N . LYS E 1 81 ? 31.881 23.449 9.285 1.00 15.87 78 LYS E N 1
ATOM 5418 C CA . LYS E 1 81 ? 30.833 24.081 10.120 1.00 18.77 78 LYS E CA 1
ATOM 5419 C C . LYS E 1 81 ? 29.723 23.051 10.323 1.00 17.24 78 LYS E C 1
ATOM 5420 O O . LYS E 1 81 ? 29.463 22.216 9.430 1.00 16.17 78 LYS E O 1
ATOM 5426 N N . VAL E 1 82 ? 29.110 23.081 11.492 1.00 15.15 79 VAL E N 1
ATOM 5427 C CA . VAL E 1 82 ? 27.891 22.277 11.731 1.00 14.78 79 VAL E CA 1
ATOM 5428 C C . VAL E 1 82 ? 26.760 23.240 12.083 1.00 15.80 79 VAL E C 1
ATOM 5429 O O . VAL E 1 82 ? 26.985 24.284 12.773 1.00 15.73 79 VAL E O 1
ATOM 5433 N N . SER E 1 83 ? 25.529 22.899 11.693 1.00 15.00 80 SER E N 1
ATOM 5434 C CA . SER E 1 83 ? 24.369 23.684 12.072 1.00 16.10 80 SER E CA 1
ATOM 5435 C C . SER E 1 83 ? 23.299 22.654 12.480 1.00 16.34 80 SER E C 1
ATOM 5436 O O . SER E 1 83 ? 22.854 21.848 11.646 1.00 14.71 80 SER E O 1
ATOM 5439 N N . LEU E 1 84 ? 22.917 22.683 13.739 1.00 13.32 81 LEU E N 1
ATOM 5440 C CA . LEU E 1 84 ? 22.009 21.689 14.329 1.00 12.82 81 LEU E CA 1
ATOM 5441 C C . LEU E 1 84 ? 20.686 22.254 14.610 1.00 13.48 81 LEU E C 1
ATOM 5442 O O . LEU E 1 84 ? 20.589 23.288 15.301 1.00 14.46 81 LEU E O 1
ATOM 5455 N N . GLY E 1 86 ? 16.446 20.812 15.661 1.00 15.70 83 GLY E N 1
ATOM 5456 C CA . GLY E 1 86 ? 15.737 19.721 16.214 1.00 14.78 83 GLY E CA 1
ATOM 5457 C C . GLY E 1 86 ? 14.258 19.880 15.925 1.00 15.80 83 GLY E C 1
ATOM 5458 O O . GLY E 1 86 ? 13.741 21.017 15.848 1.00 15.97 83 GLY E O 1
ATOM 5459 N N . THR E 1 87 ? 13.577 18.747 15.837 1.00 16.64 84 THR E N 1
ATOM 5460 C CA . THR E 1 87 ? 12.184 18.703 15.589 1.00 15.79 84 THR E CA 1
ATOM 5461 C C . THR E 1 87 ? 11.555 17.357 15.989 1.00 13.86 84 THR E C 1
ATOM 5462 O O . THR E 1 87 ? 12.258 16.398 16.211 1.00 14.52 84 THR E O 1
ATOM 5466 N N . SER E 1 88 ? 10.212 17.253 16.023 1.00 13.68 85 SER E N 1
ATOM 5467 C CA . SER E 1 88 ? 9.542 15.999 16.391 1.00 13.66 85 SER E CA 1
ATOM 5468 C C . SER E 1 88 ? 9.301 15.117 15.104 1.00 13.97 85 SER E C 1
ATOM 5469 O O . SER E 1 88 ? 9.518 15.585 14.000 1.00 12.29 85 SER E O 1
ATOM 5472 N N . LEU E 1 89 ? 8.880 13.884 15.257 1.00 15.06 86 LEU E N 1
ATOM 5473 C CA . LEU E 1 89 ? 8.469 13.100 14.024 1.00 15.33 86 LEU E CA 1
ATOM 5474 C C . LEU E 1 89 ? 7.286 13.680 13.251 1.00 15.58 86 LEU E C 1
ATOM 5475 O O . LEU E 1 89 ? 7.055 13.247 12.129 1.00 18.62 86 LEU E O 1
ATOM 5480 N N . ALA E 1 90 ? 6.535 14.610 13.849 1.00 16.11 87 ALA E N 1
ATOM 5481 C CA . ALA E 1 90 ? 5.453 15.296 13.158 1.00 17.80 87 ALA E CA 1
ATOM 5482 C C . ALA E 1 90 ? 5.887 16.758 12.830 1.00 15.59 87 ALA E C 1
ATOM 5483 O O . ALA E 1 90 ? 5.092 17.640 12.650 1.00 16.22 87 ALA E O 1
ATOM 5485 N N . ASP E 1 91 ? 7.185 16.970 12.804 1.00 13.81 88 ASP E N 1
ATOM 5486 C CA . ASP E 1 91 ? 7.812 18.191 12.403 1.00 13.51 88 ASP E CA 1
ATOM 5487 C C . ASP E 1 91 ? 7.398 19.360 13.352 1.00 13.87 88 ASP E C 1
ATOM 5488 O O . ASP E 1 91 ? 7.136 20.477 12.878 1.00 14.28 88 ASP E O 1
ATOM 5493 N N . ASN E 1 92 ? 7.213 19.052 14.608 1.00 13.71 89 ASN E N 1
ATOM 5494 C CA . ASN E 1 92 ? 6.782 20.075 15.586 1.00 15.87 89 ASN E CA 1
ATOM 5495 C C . ASN E 1 92 ? 5.400 20.724 15.300 1.00 18.65 89 ASN E C 1
ATOM 5496 O O . ASN E 1 92 ? 5.130 21.852 15.714 1.00 17.43 89 ASN E O 1
ATOM 5501 N N . SER E 1 93 ? 4.525 19.974 14.633 1.00 17.81 90 SER E N 1
ATOM 5502 C CA . SER E 1 93 ? 3.243 20.448 14.271 1.00 18.60 90 SER E CA 1
ATOM 5503 C C . SER E 1 93 ? 2.233 20.247 15.352 1.00 20.81 90 SER E C 1
ATOM 5504 O O . SER E 1 93 ? 1.233 20.952 15.372 1.00 24.08 90 SER E O 1
ATOM 5507 N N . GLY E 1 94 ? 2.510 19.308 16.264 1.00 20.99 91 GLY E N 1
ATOM 5508 C CA . GLY E 1 94 ? 1.684 19.053 17.415 1.00 24.55 91 GLY E CA 1
ATOM 5509 C C . GLY E 1 94 ? 2.520 19.296 18.670 1.00 24.72 91 GLY E C 1
ATOM 5510 O O . GLY E 1 94 ? 2.713 20.441 19.068 1.00 23.80 91 GLY E O 1
ATOM 5511 N N . ASP E 1 95 ? 2.990 18.207 19.278 1.00 25.92 92 ASP E N 1
ATOM 5512 C CA . ASP E 1 95 ? 3.950 18.332 20.324 1.00 28.34 92 ASP E CA 1
ATOM 5513 C C . ASP E 1 95 ? 5.175 19.015 19.656 1.00 29.03 92 ASP E C 1
ATOM 5514 O O . ASP E 1 95 ? 5.401 18.858 18.418 1.00 24.86 92 ASP E O 1
ATOM 5519 N N . ALA E 1 96 ? 5.969 19.721 20.430 1.00 22.45 93 ALA E N 1
ATOM 5520 C CA . ALA E 1 96 ? 7.128 20.337 19.875 1.00 22.42 93 ALA E CA 1
ATOM 5521 C C . ALA E 1 96 ? 8.380 20.044 20.716 1.00 21.68 93 ALA E C 1
ATOM 5522 O O . ALA E 1 96 ? 8.344 20.065 21.953 1.00 19.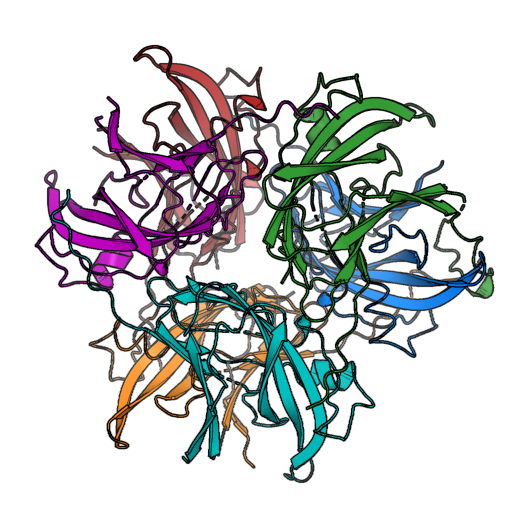92 93 ALA E O 1
ATOM 5524 N N . ALA E 1 97 ? 9.508 19.842 20.036 1.00 19.45 94 ALA E N 1
ATOM 5525 C CA . ALA E 1 97 ? 10.782 19.589 20.699 1.00 19.94 94 ALA E CA 1
ATOM 5526 C C . ALA E 1 97 ? 11.673 20.676 20.204 1.00 19.56 94 ALA E C 1
ATOM 5527 O O . ALA E 1 97 ? 11.905 20.799 19.005 1.00 20.16 94 ALA E O 1
ATOM 5529 N N . LEU E 1 98 ? 12.158 21.494 21.119 1.00 17.81 95 LEU E N 1
ATOM 5530 C CA . LEU E 1 98 ? 12.889 22.702 20.758 1.00 15.74 95 LEU E CA 1
ATOM 5531 C C . LEU E 1 98 ? 14.228 22.780 21.484 1.00 15.40 95 LEU E C 1
ATOM 5532 O O . LEU E 1 98 ? 14.284 22.846 22.743 1.00 15.03 95 LEU E O 1
ATOM 5537 N N . ILE E 1 99 ? 15.326 22.681 20.732 1.00 14.44 96 ILE E N 1
ATOM 5538 C CA . ILE E 1 99 ? 16.689 22.682 21.325 1.00 15.12 96 ILE E CA 1
ATOM 5539 C C . ILE E 1 99 ? 16.930 24.057 21.942 1.00 15.26 96 ILE E C 1
ATOM 5540 O O . ILE E 1 99 ? 16.616 25.067 21.321 1.00 16.06 96 ILE E O 1
ATOM 5545 N N . TYR E 1 100 ? 17.474 24.115 23.143 1.00 15.88 97 TYR E N 1
ATOM 5546 C CA . TYR E 1 100 ? 17.869 25.428 23.692 1.00 17.47 97 TYR E CA 1
ATOM 5547 C C . TYR E 1 100 ? 19.346 25.535 24.108 1.00 18.79 97 TYR E C 1
ATOM 5548 O O . TYR E 1 100 ? 19.786 26.588 24.504 1.00 18.94 97 TYR E O 1
ATOM 5557 N N . HIS E 1 101 ? 20.102 24.472 24.005 1.00 18.91 98 HIS E N 1
ATOM 5558 C CA . HIS E 1 101 ? 21.512 24.511 24.414 1.00 21.90 98 HIS E CA 1
ATOM 5559 C C . HIS E 1 101 ? 22.265 23.334 23.859 1.00 20.85 98 HIS E C 1
ATOM 5560 O O . HIS E 1 101 ? 21.735 22.213 23.732 1.00 19.72 98 HIS E O 1
ATOM 5567 N N . VAL E 1 102 ? 23.517 23.592 23.483 1.00 21.33 99 VAL E N 1
ATOM 5568 C CA . VAL E 1 102 ? 24.461 22.517 23.152 1.00 22.26 99 VAL E CA 1
ATOM 5569 C C . VAL E 1 102 ? 25.813 22.762 23.859 1.00 21.70 99 VAL E C 1
ATOM 5570 O O . VAL E 1 102 ? 26.344 23.831 23.765 1.00 27.19 99 VAL E O 1
ATOM 5574 N N . GLN E 1 103 ? 26.360 21.780 24.526 1.00 23.00 100 GLN E N 1
ATOM 5575 C CA . GLN E 1 103 ? 27.654 21.947 25.159 1.00 26.59 100 GLN E CA 1
ATOM 5576 C C . GLN E 1 103 ? 28.467 20.688 25.214 1.00 25.79 100 GLN E C 1
ATOM 5577 O O . GLN E 1 103 ? 27.946 19.566 25.030 1.00 23.17 100 GLN E O 1
ATOM 5583 N N . GLN E 1 104 ? 29.764 20.846 25.485 1.00 21.58 101 GLN E N 1
ATOM 5584 C CA . GLN E 1 104 ? 30.623 19.714 25.613 1.00 21.59 101 GLN E CA 1
ATOM 5585 C C . GLN E 1 104 ? 30.200 18.796 26.718 1.00 22.73 101 GLN E C 1
ATOM 5586 O O . GLN E 1 104 ? 29.838 19.278 27.775 1.00 22.65 101 GLN E O 1
ATOM 5592 N N . TYR E 1 105 ? 30.259 17.483 26.506 1.00 21.44 102 TYR E N 1
ATOM 5593 C CA . TYR E 1 105 ? 29.948 16.490 27.558 1.00 22.24 102 TYR E CA 1
ATOM 5594 C C . TYR E 1 105 ? 31.172 15.732 27.993 1.00 24.20 102 TYR E C 1
ATOM 5595 O O . TYR E 1 105 ? 31.391 15.543 29.173 1.00 27.07 102 TYR E O 1
ATOM 5604 N N . SER E 1 106 ? 31.960 15.260 27.035 1.00 27.98 103 SER E N 1
ATOM 5605 C CA . SER E 1 106 ? 33.159 14.429 27.270 1.00 25.86 103 SER E CA 1
ATOM 5606 C C . SER E 1 106 ? 34.142 14.724 26.144 1.00 23.52 103 SER E C 1
ATOM 5607 O O . SER E 1 106 ? 33.795 15.321 25.092 1.00 21.45 103 SER E O 1
ATOM 5610 N N . GLY E 1 107 ? 35.383 14.291 26.352 1.00 23.11 104 GLY E N 1
ATOM 5611 C CA . GLY E 1 107 ? 36.362 14.300 25.285 1.00 24.32 104 GLY E CA 1
ATOM 5612 C C . GLY E 1 107 ? 37.029 15.611 24.988 1.00 25.65 104 GLY E C 1
ATOM 5613 O O . GLY E 1 107 ? 37.131 16.440 25.821 1.00 26.57 104 GLY E O 1
ATOM 5614 N N . ALA E 1 108 ? 37.516 15.760 23.769 1.00 25.88 105 ALA E N 1
ATOM 5615 C CA . ALA E 1 108 ? 38.296 16.922 23.367 1.00 26.72 105 ALA E CA 1
ATOM 5616 C C . ALA E 1 108 ? 37.360 18.039 22.998 1.00 28.15 105 ALA E C 1
ATOM 5617 O O . ALA E 1 108 ? 36.223 17.799 22.560 1.00 25.74 105 ALA E O 1
ATOM 5619 N N . GLN E 1 109 ? 37.796 19.272 23.155 1.00 22.68 106 GLN E N 1
ATOM 5620 C CA . GLN E 1 109 ? 36.981 20.377 22.680 1.00 25.47 106 GLN E CA 1
ATOM 5621 C C . GLN E 1 109 ? 37.191 20.502 21.177 1.00 22.32 106 GLN E C 1
ATOM 5622 O O . GLN E 1 109 ? 37.941 21.326 20.735 1.00 25.07 106 GLN E O 1
ATOM 5628 N N . VAL E 1 110 ? 36.540 19.640 20.391 1.00 22.65 107 VAL E N 1
ATOM 5629 C CA . VAL E 1 110 ? 36.643 19.680 18.948 1.00 18.12 107 VAL E CA 1
ATOM 5630 C C . VAL E 1 110 ? 35.912 20.883 18.370 1.00 18.47 107 VAL E C 1
ATOM 5631 O O . VAL E 1 110 ? 36.371 21.544 17.416 1.00 19.70 107 VAL E O 1
ATOM 5635 N N . PHE E 1 111 ? 34.731 21.181 18.886 1.00 17.77 108 PHE E N 1
ATOM 5636 C CA . PHE E 1 111 ? 33.920 22.284 18.425 1.00 18.22 108 PHE E CA 1
ATOM 5637 C C . PHE E 1 111 ? 34.052 23.567 19.309 1.00 19.68 108 PHE E C 1
ATOM 5638 O O . PHE E 1 111 ? 34.188 23.486 20.524 1.00 20.25 108 PHE E O 1
ATOM 5646 N N . ALA E 1 112 ? 34.001 24.715 18.653 1.00 18.94 109 ALA E N 1
ATOM 5647 C CA . ALA E 1 112 ? 33.841 25.987 19.307 1.00 19.21 109 ALA E CA 1
ATOM 5648 C C . ALA E 1 112 ? 32.528 25.973 20.087 1.00 20.67 109 ALA E C 1
ATOM 5649 O O . ALA E 1 112 ? 31.616 25.205 19.736 1.00 19.15 109 ALA E O 1
ATOM 5651 N N . PRO E 1 113 ? 32.403 26.845 21.109 1.00 21.25 110 PRO E N 1
ATOM 5652 C CA . PRO E 1 113 ? 31.083 27.002 21.710 1.00 21.53 110 PRO E CA 1
ATOM 5653 C C . PRO E 1 113 ? 29.987 27.213 20.654 1.00 19.06 110 PRO E C 1
ATOM 5654 O O . PRO E 1 113 ? 30.182 27.925 19.663 1.00 20.02 110 PRO E O 1
ATOM 5658 N N . PHE E 1 114 ? 28.822 26.585 20.848 1.00 19.16 111 PHE E N 1
ATOM 5659 C CA . PHE E 1 114 ? 27.745 26.711 19.892 1.00 19.41 111 PHE E CA 1
ATOM 5660 C C . PHE E 1 114 ? 27.018 28.062 19.943 1.00 23.32 111 PHE E C 1
ATOM 5661 O O . PHE E 1 114 ? 26.821 28.592 21.030 1.00 26.48 111 PHE E O 1
ATOM 5669 N N . THR E 1 115 ? 26.647 28.621 18.809 1.00 20.31 112 THR E N 1
ATOM 5670 C CA . THR E 1 115 ? 25.863 29.818 18.818 1.00 23.16 112 THR E CA 1
ATOM 5671 C C . THR E 1 115 ? 24.441 29.621 18.260 1.00 23.41 112 THR E C 1
ATOM 5672 O O . THR E 1 115 ? 24.255 28.966 17.231 1.00 23.46 112 THR E O 1
ATOM 5676 N N . ALA E 1 116 ? 23.444 30.195 18.917 1.00 20.68 113 ALA E N 1
ATOM 5677 C CA . ALA E 1 116 ? 22.077 30.112 18.441 1.00 21.58 113 ALA E CA 1
ATOM 5678 C C . ALA E 1 116 ? 21.889 31.140 17.351 1.00 24.66 113 ALA E C 1
ATOM 5679 O O . ALA E 1 116 ? 22.312 32.272 17.497 1.00 25.17 113 ALA E O 1
ATOM 5681 N N . VAL E 1 117 ? 21.289 30.774 16.247 1.00 21.88 114 VAL E N 1
ATOM 5682 C CA . VAL E 1 117 ? 21.076 31.728 15.200 1.00 25.28 114 VAL E CA 1
ATOM 5683 C C . VAL E 1 117 ? 19.620 31.608 14.813 1.00 26.50 114 VAL E C 1
ATOM 5684 O O . VAL E 1 117 ? 19.050 30.511 14.701 1.00 25.61 114 VAL E O 1
ATOM 5688 N N . THR E 1 118 ? 19.003 32.748 14.648 1.00 28.25 115 THR E N 1
ATOM 5689 C CA . THR E 1 118 ? 17.594 32.834 14.360 1.00 30.32 115 THR E CA 1
ATOM 5690 C C . THR E 1 118 ? 17.441 32.933 12.853 1.00 31.14 115 THR E C 1
ATOM 5691 O O . THR E 1 118 ? 18.187 33.644 12.173 1.00 28.26 115 THR E O 1
ATOM 5695 N N . ILE E 1 119 ? 16.556 32.100 12.323 1.00 29.60 116 ILE E N 1
ATOM 5696 C CA . ILE E 1 119 ? 16.260 32.111 10.901 1.00 33.39 116 ILE E CA 1
ATOM 5697 C C . ILE E 1 119 ? 14.793 32.399 10.782 1.00 32.83 116 ILE E C 1
ATOM 5698 O O . ILE E 1 119 ? 13.961 31.681 11.343 1.00 36.03 116 ILE E O 1
ATOM 5703 N N . GLU E 1 120 ? 14.484 33.421 10.000 1.00 37.68 117 GLU E N 1
ATOM 5704 C CA . GLU E 1 120 ? 13.109 33.911 9.882 1.00 36.69 117 GLU E CA 1
ATOM 5705 C C . GLU E 1 120 ? 12.427 33.425 8.635 1.00 35.16 117 GLU E C 1
ATOM 5706 O O . GLU E 1 120 ? 13.106 32.958 7.740 1.00 29.00 117 GLU E O 1
ATOM 5712 N N . GLN E 1 141 ? 6.999 29.660 11.895 1.00 46.11 138 GLN E N 1
ATOM 5713 C CA . GLN E 1 141 ? 7.639 30.583 10.967 1.00 40.95 138 GLN E CA 1
ATOM 5714 C C . GLN E 1 141 ? 9.044 31.012 11.436 1.00 36.81 138 GLN E C 1
ATOM 5715 O O . GLN E 1 141 ? 9.877 31.285 10.599 1.00 38.22 138 GLN E O 1
ATOM 5717 N N . VAL E 1 142 ? 9.321 31.070 12.740 1.00 36.05 139 VAL E N 1
ATOM 5718 C CA . VAL E 1 142 ? 10.695 31.364 13.214 1.00 32.25 139 VAL E CA 1
ATOM 5719 C C . VAL E 1 142 ? 11.421 30.099 13.670 1.00 31.15 139 VAL E C 1
ATOM 5720 O O . VAL E 1 142 ? 10.863 29.319 14.463 1.00 29.81 139 VAL E O 1
ATOM 5724 N N . PHE E 1 143 ? 12.643 29.877 13.146 1.00 28.00 140 PHE E N 1
ATOM 5725 C CA . PHE E 1 143 ? 13.445 28.711 13.562 1.00 28.21 140 PHE E CA 1
ATOM 5726 C C . PHE E 1 143 ? 14.727 29.137 14.233 1.00 26.99 140 PHE E C 1
ATOM 5727 O O . PHE E 1 143 ? 15.223 30.219 14.035 1.00 25.59 140 PHE E O 1
ATOM 5735 N N . GLN E 1 144 ? 15.324 28.222 14.949 1.00 27.11 141 GLN E N 1
ATOM 5736 C CA . GLN E 1 144 ? 16.567 28.457 15.567 1.00 26.71 141 GLN E CA 1
ATOM 5737 C C . GLN E 1 144 ? 17.496 27.293 15.228 1.00 23.35 141 GLN E C 1
ATOM 5738 O O . GLN E 1 144 ? 17.046 26.170 15.228 1.00 26.65 141 GLN E O 1
ATOM 5744 N N . ALA E 1 145 ? 18.751 27.576 14.895 1.00 19.73 142 ALA E N 1
ATOM 5745 C CA . ALA E 1 145 ? 19.792 26.591 14.711 1.00 18.18 142 ALA E CA 1
ATOM 5746 C C . ALA E 1 145 ? 20.952 26.843 15.652 1.00 18.48 142 ALA E C 1
ATOM 5747 O O . ALA E 1 145 ? 21.157 27.945 16.122 1.00 20.48 142 ALA E O 1
ATOM 5749 N N . PHE E 1 146 ? 21.737 25.814 15.879 1.00 18.16 143 PHE E N 1
ATOM 5750 C CA . PHE E 1 146 ? 22.856 25.888 16.796 1.00 15.91 143 PHE E CA 1
ATOM 5751 C C . PHE E 1 146 ? 24.082 25.514 16.044 1.00 16.43 143 PHE E C 1
ATOM 5752 O O . PHE E 1 146 ? 24.167 24.357 15.567 1.00 15.17 143 PHE E O 1
ATOM 5760 N N . GLU E 1 147 ? 25.000 26.457 15.891 1.00 16.48 144 GLU E N 1
ATOM 5761 C CA . GLU E 1 147 ? 26.086 26.384 14.908 1.00 16.38 144 GLU E CA 1
ATOM 5762 C C . GLU E 1 147 ? 27.442 26.381 15.575 1.00 16.50 144 GLU E C 1
ATOM 5763 O O . GLU E 1 147 ? 27.655 27.035 16.662 1.00 15.19 144 GLU E O 1
ATOM 5769 N N . SER E 1 148 ? 28.356 25.591 15.039 1.00 14.31 145 SER E N 1
ATOM 5770 C CA . SER E 1 148 ? 29.730 25.589 15.492 1.00 15.10 145 SER E CA 1
ATOM 5771 C C . SER E 1 148 ? 30.680 25.233 14.360 1.00 16.23 145 SER E C 1
ATOM 5772 O O . SER E 1 148 ? 30.269 25.010 13.277 1.00 16.45 145 SER E O 1
ATOM 5775 N N . VAL E 1 149 ? 31.981 25.234 14.622 1.00 18.19 146 VAL E N 1
ATOM 5776 C CA . VAL E 1 149 ? 32.954 24.768 13.653 1.00 16.88 146 VAL E CA 1
ATOM 5777 C C . VAL E 1 149 ? 33.868 23.836 14.381 1.00 17.16 146 VAL E C 1
ATOM 5778 O O . VAL E 1 149 ? 34.149 24.046 15.567 1.00 23.23 146 VAL E O 1
ATOM 5782 N N . ALA E 1 150 ? 34.287 22.749 13.734 1.00 16.71 147 ALA E N 1
ATOM 5783 C CA . ALA E 1 150 ? 35.271 21.861 14.241 1.00 16.86 147 ALA E CA 1
ATOM 5784 C C . ALA E 1 150 ? 36.635 22.580 14.151 1.00 20.06 147 ALA E C 1
ATOM 5785 O O . ALA E 1 150 ? 37.228 22.778 13.036 1.00 20.25 147 ALA E O 1
ATOM 5787 N N . LYS E 1 151 ? 37.147 22.975 15.295 1.00 17.53 148 LYS E N 1
ATOM 5788 C CA . LYS E 1 151 ? 38.407 23.726 15.275 1.00 22.15 148 LYS E CA 1
ATOM 5789 C C . LYS E 1 151 ? 39.651 22.990 15.706 1.00 22.91 148 LYS E C 1
ATOM 5790 O O . LYS E 1 151 ? 40.771 23.516 15.543 1.00 26.01 148 LYS E O 1
ATOM 5796 N N . SER E 1 152 ? 39.509 21.800 16.263 1.00 22.68 149 SER E N 1
ATOM 5797 C CA . SER E 1 152 ? 40.656 20.971 16.566 1.00 25.50 149 SER E CA 1
ATOM 5798 C C . SER E 1 152 ? 40.366 19.540 16.183 1.00 27.40 149 SER E C 1
ATOM 5799 O O . SER E 1 152 ? 39.174 19.132 16.142 1.00 27.99 149 SER E O 1
ATOM 5802 N N . ALA E 1 153 ? 41.409 18.737 16.024 1.00 24.75 150 ALA E N 1
ATOM 5803 C CA . ALA E 1 153 ? 41.210 17.290 15.803 1.00 23.79 150 ALA E CA 1
ATOM 5804 C C . ALA E 1 153 ? 40.921 16.579 17.129 1.00 26.16 150 ALA E C 1
ATOM 5805 O O . ALA E 1 153 ? 41.354 17.013 18.199 1.00 22.40 150 ALA E O 1
ATOM 5807 N N . GLY E 1 154 ? 40.144 15.507 17.060 1.00 21.54 151 GLY E N 1
ATOM 5808 C CA . GLY E 1 154 ? 39.893 14.637 18.198 1.00 21.48 151 GLY E CA 1
ATOM 5809 C C . GLY E 1 154 ? 38.440 14.134 18.250 1.00 18.54 151 GLY E C 1
ATOM 5810 O O . GLY E 1 154 ? 37.667 14.347 17.315 1.00 16.93 151 GLY E O 1
ATOM 5811 N N . SER E 1 155 ? 38.057 13.510 19.364 1.00 17.52 152 SER E N 1
ATOM 5812 C CA . SER E 1 155 ? 36.696 13.061 19.554 1.00 19.77 152 SER E CA 1
ATOM 5813 C C . SER E 1 155 ? 36.039 13.784 20.737 1.00 19.67 152 SER E C 1
ATOM 5814 O O . SER E 1 155 ? 36.649 13.931 21.804 1.00 21.15 152 SER E O 1
ATOM 5817 N N . GLU E 1 156 ? 34.792 14.214 20.554 1.00 16.78 153 GLU E N 1
ATOM 5818 C CA . GLU E 1 156 ? 34.027 14.941 21.570 1.00 15.19 153 GLU E CA 1
ATOM 5819 C C . GLU E 1 156 ? 32.639 14.340 21.703 1.00 16.04 153 GLU E C 1
ATOM 5820 O O . GLU E 1 156 ? 32.028 13.962 20.709 1.00 16.95 153 GLU E O 1
ATOM 5826 N N . TYR E 1 157 ? 32.157 14.199 22.907 1.00 15.91 154 TYR E N 1
ATOM 5827 C CA . TYR E 1 157 ? 30.736 13.934 23.139 1.00 17.88 154 TYR E CA 1
ATOM 5828 C C . TYR E 1 157 ? 30.057 15.279 23.493 1.00 18.23 154 TYR E C 1
ATOM 5829 O O . TYR E 1 157 ? 30.589 16.116 24.278 1.00 15.60 154 TYR E O 1
ATOM 5838 N N . LEU E 1 158 ? 28.876 15.496 22.933 1.00 17.31 155 LEU E N 1
ATOM 5839 C CA . LEU E 1 158 ? 28.125 16.742 23.115 1.00 16.96 155 LEU E CA 1
ATOM 5840 C C . LEU E 1 158 ? 26.798 16.392 23.777 1.00 17.39 155 LEU E C 1
ATOM 5841 O O . LEU E 1 158 ? 26.190 15.384 23.437 1.00 15.47 155 LEU E O 1
ATOM 5846 N N . ALA E 1 159 ? 26.348 17.276 24.657 1.00 15.86 156 ALA E N 1
ATOM 5847 C CA . ALA E 1 159 ? 25.006 17.173 25.231 1.00 17.73 156 ALA E CA 1
ATOM 5848 C C . ALA E 1 159 ? 24.127 18.218 24.599 1.00 16.91 156 ALA E C 1
ATOM 5849 O O . ALA E 1 159 ? 24.456 19.396 24.548 1.00 19.67 156 ALA E O 1
ATOM 5851 N N . THR E 1 160 ? 22.955 17.817 24.154 1.00 17.86 157 THR E N 1
ATOM 5852 C CA . THR E 1 160 ? 22.051 18.784 23.594 1.00 15.66 157 THR E CA 1
ATOM 5853 C C . THR E 1 160 ? 20.788 18.757 24.452 1.00 17.06 157 THR E C 1
ATOM 5854 O O . THR E 1 160 ? 20.301 17.670 24.725 1.00 15.68 157 THR E O 1
ATOM 5858 N N . SER E 1 161 ? 20.333 19.957 24.880 1.00 16.56 158 SER E N 1
ATOM 5859 C CA . SER E 1 161 ? 19.191 20.104 25.751 1.00 16.08 158 SER E CA 1
ATOM 5860 C C . SER E 1 161 ? 18.022 20.595 24.945 1.00 15.44 158 SER E C 1
ATOM 5861 O O . SER E 1 161 ? 18.162 21.503 24.103 1.00 17.83 158 SER E O 1
ATOM 5864 N N . PHE E 1 162 ? 16.842 20.064 25.188 1.00 14.05 159 PHE E N 1
ATOM 5865 C CA . PHE E 1 162 ? 15.695 20.609 24.521 1.00 13.99 159 PHE E CA 1
ATOM 5866 C C . PHE E 1 162 ? 14.471 20.645 25.411 1.00 15.69 159 PHE E C 1
ATOM 5867 O O . PHE E 1 162 ? 14.385 19.921 26.416 1.00 16.38 159 PHE E O 1
ATOM 5875 N N . ALA E 1 163 ? 13.525 21.423 24.982 1.00 17.94 160 ALA E N 1
ATOM 5876 C CA . ALA E 1 163 ? 12.224 21.540 25.697 1.00 21.64 160 ALA E CA 1
ATOM 5877 C C . ALA E 1 163 ? 11.213 20.767 24.901 1.00 21.93 160 ALA E C 1
ATOM 5878 O O . ALA E 1 163 ? 11.173 20.899 23.663 1.00 19.97 160 ALA E O 1
ATOM 5880 N N . LEU E 1 164 ? 10.404 19.971 25.588 1.00 21.21 161 LEU E N 1
ATOM 5881 C CA . LEU E 1 164 ? 9.309 19.260 24.956 1.00 22.64 161 LEU E CA 1
ATOM 5882 C C . LEU E 1 164 ? 8.002 19.894 25.395 1.00 21.75 161 LEU E C 1
ATOM 5883 O O . LEU E 1 164 ? 7.762 19.989 26.566 1.00 22.44 161 LEU E O 1
ATOM 5888 N N . TYR E 1 165 ? 7.229 20.406 24.438 1.00 25.06 162 TYR E N 1
ATOM 5889 C CA . TYR E 1 165 ? 5.934 21.015 24.713 1.00 23.97 162 TYR E CA 1
ATOM 5890 C C . TYR E 1 165 ? 4.835 20.156 24.134 1.00 27.07 162 TYR E C 1
ATOM 5891 O O . TYR E 1 165 ? 4.977 19.575 23.024 1.00 24.37 162 TYR E O 1
ATOM 5900 N N . THR E 1 166 ? 3.712 20.069 24.840 1.00 27.57 163 THR E N 1
ATOM 5901 C CA . THR E 1 166 ? 2.565 19.356 24.307 1.00 32.39 163 THR E CA 1
ATOM 5902 C C . THR E 1 166 ? 1.528 20.348 23.833 1.00 33.12 163 THR E C 1
ATOM 5903 O O . THR E 1 166 ? 1.452 21.456 24.320 1.00 33.65 163 THR E O 1
ATOM 5907 N N . ARG E 1 167 ? 0.744 19.913 22.850 1.00 38.99 164 ARG E N 1
ATOM 5908 C CA . ARG E 1 167 ? -0.280 20.740 22.247 1.00 43.35 164 ARG E CA 1
ATOM 5909 C C . ARG E 1 167 ? -1.530 20.540 23.048 1.00 46.01 164 ARG E C 1
ATOM 5910 O O . ARG E 1 167 ? -2.164 19.537 22.881 1.00 46.54 164 ARG E O 1
ATOM 5918 N N . SER E 1 168 ? -1.863 21.480 23.928 1.00 58.61 165 SER E N 1
ATOM 5919 C CA . SER E 1 168 ? -3.087 21.375 24.747 1.00 69.09 165 SER E CA 1
ATOM 5920 C C . SER E 1 168 ? -4.328 21.331 23.832 1.00 71.28 165 SER E C 1
ATOM 5921 O O . SER E 1 168 ? -4.786 20.249 23.468 1.00 70.50 165 SER E O 1
ATOM 5924 N N . GLN E 1 169 ? -4.871 22.481 23.446 1.00 72.16 166 GLN E N 1
ATOM 5925 C CA . GLN E 1 169 ? -5.840 22.495 22.336 1.00 78.45 166 GLN E CA 1
ATOM 5926 C C . GLN E 1 169 ? -5.134 23.106 21.115 1.00 77.91 166 GLN E C 1
ATOM 5927 O O . GLN E 1 169 ? -4.463 22.380 20.369 1.00 79.08 166 GLN E O 1
ATOM 5933 N N . ASN E 1 170 ? -5.258 24.417 20.929 1.00 75.86 167 ASN E N 1
ATOM 5934 C CA . ASN E 1 170 ? -4.359 25.173 20.089 1.00 78.99 167 ASN E CA 1
ATOM 5935 C C . ASN E 1 170 ? -3.422 26.029 20.955 1.00 76.66 167 ASN E C 1
ATOM 5936 O O . ASN E 1 170 ? -3.062 27.147 20.565 1.00 74.81 167 ASN E O 1
ATOM 5941 N N . ARG E 1 171 ? -3.046 25.518 22.131 1.00 70.78 168 ARG E N 1
ATOM 5942 C CA . ARG E 1 171 ? -1.979 26.140 22.938 1.00 71.32 168 ARG E CA 1
ATOM 5943 C C . ARG E 1 171 ? -0.873 25.121 23.280 1.00 65.24 168 ARG E C 1
ATOM 5944 O O . ARG E 1 171 ? -1.104 23.912 23.194 1.00 64.45 168 ARG E O 1
ATOM 5952 N N . LYS E 1 172 ? 0.302 25.615 23.680 1.00 54.17 169 LYS E N 1
ATOM 5953 C CA . LYS E 1 172 ? 1.425 24.751 24.052 1.00 50.57 169 LYS E CA 1
ATOM 5954 C C . LYS E 1 172 ? 1.619 24.723 25.561 1.00 44.74 169 LYS E C 1
ATOM 5955 O O . LYS E 1 172 ? 1.596 25.775 26.183 1.00 46.63 169 LYS E O 1
ATOM 5961 N N . SER E 1 173 ? 1.847 23.532 26.126 1.00 39.11 170 SER E N 1
ATOM 5962 C CA . SER E 1 173 ? 2.210 23.400 27.539 1.00 36.51 170 SER E CA 1
ATOM 5963 C C . SER E 1 173 ? 3.562 22.722 27.669 1.00 29.52 170 SER E C 1
ATOM 5964 O O . SER E 1 173 ? 3.841 21.795 26.929 1.00 25.00 170 SER E O 1
ATOM 5967 N N . LEU E 1 174 ? 4.348 23.125 28.665 1.00 26.64 171 LEU E N 1
ATOM 5968 C CA . LEU E 1 174 ? 5.634 22.549 28.877 1.00 24.66 171 LEU E CA 1
ATOM 5969 C C . LEU E 1 174 ? 5.476 21.155 29.477 1.00 23.92 171 LEU E C 1
ATOM 5970 O O . LEU E 1 174 ? 4.752 20.959 30.481 1.00 23.14 171 LEU E O 1
ATOM 5975 N N . PHE E 1 175 ? 6.065 20.164 28.819 1.00 22.42 172 PHE E N 1
ATOM 5976 C CA . PHE E 1 175 ? 6.098 18.779 29.333 1.00 21.17 172 PHE E CA 1
ATOM 5977 C C . PHE E 1 175 ? 7.360 18.604 30.161 1.00 21.52 172 PHE E C 1
ATOM 5978 O O . PHE E 1 175 ? 7.323 18.174 31.308 1.00 22.39 172 PHE E O 1
ATOM 5986 N N . GLY E 1 176 ? 8.518 18.954 29.615 1.00 20.75 173 GLY E N 1
ATOM 5987 C CA . GLY E 1 176 ? 9.720 18.798 30.373 1.00 19.55 173 GLY E CA 1
ATOM 5988 C C . GLY E 1 176 ? 10.949 19.248 29.621 1.00 16.87 173 GLY E C 1
ATOM 5989 O O . GLY E 1 176 ? 10.861 19.558 28.423 1.00 15.72 173 GLY E O 1
ATOM 5990 N N . TYR E 1 177 ? 12.047 19.386 30.341 1.00 17.49 174 TYR E N 1
ATOM 5991 C CA . TYR E 1 177 ? 13.373 19.625 29.755 1.00 18.42 174 TYR E CA 1
ATOM 5992 C C . TYR E 1 177 ? 14.220 18.381 29.793 1.00 18.39 174 TYR E C 1
ATOM 5993 O O . TYR E 1 177 ? 14.367 17.775 30.827 1.00 20.32 174 TYR E O 1
ATOM 6002 N N . PHE E 1 178 ? 14.893 18.058 28.681 1.00 16.01 175 PHE E N 1
ATOM 6003 C CA . PHE E 1 178 ? 15.654 16.834 28.498 1.00 16.71 175 PHE E CA 1
ATOM 6004 C C . PHE E 1 178 ? 17.005 17.133 27.821 1.00 14.98 175 PHE E C 1
ATOM 6005 O O . PHE E 1 178 ? 17.185 18.201 27.224 1.00 17.21 175 PHE E O 1
ATOM 6013 N N . PHE E 1 179 ? 17.942 16.230 27.958 1.00 17.88 176 PHE E N 1
ATOM 6014 C CA . PHE E 1 179 ? 19.169 16.263 27.121 1.00 19.13 176 PHE E CA 1
ATOM 6015 C C . PHE E 1 179 ? 19.574 14.881 26.658 1.00 16.32 176 PHE E C 1
ATOM 6016 O O . PHE E 1 179 ? 19.331 13.890 27.335 1.00 16.33 176 PHE E O 1
ATOM 6024 N N . TRP E 1 180 ? 20.176 14.804 25.476 1.00 14.65 177 TRP E N 1
ATOM 6025 C CA . TRP E 1 180 ? 20.776 13.569 25.051 1.00 14.60 177 TRP E CA 1
ATOM 6026 C C . TRP E 1 180 ? 22.254 13.831 24.745 1.00 13.65 177 TRP E C 1
ATOM 6027 O O . TRP E 1 180 ? 22.666 14.987 24.616 1.00 12.85 177 TRP E O 1
ATOM 6038 N N . VAL E 1 181 ? 23.019 12.773 24.621 1.00 13.73 178 VAL E N 1
ATOM 6039 C CA . VAL E 1 181 ? 24.455 12.840 24.398 1.00 13.77 178 VAL E CA 1
ATOM 6040 C C . VAL E 1 181 ? 24.754 12.224 23.045 1.00 15.32 178 VAL E C 1
ATOM 6041 O O . VAL E 1 181 ? 24.262 11.117 22.752 1.00 13.66 178 VAL E O 1
ATOM 6045 N N . TRP E 1 182 ? 25.454 12.973 22.193 1.00 13.67 179 TRP E N 1
ATOM 6046 C CA . TRP E 1 182 ? 25.852 12.431 20.912 1.00 14.19 179 TRP E CA 1
ATOM 6047 C C . TRP E 1 182 ? 27.380 12.562 20.702 1.00 15.03 179 TRP E C 1
ATOM 6048 O O . TRP E 1 182 ? 28.049 13.278 21.429 1.00 14.99 179 TRP E O 1
ATOM 6059 N N . GLN E 1 183 ? 27.910 11.871 19.677 1.00 16.10 180 GLN E N 1
ATOM 6060 C CA . GLN E 1 183 ? 29.375 11.682 19.501 1.00 18.31 180 GLN E CA 1
ATOM 6061 C C . GLN E 1 183 ? 29.787 12.245 18.130 1.00 18.25 180 GLN E C 1
ATOM 6062 O O . GLN E 1 183 ? 29.093 12.040 17.137 1.00 16.47 180 GLN E O 1
ATOM 6068 N N . ALA E 1 184 ? 30.892 12.975 18.094 1.00 16.42 181 ALA E N 1
ATOM 6069 C CA . ALA E 1 184 ? 31.475 13.467 16.861 1.00 15.08 181 ALA E CA 1
ATOM 6070 C C . ALA E 1 184 ? 33.004 13.416 16.933 1.00 17.38 181 ALA E C 1
ATOM 6071 O O . ALA E 1 184 ? 33.550 13.267 18.017 1.00 18.62 181 ALA E O 1
ATOM 6073 N N . ALA E 1 185 ? 33.679 13.413 15.779 1.00 16.42 182 ALA E N 1
ATOM 6074 C CA . ALA E 1 185 ? 35.100 13.406 15.722 1.00 15.72 182 ALA E CA 1
ATOM 6075 C C . ALA E 1 185 ? 35.525 14.211 14.524 1.00 19.19 182 ALA E C 1
ATOM 6076 O O . ALA E 1 185 ? 34.837 14.180 13.489 1.00 18.82 182 ALA E O 1
ATOM 6078 N N . ALA E 1 186 ? 36.629 14.968 14.644 1.00 18.02 183 ALA E N 1
ATOM 6079 C CA . ALA E 1 186 ? 37.193 15.622 13.483 1.00 18.13 183 ALA E CA 1
ATOM 6080 C C . ALA E 1 186 ? 38.619 15.196 13.231 1.00 19.96 183 ALA E C 1
ATOM 6081 O O . ALA E 1 186 ? 39.392 15.010 14.186 1.00 17.73 183 ALA E O 1
ATOM 6083 N N . ALA E 1 187 ? 38.987 15.161 11.953 1.00 20.71 184 ALA E N 1
ATOM 6084 C CA . ALA E 1 187 ? 40.321 14.853 11.564 1.00 24.85 184 ALA E CA 1
ATOM 6085 C C . ALA E 1 187 ? 40.815 15.984 10.657 1.00 28.30 184 ALA E C 1
ATOM 6086 O O . ALA E 1 187 ? 42.056 16.198 10.626 1.00 32.31 184 ALA E O 1
ATOM 6088 N N . PRO F 1 8 ? 22.714 30.188 29.695 1.00 49.59 5 PRO F N 1
ATOM 6089 C CA . PRO F 1 8 ? 23.563 29.481 28.701 1.00 55.89 5 PRO F CA 1
ATOM 6090 C C . PRO F 1 8 ? 24.850 28.948 29.311 1.00 51.57 5 PRO F C 1
ATOM 6091 O O . PRO F 1 8 ? 25.332 27.906 28.907 1.00 53.56 5 PRO F O 1
ATOM 6095 N N . ASN F 1 9 ? 25.407 29.682 30.268 1.00 49.22 6 ASN F N 1
ATOM 6096 C CA . ASN F 1 9 ? 26.408 29.141 31.156 1.00 49.80 6 ASN F CA 1
ATOM 6097 C C . ASN F 1 9 ? 25.767 28.715 32.480 1.00 47.50 6 ASN F C 1
ATOM 6098 O O . ASN F 1 9 ? 26.413 28.606 33.523 1.00 43.45 6 ASN F O 1
ATOM 6103 N N . SER F 1 10 ? 24.485 28.451 32.456 1.00 46.28 7 SER F N 1
ATOM 6104 C CA . SER F 1 10 ? 23.876 27.969 33.687 1.00 43.71 7 SER F CA 1
ATOM 6105 C C . SER F 1 10 ? 23.182 26.619 33.483 1.00 41.63 7 SER F C 1
ATOM 6106 O O . SER F 1 10 ? 22.406 26.182 34.339 1.00 40.57 7 SER F O 1
ATOM 6109 N N . ILE F 1 11 ? 23.483 25.922 32.385 1.00 38.41 8 ILE F N 1
ATOM 6110 C CA . ILE F 1 11 ? 22.897 24.609 32.208 1.00 40.74 8 ILE F CA 1
ATOM 6111 C C . ILE F 1 11 ? 23.803 23.536 32.795 1.00 40.15 8 ILE F C 1
ATOM 6112 O O . ILE F 1 11 ? 24.884 23.295 32.274 1.00 41.14 8 ILE F O 1
ATOM 6117 N N . ASN F 1 12 ? 23.325 22.878 33.858 1.00 36.87 9 ASN F N 1
ATOM 6118 C CA . ASN F 1 12 ? 24.024 21.762 34.490 1.00 39.48 9 ASN F CA 1
ATOM 6119 C C . ASN F 1 12 ? 23.539 20.432 33.966 1.00 44.36 9 ASN F C 1
ATOM 6120 O O . ASN F 1 12 ? 22.355 20.270 33.673 1.00 53.67 9 ASN F O 1
ATOM 6125 N N . LEU F 1 13 ? 24.449 19.472 33.851 1.00 44.72 10 LEU F N 1
ATOM 6126 C CA . LEU F 1 13 ? 24.138 18.141 33.364 1.00 45.20 10 LEU F CA 1
ATOM 6127 C C . LEU F 1 13 ? 24.620 17.109 34.355 1.00 45.09 10 LEU F C 1
ATOM 6128 O O . LEU F 1 13 ? 25.803 17.044 34.683 1.00 42.59 10 LEU F O 1
ATOM 6133 N N . GLU F 1 14 ? 23.708 16.289 34.853 1.00 45.08 11 GLU F N 1
ATOM 6134 C CA . GLU F 1 14 ? 24.102 15.245 35.780 1.00 48.94 11 GLU F CA 1
ATOM 6135 C C . GLU F 1 14 ? 24.927 14.330 34.931 1.00 48.37 11 GLU F C 1
ATOM 6136 O O . GLU F 1 14 ? 24.483 13.964 33.808 1.00 43.47 11 GLU F O 1
ATOM 6138 N N . LYS F 1 15 ? 26.144 14.046 35.403 1.00 42.54 12 LYS F N 1
ATOM 6139 C CA . LYS F 1 15 ? 27.074 13.190 34.656 1.00 38.35 12 LYS F CA 1
ATOM 6140 C C . LYS F 1 15 ? 27.648 12.199 35.620 1.00 44.57 12 LYS F C 1
ATOM 6141 O O . LYS F 1 15 ? 28.419 12.550 36.495 1.00 54.09 12 LYS F O 1
ATOM 6147 N N . ALA F 1 16 ? 27.272 10.938 35.450 1.00 46.69 13 ALA F N 1
ATOM 6148 C CA . ALA F 1 16 ? 27.690 9.874 36.364 1.00 49.06 13 ALA F CA 1
ATOM 6149 C C . ALA F 1 16 ? 28.473 8.792 35.605 1.00 47.48 13 ALA F C 1
ATOM 6150 O O . ALA F 1 16 ? 28.403 8.699 34.376 1.00 39.30 13 ALA F O 1
ATOM 6152 N N . ALA F 1 17 ? 29.237 7.998 36.349 1.00 44.32 14 ALA F N 1
ATOM 6153 C CA . ALA F 1 17 ? 29.893 6.845 35.806 1.00 39.19 14 ALA F CA 1
ATOM 6154 C C . ALA F 1 17 ? 28.851 5.781 35.457 1.00 36.44 14 ALA F C 1
ATOM 6155 O O . ALA F 1 17 ? 28.016 5.456 36.256 1.00 32.13 14 ALA F O 1
ATOM 6157 N N . GLN F 1 18 ? 28.924 5.220 34.251 1.00 36.68 15 GLN F N 1
ATOM 6158 C CA . GLN F 1 18 ? 27.987 4.169 33.841 1.00 31.24 15 GLN F CA 1
ATOM 6159 C C . GLN F 1 18 ? 28.524 2.777 34.115 1.00 30.38 15 GLN F C 1
ATOM 6160 O O . GLN F 1 18 ? 29.735 2.525 34.133 1.00 32.90 15 GLN F O 1
ATOM 6166 N N . SER F 1 19 ? 27.615 1.843 34.292 1.00 25.78 16 SER F N 1
ATOM 6167 C CA . SER F 1 19 ? 27.977 0.459 34.475 1.00 28.49 16 SER F CA 1
ATOM 6168 C C . SER F 1 19 ? 27.403 -0.369 33.314 1.00 24.13 16 SER F C 1
ATOM 6169 O O . SER F 1 19 ? 26.209 -0.599 33.246 1.00 28.73 16 SER F O 1
ATOM 6172 N N . ILE F 1 20 ? 28.245 -0.778 32.396 1.00 20.80 17 ILE F N 1
ATOM 6173 C CA . ILE F 1 20 ? 27.758 -1.300 31.110 1.00 20.52 17 ILE F CA 1
ATOM 6174 C C . ILE F 1 20 ? 27.919 -2.821 31.090 1.00 19.82 17 ILE F C 1
ATOM 6175 O O . ILE F 1 20 ? 29.024 -3.348 31.290 1.00 21.61 17 ILE F O 1
ATOM 6180 N N . GLN F 1 21 ? 26.834 -3.514 30.781 1.00 16.97 18 GLN F N 1
ATOM 6181 C CA . GLN F 1 21 ? 26.882 -4.973 30.629 1.00 17.91 18 GLN F CA 1
ATOM 6182 C C . GLN F 1 21 ? 27.129 -5.302 29.144 1.00 18.38 18 GLN F C 1
ATOM 6183 O O . GLN F 1 21 ? 26.391 -4.763 28.286 1.00 17.78 18 GLN F O 1
ATOM 6189 N N . ILE F 1 22 ? 28.081 -6.165 28.856 1.00 15.28 19 ILE F N 1
ATOM 6190 C CA . ILE F 1 22 ? 28.382 -6.647 27.479 1.00 15.48 19 ILE F CA 1
ATOM 6191 C C . ILE F 1 22 ? 28.241 -8.154 27.464 1.00 16.03 19 ILE F C 1
ATOM 6192 O O . ILE F 1 22 ? 28.727 -8.828 28.376 1.00 15.99 19 ILE F O 1
ATOM 6197 N N . LEU F 1 23 ? 27.577 -8.724 26.447 1.00 13.55 20 LEU F N 1
ATOM 6198 C CA . LEU F 1 23 ? 27.430 -10.132 26.308 1.00 12.58 20 LEU F CA 1
ATOM 6199 C C . LEU F 1 23 ? 27.948 -10.507 24.918 1.00 14.34 20 LEU F C 1
ATOM 6200 O O . LEU F 1 23 ? 27.481 -9.928 23.878 1.00 14.49 20 LEU F O 1
ATOM 6205 N N . ALA F 1 24 ? 28.822 -11.482 24.867 1.00 12.42 21 ALA F N 1
ATOM 6206 C CA . ALA F 1 24 ? 29.326 -11.993 23.621 1.00 11.98 21 ALA F CA 1
ATOM 6207 C C . ALA F 1 24 ? 28.570 -13.224 23.368 1.00 13.18 21 ALA F C 1
ATOM 6208 O O . ALA F 1 24 ? 28.481 -14.136 24.236 1.00 14.25 21 ALA F O 1
ATOM 6210 N N . VAL F 1 25 ? 28.009 -13.346 22.180 1.00 12.42 22 VAL F N 1
ATOM 6211 C CA . VAL F 1 25 ? 27.175 -14.539 21.867 1.00 13.59 22 VAL F CA 1
ATOM 6212 C C . VAL F 1 25 ? 27.879 -15.257 20.731 1.00 14.03 22 VAL F C 1
ATOM 6213 O O . VAL F 1 25 ? 28.068 -14.688 19.643 1.00 14.33 22 VAL F O 1
ATOM 6217 N N . ILE F 1 26 ? 28.349 -16.467 20.988 1.00 15.25 23 ILE F N 1
ATOM 6218 C CA . ILE F 1 26 ? 29.208 -17.159 20.061 1.00 17.18 23 ILE F CA 1
ATOM 6219 C C . ILE F 1 26 ? 28.528 -18.255 19.263 1.00 16.43 23 ILE F C 1
ATOM 6220 O O . ILE F 1 26 ? 27.780 -19.078 19.798 1.00 17.04 23 ILE F O 1
ATOM 6225 N N . ASP F 1 27 ? 28.738 -18.262 17.961 1.00 15.48 24 ASP F N 1
ATOM 6226 C CA . ASP F 1 27 ? 28.141 -19.344 17.084 1.00 17.49 24 ASP F CA 1
ATOM 6227 C C . ASP F 1 27 ? 29.060 -20.508 17.088 1.00 18.57 24 ASP F C 1
ATOM 6228 O O . ASP F 1 27 ? 29.959 -20.608 16.267 1.00 18.64 24 ASP F O 1
ATOM 6233 N N . THR F 1 28 ? 28.875 -21.369 18.073 1.00 17.29 25 THR F N 1
ATOM 6234 C CA . THR F 1 28 ? 29.705 -22.499 18.295 1.00 19.29 25 THR F CA 1
ATOM 6235 C C . THR F 1 28 ? 29.671 -23.545 17.123 1.00 19.50 25 THR F C 1
ATOM 6236 O O . THR F 1 28 ? 30.674 -24.049 16.771 1.00 22.82 25 THR F O 1
ATOM 6240 N N . ASN F 1 29 ? 28.535 -23.794 16.551 1.00 21.82 26 ASN F N 1
ATOM 6241 C CA . ASN F 1 29 ? 28.403 -24.691 15.377 1.00 24.21 26 ASN F CA 1
ATOM 6242 C C . ASN F 1 29 ? 29.226 -24.219 14.184 1.00 25.52 26 ASN F C 1
ATOM 6243 O O . ASN F 1 29 ? 29.926 -24.991 13.545 1.00 30.11 26 ASN F O 1
ATOM 6248 N N . TYR F 1 30 ? 29.035 -22.947 13.905 1.00 22.36 27 TYR F N 1
ATOM 6249 C CA . TYR F 1 30 ? 29.883 -22.285 12.907 1.00 25.83 27 TYR F CA 1
ATOM 6250 C C . TYR F 1 30 ? 31.347 -22.537 13.258 1.00 24.39 27 TYR F C 1
ATOM 6251 O O . TYR F 1 30 ? 32.092 -22.959 12.426 1.00 21.18 27 TYR F O 1
ATOM 6260 N N . ILE F 1 31 ? 31.845 -22.249 14.464 1.00 22.80 28 ILE F N 1
ATOM 6261 C CA . ILE F 1 31 ? 33.235 -22.394 14.841 1.00 23.74 28 ILE F CA 1
ATOM 6262 C C . ILE F 1 31 ? 33.701 -23.832 14.693 1.00 25.19 28 ILE F C 1
ATOM 6263 O O . ILE F 1 31 ? 34.789 -24.092 14.217 1.00 27.21 28 ILE F O 1
ATOM 6268 N N . LYS F 1 32 ? 32.888 -24.765 15.145 1.00 25.21 29 LYS F N 1
ATOM 6269 C CA . LYS F 1 32 ? 33.253 -26.146 15.048 1.00 28.91 29 LYS F CA 1
ATOM 6270 C C . LYS F 1 32 ? 33.496 -26.517 13.557 1.00 29.26 29 LYS F C 1
ATOM 6271 O O . LYS F 1 32 ? 34.456 -27.172 13.230 1.00 32.07 29 LYS F O 1
ATOM 6277 N N . ARG F 1 33 ? 32.577 -26.129 12.698 1.00 31.85 30 ARG F N 1
ATOM 6278 C CA . ARG F 1 33 ? 32.663 -26.388 11.276 1.00 31.46 30 ARG F CA 1
ATOM 6279 C C . ARG F 1 33 ? 33.917 -25.794 10.612 1.00 33.75 30 ARG F C 1
ATOM 6280 O O . ARG F 1 33 ? 34.523 -26.434 9.767 1.00 34.47 30 ARG F O 1
ATOM 6288 N N . SER F 1 34 ? 34.230 -24.548 10.924 1.00 30.70 31 SER F N 1
ATOM 6289 C CA . SER F 1 34 ? 35.317 -23.834 10.302 1.00 27.22 31 SER F CA 1
ATOM 6290 C C . SER F 1 34 ? 36.668 -24.036 10.998 1.00 28.51 31 SER F C 1
ATOM 6291 O O . SER F 1 34 ? 37.707 -23.682 10.456 1.00 27.83 31 SER F O 1
ATOM 6294 N N . HIS F 1 35 ? 36.697 -24.616 12.188 1.00 27.33 32 HIS F N 1
ATOM 6295 C CA . HIS F 1 35 ? 37.960 -24.887 12.854 1.00 28.32 32 HIS F CA 1
ATOM 6296 C C . HIS F 1 35 ? 37.947 -26.329 13.371 1.00 33.28 32 HIS F C 1
ATOM 6297 O O . HIS F 1 35 ? 37.818 -26.574 14.575 1.00 35.67 32 HIS F O 1
ATOM 6304 N N . PRO F 1 36 ? 38.082 -27.312 12.466 1.00 36.65 33 PRO F N 1
ATOM 6305 C CA . PRO F 1 36 ? 37.942 -28.715 12.920 1.00 39.72 33 PRO F CA 1
ATOM 6306 C C . PRO F 1 36 ? 39.102 -29.230 13.784 1.00 39.81 33 PRO F C 1
ATOM 6307 O O . PRO F 1 36 ? 38.876 -30.126 14.599 1.00 41.43 33 PRO F O 1
ATOM 6311 N N . ASN F 1 37 ? 40.298 -28.649 13.630 1.00 39.25 34 ASN F N 1
ATOM 6312 C CA A ASN F 1 37 ? 41.469 -29.038 14.428 0.40 42.61 34 ASN F CA 1
ATOM 6313 C CA B ASN F 1 37 ? 41.492 -29.052 14.406 0.60 43.21 34 ASN F CA 1
ATOM 6314 C C . ASN F 1 37 ? 42.086 -27.838 15.151 1.00 40.08 34 ASN F C 1
ATOM 6315 O O . ASN F 1 37 ? 43.141 -27.297 14.772 1.00 41.01 34 ASN F O 1
ATOM 6324 N N . PRO F 1 38 ? 41.390 -27.369 16.206 1.00 34.72 35 PRO F N 1
ATOM 6325 C CA . PRO F 1 38 ? 41.850 -26.158 16.921 1.00 32.05 35 PRO F CA 1
ATOM 6326 C C . PRO F 1 38 ? 42.906 -26.422 17.964 1.00 33.79 35 PRO F C 1
ATOM 6327 O O . PRO F 1 38 ? 43.178 -27.592 18.298 1.00 30.05 35 PRO F O 1
ATOM 6331 N N . SER F 1 39 ? 43.431 -25.345 18.544 1.00 32.28 36 SER F N 1
ATOM 6332 C CA . SER F 1 39 ? 44.427 -25.485 19.600 1.00 31.88 36 SER F CA 1
ATOM 6333 C C . SER F 1 39 ? 43.814 -26.186 20.815 1.00 36.60 36 SER F C 1
ATOM 6334 O O . SER F 1 39 ? 42.664 -25.904 21.208 1.00 31.66 36 SER F O 1
ATOM 6337 N N . LEU F 1 40 ? 44.555 -27.117 21.401 1.00 34.06 37 LEU F N 1
ATOM 6338 C CA . LEU F 1 40 ? 44.173 -27.690 22.693 1.00 36.78 37 LEU F CA 1
ATOM 6339 C C . LEU F 1 40 ? 45.058 -27.142 23.779 1.00 31.94 37 LEU F C 1
ATOM 6340 O O . LEU F 1 40 ? 45.104 -27.672 24.885 1.00 36.96 37 LEU F O 1
ATOM 6345 N N . ASN F 1 41 ? 45.720 -26.044 23.487 1.00 33.60 38 ASN F N 1
ATOM 6346 C CA . ASN F 1 41 ? 46.537 -25.338 24.454 1.00 35.85 38 ASN F CA 1
ATOM 6347 C C . ASN F 1 41 ? 45.937 -23.999 24.764 1.00 30.94 38 ASN F C 1
ATOM 6348 O O . ASN F 1 41 ? 45.994 -23.109 23.941 1.00 28.62 38 ASN F O 1
ATOM 6353 N N . ALA F 1 42 ? 45.429 -23.828 25.974 1.00 33.28 39 ALA F N 1
ATOM 6354 C CA . ALA F 1 42 ? 44.794 -22.565 26.375 1.00 32.63 39 ALA F CA 1
ATOM 6355 C C . ALA F 1 42 ? 45.752 -21.370 26.408 1.00 32.86 39 ALA F C 1
ATOM 6356 O O . ALA F 1 42 ? 45.339 -20.205 26.430 1.00 25.69 39 ALA F O 1
ATOM 6358 N N . GLN F 1 43 ? 47.056 -21.640 26.414 1.00 34.65 40 GLN F N 1
ATOM 6359 C CA . GLN F 1 43 ? 48.059 -20.557 26.383 1.00 32.96 40 GLN F CA 1
ATOM 6360 C C . GLN F 1 43 ? 48.337 -20.089 24.944 1.00 28.19 40 GLN F C 1
ATOM 6361 O O . GLN F 1 43 ? 48.875 -19.028 24.714 1.00 25.04 40 GLN F O 1
ATOM 6367 N N . ASN F 1 44 ? 47.936 -20.907 23.978 1.00 30.96 41 ASN F N 1
ATOM 6368 C CA . ASN F 1 44 ? 48.015 -20.555 22.563 1.00 30.88 41 ASN F CA 1
ATOM 6369 C C . ASN F 1 44 ? 46.686 -20.710 21.825 1.00 30.50 41 ASN F C 1
ATOM 6370 O O . ASN F 1 44 ? 46.530 -21.586 20.978 1.00 30.00 41 ASN F O 1
ATOM 6375 N N . PRO F 1 45 ? 45.708 -19.857 22.147 1.00 24.93 42 PRO F N 1
ATOM 6376 C CA . PRO F 1 45 ? 44.347 -20.002 21.550 1.00 26.39 42 PRO F CA 1
ATOM 6377 C C . PRO F 1 45 ? 44.302 -19.745 20.006 1.00 21.75 42 PRO F C 1
ATOM 6378 O O . PRO F 1 45 ? 45.111 -18.958 19.481 1.00 22.87 42 PRO F O 1
ATOM 6382 N N . THR F 1 46 ? 43.366 -20.407 19.344 1.00 23.80 43 THR F N 1
ATOM 6383 C CA . THR F 1 46 ? 43.171 -20.298 17.897 1.00 25.84 43 THR F CA 1
ATOM 6384 C C . THR F 1 46 ? 42.329 -19.064 17.602 1.00 28.28 43 THR F C 1
ATOM 6385 O O . THR F 1 46 ? 41.180 -18.927 18.092 1.00 26.54 43 THR F O 1
ATOM 6389 N N . SER F 1 47 ? 42.900 -18.175 16.817 1.00 27.46 44 SER F N 1
ATOM 6390 C CA . SER F 1 47 ? 42.237 -16.957 16.321 1.00 27.10 44 SER F CA 1
ATOM 6391 C C . SER F 1 47 ? 41.021 -17.309 15.538 1.00 27.16 44 SER F C 1
ATOM 6392 O O . SER F 1 47 ? 41.099 -18.134 14.626 1.00 26.94 44 SER F O 1
ATOM 6395 N N . ILE F 1 48 ? 39.874 -16.713 15.874 1.00 24.44 45 ILE F N 1
ATOM 6396 C CA . ILE F 1 48 ? 38.668 -16.805 15.019 1.00 25.25 45 ILE F CA 1
ATOM 6397 C C . ILE F 1 48 ? 38.243 -15.405 14.565 1.00 25.60 45 ILE F C 1
ATOM 6398 O O . ILE F 1 48 ? 38.635 -14.396 15.161 1.00 27.16 45 ILE F O 1
ATOM 6403 N N . PRO F 1 49 ? 37.496 -15.320 13.446 1.00 27.41 46 PRO F N 1
ATOM 6404 C CA . PRO F 1 49 ? 37.161 -13.995 12.920 1.00 25.62 46 PRO F CA 1
ATOM 6405 C C . PRO F 1 49 ? 35.989 -13.438 13.728 1.00 24.94 46 PRO F C 1
ATOM 6406 O O . PRO F 1 49 ? 35.292 -14.209 14.417 1.00 27.38 46 PRO F O 1
ATOM 6410 N N . SER F 1 50 ? 35.722 -12.159 13.627 1.00 23.93 47 SER F N 1
ATOM 6411 C CA . SER F 1 50 ? 34.658 -11.593 14.436 1.00 26.90 47 SER F CA 1
ATOM 6412 C C . SER F 1 50 ? 33.285 -11.960 13.858 1.00 24.84 47 SER F C 1
ATOM 6413 O O . SER F 1 50 ? 32.275 -11.824 14.541 1.00 27.61 47 SER F O 1
ATOM 6416 N N . THR F 1 51 ? 33.274 -12.547 12.669 1.00 25.05 48 THR F N 1
ATOM 6417 C CA . THR F 1 51 ? 32.039 -12.987 12.026 1.00 25.96 48 THR F CA 1
ATOM 6418 C C . THR F 1 51 ? 31.430 -14.162 12.733 1.00 23.27 48 THR F C 1
ATOM 6419 O O . THR F 1 51 ? 30.238 -14.481 12.487 1.00 19.91 48 THR F O 1
ATOM 6423 N N . ALA F 1 52 ? 32.206 -14.825 13.593 1.00 20.04 49 ALA F N 1
ATOM 6424 C CA . ALA F 1 52 ? 31.726 -16.032 14.253 1.00 18.98 49 ALA F CA 1
ATOM 6425 C C . ALA F 1 52 ? 30.899 -15.720 15.495 1.00 22.03 49 ALA F C 1
ATOM 6426 O O . ALA F 1 52 ? 30.442 -16.655 16.148 1.00 21.53 49 ALA F O 1
ATOM 6428 N N . LEU F 1 53 ? 30.818 -14.460 15.895 1.00 19.90 50 LEU F N 1
ATOM 6429 C CA . LEU F 1 53 ? 30.072 -14.162 17.111 1.00 20.55 50 LEU F CA 1
ATOM 6430 C C . LEU F 1 53 ? 29.395 -12.826 17.027 1.00 18.87 50 LEU F C 1
ATOM 6431 O O . LEU F 1 53 ? 29.541 -12.080 16.026 1.00 16.26 50 LEU F O 1
ATOM 6436 N N . PHE F 1 54 ? 28.656 -12.513 18.073 1.00 14.28 51 PHE F N 1
ATOM 6437 C CA . PHE F 1 54 ? 27.908 -11.281 18.170 1.00 14.99 51 PHE F CA 1
ATOM 6438 C C . PHE F 1 54 ? 28.176 -10.653 19.530 1.00 14.19 51 PHE F C 1
ATOM 6439 O O . PHE F 1 54 ? 28.347 -11.368 20.493 1.00 18.07 51 PHE F O 1
ATOM 6455 N N . LEU F 1 56 ? 26.903 -7.580 22.243 1.00 14.64 53 LEU F N 1
ATOM 6456 C CA . LEU F 1 56 ? 25.789 -6.728 22.579 1.00 14.02 53 LEU F CA 1
ATOM 6457 C C . LEU F 1 56 ? 26.069 -5.956 23.883 1.00 13.98 53 LEU F C 1
ATOM 6458 O O . LEU F 1 56 ? 26.661 -6.542 24.810 1.00 14.30 53 LEU F O 1
ATOM 6463 N N . ASN F 1 57 ? 25.504 -4.795 24.023 1.00 13.77 54 ASN F N 1
ATOM 6464 C CA . ASN F 1 57 ? 25.627 -3.993 25.288 1.00 15.11 54 ASN F CA 1
ATOM 6465 C C . ASN F 1 57 ? 24.420 -3.169 25.557 1.00 16.45 54 ASN F C 1
ATOM 6466 O O . ASN F 1 57 ? 23.724 -2.732 24.651 1.00 15.08 54 ASN F O 1
ATOM 6471 N N . GLY F 1 58 ? 24.203 -2.848 26.818 1.00 18.70 55 GLY F N 1
ATOM 6472 C CA . GLY F 1 58 ? 23.054 -2.043 27.204 1.00 22.08 55 GLY F CA 1
ATOM 6473 C C . GLY F 1 58 ? 23.335 -0.593 26.904 1.00 21.57 55 GLY F C 1
ATOM 6474 O O . GLY F 1 58 ? 24.509 -0.210 26.836 1.00 20.00 55 GLY F O 1
ATOM 6475 N N . HIS F 1 59 ? 22.286 0.190 26.686 1.00 25.40 56 HIS F N 1
ATOM 6476 C CA . HIS F 1 59 ? 22.485 1.593 26.322 1.00 31.14 56 HIS F CA 1
ATOM 6477 C C . HIS F 1 59 ? 22.765 2.411 27.559 1.00 29.53 56 HIS F C 1
ATOM 6478 O O . HIS F 1 59 ? 22.440 1.985 28.660 1.00 29.47 56 HIS F O 1
ATOM 6485 N N . ALA F 1 60 ? 23.439 3.557 27.380 1.00 24.54 57 ALA F N 1
ATOM 6486 C CA . ALA F 1 60 ? 23.573 4.560 28.431 1.00 23.59 57 ALA F CA 1
ATOM 6487 C C . ALA F 1 60 ? 24.006 5.888 27.775 1.00 23.97 57 ALA F C 1
ATOM 6488 O O . ALA F 1 60 ? 24.502 5.863 26.662 1.00 24.26 57 ALA F O 1
ATOM 6490 N N . PRO F 1 61 ? 23.855 7.046 28.467 1.00 23.72 58 PRO F N 1
ATOM 6491 C CA . PRO F 1 61 ? 24.333 8.268 27.808 1.00 23.74 58 PRO F CA 1
ATOM 6492 C C . PRO F 1 61 ? 25.817 8.236 27.534 1.00 21.69 58 PRO F C 1
ATOM 6493 O O . PRO F 1 61 ? 26.617 7.850 28.377 1.00 22.52 58 PRO F O 1
ATOM 6497 N N . GLY F 1 62 ? 26.203 8.568 26.324 1.00 20.15 59 GLY F N 1
ATOM 6498 C CA . GLY F 1 62 ? 27.600 8.607 26.001 1.00 21.25 59 GLY F CA 1
ATOM 6499 C C . GLY F 1 62 ? 28.158 7.265 25.586 1.00 21.56 59 GLY F C 1
ATOM 6500 O O . GLY F 1 62 ? 29.348 7.143 25.293 1.00 26.44 59 GLY F O 1
ATOM 6501 N N . VAL F 1 63 ? 27.300 6.258 25.522 1.00 18.29 60 VAL F N 1
ATOM 6502 C CA . VAL F 1 63 ? 27.753 4.969 25.141 1.00 18.77 60 VAL F CA 1
ATOM 6503 C C . VAL F 1 63 ? 27.137 4.578 23.815 1.00 18.39 60 VAL F C 1
ATOM 6504 O O . VAL F 1 63 ? 25.946 4.740 23.628 1.00 18.61 60 VAL F O 1
ATOM 6508 N N . SER F 1 64 ? 27.918 4.066 22.890 1.00 19.09 61 SER F N 1
ATOM 6509 C CA . SER F 1 64 ? 27.334 3.566 21.645 1.00 20.15 61 SER F CA 1
ATOM 6510 C C . SER F 1 64 ? 28.164 2.412 21.103 1.00 19.47 61 SER F C 1
ATOM 6511 O O . SER F 1 64 ? 29.218 2.124 21.591 1.00 20.48 61 SER F O 1
ATOM 6514 N N . SER F 1 65 ? 27.635 1.700 20.106 1.00 19.09 62 SER F N 1
ATOM 6515 C CA . SER F 1 65 ? 28.270 0.526 19.576 1.00 18.03 62 SER F CA 1
ATOM 6516 C C . SER F 1 65 ? 27.593 0.087 18.294 1.00 19.38 62 SER F C 1
ATOM 6517 O O . SER F 1 65 ? 26.543 0.577 17.951 1.00 18.15 62 SER F O 1
ATOM 6520 N N . SER F 1 66 ? 28.201 -0.824 17.570 1.00 24.29 63 SER F N 1
ATOM 6521 C CA . SER F 1 66 ? 27.524 -1.469 16.448 1.00 23.83 63 SER F CA 1
ATOM 6522 C C . SER F 1 66 ? 26.909 -2.758 17.015 1.00 29.30 63 SER F C 1
ATOM 6523 O O . SER F 1 66 ? 27.539 -3.866 16.944 1.00 29.11 63 SER F O 1
ATOM 6526 N N . GLU F 1 67 ? 25.714 -2.620 17.587 1.00 26.41 64 GLU F N 1
ATOM 6527 C CA . GLU F 1 67 ? 25.058 -3.751 18.264 1.00 28.65 64 GLU F CA 1
ATOM 6528 C C . GLU F 1 67 ? 24.867 -4.953 17.306 1.00 26.71 64 GLU F C 1
ATOM 6529 O O . GLU F 1 67 ? 24.306 -4.833 16.236 1.00 35.69 64 GLU F O 1
ATOM 6535 N N . GLY F 1 68 ? 25.301 -6.111 17.725 1.00 23.99 65 GLY F N 1
ATOM 6536 C CA . GLY F 1 68 ? 25.274 -7.311 16.918 1.00 25.49 65 GLY F CA 1
ATOM 6537 C C . GLY F 1 68 ? 26.708 -7.639 16.516 1.00 24.65 65 GLY F C 1
ATOM 6538 O O . GLY F 1 68 ? 27.162 -8.750 16.664 1.00 34.16 65 GLY F O 1
ATOM 6539 N N . ASN F 1 69 ? 27.400 -6.676 15.930 1.00 24.10 66 ASN F N 1
ATOM 6540 C CA . ASN F 1 69 ? 28.752 -6.924 15.417 1.00 23.77 66 ASN F CA 1
ATOM 6541 C C . ASN F 1 69 ? 29.710 -7.572 16.441 1.00 21.52 66 ASN F C 1
ATOM 6542 O O . ASN F 1 69 ? 29.869 -7.063 17.523 1.00 17.58 66 ASN F O 1
ATOM 6547 N N . GLY F 1 70 ? 30.357 -8.669 16.047 1.00 18.61 67 GLY F N 1
ATOM 6548 C CA . GLY F 1 70 ? 31.364 -9.350 16.861 1.00 21.30 67 GLY F CA 1
ATOM 6549 C C . GLY F 1 70 ? 32.582 -8.509 17.245 1.00 18.45 67 GLY F C 1
ATOM 6550 O O . GLY F 1 70 ? 33.284 -8.784 18.255 1.00 16.43 67 GLY F O 1
ATOM 6551 N N . ASN F 1 71 ? 32.767 -7.463 16.454 1.00 16.96 68 ASN F N 1
ATOM 6552 C CA . ASN F 1 71 ? 33.699 -6.379 16.740 1.00 19.54 68 ASN F CA 1
ATOM 6553 C C . ASN F 1 71 ? 33.300 -5.341 17.786 1.00 16.65 68 ASN F C 1
ATOM 6554 O O . ASN F 1 71 ? 34.165 -4.621 18.342 1.00 15.81 68 ASN F O 1
ATOM 6559 N N . LEU F 1 72 ? 32.026 -5.256 18.039 1.00 16.42 69 LEU F N 1
ATOM 6560 C CA . LEU F 1 72 ? 31.402 -4.285 18.938 1.00 15.62 69 LEU F CA 1
ATOM 6561 C C . LEU F 1 72 ? 31.560 -2.813 18.576 1.00 15.43 69 LEU F C 1
ATOM 6562 O O . LEU F 1 72 ? 30.551 -2.086 18.438 1.00 17.56 69 LEU F O 1
ATOM 6567 N N . GLY F 1 73 ? 32.811 -2.358 18.442 1.00 16.51 70 GLY F N 1
ATOM 6568 C CA . GLY F 1 73 ? 33.051 -0.967 18.120 1.00 16.23 70 GLY F CA 1
ATOM 6569 C C . GLY F 1 73 ? 32.484 -0.061 19.233 1.00 15.54 70 GLY F C 1
ATOM 6570 O O . GLY F 1 73 ? 31.768 0.896 18.965 1.00 16.17 70 GLY F O 1
ATOM 6571 N N . LEU F 1 74 ? 32.727 -0.386 20.472 1.00 14.11 71 LEU F N 1
ATOM 6572 C CA . LEU F 1 74 ? 32.197 0.299 21.604 1.00 16.98 71 LEU F CA 1
ATOM 6573 C C . LEU F 1 74 ? 32.829 1.638 21.826 1.00 17.52 71 LEU F C 1
ATOM 6574 O O . LEU F 1 74 ? 34.049 1.757 21.786 1.00 19.44 71 LEU F O 1
ATOM 6579 N N . LYS F 1 75 ? 32.002 2.623 22.129 1.00 19.17 72 LYS F N 1
ATOM 6580 C CA . LYS F 1 75 ? 32.502 3.931 22.479 1.00 19.97 72 LYS F CA 1
ATOM 6581 C C . LYS F 1 75 ? 31.850 4.276 23.751 1.00 20.78 72 LYS F C 1
ATOM 6582 O O . LYS F 1 75 ? 30.613 4.257 23.866 1.00 20.30 72 LYS F O 1
ATOM 6588 N N . LEU F 1 76 ? 32.659 4.609 24.749 1.00 18.73 73 LEU F N 1
ATOM 6589 C CA . LEU F 1 76 ? 32.102 4.953 26.012 1.00 20.58 73 LEU F CA 1
ATOM 6590 C C . LEU F 1 76 ? 32.836 6.137 26.621 1.00 17.57 73 LEU F C 1
ATOM 6591 O O . LEU F 1 76 ? 33.659 6.764 25.962 1.00 20.19 73 LEU F O 1
ATOM 6596 N N . ASN F 1 77 ? 32.519 6.432 27.874 1.00 21.79 74 ASN F N 1
ATOM 6597 C CA . ASN F 1 77 ? 33.122 7.562 28.627 1.00 22.76 74 ASN F CA 1
ATOM 6598 C C . ASN F 1 77 ? 34.245 7.062 29.536 1.00 24.28 74 ASN F C 1
ATOM 6599 O O . ASN F 1 77 ? 34.110 6.028 30.181 1.00 21.87 74 ASN F O 1
ATOM 6604 N N . VAL F 1 78 ? 35.292 7.858 29.666 1.00 25.75 75 VAL F N 1
ATOM 6605 C CA . VAL F 1 78 ? 36.277 7.624 30.693 1.00 23.80 75 VAL F CA 1
ATOM 6606 C C . VAL F 1 78 ? 35.577 7.571 32.016 1.00 24.39 75 VAL F C 1
ATOM 6607 O O . VAL F 1 78 ? 34.801 8.434 32.304 1.00 25.92 75 VAL F O 1
ATOM 6611 N N . GLY F 1 79 ? 35.852 6.534 32.818 1.00 25.41 76 GLY F N 1
ATOM 6612 C CA . GLY F 1 79 ? 35.172 6.357 34.076 1.00 25.92 76 GLY F CA 1
ATOM 6613 C C . GLY F 1 79 ? 34.169 5.224 34.051 1.00 27.27 76 GLY F C 1
ATOM 6614 O O . GLY F 1 79 ? 33.822 4.655 35.108 1.00 24.49 76 GLY F O 1
ATOM 6615 N N . ASP F 1 80 ? 33.646 4.893 32.868 1.00 23.66 77 ASP F N 1
ATOM 6616 C CA . ASP F 1 80 ? 32.644 3.840 32.786 1.00 25.76 77 ASP F CA 1
ATOM 6617 C C . ASP F 1 80 ? 33.178 2.450 33.093 1.00 20.23 77 ASP F C 1
ATOM 6618 O O . ASP F 1 80 ? 34.278 2.108 32.748 1.00 21.82 77 ASP F O 1
ATOM 6623 N N . LYS F 1 81 ? 32.384 1.663 33.789 1.00 21.80 78 LYS F N 1
ATOM 6624 C CA . LYS F 1 81 ? 32.762 0.293 34.136 1.00 22.94 78 LYS F CA 1
ATOM 6625 C C . LYS F 1 81 ? 32.169 -0.641 33.048 1.00 20.41 78 LYS F C 1
ATOM 6626 O O . LYS F 1 81 ? 31.092 -0.336 32.527 1.00 20.84 78 LYS F O 1
ATOM 6632 N N . VAL F 1 82 ? 32.850 -1.696 32.682 1.00 18.23 79 VAL F N 1
ATOM 6633 C CA . VAL F 1 82 ? 32.275 -2.708 31.754 1.00 17.94 79 VAL F CA 1
ATOM 6634 C C . VAL F 1 82 ? 32.336 -4.101 32.405 1.00 21.24 79 VAL F C 1
ATOM 6635 O O . VAL F 1 82 ? 33.239 -4.374 33.241 1.00 24.04 79 VAL F O 1
ATOM 6639 N N . SER F 1 83 ? 31.394 -4.964 32.039 1.00 17.66 80 SER F N 1
ATOM 6640 C CA . SER F 1 83 ? 31.361 -6.349 32.525 1.00 16.76 80 SER F CA 1
ATOM 6641 C C . SER F 1 83 ? 31.007 -7.295 31.378 1.00 18.03 80 SER F C 1
ATOM 6642 O O . SER F 1 83 ? 29.861 -7.269 30.861 1.00 17.12 80 SER F O 1
ATOM 6645 N N . LEU F 1 84 ? 31.965 -8.106 30.964 1.00 15.13 81 LEU F N 1
ATOM 6646 C CA . LEU F 1 84 ? 31.831 -8.998 29.823 1.00 14.58 81 LEU F CA 1
ATOM 6647 C C . LEU F 1 84 ? 31.561 -10.442 30.190 1.00 16.34 81 LEU F C 1
ATOM 6648 O O . LEU F 1 84 ? 32.233 -11.014 31.052 1.00 16.21 81 LEU F O 1
ATOM 6661 N N . GLY F 1 86 ? 30.168 -14.271 28.176 1.00 15.54 83 GLY F N 1
ATOM 6662 C CA . GLY F 1 86 ? 30.023 -14.951 26.856 1.00 16.48 83 GLY F CA 1
ATOM 6663 C C . GLY F 1 86 ? 29.146 -16.148 27.004 1.00 17.74 83 GLY F C 1
ATOM 6664 O O . GLY F 1 86 ? 29.077 -16.788 28.115 1.00 17.19 83 GLY F O 1
ATOM 6665 N N . THR F 1 87 ? 28.429 -16.476 25.949 1.00 15.43 84 THR F N 1
ATOM 6666 C CA . THR F 1 87 ? 27.600 -17.655 25.908 1.00 17.13 84 THR F CA 1
ATOM 6667 C C . THR F 1 87 ? 27.398 -18.106 24.472 1.00 16.48 84 THR F C 1
ATOM 6668 O O . THR F 1 87 ? 27.736 -17.355 23.581 1.00 17.02 84 THR F O 1
ATOM 6672 N N . SER F 1 88 ? 26.849 -19.296 24.253 1.00 16.49 85 SER F N 1
ATOM 6673 C CA . SER F 1 88 ? 26.515 -19.767 22.889 1.00 17.74 85 SER F CA 1
ATOM 6674 C C . SER F 1 88 ? 25.153 -19.288 22.476 1.00 18.62 85 SER F C 1
ATOM 6675 O O . SER F 1 88 ? 24.383 -18.735 23.312 1.00 17.84 85 SER F O 1
ATOM 6678 N N . LEU F 1 89 ? 24.806 -19.481 21.199 1.00 17.55 86 LEU F N 1
ATOM 6679 C CA . LEU F 1 89 ? 23.428 -19.213 20.730 1.00 17.37 86 LEU F CA 1
ATOM 6680 C C . LEU F 1 89 ? 22.293 -20.028 21.438 1.00 15.87 86 LEU F C 1
ATOM 6681 O O . LEU F 1 89 ? 21.123 -19.597 21.443 1.00 18.47 86 LEU F O 1
ATOM 6686 N N . ALA F 1 90 ? 22.636 -21.166 22.057 1.00 15.71 87 ALA F N 1
ATOM 6687 C CA . ALA F 1 90 ? 21.666 -21.930 22.849 1.00 15.44 87 ALA F CA 1
ATOM 6688 C C . ALA F 1 90 ? 21.971 -21.709 24.348 1.00 17.39 87 ALA F C 1
ATOM 6689 O O . ALA F 1 90 ? 21.762 -22.578 25.179 1.00 15.47 87 ALA F O 1
ATOM 6691 N N . ASP F 1 91 ? 22.527 -20.540 24.646 1.00 17.91 88 ASP F N 1
ATOM 6692 C CA . ASP F 1 91 ? 22.829 -20.080 25.999 1.00 19.30 88 ASP F CA 1
ATOM 6693 C C . ASP F 1 91 ? 23.640 -21.107 26.822 1.00 20.95 88 ASP F C 1
ATOM 6694 O O . ASP F 1 91 ? 23.345 -21.337 28.052 1.00 22.13 88 ASP F O 1
ATOM 6699 N N . ASN F 1 92 ? 24.630 -21.708 26.167 1.00 20.16 89 ASN F N 1
ATOM 6700 C CA . ASN F 1 92 ? 25.527 -22.651 26.810 1.00 22.03 89 ASN F CA 1
ATOM 6701 C C . ASN F 1 92 ? 24.770 -23.835 27.357 1.00 21.29 89 ASN F C 1
ATOM 6702 O O . ASN F 1 92 ? 25.283 -24.528 28.228 1.00 23.55 89 ASN F O 1
ATOM 6707 N N . SER F 1 93 ? 23.589 -24.110 26.827 1.00 22.00 90 SER F N 1
ATOM 6708 C CA . SER F 1 93 ? 22.856 -25.334 27.125 1.00 24.86 90 SER F CA 1
ATOM 6709 C C . SER F 1 93 ? 23.376 -26.611 26.491 1.00 26.89 90 SER F C 1
ATOM 6710 O O . SER F 1 93 ? 23.164 -27.683 27.047 1.00 27.88 90 SER F O 1
ATOM 6713 N N . GLY F 1 94 ? 24.051 -26.511 25.360 1.00 22.46 91 GLY F N 1
ATOM 6714 C CA . GLY F 1 94 ? 24.617 -27.723 24.653 1.00 25.39 91 GLY F CA 1
ATOM 6715 C C . GLY F 1 94 ? 26.111 -27.565 24.600 1.00 26.36 91 GLY F C 1
ATOM 6716 O O . GLY F 1 94 ? 26.766 -27.870 25.576 1.00 29.39 91 GLY F O 1
ATOM 6717 N N . ASP F 1 95 ? 26.666 -27.057 23.497 1.00 28.03 92 ASP F N 1
ATOM 6718 C CA . ASP F 1 95 ? 28.029 -26.591 23.536 1.00 26.56 92 ASP F CA 1
ATOM 6719 C C . ASP F 1 95 ? 28.057 -25.387 24.478 1.00 26.49 92 ASP F C 1
ATOM 6720 O O . ASP F 1 95 ? 27.012 -24.749 24.718 1.00 27.26 92 ASP F O 1
ATOM 6725 N N . ALA F 1 96 ? 29.242 -25.084 25.004 1.00 22.67 93 ALA F N 1
ATOM 6726 C CA . ALA F 1 96 ? 29.386 -24.067 26.018 1.00 23.80 93 ALA F CA 1
ATOM 6727 C C . ALA F 1 96 ? 30.607 -23.325 25.570 1.00 23.12 93 ALA F C 1
ATOM 6728 O O . ALA F 1 96 ? 31.651 -23.949 25.282 1.00 26.72 93 ALA F O 1
ATOM 6730 N N . ALA F 1 97 ? 30.491 -22.010 25.518 1.00 20.69 94 ALA F N 1
ATOM 6731 C CA . ALA F 1 97 ? 31.597 -21.145 25.240 1.00 17.79 94 ALA F CA 1
ATOM 6732 C C . ALA F 1 97 ? 31.891 -20.357 26.479 1.00 19.32 94 ALA F C 1
ATOM 6733 O O . ALA F 1 97 ? 31.015 -19.653 27.001 1.00 17.90 94 ALA F O 1
ATOM 6735 N N . LEU F 1 98 ? 33.120 -20.468 26.981 1.00 19.18 95 LEU F N 1
ATOM 6736 C CA . LEU F 1 98 ? 33.445 -19.953 28.332 1.00 18.71 95 LEU F CA 1
ATOM 6737 C C . LEU F 1 98 ? 34.692 -19.130 28.293 1.00 19.66 95 LEU F C 1
ATOM 6738 O O . LEU F 1 98 ? 35.800 -19.649 28.034 1.00 22.04 95 LEU F O 1
ATOM 6743 N N . ILE F 1 99 ? 34.534 -17.810 28.473 1.00 16.41 96 ILE F N 1
ATOM 6744 C CA . ILE F 1 99 ? 35.627 -16.898 28.384 1.00 16.52 96 ILE F CA 1
ATOM 6745 C C . ILE F 1 99 ? 36.573 -17.137 29.541 1.00 19.69 96 ILE F C 1
ATOM 6746 O O . ILE F 1 99 ? 36.140 -17.330 30.681 1.00 19.75 96 ILE F O 1
ATOM 6751 N N . TYR F 1 100 ? 37.878 -17.066 29.273 1.00 20.98 97 TYR F N 1
ATOM 6752 C CA . TYR F 1 100 ? 38.869 -17.198 30.366 1.00 22.44 97 TYR F CA 1
ATOM 6753 C C . TYR F 1 100 ? 39.893 -16.114 30.506 1.00 21.88 97 TYR F C 1
ATOM 6754 O O . TYR F 1 100 ? 40.567 -16.019 31.535 1.00 19.58 97 TYR F O 1
ATOM 6763 N N . HIS F 1 101 ? 39.955 -15.192 29.548 1.00 20.44 98 HIS F N 1
ATOM 6764 C CA . HIS F 1 101 ? 40.834 -14.088 29.659 1.00 22.30 98 HIS F CA 1
ATOM 6765 C C . HIS F 1 101 ? 40.472 -12.995 28.706 1.00 22.10 98 HIS F C 1
ATOM 6766 O O . HIS F 1 101 ? 39.968 -13.267 27.641 1.00 21.07 98 HIS F O 1
ATOM 6773 N N . VAL F 1 102 ? 40.753 -11.758 29.099 1.00 20.71 99 VAL F N 1
ATOM 6774 C CA . VAL F 1 102 ? 40.620 -10.586 28.259 1.00 22.28 99 VAL F CA 1
ATOM 6775 C C . VAL F 1 102 ? 41.902 -9.795 28.369 1.00 26.69 99 VAL F C 1
ATOM 6776 O O . VAL F 1 102 ? 42.305 -9.462 29.491 1.00 27.07 99 VAL F O 1
ATOM 6780 N N . GLN F 1 103 ? 42.516 -9.434 27.255 1.00 23.02 100 GLN F N 1
ATOM 6781 C CA . GLN F 1 103 ? 43.756 -8.691 27.325 1.00 25.07 100 GLN F CA 1
ATOM 6782 C C . GLN F 1 103 ? 43.905 -7.636 26.202 1.00 26.65 100 GLN F C 1
ATOM 6783 O O . GLN F 1 103 ? 43.207 -7.671 25.211 1.00 22.72 100 GLN F O 1
ATOM 6789 N N . GLN F 1 104 ? 44.776 -6.672 26.395 1.00 24.71 101 GLN F N 1
ATOM 6790 C CA . GLN F 1 104 ? 45.070 -5.643 25.380 1.00 26.64 101 GLN F CA 1
ATOM 6791 C C . GLN F 1 104 ? 45.693 -6.318 24.184 1.00 26.21 101 GLN F C 1
ATOM 6792 O O . GLN F 1 104 ? 46.537 -7.228 24.318 1.00 24.86 101 GLN F O 1
ATOM 6798 N N . TYR F 1 105 ? 45.276 -5.895 22.983 1.00 23.25 102 TYR F N 1
ATOM 6799 C CA . TYR F 1 105 ? 45.778 -6.455 21.734 1.00 20.90 102 TYR F CA 1
ATOM 6800 C C . TYR F 1 105 ? 46.446 -5.366 20.918 1.00 20.22 102 TYR F C 1
ATOM 6801 O O . TYR F 1 105 ? 47.417 -5.582 20.293 1.00 22.13 102 TYR F O 1
ATOM 6810 N N . SER F 1 106 ? 45.865 -4.202 20.868 1.00 20.04 103 SER F N 1
ATOM 6811 C CA . SER F 1 106 ? 46.444 -3.089 20.130 1.00 22.05 103 SER F CA 1
ATOM 6812 C C . SER F 1 106 ? 46.061 -1.831 20.821 1.00 22.44 103 SER F C 1
ATOM 6813 O O . SER F 1 106 ? 45.025 -1.769 21.491 1.00 20.32 103 SER F O 1
ATOM 6816 N N . GLY F 1 107 ? 46.837 -0.791 20.609 1.00 20.27 104 GLY F N 1
ATOM 6817 C CA . GLY F 1 107 ? 46.379 0.548 20.845 1.00 20.87 104 GLY F CA 1
ATOM 6818 C C . GLY F 1 107 ? 46.610 0.987 22.253 1.00 24.40 104 GLY F C 1
ATOM 6819 O O . GLY F 1 107 ? 47.494 0.479 22.897 1.00 28.48 104 GLY F O 1
ATOM 6820 N N . ALA F 1 108 ? 45.842 1.951 22.739 1.00 24.61 105 ALA F N 1
ATOM 6821 C CA . ALA F 1 108 ? 46.099 2.512 24.045 1.00 27.32 105 ALA F CA 1
ATOM 6822 C C . ALA F 1 108 ? 45.587 1.603 25.190 1.00 29.36 105 ALA F C 1
ATOM 6823 O O . ALA F 1 108 ? 44.702 0.775 25.004 1.00 30.03 105 ALA F O 1
ATOM 6825 N N . GLN F 1 109 ? 46.092 1.792 26.392 1.00 27.66 106 GLN F N 1
ATOM 6826 C CA . GLN F 1 109 ? 45.571 1.009 27.509 1.00 31.62 106 GLN F CA 1
ATOM 6827 C C . GLN F 1 109 ? 44.410 1.772 28.073 1.00 31.05 106 GLN F C 1
ATOM 6828 O O . GLN F 1 109 ? 44.496 2.410 29.158 1.00 26.41 106 GLN F O 1
ATOM 6834 N N . VAL F 1 110 ? 43.299 1.703 27.347 1.00 24.51 107 VAL F N 1
ATOM 6835 C CA . VAL F 1 110 ? 42.078 2.368 27.748 1.00 23.14 107 VAL F CA 1
ATOM 6836 C C . VAL F 1 110 ? 41.556 1.758 29.050 1.00 24.17 107 VAL F C 1
ATOM 6837 O O . VAL F 1 110 ? 41.108 2.452 29.973 1.00 23.49 107 VAL F O 1
ATOM 6841 N N . PHE F 1 111 ? 41.544 0.430 29.066 1.00 22.45 108 PHE F N 1
ATOM 6842 C CA . PHE F 1 111 ? 40.947 -0.285 30.172 1.00 24.26 108 PHE F CA 1
ATOM 6843 C C . PHE F 1 111 ? 42.007 -0.706 31.168 1.00 21.09 108 PHE F C 1
ATOM 6844 O O . PHE F 1 111 ? 43.107 -0.944 30.771 1.00 22.76 108 PHE F O 1
ATOM 6852 N N . ALA F 1 112 ? 41.648 -0.717 32.449 1.00 21.33 109 ALA F N 1
ATOM 6853 C CA . ALA F 1 112 ? 42.421 -1.389 33.471 1.00 23.23 109 ALA F CA 1
ATOM 6854 C C . ALA F 1 112 ? 42.447 -2.864 33.107 1.00 25.23 109 ALA F C 1
ATOM 6855 O O . ALA F 1 112 ? 41.545 -3.373 32.417 1.00 25.96 109 ALA F O 1
ATOM 6857 N N . PRO F 1 113 ? 43.446 -3.601 33.627 1.00 27.89 110 PRO F N 1
ATOM 6858 C CA . PRO F 1 113 ? 43.425 -5.044 33.532 1.00 25.97 110 PRO F CA 1
ATOM 6859 C C . PRO F 1 113 ? 42.091 -5.637 33.951 1.00 25.39 110 PRO F C 1
ATOM 6860 O O . PRO F 1 113 ? 41.514 -5.248 34.967 1.00 29.09 110 PRO F O 1
ATOM 6864 N N . PHE F 1 114 ? 41.582 -6.588 33.174 1.00 23.02 111 PHE F N 1
ATOM 6865 C CA . PHE F 1 114 ? 40.287 -7.132 33.463 1.00 22.96 111 PHE F CA 1
ATOM 6866 C C . PHE F 1 114 ? 40.377 -8.055 34.695 1.00 25.03 111 PHE F C 1
ATOM 6867 O O . PHE F 1 114 ? 41.421 -8.673 34.903 1.00 30.82 111 PHE F O 1
ATOM 6875 N N . THR F 1 115 ? 39.326 -8.071 35.523 1.00 23.14 112 THR F N 1
ATOM 6876 C CA . THR F 1 115 ? 39.259 -8.955 36.703 1.00 29.26 112 THR F CA 1
ATOM 6877 C C . THR F 1 115 ? 38.163 -9.957 36.468 1.00 25.89 112 THR F C 1
ATOM 6878 O O . THR F 1 115 ? 37.074 -9.540 36.136 1.00 25.20 112 THR F O 1
ATOM 6882 N N . ALA F 1 116 ? 38.419 -11.237 36.708 1.00 26.97 113 ALA F N 1
ATOM 6883 C CA . ALA F 1 116 ? 37.377 -12.261 36.672 1.00 25.54 113 ALA F CA 1
ATOM 6884 C C . ALA F 1 116 ? 36.563 -12.239 37.951 1.00 27.04 113 ALA F C 1
ATOM 6885 O O . ALA F 1 116 ? 37.135 -12.219 39.023 1.00 23.90 113 ALA F O 1
ATOM 6887 N N . VAL F 1 117 ? 35.240 -12.288 37.840 1.00 23.38 114 VAL F N 1
ATOM 6888 C CA . VAL F 1 117 ? 34.360 -12.312 38.982 1.00 28.74 114 VAL F CA 1
ATOM 6889 C C . VAL F 1 117 ? 33.428 -13.481 38.816 1.00 30.69 114 VAL F C 1
ATOM 6890 O O . VAL F 1 117 ? 32.770 -13.620 37.782 1.00 29.48 114 VAL F O 1
ATOM 6894 N N . THR F 1 118 ? 33.312 -14.297 39.848 1.00 31.40 115 THR F N 1
ATOM 6895 C CA . THR F 1 118 ? 32.373 -15.407 39.840 1.00 35.58 115 THR F CA 1
ATOM 6896 C C . THR F 1 118 ? 31.020 -15.097 40.488 1.00 39.98 115 THR F C 1
ATOM 6897 O O . THR F 1 118 ? 30.906 -14.297 41.428 1.00 40.17 115 THR F O 1
ATOM 6901 N N . ILE F 1 119 ? 29.981 -15.730 39.966 1.00 37.70 116 ILE F N 1
ATOM 6902 C CA . ILE F 1 119 ? 28.619 -15.495 40.436 1.00 43.74 116 ILE F CA 1
ATOM 6903 C C . ILE F 1 119 ? 28.050 -16.901 40.477 1.00 47.68 116 ILE F C 1
ATOM 6904 O O . ILE F 1 119 ? 27.974 -17.534 39.427 1.00 40.07 116 ILE F O 1
ATOM 6909 N N . GLU F 1 120 ? 27.739 -17.443 41.649 1.00 48.24 117 GLU F N 1
ATOM 6910 C CA . GLU F 1 120 ? 27.258 -18.839 41.701 1.00 51.56 117 GLU F CA 1
ATOM 6911 C C . GLU F 1 120 ? 25.794 -18.949 42.084 1.00 57.07 117 GLU F C 1
ATOM 6912 O O . GLU F 1 120 ? 25.469 -18.745 43.233 1.00 61.26 117 GLU F O 1
ATOM 6914 N N . GLN F 1 121 ? 24.959 -19.293 41.096 1.00 59.83 118 GLN F N 1
ATOM 6915 C CA . GLN F 1 121 ? 23.492 -19.538 41.227 1.00 57.73 118 GLN F CA 1
ATOM 6916 C C . GLN F 1 121 ? 22.643 -18.302 41.534 1.00 61.68 118 GLN F C 1
ATOM 6917 O O . GLN F 1 121 ? 22.476 -17.425 40.696 1.00 57.30 118 GLN F O 1
ATOM 6919 N N . GLN F 1 141 ? 24.377 -23.410 38.820 1.00 31.26 138 GLN F N 1
ATOM 6920 C CA . GLN F 1 141 ? 24.984 -22.619 37.740 1.00 29.20 138 GLN F CA 1
ATOM 6921 C C . GLN F 1 141 ? 26.034 -21.644 38.219 1.00 32.12 138 GLN F C 1
ATOM 6922 O O . GLN F 1 141 ? 25.771 -20.744 39.037 1.00 30.29 138 GLN F O 1
ATOM 6924 N N . VAL F 1 142 ? 27.227 -21.806 37.666 1.00 29.34 139 VAL F N 1
ATOM 6925 C CA . VAL F 1 142 ? 28.323 -20.892 37.942 1.00 31.81 139 VAL F CA 1
ATOM 6926 C C . VAL F 1 142 ? 28.503 -19.919 36.758 1.00 29.59 139 VAL F C 1
ATOM 6927 O O . VAL F 1 142 ? 28.465 -20.332 35.619 1.00 31.62 139 VAL F O 1
ATOM 6931 N N . PHE F 1 143 ? 28.628 -18.630 37.018 1.00 26.75 140 PHE F N 1
ATOM 6932 C CA . PHE F 1 143 ? 28.865 -17.666 35.921 1.00 29.41 140 PHE F CA 1
ATOM 6933 C C . PHE F 1 143 ? 30.132 -16.931 36.227 1.00 29.29 140 PHE F C 1
ATOM 6934 O O . PHE F 1 143 ? 30.510 -16.816 37.400 1.00 24.81 140 PHE F O 1
ATOM 6942 N N . GLN F 1 144 ? 30.729 -16.343 35.202 1.00 25.84 141 GLN F N 1
ATOM 6943 C CA . GLN F 1 144 ? 31.925 -15.609 35.344 1.00 23.06 141 GLN F CA 1
ATOM 6944 C C . GLN F 1 144 ? 31.875 -14.354 34.495 1.00 25.27 141 GLN F C 1
ATOM 6945 O O . GLN F 1 144 ? 31.505 -14.442 33.328 1.00 20.78 141 GLN F O 1
ATOM 6951 N N . ALA F 1 145 ? 32.172 -13.185 35.044 1.00 19.16 142 ALA F N 1
ATOM 6952 C CA . ALA F 1 145 ? 32.185 -11.970 34.220 1.00 20.67 142 ALA F CA 1
ATOM 6953 C C . ALA F 1 145 ? 33.523 -11.394 34.310 1.00 23.43 142 ALA F C 1
ATOM 6954 O O . ALA F 1 145 ? 34.254 -11.604 35.345 1.00 23.40 142 ALA F O 1
ATOM 6956 N N . PHE F 1 146 ? 33.882 -10.633 33.283 1.00 17.62 143 PHE F N 1
ATOM 6957 C CA . PHE F 1 146 ? 35.225 -10.053 33.221 1.00 18.01 143 PHE F CA 1
ATOM 6958 C C . PHE F 1 146 ? 35.104 -8.559 33.195 1.00 19.43 143 PHE F C 1
ATOM 6959 O O . PHE F 1 146 ? 34.540 -7.957 32.247 1.00 17.40 143 PHE F O 1
ATOM 6967 N N . GLU F 1 147 ? 35.541 -7.954 34.283 1.00 19.95 144 GLU F N 1
ATOM 6968 C CA . GLU F 1 147 ? 35.191 -6.594 34.618 1.00 21.13 144 GLU F CA 1
ATOM 6969 C C . GLU F 1 147 ? 36.391 -5.628 34.531 1.00 20.75 144 GLU F C 1
ATOM 6970 O O . GLU F 1 147 ? 37.483 -5.986 34.837 1.00 21.85 144 GLU F O 1
ATOM 6976 N N . SER F 1 148 ? 36.131 -4.391 34.111 1.00 20.45 145 SER F N 1
ATOM 6977 C CA . SER F 1 148 ? 37.156 -3.378 33.990 1.00 21.21 145 SER F CA 1
ATOM 6978 C C . SER F 1 148 ? 36.572 -1.986 34.077 1.00 21.62 145 SER F C 1
ATOM 6979 O O . SER F 1 148 ? 35.342 -1.819 34.188 1.00 24.98 145 SER F O 1
ATOM 6982 N N . VAL F 1 149 ? 37.420 -0.982 34.040 1.00 20.99 146 VAL F N 1
ATOM 6983 C CA . VAL F 1 149 ? 36.973 0.351 34.018 1.00 22.08 146 VAL F CA 1
ATOM 6984 C C . VAL F 1 149 ? 37.737 1.048 32.923 1.00 23.09 146 VAL F C 1
ATOM 6985 O O . VAL F 1 149 ? 38.928 0.788 32.744 1.00 20.20 146 VAL F O 1
ATOM 6989 N N . ALA F 1 150 ? 37.033 1.886 32.149 1.00 24.11 147 ALA F N 1
ATOM 6990 C CA . ALA F 1 150 ? 37.723 2.794 31.210 1.00 27.59 147 ALA F CA 1
ATOM 6991 C C . ALA F 1 150 ? 38.496 3.872 32.004 1.00 25.79 147 ALA F C 1
ATOM 6992 O O . ALA F 1 150 ? 37.908 4.837 32.466 1.00 28.39 147 ALA F O 1
ATOM 6994 N N . LYS F 1 151 ? 39.799 3.673 32.135 1.00 27.82 148 LYS F N 1
ATOM 6995 C CA . LYS F 1 151 ? 40.639 4.573 32.937 1.00 30.68 148 LYS F CA 1
ATOM 6996 C C . LYS F 1 151 ? 41.296 5.691 32.077 1.00 30.69 148 LYS F C 1
ATOM 6997 O O . LYS F 1 151 ? 41.654 6.744 32.591 1.00 30.81 148 LYS F O 1
ATOM 7003 N N . SER F 1 152 ? 41.493 5.462 30.792 1.00 27.43 149 SER F N 1
ATOM 7004 C CA . SER F 1 152 ? 42.149 6.442 29.933 1.00 29.11 149 SER F CA 1
ATOM 7005 C C . SER F 1 152 ? 41.464 6.657 28.578 1.00 25.64 149 SER F C 1
ATOM 7006 O O . SER F 1 152 ? 40.895 5.746 28.063 1.00 23.98 149 SER F O 1
ATOM 7009 N N . ALA F 1 153 ? 41.586 7.866 28.014 1.00 25.26 150 ALA F N 1
ATOM 7010 C CA . ALA F 1 153 ? 41.002 8.216 26.734 1.00 24.45 150 ALA F CA 1
ATOM 7011 C C . ALA F 1 153 ? 41.817 7.585 25.661 1.00 26.69 150 ALA F C 1
ATOM 7012 O O . ALA F 1 153 ? 43.015 7.407 25.807 1.00 29.31 150 ALA F O 1
ATOM 7014 N N . GLY F 1 154 ? 41.189 7.184 24.576 1.00 22.93 151 GLY F N 1
ATOM 7015 C CA . GLY F 1 154 ? 41.933 6.520 23.558 1.00 22.14 151 GLY F CA 1
ATOM 7016 C C . GLY F 1 154 ? 41.137 5.430 22.892 1.00 22.78 151 GLY F C 1
ATOM 7017 O O . GLY F 1 154 ? 39.925 5.302 23.118 1.00 18.83 151 GLY F O 1
ATOM 7018 N N . SER F 1 155 ? 41.817 4.729 22.013 1.00 22.43 152 SER F N 1
ATOM 7019 C CA . SER F 1 155 ? 41.259 3.593 21.336 1.00 26.69 152 SER F CA 1
ATOM 7020 C C . SER F 1 155 ? 42.046 2.314 21.649 1.00 24.32 152 SER F C 1
ATOM 7021 O O . SER F 1 155 ? 43.276 2.315 21.693 1.00 25.33 152 SER F O 1
ATOM 7024 N N . GLU F 1 156 ? 41.358 1.211 21.905 1.00 22.40 153 GLU F N 1
ATOM 7025 C CA . GLU F 1 156 ? 42.039 -0.040 22.247 1.00 18.85 153 GLU F CA 1
ATOM 7026 C C . GLU F 1 156 ? 41.396 -1.252 21.602 1.00 16.50 153 GLU F C 1
ATOM 7027 O O . GLU F 1 156 ? 40.145 -1.342 21.580 1.00 18.05 153 GLU F O 1
ATOM 7033 N N . TYR F 1 157 ? 42.182 -2.185 21.127 1.00 13.86 154 TYR F N 1
ATOM 7034 C CA . TYR F 1 157 ? 41.650 -3.458 20.659 1.00 15.98 154 TYR F CA 1
ATOM 7035 C C . TYR F 1 157 ? 41.908 -4.493 21.726 1.00 15.54 154 TYR F C 1
ATOM 7036 O O . TYR F 1 157 ? 43.006 -4.555 22.262 1.00 19.78 154 TYR F O 1
ATOM 7045 N N . LEU F 1 158 ? 40.915 -5.234 22.059 1.00 15.15 155 LEU F N 1
ATOM 7046 C CA . LEU F 1 158 ? 41.002 -6.299 23.111 1.00 18.28 155 LEU F CA 1
ATOM 7047 C C . LEU F 1 158 ? 40.845 -7.643 22.499 1.00 17.71 155 LEU F C 1
ATOM 7048 O O . LEU F 1 158 ? 40.041 -7.871 21.592 1.00 18.04 155 LEU F O 1
ATOM 7053 N N . ALA F 1 159 ? 41.586 -8.584 23.022 1.00 16.22 156 ALA F N 1
ATOM 7054 C CA . ALA F 1 159 ? 41.500 -9.949 22.632 1.00 15.64 156 ALA F CA 1
ATOM 7055 C C . ALA F 1 159 ? 40.895 -10.726 23.781 1.00 17.77 156 ALA F C 1
ATOM 7056 O O . ALA F 1 159 ? 41.392 -10.653 24.920 1.00 18.13 156 ALA F O 1
ATOM 7058 N N . THR F 1 160 ? 39.901 -11.524 23.501 1.00 17.27 157 THR F N 1
ATOM 7059 C CA . THR F 1 160 ? 39.213 -12.322 24.486 1.00 17.65 157 THR F CA 1
ATOM 7060 C C . THR F 1 160 ? 39.348 -13.769 24.160 1.00 17.49 157 THR F C 1
ATOM 7061 O O . THR F 1 160 ? 38.964 -14.171 23.105 1.00 16.54 157 THR F O 1
ATOM 7065 N N . SER F 1 161 ? 39.842 -14.609 25.090 1.00 17.12 158 SER F N 1
ATOM 7066 C CA . SER F 1 161 ? 40.035 -16.019 24.829 1.00 16.77 158 SER F CA 1
ATOM 7067 C C . SER F 1 161 ? 38.931 -16.825 25.485 1.00 17.96 158 SER F C 1
ATOM 7068 O O . SER F 1 161 ? 38.550 -16.550 26.656 1.00 17.84 158 SER F O 1
ATOM 7071 N N . PHE F 1 162 ? 38.431 -17.830 24.792 1.00 18.35 159 PHE F N 1
ATOM 7072 C CA . PHE F 1 162 ? 37.407 -18.715 25.361 1.00 18.69 159 PHE F CA 1
ATOM 7073 C C . PHE F 1 162 ? 37.671 -20.162 25.047 1.00 17.83 159 PHE F C 1
ATOM 7074 O O . PHE F 1 162 ? 38.386 -20.459 24.112 1.00 20.41 159 PHE F O 1
ATOM 7082 N N . ALA F 1 163 ? 37.160 -21.046 25.878 1.00 18.30 160 ALA F N 1
ATOM 7083 C CA . ALA F 1 163 ? 37.165 -22.449 25.658 1.00 21.53 160 ALA F CA 1
ATOM 7084 C C . ALA F 1 163 ? 35.801 -22.839 25.112 1.00 23.04 160 ALA F C 1
ATOM 7085 O O . ALA F 1 163 ? 34.770 -22.284 25.508 1.00 23.27 160 ALA F O 1
ATOM 7087 N N . LEU F 1 164 ? 35.795 -23.801 24.201 1.00 25.82 161 LEU F N 1
ATOM 7088 C CA . LEU F 1 164 ? 34.581 -24.295 23.582 1.00 25.41 161 LEU F CA 1
ATOM 7089 C C . LEU F 1 164 ? 34.481 -25.788 23.965 1.00 24.92 161 LEU F C 1
ATOM 7090 O O . LEU F 1 164 ? 35.419 -26.566 23.745 1.00 23.61 161 LEU F O 1
ATOM 7095 N N . TYR F 1 165 ? 33.371 -26.166 24.554 1.00 25.29 162 TYR F N 1
ATOM 7096 C CA . TYR F 1 165 ? 33.123 -27.535 24.990 1.00 26.70 162 TYR F CA 1
ATOM 7097 C C . TYR F 1 165 ? 31.903 -28.034 24.275 1.00 31.34 162 TYR F C 1
ATOM 7098 O O . TYR F 1 165 ? 30.949 -27.256 24.001 1.00 25.28 162 TYR F O 1
ATOM 7107 N N . THR F 1 166 ? 31.923 -29.327 23.959 1.00 29.62 163 THR F N 1
ATOM 7108 C CA . THR F 1 166 ? 30.763 -30.015 23.492 1.00 31.30 163 THR F CA 1
ATOM 7109 C C . THR F 1 166 ? 30.270 -30.913 24.604 1.00 38.14 163 THR F C 1
ATOM 7110 O O . THR F 1 166 ? 30.909 -31.057 25.634 1.00 40.55 163 THR F O 1
ATOM 7114 N N . ARG F 1 167 ? 29.127 -31.524 24.412 1.00 44.42 164 ARG F N 1
ATOM 7115 C CA . ARG F 1 167 ? 28.582 -32.418 25.395 1.00 53.28 164 ARG F CA 1
ATOM 7116 C C . ARG F 1 167 ? 28.081 -33.632 24.663 1.00 59.65 164 ARG F C 1
ATOM 7117 O O . ARG F 1 167 ? 27.527 -33.487 23.579 1.00 64.40 164 ARG F O 1
ATOM 7119 N N . SER F 1 168 ? 28.315 -34.819 25.225 1.00 69.80 165 SER F N 1
ATOM 7120 C CA . SER F 1 168 ? 27.885 -36.075 24.583 1.00 79.99 165 SER F CA 1
ATOM 7121 C C . SER F 1 168 ? 27.015 -36.957 25.480 1.00 83.54 165 SER F C 1
ATOM 7122 O O . SER F 1 168 ? 25.800 -36.876 25.424 1.00 85.26 165 SER F O 1
ATOM 7125 N N . GLN F 1 169 ? 27.609 -37.833 26.278 1.00 87.39 166 GLN F N 1
ATOM 7126 C CA . GLN F 1 169 ? 26.804 -38.604 27.214 1.00 85.99 166 GLN F CA 1
ATOM 7127 C C . GLN F 1 169 ? 26.445 -37.713 28.401 1.00 83.77 166 GLN F C 1
ATOM 7128 O O . GLN F 1 169 ? 26.885 -37.980 29.520 1.00 88.87 166 GLN F O 1
ATOM 7130 N N . ASN F 1 170 ? 25.660 -36.659 28.158 1.00 80.63 167 ASN F N 1
ATOM 7131 C CA . ASN F 1 170 ? 25.468 -35.582 29.137 1.00 81.08 167 ASN F CA 1
ATOM 7132 C C . ASN F 1 170 ? 26.767 -35.127 29.817 1.00 76.13 167 ASN F C 1
ATOM 7133 O O . ASN F 1 170 ? 26.757 -34.681 30.960 1.00 76.73 167 ASN F O 1
ATOM 7138 N N . ARG F 1 171 ? 27.882 -35.225 29.100 1.00 73.23 168 ARG F N 1
ATOM 7139 C CA . ARG F 1 171 ? 29.208 -34.915 29.644 1.00 64.77 168 ARG F CA 1
ATOM 7140 C C . ARG F 1 171 ? 29.911 -33.882 28.750 1.00 61.05 168 ARG F C 1
ATOM 7141 O O . ARG F 1 171 ? 30.011 -34.086 27.536 1.00 62.77 168 ARG F O 1
ATOM 7143 N N . LYS F 1 172 ? 30.400 -32.788 29.349 1.00 52.30 169 LYS F N 1
ATOM 7144 C CA . LYS F 1 172 ? 31.216 -31.807 28.616 1.00 48.69 169 LYS F CA 1
ATOM 7145 C C . LYS F 1 172 ? 32.531 -32.405 28.159 1.00 45.95 169 LYS F C 1
ATOM 7146 O O . LYS F 1 172 ? 33.184 -33.150 28.897 1.00 40.88 169 LYS F O 1
ATOM 7152 N N . SER F 1 173 ? 32.981 -32.010 26.984 1.00 42.34 170 SER F N 1
ATOM 7153 C CA . SER F 1 173 ? 34.336 -32.351 26.572 1.00 37.87 170 SER F CA 1
ATOM 7154 C C . SER F 1 173 ? 34.914 -31.193 25.799 1.00 36.49 170 SER F C 1
ATOM 7155 O O . SER F 1 173 ? 34.190 -30.486 25.079 1.00 31.48 170 SER F O 1
ATOM 7158 N N . LEU F 1 174 ? 36.212 -30.976 25.956 1.00 30.98 171 LEU F N 1
ATOM 7159 C CA . LEU F 1 174 ? 36.882 -29.851 25.332 1.00 34.06 171 LEU F CA 1
ATOM 7160 C C . LEU F 1 174 ? 36.957 -30.006 23.833 1.00 33.34 171 LEU F C 1
ATOM 7161 O O . LEU F 1 174 ? 37.288 -31.050 23.342 1.00 27.48 171 LEU F O 1
ATOM 7166 N N . PHE F 1 175 ? 36.641 -28.935 23.113 1.00 34.09 172 PHE F N 1
ATOM 7167 C CA . PHE F 1 175 ? 36.773 -28.895 21.664 1.00 29.50 172 PHE F CA 1
ATOM 7168 C C . PHE F 1 175 ? 38.030 -28.140 21.325 1.00 28.99 172 PHE F C 1
ATOM 7169 O O . PHE F 1 175 ? 38.855 -28.600 20.528 1.00 31.76 172 PHE F O 1
ATOM 7177 N N . GLY F 1 176 ? 38.203 -26.963 21.923 1.00 24.14 173 GLY F N 1
ATOM 7178 C CA . GLY F 1 176 ? 39.366 -26.170 21.683 1.00 22.16 173 GLY F CA 1
ATOM 7179 C C . GLY F 1 176 ? 39.342 -24.838 22.399 1.00 23.73 173 GLY F C 1
ATOM 7180 O O . GLY F 1 176 ? 38.336 -24.472 23.046 1.00 22.82 173 GLY F O 1
ATOM 7181 N N . TYR F 1 177 ? 40.460 -24.124 22.263 1.00 23.41 174 TYR F N 1
ATOM 7182 C CA . TYR F 1 177 ? 40.654 -22.805 22.850 1.00 23.59 174 TYR F CA 1
ATOM 7183 C C . TYR F 1 177 ? 40.795 -21.800 21.693 1.00 23.57 174 TYR F C 1
ATOM 7184 O O . TYR F 1 177 ? 41.502 -22.053 20.721 1.00 23.93 174 TYR F O 1
ATOM 7193 N N . PHE F 1 178 ? 40.118 -20.667 21.816 1.00 21.16 175 PHE F N 1
ATOM 7194 C CA . PHE F 1 178 ? 39.984 -19.702 20.710 1.00 18.81 175 PHE F CA 1
ATOM 7195 C C . PHE F 1 178 ? 40.032 -18.306 21.267 1.00 18.62 175 PHE F C 1
ATOM 7196 O O . PHE F 1 178 ? 39.810 -18.114 22.482 1.00 19.90 175 PHE F O 1
ATOM 7204 N N . PHE F 1 179 ? 40.292 -17.290 20.423 1.00 17.70 176 PHE F N 1
ATOM 7205 C CA . PHE F 1 179 ? 40.197 -15.909 20.810 1.00 16.95 176 PHE F CA 1
ATOM 7206 C C . PHE F 1 179 ? 39.686 -15.087 19.628 1.00 18.74 176 PHE F C 1
ATOM 7207 O O . PHE F 1 179 ? 39.914 -15.454 18.473 1.00 18.88 176 PHE F O 1
ATOM 7215 N N . TRP F 1 180 ? 39.065 -13.955 19.908 1.00 16.89 177 TRP F N 1
ATOM 7216 C CA . TRP F 1 180 ? 38.693 -13.0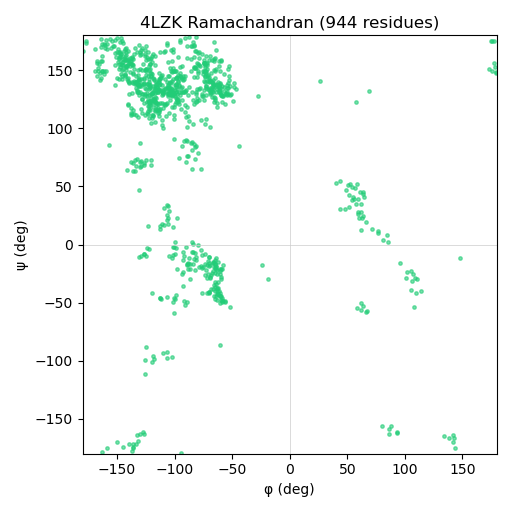08 18.877 1.00 16.83 177 TRP F CA 1
ATOM 7217 C C . TRP F 1 180 ? 39.075 -11.678 19.387 1.00 16.67 177 TRP F C 1
ATOM 7218 O O . TRP F 1 180 ? 39.376 -11.507 20.601 1.00 17.49 177 TRP F O 1
ATOM 7229 N N . VAL F 1 181 ? 39.143 -10.696 18.506 1.00 18.13 178 VAL F N 1
ATOM 7230 C CA . VAL F 1 181 ? 39.552 -9.363 18.866 1.00 17.61 178 VAL F CA 1
ATOM 7231 C C . VAL F 1 181 ? 38.401 -8.385 18.648 1.00 18.67 178 VAL F C 1
ATOM 7232 O O . VAL F 1 181 ? 37.681 -8.496 17.697 1.00 16.06 178 VAL F O 1
ATOM 7236 N N . TRP F 1 182 ? 38.196 -7.469 19.563 1.00 16.73 179 TRP F N 1
ATOM 7237 C CA . TRP F 1 182 ? 37.181 -6.512 19.426 1.00 18.03 179 TRP F CA 1
ATOM 7238 C C . TRP F 1 182 ? 37.717 -5.155 19.782 1.00 19.86 179 TRP F C 1
ATOM 7239 O O . TRP F 1 182 ? 38.840 -5.054 20.228 1.00 20.75 179 TRP F O 1
ATOM 7250 N N . GLN F 1 183 ? 36.960 -4.113 19.500 1.00 19.89 180 GLN F N 1
ATOM 7251 C CA . GLN F 1 183 ? 37.458 -2.714 19.488 1.00 20.27 180 GLN F CA 1
ATOM 7252 C C . GLN F 1 183 ? 36.635 -1.814 20.371 1.00 21.05 180 GLN F C 1
ATOM 7253 O O . GLN F 1 183 ? 35.367 -1.817 20.327 1.00 19.14 180 GLN F O 1
ATOM 7259 N N . ALA F 1 184 ? 37.333 -1.000 21.153 1.00 20.97 181 ALA F N 1
ATOM 7260 C CA . ALA F 1 184 ? 36.705 -0.062 22.068 1.00 20.80 181 ALA F CA 1
ATOM 7261 C C . ALA F 1 184 ? 37.406 1.288 22.053 1.00 20.25 181 ALA F C 1
ATOM 7262 O O . ALA F 1 184 ? 38.569 1.403 21.672 1.00 22.29 181 ALA F O 1
ATOM 7264 N N . ALA F 1 185 ? 36.696 2.315 22.461 1.00 22.67 182 ALA F N 1
ATOM 7265 C CA . ALA F 1 185 ? 37.256 3.644 22.575 1.00 22.92 182 ALA F CA 1
ATOM 7266 C C . ALA F 1 185 ? 36.572 4.384 23.719 1.00 22.59 182 ALA F C 1
ATOM 7267 O O . ALA F 1 185 ? 35.347 4.251 23.923 1.00 19.37 182 ALA F O 1
ATOM 7269 N N . ALA F 1 186 ? 37.349 5.175 24.448 1.00 19.78 183 ALA F N 1
ATOM 7270 C CA . ALA F 1 186 ? 36.814 6.040 25.483 1.00 20.73 183 ALA F CA 1
ATOM 7271 C C . ALA F 1 186 ? 37.161 7.492 25.273 1.00 23.59 183 ALA F C 1
ATOM 7272 O O . ALA F 1 186 ? 38.267 7.806 24.820 1.00 23.61 183 ALA F O 1
ATOM 7274 N N . ALA F 1 187 ? 36.244 8.396 25.633 1.00 25.40 184 ALA F N 1
ATOM 7275 C CA . ALA F 1 187 ? 36.519 9.811 25.629 1.00 30.84 184 ALA F CA 1
ATOM 7276 C C . ALA F 1 187 ? 36.180 10.439 27.011 1.00 34.40 184 ALA F C 1
ATOM 7277 O O . ALA F 1 187 ? 35.289 10.012 27.782 1.00 34.19 184 ALA F O 1
#

Secondary structure (DSSP, 8-state):
---------EEEB--EE-HHHHHHH-SS----TTSPEE--GGGB--B---TT-B--TT-TTEEEEE-TT-EEE--EETTTTSSSEEEEEEEEEEEE---BPPPEEEEE----EEEEEEEB-S-EEEEEEEEEEEEEEETTEEEEEEEEEEEEEEEE-/----TT---------EEEB--EE-HHHHHHH-SS-B--TTSPEE--GGGB--B---TT-B--TT-TT--EEE-TT-EEE--EETTTTSSSEEEEEEEEEEEE---BPPPEEEEE----EEEEEEEB-SSEEEEEEEEEEEEEEETTEEEEEEEEEEEEEEEE-/--------EEEB--EE-HHHHHHH-SS-B--TTSPEE--GGGB--B---TT-B--TT-TTEEEEE-TT-EEE--EETTTTSSSEEEEEEEEEEEE---BPPPEEEEEEPPBPPPGGGS-TT-----EEEEEEEEB-SSEEEEEEEEEEEEEESSSSEEEEEEEEEEEEEEE-/---------EEEB--EE-HHHHHHH-SS----TTSPEE--GGGB--B---TT-B--TT-TT--EEE-TT-EEE--EETTTTSSSEEEEEEEEEEEE---BPPPEEEEE---EEEEEEEB-S-EEEEEEEEEEEEEE-SS-EEEEEEEEEEEEEEE-/--------EEEB--EE-HHHHHHH-SS----TTSPEE--GGGB--B---TT-B--TT-TT--EEE-TT-EEE--EETTTTSSSEEEEEEEEEEEE---BPPPEEEEE---EEEEEEEB-SSEEEEEEEEEEEEEE-SSSEEEEEEEEEEEEEEE-/-----------EEEB--EE-HHHHHHH-SS----TTSPEE--GGGB--B---TT-B--TT-TT--EEE-TT-EEE--EETTTTSSSEEEEEEEEEEEE---BPPPEEEEEE--EEEEEEEEB-SSEEEEEEEEEEEEEESSS-EEEEEEEEEEEEEEE-

B-factor: mean 24.27, std 11.82, range [8.86, 102.01]

CATH classification: 2.60.40.3910

Foldseek 3Di:
DDCPPDAAAEKEEEKAFALVVCCVVCVPWAPDQVDGAEDEQVGIFAMDDDVAWDFPHTTSQTQIEEAAFYKYKYYFYPVRCPFKTKAWDAKAFDDWDPQWDGWDWDWDVVVIHIITMIGRHDFIKTKMKIKIWIWGHDPNDTDTRGIHIYIHMYGHD/DDDDPVPPDDPDAAAEKEEEKAFAVVVCCVVVVPFAADQVDGAEDELVRIFAIDDDPQWDFPHTGSQTQIEEAQFYKYKYYFYPVRPPFKTKAWDAKAFDDWDCQWDGWDWDWDDVVIDIITMTGRHDFIKTKMKIKIWIWGADVHNIGTSGIYIYIHIYGYD/DDPPDAAAEKEEEKAFAVVVCCVVPVDWAADQVDGAEDEQQGIFAMDDDPQWDFPHTGSQTQIEHAQRYKYKYYFYPVRCPFKTKAWDAKDFDDWDPQKDGKDKDKDWDDDDDDPVPDPPPDDDTDIHIIIMIGGHDFIKTKMKIKIWIWGHDDVDTDTRGIYIYIHMYGHD/DDDPVDDAAEKEEEKAFALVVVCVVCVDFAPDQVDGAEDEQVRIFAMDDDPQWDFPHTTSQTAIEHAQRHKYKYYFYPVRCPFWTKAWDAKDFDDWDPQWDGWDWDWDPVIHIITMIGRNDFIKTKMKIKIWIWGHDPVDTDTSGIYIYIHIYGYD/DDPVDDAAEKEEEKAFALVVCCVVPVDWAPDQVDGAEDELVRIFAMDDDPQWDFPHTGSQTQIEHAARHKYKYYFYPVRCPFKTKAWDAKDFDDWDCQWDGWDWDWDVVIHIITMIGRHDFIKTKMKIKIWIWGCPDVDTHTRGIYIYIHMYGYD/DVPDDDDDDAAEKEEEKEFAQVVCCVVCVDFAADQVDGAEDELVGIAAMDDDVQWDFPHGGSQTAIEHAQRYKYKYYFYPVRPPFKTKAWDAKDWDDWDPQWDGWDWDWDVPVIHIITMIGRHDFIKTKMKIKIWIWGADPNRTDTRGIYIYIHIYGYD

Nearest PDB structures (foldseek):
  4lzk-assembly1_A  TM=1.006E+00  e=1.424E-31  Burkholderia cenocepacia J2315
  4lzk-assembly1_E  TM=9.977E-01  e=2.007E-28  Burkholderia cenocepacia J2315
  4lzk-assembly1_C  TM=9.912E-01  e=4.834E-28  Burkholderia cenocepacia J2315
  4q52-assembly2_B  TM=8.098E-01  e=6.157E-11  Chitinophaga pinensis DSM 2588
  4q52-assembly2_C  TM=8.427E-01  e=2.867E-10  Chitinophaga pinensis DSM 2588

Organism: Burkholderia cenocepacia (strain ATCC BAA-245 / DSM 16553 / LMG 16656 / NCTC 13227 / J2315 / CF5610) (NCBI:txid216591)

InterPro domains:
  IPR021087 Uncharacterised protein family PixA/AidA [PF12306] (16-177)
  IPR038712 PixA-like superfamily [G3DSA:2.60.40.3910] (1-184)

Solvent-accessible surface area: 34313 Å² total